Protein 2CN3 (pdb70)

B-factor: mean 15.61, std 5.92, range [2.0, 60.24]

Solvent-accessible surface area: 51000 Å² total; per-residue (Å²): 65,99,73,40,101,19,148,21,49,17,0,28,0,8,0,3,2,9,12,3,0,1,2,24,18,1,110,72,60,123,41,7,0,0,0,1,0,4,26,1,1,1,0,35,6,33,64,102,82,76,37,5,54,46,9,2,20,63,3,24,33,88,44,20,2,5,2,0,0,6,0,1,6,14,0,20,77,50,26,64,46,0,0,0,0,0,2,0,29,16,8,130,139,37,114,31,67,1,0,0,0,44,5,81,62,61,2,103,85,38,115,78,32,89,6,96,12,34,3,0,0,28,2,10,0,12,1,1,3,39,2,3,13,12,1,21,8,9,17,114,15,0,2,0,1,3,4,50,22,42,4,0,28,62,2,84,56,73,0,60,81,34,66,78,2,142,54,18,72,17,50,4,86,29,58,82,37,90,129,131,74,60,18,92,27,45,4,0,0,0,3,11,21,22,22,111,107,28,13,88,107,52,71,63,2,96,18,2,4,0,0,0,0,9,74,93,62,2,0,2,59,0,88,60,23,1,102,78,17,157,30,2,96,64,23,18,133,35,9,0,0,0,15,11,46,40,9,90,50,10,18,0,1,0,0,2,0,34,29,0,4,4,130,25,37,135,10,55,0,13,0,37,31,2,35,30,181,97,39,99,30,71,74,8,20,23,24,82,92,108,33,103,91,1,60,0,2,0,0,0,5,3,19,1,117,102,56,30,60,18,0,0,0,0,0,2,0,10,91,106,1,2,0,23,0,17,7,2,69,58,0,4,86,83,42,82,16,0,4,81,107,28,131,142,62,60,16,79,46,29,10,81,32,73,24,92,48,0,26,0,6,44,48,41,54,175,57,159,68,8,52,54,31,27,36,0,0,43,11,0,0,6,0,39,7,2,7,58,56,26,45,15,0,0,0,0,1,14,2,1,0,4,0,0,76,29,0,19,47,5,72,165,71,30,104,0,103,2,65,10,8,0,58,33,0,8,5,3,24,1,52,31,5,15,4,1,36,113,55,11,27,0,0,0,0,0,11,100,2,0,0,0,18,1,82,71,15,117,87,18,15,146,105,3,16,8,37,34,7,21,16,0,27,1,4,14,16,0,19,105,8,10,46,0,0,0,0,0,0,55,17,112,147,113,150,26,81,30,0,0,0,0,46,46,12,1,133,80,34,72,64,6,81,71,40,0,84,44,90,61,0,0,22,46,16,3,0,0,0,40,5,134,5,2,1,0,10,3,64,114,12,34,0,0,2,2,77,29,17,0,64,64,40,134,76,2,56,97,19,8,133,64,6,35,17,11,2,0,22,52,42,7,108,47,0,0,0,8,40,115,32,105,0,22,12,0,86,48,4,0,67,65,3,84,37,8,170,15,102,118,29,9,193,74,22,32,70,12,64,2,0,28,57,78,72,5,29,0,0,0,0,6,89,151,32,0,0,22,42,2,73,66,4,0,106,74,15,100,92,8,120,54,5,68,6,0,27,2,3,0,8,1,97,36,12,122,86,74,115,14,32,0,0,0,0,0,0,52,5,101,128,43,42,0,1,0,24,0,28,23,14,5,146,86,18,28,23,1,2,54,104,127,53,1,11,0,14,2,40,32,8,2,15,0,2,32,104,51,66,0,40,0,0,0,0,0,50,0,7,0,0,0,30,0,53,51,54,166,63,98,73,40,104,20,132,20,63,20,0,46,0,9,0,2,2,8,13,2,0,1,2,22,16,1,120,74,59,110,43,6,0,0,0,1,0,5,25,1,1,2,0,34,5,33,64,103,82,79,37,5,56,47,9,2,19,60,5,24,34,87,45,19,3,5,2,0,0,6,0,1,6,14,0,18,81,48,24,65,47,0,0,0,0,0,2,0,30,16,8,131,140,38,114,30,70,0,0,0,0,46,6,89,52,60,1,108,88,39,118,84,31,85,5,96,11,34,4,0,0,27,3,11,0,12,0,1,3,39,2,3,13,14,1,20,7,10,17,115,17,0,3,0,1,3,5,50,21,44,3,0,27,61,2,87,50,72,0,61,83,30,67,79,2,140,56,18,75,14,48,3,85,30,57,81,37,88,125,129,76,61,18,95,24,44,3,0,0,0,2,10,21,23,20,106,92,30,13,91,105,50,74,66,2,99,18,2,4,0,0,0,0,9,74,92,63,2,0,2,37,1,86,59,22,0,101,81,20,126,33,1,83,66,23,18,133,37,9,0,0,0,15,10,46,39,9,86,48,10,18,0,1,0,0,2,0,36,29,0,3,4,132,24,38,138,10,55,0,13,0,39,30,2,31,11,67,6,15,61,30,70,75,8,19,24,24,80,93,108,31,101,92,2,62,0,2,0,0,0,4,4,19,1,110,101,57,30,57,17,0,0,0,0,0,2,1,9,94,109,1,1,0,25,0,16,7,2,69,60,1,4,84,85,39,94,16,0,5,86,106,30,127,143,61,62,18,80,43,32,9,79,33,72,24,91,49,0,26,0,6,45,47,37,54,176,63,159,68,8,52,52,30,26,36,0,0,44,10,0,0,6,0,39,6,1,13,56,50,28,44,16,0,0,0,0,1,13,2,2,0,4,0,0,72,28,0,19,46,9,70,166,78,30,103,0,106,2,64,10,8,0,57,33,1,8,5,3,25,1,51,33,6,14,4,1,36,114,57,9,29,0,0,0,0,0,12,96,2,0,0,0,18,1,83,70,15,134,85,19,14,147,105,4,16,9,36,34,7,20,17,0,25,0,4,14,16,0,20,108,53,11,66,17,0,0,0,0,0,57,17,112,146,113,144,26,78,28,0,0,0,0,152,49,13,0,129,101,32,72,66,7,81,72,41,1,79,46,87,61,0,0,22,48,16,2,0,0,0,44,26,140,4,2,1,0,10,2,65,108,14,37,0,0,3,2,88,54,59,0,84,60,42,129,74,1,55,100,18,5,118,61,7,35,17,12,2,0,21,51,45,7,109,47,0,0,0,7,41,119,32,105,0,23,13,0,90,49,5,0,66,65,2,89,40,10,172,14,101,120,33,9,190,73,21,30,72,12,65,2,0,28,60,75,73,5,29,0,0,0,0,7,89,147,31,0,0,21,43,3,75,65,4,0,109,73,18,102,94,8,120,53,5,70,7,0,27,1,2,0,9,0,96,36,11,121,86,74,114,14,31,0,0,0,0,0,0,52,5,99,125,46,44,0,1,0,23,0,30,21,13,5,143,86,17,28,24,2,2,53,103,128,51,1,11,0,17,2,40,34,8,2,14,0,2,32,107,52,66,0,42,0,0,0,0,0,53,0,7,0,0,0,24,0,51,51,56,164

Foldseek 3Di:
DAFFEWDKDFLDQFFQFFFFLDKDDAQADFQWIKTAALQAAIWTADVVVLATHHQAQLDFFLRSQQSLWLAKEAANVQRLKIKTWTGAAQFVPHPAAIWIWIGRRYSNDIDIDGDPGGAHSNAFLSSFDDQWYAFNQQRLKIKGKGKQQQAIKMGNHNRRDIDGLVQGDDQADDWQDCPDRRGNIGPGWRYKDADNVLDHHPDQGQWMWTATHAQVFGIWIGRGNSNHIDTQPPDDGGWGWRDWDQAPQQWIKTKTWNTSDQQDKQAAIWIWIARRVPSDIDTLGADDRPDPVRGFTWAAKEAANVQRLWIWIWGRCNVPPAIWIWIGNGNRPHIDTQKADDPPLDIGGQADEDEVRNQQQQQPDADDGPHGPNGPAHSFRYKYQRNVANQWIWTTHRTRIKMFRGNCVSVVRHHTYIYTSHHNHHFWFWFEKDQAPDDARIWTWTAQQGTDGSNDSHGHGNHHLHSQFGTWHEKDAQNQQRLWMKTAGFGPDDPAAGIWIGNGNRPHTDHEPAHDDDDGIHAYKEAFNVRQKIWGQGAQWAIWMDRPRGNDIDGEPPATHPKAKYYANPGRQWIWIDHQQFIWIGRGNRNYIDTLPAVDTFRDFQHKYHFHPQGLWMWTQRAQSAIWIDRHNRNYIDGQPFTRHFLEKEFEAADPPEDGTKMKTFHDGPNDGAIWIDRHPRPDIHHHDDSSRNQHNFRRYKYYHHVDPAKIWTRHNTRHIMIMHRDD/DAFFEWDKDFLDQFFFFFFFLDKDDAQADFQWIKTAALQAAIWTADVVVLATHHQAQLDFFLVSQQSLWLAKEAANVQRLKIKTWTGAAQFVPHPAAIWIWIGSHSRNDIDIDGDPGGAHSNAFLSSQDDQWYAFNQARLKIKGKGKQLQAIKMGNGNRRDIDGLVQGDDQADDWQDCPDRRGNIGRGWGYKDADNVLDHHPDQGQWMWTATHAQVFGIKIGRGNSNHIDGQPPDHGGWGWRDWDQAPQQWIKTKTWNHSDQQDKQAAIWIWIQRRPPSDIDTLGQDDRPDSVHGFGWAAWEAANVQRLWIWIWGRCNVPPAIWIWIGNGNRPHIDTQKADDDPLDIGGQADEDEPRNQQQQQPDADDGPHGPNGPAHSFRYKYQRNVANQWIWTTHRTRIKMFRGNCVSVVSHHTYIYTSHHNHHFWFWFEKDQAPDDARIWTWTAQQGTDGSNDSVDHGNHHQHSQFGTWHEKDAQNQQRLWMKTAGFGPDDPAAGIWIGNGNRHHTDHEPAHDDDDGIHDYKEAFNVRQKIWGQGAQWAIWMDSPSHNDIGGEPPAIGPKAKYYANPGSQWIWIDHQQFIWIGRRNRNYIDTLPAVDDFRDFQHKYHFHPQGLWMWTQRAQSAIWIDRHNRNYIDGQPFTRHFLEKEFEAADPPEDGTKMKTFHDGPRDGGIWIDRHVRPDIHHHDDSSRNQYNFRRYKYYRHVDPQKIWTRHNTRGIMIMHRDD

Radius of gyration: 45.73 Å; Cα contacts (8 Å, |Δi|>4): 4769; chains: 2; bounding box: 93×145×71 Å

Secondary structure (DSSP, 8-state):
-EE--EEEEEEP--SB-S---EEEE-SSSTT-EEEE-SSS-EEEEETTTTEEEE--TT--GGGGGGG-EEEEEE-SSSTT-EEEEE-S-SSSSS-PPPEEEEESSSSSS-EEEE-SS---TTSTTTTS---EEE-SS-TT-EEEE-STT--EEEESSTTSS-EE-TT-------BS-TTSTTT-SB--EEEEEE-GGGS-TTS--S-EEEEES-SS--EEEESSTTS--EEPTT---SSEEEEEEE-TTSEEEEEEESS--SS--S--EEEEEEETTT--EEE--SS-TTSTT--SEEEEEEE-TT-TT-EEEEEE---SS---EEEESSTTSS-EESEEE-STT-EEESEEEE-TTSGGGGTT-PPPTT--SSPS-S----EEE-TT-TT-EEEE-SS-EEEES-GGGGGGTPPEEEEE--TT-B-PBEEEEE--SSS-SEEEEETTTB--EESSTTS--SS-S-TT-SEEEEEEEETTEEEEEEEEEE-SS----SEEEESSTTSS-B--S---S-SS--SEEEE-TTSS-EEEE-TTS--EEESSTTSS-EEPBT--TT-EEEE-SS-TT-EEEEETTEEEEESSTTSB-EE---SS--S--SEEEEETTEEEEEEEE-BTT-EEEESSTTSS-EE-TT-SEEEEEEEEPPPTT-SS-EEEEEEEETTEEEEEEESSTTSS-EE-SBTTB--S---S-EEEETTEEEEEEEE-BSS-EEEEEE--/-EE--EEEEEEP--SB-S---EEEE-SSSTT-EEEE-SSS-EEEEETTTTEEEE--TT--GGGGGGGSEEEEEE-SSSTT-EEEEE-S-SSTTS-PPPEEEEESSTTSS-EEEE-SS---TTSTTTTS---EEE-SS-TT-EEEE-STT--EEEESSTTSS-EE-TT-------BS-TTSGGG-SB--EEEEEE-GGGS-TTS--S-EEEEES-SS--EEEESSTTSS-EEPTT---SSEEEEEEE-TTSEEEEEEESS--SS--S--EEEEEEETTT--EEE--SS-TTSTT--SEEEEEEE-TT-TT-EEEEEE---SS---EEEESSTTSS-EESEEE-STT-EEESEEEE-TTSGGGGTT-PPPTT--SSPS-S----EEE-TT-TT-EEEE-SS-EEEES-GGGGGGT--EEEEE--TT-B-PBEEEEE--SSS-SEEEEETTTB--EESSTTS--SS-S-TT-SEEEEEEEETTEEEEEEEEEE-SS----SEEEESSTTSS-B--S---S-SS--SEEEE-TTSS-EEEE-TTS--EEESSTTSS-EEPBT--TT-EEEE-SS-TT-EEEEETTEEEEESSTTSB-EE---SS--S--SEEEEPTT-TT-EEEE-BTT-EEEESSSSSS-EE-TT-SEEEEEEEEPPPTT-SS-EEEEEEEETTEEEEEEESSTTSS-EE-S-TT---S---S-EEEETTEEEEEEEE-BSS-EEEEEE--

InterPro domains:
  IPR002105 Dockerin type I repeat [PF00404] (776-833)
  IPR002105 Dockerin type I repeat [PS00448] (813-832)
  IPR015943 WD40/YVTN repeat-like-containing domain superfamily [G3DSA:2.130.10.10] (38-755)
  IPR015943 WD40/YVTN repeat-like-containing domain superfamily [G3DSA:2.130.10.10] (49-462)
  IPR016134 Dockerin domain [PS51766] (771-841)
  IPR018247 EF-Hand 1, calcium-binding site [PS00018] (777-789)
  IPR018247 EF-Hand 1, calcium-binding site [PS00018] (813-825)
  IPR036439 Dockerin domain superfamily [G3DSA:1.10.1330.10] (770-842)
  IPR036439 Dockerin domain superfamily [SSF63446] (774-840)
  IPR052025 Xyloglucan-specific glycosyl hydrolase [PTHR43739] (21-758)

Organism: Acetivibrio thermocellus (NCBI:txid1515)

GO terms:
  GO:2000899 xyloglucan catabolic process (P, IDA)
  GO:0043263 cellulosome (C, IDA)
  GO:0033946 xyloglucan-specific endo-beta-1,4-glucanase activity (F, IDA)

Nearest PDB structures (foldseek):
  2cn3-assembly2_B  TM=1.001E+00  e=0.000E+00  Acetivibrio thermocellus
  2cn2-assembly4_D  TM=1.000E+00  e=0.000E+00  Acetivibrio thermocellus
  6mgl-assembly1_A  TM=9.708E-01  e=0.000E+00  Paenibacillus odorifer
  6p2n-assembly1_A  TM=9.740E-01  e=0.000E+00  Paenibacillus graminis
  4lgn-assembly1_A  TM=9.762E-01  e=0.000E+00  Acidothermus cellulolyticus 11B

Sequence (1456 aa):
VTSVPYKWDNVVIGGGGGFMPGIVFNETEKDLIYARAAIGGAYRWDPSTETWIPLLDHFQMDEYSYYGVESIATDPVDPNRVYIVAGMYTNDWLPNMGAILRSTDRGETWEKTILPFKMGGNMPGRSMGERLAIDPNDNRILYLGTRCGNGLWRSTDYGVTWSKVESFPNPGTYIYDPNFDYTKDIIGVVWVVFDKSSSTPGNPTKTIYVGVADKNESIYRSTDGGVTWKAVPGQPKGLLPHHGVLASNGMLYITYGDTCGPYDGNGKGQVWKFNTRTGEWIDITPIPYSSSDNRFCFAGLAVDRQNPDIIMVTSMNAWWPDEYIFRSTDGGATWKNIWEWGMYPERILHYEIDISAAPWLDWGTEKQLPEINPKLGWMIGDIEIDPFNSDRMMYVTGATIYGCDNLTDWDRGGKVKIEVKATGIEECAVLDLVSPPEGAPLVSAVGDLVGFVHDDLKVGPKKMHVPSYSSGTGIDYAELVPNFMALVAKADLYDVKKISFSYDGGRNWFQPPNEAPNSVGGGSVAVAADAKSVIWTPENASPAVTTDNGNSWKVCTNLGMGAVVASDRVNGKKFYAFYNGKFYISTDGGLTFTDTKAPQLPKSVNKIKAVPGKEGHVWLAAREGGLWRSTDGGYTFEKLSNVDTAHVVGFGKAAPGQDYMAIYITGKIDNVLGFFRSDDAGKTWVRINDDEHGYGAVDTAITGDPRVYGRVYIATNGRGIVYGEPASVTSVPYKWDNVVIGGGGGFMPGIVFNETEKDLIYARAAIGGAYRWDPSTETWIPLLDHFQMDEYSYYGVESIATDPVDPNRVYIVAGMYTNDWLPNMGAILRSTDRGETWEKTILPFKMGGNMPGRSMGERLAIDPNDNRILYLGTRCGNGLWRSTDYGVTWSKVESFPNPGTYIYDPNFDYTKDIIGVVWVVFDKSSSTPGNPTKTIYVGVADKNESIYRSTDGGVTWKAVPGQPKGLLPHHGVLASNGMLYITYGDTCGPYDGNGKGQVWKFNTRTGEWIDITPIPYSSSDNRFCFAGLAVDRQNPDIIMVTSMNAWWPDEYIFRSTDGGATWKNIWEWGMYPERILHYEIDISAAPWLDWGTEKQLPEINPKLGWMIGDIEIDPFNSDRMMYVTGATIYGCDNLTDWDRGGKVKIEVKATGIEECAVLDLVSPPEGAPLVSAVGDLVGFVHDDLKVGPKKMHVPSYSSGTGIDYAELVPNFMALVAKADLYDVKKISFSYDGGRNWFQPPNEAPNSVGGGSVAVAADAKSVIWTPENASPAVTTDNGNSWKVCTNLGMGAVVASDRVNGKKFYAFYNGKFYISTDGGLTFTDTKAPQLPKSVNKIKAVPGKEGHVWLAAREGGLWRSTDGGYTFEKLSNVDTAHVVGFGKAAPGQDYMAIYITGKIDNVLGFFRSDDAGKTWVRINDDEHGYGAVDTAITGDPRVYGRVYIATNGRGIVYGEPAS

Structure (mmCIF, N/CA/C/O backbone):
data_2CN3
#
_entry.id   2CN3
#
_cell.length_a   141.440
_cell.length_b   141.440
_cell.length_c   193.393
_cell.angle_alpha   90.00
_cell.angle_beta   90.00
_cell.angle_gamma   90.00
#
_symmetry.space_group_name_H-M   'P 43 21 2'
#
loop_
_entity.id
_entity.type
_entity.pdbx_description
1 polymer 'BETA-1,4-XYLOGLUCAN HYDROLASE'
2 branched alpha-D-xylopyranose-(1-6)-beta-D-glucopyranose-(1-4)-[alpha-D-xylopyranose-(1-6)]beta-D-glucopyranose-(1-4)-[beta-D-galactopyranose-(1-2)-alpha-D-xylopyranose-(1-6)]beta-D-glucopyranose-(1-4)-alpha-D-glucopyranose
3 branched alpha-D-xylopyranose-(1-6)-beta-D-glucopyranose-(1-4)-[beta-D-galactopyranose-(1-2)-alpha-D-xylopyranose-(1-6)]beta-D-glucopyranose-(1-4)-[beta-D-galactopyranose-(1-2)-alpha-D-xylopyranose-(1-6)]beta-D-glucopyranose-(1-4)-alpha-D-glucopyranose
4 non-polymer 'CALCIUM ION'
5 water water
#
loop_
_atom_site.group_PDB
_atom_site.id
_atom_site.type_symbol
_atom_site.label_atom_id
_atom_site.label_alt_id
_atom_site.label_comp_id
_atom_site.label_asym_id
_atom_site.label_entity_id
_atom_site.label_seq_id
_atom_site.pdbx_PDB_ins_code
_atom_site.Cartn_x
_atom_site.Cartn_y
_atom_site.Cartn_z
_atom_site.occupancy
_atom_site.B_iso_or_equiv
_atom_site.auth_seq_id
_atom_site.auth_comp_id
_atom_site.auth_asym_id
_atom_site.auth_atom_id
_atom_site.pdbx_PDB_model_num
ATOM 1 N N . VAL A 1 6 ? -2.248 50.271 0.194 1.00 19.45 33 VAL A N 1
ATOM 2 C CA . VAL A 1 6 ? -3.539 49.529 0.367 1.00 19.00 33 VAL A CA 1
ATOM 3 C C . VAL A 1 6 ? -4.644 50.052 -0.555 1.00 19.15 33 VAL A C 1
ATOM 4 O O . VAL A 1 6 ? -4.977 51.245 -0.549 1.00 19.71 33 VAL A O 1
ATOM 8 N N . THR A 1 7 ? -5.199 49.142 -1.349 1.00 18.42 34 THR A N 1
ATOM 9 C CA . THR A 1 7 ? -6.287 49.451 -2.262 1.00 18.11 34 THR A CA 1
ATOM 10 C C . THR A 1 7 ? -7.624 49.066 -1.628 1.00 17.53 34 THR A C 1
ATOM 11 O O . THR A 1 7 ? -7.659 48.306 -0.657 1.00 17.34 34 THR A O 1
ATOM 15 N N . SER A 1 8 ? -8.708 49.596 -2.188 1.00 16.82 35 SER A N 1
ATOM 16 C CA . SER A 1 8 ? -10.062 49.369 -1.688 1.00 16.80 35 SER A CA 1
ATOM 17 C C . SER A 1 8 ? -10.865 48.450 -2.601 1.00 16.35 35 SER A C 1
ATOM 18 O O . SER A 1 8 ? -10.719 48.488 -3.820 1.00 16.47 35 SER A O 1
ATOM 21 N N . VAL A 1 9 ? -11.722 47.627 -2.009 1.00 15.52 36 VAL A N 1
ATOM 22 C CA . VAL A 1 9 ? -12.684 46.856 -2.788 1.00 14.89 36 VAL A CA 1
ATOM 23 C C . VAL A 1 9 ? -14.093 47.267 -2.361 1.00 14.87 36 VAL A C 1
ATOM 24 O O . VAL A 1 9 ? -14.335 47.487 -1.164 1.00 14.85 36 VAL A O 1
ATOM 28 N N . PRO A 1 10 ? -15.024 47.379 -3.330 1.00 14.48 37 PRO A N 1
ATOM 29 C CA . PRO A 1 10 ? -16.365 47.874 -3.011 1.00 14.15 37 PRO A CA 1
ATOM 30 C C . PRO A 1 10 ? -17.202 46.880 -2.192 1.00 13.49 37 PRO A C 1
ATOM 31 O O . PRO A 1 10 ? -17.299 45.700 -2.539 1.00 12.80 37 PRO A O 1
ATOM 35 N N . TYR A 1 11 ? -17.784 47.378 -1.105 1.00 13.26 38 TYR A N 1
ATOM 36 C CA . TYR A 1 11 ? -18.622 46.586 -0.205 1.00 12.91 38 TYR A CA 1
ATOM 37 C C . TYR A 1 11 ? -19.973 47.261 -0.021 1.00 13.16 38 TYR A C 1
ATOM 38 O O . TYR A 1 11 ? -20.086 48.480 -0.159 1.00 12.88 38 TYR A O 1
ATOM 47 N N . LYS A 1 12 ? -20.988 46.459 0.294 1.00 13.24 39 LYS A N 1
ATOM 48 C CA . LYS A 1 12 ? -22.281 46.977 0.736 1.00 14.01 39 LYS A CA 1
ATOM 49 C C . LYS A 1 12 ? -22.365 46.827 2.249 1.00 13.25 39 LYS A C 1
ATOM 50 O O . LYS A 1 12 ? -22.116 45.736 2.783 1.00 12.97 39 LYS A O 1
ATOM 56 N N . TRP A 1 13 ? -22.720 47.921 2.923 1.00 12.72 40 TRP A N 1
ATOM 57 C CA . TRP A 1 13 ? -22.771 47.968 4.386 1.00 12.67 40 TRP A CA 1
ATOM 58 C C . TRP A 1 13 ? -24.194 48.195 4.866 1.00 12.63 40 TRP A C 1
ATOM 59 O O . TRP A 1 13 ? -24.944 48.955 4.252 1.00 12.41 40 TRP A O 1
ATOM 70 N N . ASP A 1 14 ? -24.561 47.527 5.956 1.00 12.52 41 ASP A N 1
ATOM 71 C CA . ASP A 1 14 ? -25.870 47.712 6.573 1.00 13.00 41 ASP A CA 1
ATOM 72 C C . ASP A 1 14 ? -25.799 47.320 8.045 1.00 12.47 41 ASP A C 1
ATOM 73 O O . ASP A 1 14 ? -24.798 46.760 8.505 1.00 11.99 41 ASP A O 1
ATOM 78 N N . ASN A 1 15 ? -26.857 47.630 8.782 1.00 12.04 42 ASN A N 1
ATOM 79 C CA . ASN A 1 15 ? -27.020 47.100 10.123 1.00 11.83 42 ASN A CA 1
ATOM 80 C C . ASN A 1 15 ? -27.612 45.708 10.082 1.00 11.77 42 ASN A C 1
ATOM 81 O O . ASN A 1 15 ? -28.476 45.418 9.256 1.00 11.64 42 ASN A O 1
ATOM 86 N N . VAL A 1 16 ? -27.119 44.842 10.962 1.00 11.60 43 VAL A N 1
ATOM 87 C CA . VAL A 1 16 ? -27.854 43.646 11.334 1.00 11.42 43 VAL A CA 1
ATOM 88 C C . VAL A 1 16 ? -28.975 44.205 12.215 1.00 11.36 43 VAL A C 1
ATOM 89 O O . VAL A 1 16 ? -28.711 44.983 13.133 1.00 11.74 43 VAL A O 1
ATOM 93 N N . VAL A 1 17 ? -30.219 43.854 11.912 1.00 11.03 44 VAL A N 1
ATOM 94 C CA . VAL A 1 17 ? -31.354 44.479 12.592 1.00 11.20 44 VAL A CA 1
ATOM 95 C C . VAL A 1 17 ? -31.533 43.956 14.020 1.00 11.15 44 VAL A C 1
ATOM 96 O O . VAL A 1 17 ? -31.692 42.752 14.235 1.00 11.61 44 VAL A O 1
ATOM 100 N N . ILE A 1 18 ? -31.466 44.871 14.986 1.00 11.23 45 ILE A N 1
ATOM 101 C CA . ILE A 1 18 ? -31.925 44.605 16.352 1.00 11.19 45 ILE A CA 1
ATOM 102 C C . ILE A 1 18 ? -33.357 45.147 16.471 1.00 11.71 45 ILE A C 1
ATOM 103 O O . ILE A 1 18 ? -34.225 44.518 17.080 1.00 11.90 45 ILE A O 1
ATOM 108 N N . GLY A 1 19 ? -33.601 46.296 15.845 1.00 12.12 46 GLY A N 1
ATOM 109 C CA . GLY A 1 19 ? -34.936 46.888 15.793 1.00 12.64 46 GLY A CA 1
ATOM 110 C C . GLY A 1 19 ? -35.200 47.806 16.971 1.00 12.86 46 GLY A C 1
ATOM 111 O O . GLY A 1 19 ? -34.841 47.489 18.102 1.00 13.40 46 GLY A O 1
ATOM 112 N N . GLY A 1 20 ? -35.798 48.963 16.702 1.00 13.11 47 GLY A N 1
ATOM 113 C CA . GLY A 1 20 ? -36.304 49.827 17.776 1.00 12.33 47 GLY A CA 1
ATOM 114 C C . GLY A 1 20 ? -35.288 50.687 18.505 1.00 12.14 47 GLY A C 1
ATOM 115 O O . GLY A 1 20 ? -35.555 51.164 19.609 1.00 11.58 47 GLY A O 1
ATOM 116 N N . GLY A 1 21 ? -34.128 50.906 17.893 1.00 11.48 48 GLY A N 1
ATOM 117 C CA . GLY A 1 21 ? -33.126 51.796 18.481 1.00 11.49 48 GLY A CA 1
ATOM 118 C C . GLY A 1 21 ? -32.195 51.056 19.421 1.00 11.20 48 GLY A C 1
ATOM 119 O O . GLY A 1 21 ? -31.045 50.780 19.068 1.00 11.49 48 GLY A O 1
ATOM 120 N N . GLY A 1 22 ? -32.692 50.749 20.618 1.00 10.40 49 GLY A N 1
ATOM 121 C CA . GLY A 1 22 ? -31.969 49.927 21.580 1.00 10.26 49 GLY A CA 1
ATOM 122 C C . GLY A 1 22 ? -31.174 50.696 22.625 1.00 10.14 49 GLY A C 1
ATOM 123 O O . GLY A 1 22 ? -30.558 50.091 23.509 1.00 10.75 49 GLY A O 1
ATOM 124 N N . GLY A 1 23 ? -31.182 52.024 22.526 1.00 9.42 50 GLY A N 1
ATOM 125 C CA . GLY A 1 23 ? -30.461 52.872 23.475 1.00 9.18 50 GLY A CA 1
ATOM 126 C C . GLY A 1 23 ? -31.182 54.184 23.712 1.00 9.28 50 GLY A C 1
ATOM 127 O O . GLY A 1 23 ? -32.336 54.350 23.306 1.00 9.67 50 GLY A O 1
ATOM 128 N N . PHE A 1 24 ? -30.494 55.125 24.352 1.00 8.89 51 PHE A N 1
ATOM 129 C CA . PHE A 1 24 ? -31.079 56.409 24.739 1.00 8.91 51 PHE A CA 1
ATOM 130 C C . PHE A 1 24 ? -30.822 57.484 23.688 1.00 9.52 51 PHE A C 1
ATOM 131 O O . PHE A 1 24 ? -29.672 57.836 23.419 1.00 10.31 51 PHE A O 1
ATOM 139 N N . MET A 1 25 ? -31.899 57.992 23.091 1.00 10.13 52 MET A N 1
ATOM 140 C CA . MET A 1 25 ? -31.830 59.180 22.242 1.00 10.77 52 MET A CA 1
ATOM 141 C C . MET A 1 25 ? -32.307 60.354 23.093 1.00 10.11 52 MET A C 1
ATOM 142 O O . MET A 1 25 ? -33.497 60.472 23.347 1.00 10.62 52 MET A O 1
ATOM 147 N N . PRO A 1 26 ? -31.382 61.197 23.588 1.00 9.83 53 PRO A N 1
ATOM 148 C CA . PRO A 1 26 ? -31.805 62.258 24.522 1.00 9.47 53 PRO A CA 1
ATOM 149 C C . PRO A 1 26 ? -32.716 63.353 23.946 1.00 9.35 53 PRO A C 1
ATOM 150 O O . PRO A 1 26 ? -33.317 64.106 24.718 1.00 9.48 53 PRO A O 1
ATOM 154 N N . GLY A 1 27 ? -32.832 63.437 22.620 1.00 9.38 54 GLY A N 1
ATOM 155 C CA . GLY A 1 27 ? -33.667 64.464 21.992 1.00 8.93 54 GLY A CA 1
ATOM 156 C C . GLY A 1 27 ? -34.217 64.178 20.601 1.00 9.38 54 GLY A C 1
ATOM 157 O O . GLY A 1 27 ? -33.576 63.520 19.778 1.00 8.76 54 GLY A O 1
ATOM 158 N N . ILE A 1 28 ? -35.418 64.697 20.359 1.00 9.18 55 ILE A N 1
ATOM 159 C CA . ILE A 1 28 ? -36.070 64.710 19.058 1.00 10.10 55 ILE A CA 1
ATOM 160 C C . ILE A 1 28 ? -36.387 66.179 18.754 1.00 10.46 55 ILE A C 1
ATOM 161 O O . ILE A 1 28 ? -36.836 66.918 19.637 1.00 10.02 55 ILE A O 1
ATOM 166 N N . VAL A 1 29 ? -36.152 66.595 17.515 1.00 11.02 56 VAL A N 1
ATOM 167 C CA . VAL A 1 29 ? -36.383 67.982 17.112 1.00 11.97 56 VAL A CA 1
ATOM 168 C C . VAL A 1 29 ? -37.199 68.025 15.819 1.00 13.12 56 VAL A C 1
ATOM 169 O O . VAL A 1 29 ? -36.773 67.489 14.789 1.00 13.05 56 VAL A O 1
ATOM 173 N N . PHE A 1 30 ? -38.379 68.644 15.890 1.00 13.74 57 PHE A N 1
ATOM 174 C CA . PHE A 1 30 ? -39.181 68.939 14.701 1.00 14.81 57 PHE A CA 1
ATOM 175 C C . PHE A 1 30 ? -38.775 70.288 14.084 1.00 15.29 57 PHE A C 1
ATOM 176 O O . PHE A 1 30 ? -38.493 71.255 14.799 1.00 15.13 57 PHE A O 1
ATOM 184 N N . ASN A 1 31 ? -38.748 70.358 12.757 1.00 16.27 58 ASN A N 1
ATOM 185 C CA . ASN A 1 31 ? -38.608 71.652 12.080 1.00 17.16 58 ASN A CA 1
ATOM 186 C C . ASN A 1 31 ? -39.902 72.459 12.232 1.00 18.11 58 ASN A C 1
ATOM 187 O O . ASN A 1 31 ? -41.002 71.908 12.139 1.00 18.13 58 ASN A O 1
ATOM 192 N N . GLU A 1 32 ? -39.754 73.759 12.475 1.00 19.52 59 GLU A N 1
ATOM 193 C CA . GLU A 1 32 ? -40.885 74.643 12.778 1.00 21.17 59 GLU A CA 1
ATOM 194 C C . GLU A 1 32 ? -41.700 75.049 11.550 1.00 21.63 59 GLU A C 1
ATOM 195 O O . GLU A 1 32 ? -42.812 75.567 11.687 1.00 21.79 59 GLU A O 1
ATOM 201 N N . THR A 1 33 ? -41.153 74.839 10.354 1.00 21.81 60 THR A N 1
ATOM 202 C CA . THR A 1 33 ? -41.824 75.329 9.149 1.00 22.47 60 THR A CA 1
ATOM 203 C C . THR A 1 33 ? -42.134 74.272 8.084 1.00 22.13 60 THR A C 1
ATOM 204 O O . THR A 1 33 ? -43.110 74.421 7.350 1.00 22.18 60 THR A O 1
ATOM 208 N N . GLU A 1 34 ? -41.331 73.213 8.000 1.00 21.74 61 GLU A N 1
ATOM 209 C CA . GLU A 1 34 ? -41.617 72.136 7.042 1.00 21.64 61 GLU A CA 1
ATOM 210 C C . GLU A 1 34 ? -42.197 70.883 7.704 1.00 21.35 61 GLU A C 1
ATOM 211 O O . GLU A 1 34 ? -41.558 70.272 8.567 1.00 21.12 61 GLU A O 1
ATOM 217 N N . LYS A 1 35 ? -43.400 70.503 7.278 1.00 20.88 62 LYS A N 1
ATOM 218 C CA . LYS A 1 35 ? -44.077 69.308 7.779 1.00 20.71 62 LYS A CA 1
ATOM 219 C C . LYS A 1 35 ? -43.299 68.024 7.461 1.00 20.22 62 LYS A C 1
ATOM 220 O O . LYS A 1 35 ? -42.744 67.875 6.366 1.00 19.89 62 LYS A O 1
ATOM 226 N N . ASP A 1 36 ? -43.267 67.115 8.438 1.00 19.30 63 ASP A N 1
ATOM 227 C CA . ASP A 1 36 ? -42.570 65.818 8.346 1.00 18.74 63 ASP A CA 1
ATOM 228 C C . ASP A 1 36 ? -41.037 65.885 8.403 1.00 17.94 63 ASP A C 1
ATOM 229 O O . ASP A 1 36 ? -40.374 64.854 8.251 1.00 18.13 63 ASP A O 1
ATOM 234 N N . LEU A 1 37 ? -40.476 67.077 8.614 1.00 16.72 64 LEU A N 1
ATOM 235 C CA . LEU A 1 37 ? -39.032 67.219 8.832 1.00 15.82 64 LEU A CA 1
ATOM 236 C C . LEU A 1 37 ? -38.682 67.054 10.319 1.00 15.29 64 LEU A C 1
ATOM 237 O O . LEU A 1 37 ? -38.954 67.937 11.145 1.00 15.00 64 LEU A O 1
ATOM 242 N N . ILE A 1 38 ? -38.100 65.902 10.653 1.00 14.46 65 ILE A N 1
ATOM 243 C CA . ILE A 1 38 ? -37.757 65.576 12.043 1.00 13.46 65 ILE A CA 1
ATOM 244 C C . ILE A 1 38 ? -36.342 65.016 12.129 1.00 13.20 65 ILE A C 1
ATOM 245 O O . ILE A 1 38 ? -35.911 64.267 11.243 1.00 12.58 65 ILE A O 1
ATOM 250 N N . TYR A 1 39 ? -35.627 65.385 13.196 1.00 12.00 66 TYR A N 1
ATOM 251 C CA . TYR A 1 39 ? -34.310 64.824 13.485 1.00 11.56 66 TYR A CA 1
ATOM 252 C C . TYR A 1 39 ? -34.283 64.246 14.894 1.00 11.10 66 TYR A C 1
ATOM 253 O O . TYR A 1 39 ? -35.056 64.661 15.758 1.00 11.11 66 TYR A O 1
ATOM 262 N N . ALA A 1 40 ? -33.386 63.294 15.116 1.00 10.58 67 ALA A N 1
ATOM 263 C CA . ALA A 1 40 ? -33.209 62.695 16.430 1.00 10.44 67 ALA A CA 1
ATOM 264 C C . ALA A 1 40 ? -31.726 62.566 16.749 1.00 10.26 67 ALA A C 1
ATOM 265 O O . ALA A 1 40 ? -30.919 62.222 15.875 1.00 10.44 67 ALA A O 1
ATOM 267 N N . ARG A 1 41 ? -31.366 62.853 18.000 1.00 9.59 68 ARG A N 1
ATOM 268 C CA . ARG A 1 41 ? -29.973 62.777 18.429 1.00 8.97 68 ARG A CA 1
ATOM 269 C C . ARG A 1 41 ? -29.735 61.676 19.439 1.00 8.63 68 ARG A C 1
ATOM 270 O O . ARG A 1 41 ? -30.555 61.447 20.322 1.00 8.30 68 ARG A O 1
ATOM 278 N N . ALA A 1 42 ? -28.600 61.004 19.292 1.00 8.48 69 ALA A N 1
ATOM 279 C CA . ALA A 1 42 ? -28.208 59.902 20.167 1.00 8.60 69 ALA A CA 1
ATOM 280 C C . ALA A 1 42 ? -27.086 60.315 21.105 1.00 8.61 69 ALA A C 1
ATOM 281 O O . ALA A 1 42 ? -26.290 61.196 20.777 1.00 8.45 69 ALA A O 1
ATOM 283 N N . ALA A 1 43 ? -27.011 59.641 22.254 1.00 8.48 70 ALA A N 1
ATOM 284 C CA . ALA A 1 43 ? -25.939 59.857 23.229 1.00 8.64 70 ALA A CA 1
ATOM 285 C C . ALA A 1 43 ? -24.577 59.369 22.718 1.00 8.63 70 ALA A C 1
ATOM 286 O O . ALA A 1 43 ? -23.553 60.033 22.938 1.00 8.49 70 ALA A O 1
ATOM 288 N N . ILE A 1 44 ? -24.562 58.210 22.057 1.00 8.10 71 ILE A N 1
ATOM 289 C CA . ILE A 1 44 ? -23.311 57.621 21.556 1.00 8.01 71 ILE A CA 1
ATOM 290 C C . ILE A 1 44 ? -23.425 57.180 20.095 1.00 8.24 71 ILE A C 1
ATOM 291 O O . ILE A 1 44 ? -22.490 56.583 19.560 1.00 8.59 71 ILE A O 1
ATOM 296 N N . GLY A 1 45 ? -24.552 57.491 19.454 1.00 8.45 72 GLY A N 1
ATOM 297 C CA . GLY A 1 45 ? -24.881 56.919 18.146 1.00 8.24 72 GLY A CA 1
ATOM 298 C C . GLY A 1 45 ? -25.187 57.862 16.991 1.00 8.77 72 GLY A C 1
ATOM 299 O O . GLY A 1 45 ? -25.885 57.477 16.054 1.00 8.61 72 GLY A O 1
ATOM 300 N N . GLY A 1 46 ? -24.681 59.092 17.058 1.00 8.82 73 GLY A N 1
ATOM 301 C CA . GLY A 1 46 ? -24.843 60.052 15.969 1.00 9.09 73 GLY A CA 1
ATOM 302 C C . GLY A 1 46 ? -26.217 60.691 15.944 1.00 9.72 73 GLY A C 1
ATOM 303 O O . GLY A 1 46 ? -26.830 60.927 16.994 1.00 9.95 73 GLY A O 1
ATOM 304 N N . ALA A 1 47 ? -26.692 60.982 14.737 1.00 9.49 74 ALA A N 1
ATOM 305 C CA . ALA A 1 47 ? -27.991 61.604 14.533 1.00 9.57 74 ALA A CA 1
ATOM 306 C C . ALA A 1 47 ? -28.707 60.978 13.343 1.00 9.58 74 ALA A C 1
ATOM 307 O O . ALA A 1 47 ? -28.076 60.340 12.496 1.00 9.81 74 ALA A O 1
ATOM 309 N N . TYR A 1 48 ? -30.026 61.168 13.290 1.00 9.73 75 TYR A N 1
ATOM 310 C CA . TYR A 1 48 ? -30.880 60.604 12.254 1.00 10.07 75 TYR A CA 1
ATOM 311 C C . TYR A 1 48 ? -31.853 61.661 11.737 1.00 10.51 75 TYR A C 1
ATOM 312 O O . TYR A 1 48 ? -32.237 62.568 12.477 1.00 10.11 75 TYR A O 1
ATOM 321 N N . ARG A 1 49 ? -32.250 61.522 10.473 1.00 11.26 76 ARG A N 1
ATOM 322 C CA . ARG A 1 49 ? -33.346 62.299 9.881 1.00 12.02 76 ARG A CA 1
ATOM 323 C C . ARG A 1 49 ? -34.501 61.350 9.566 1.00 12.39 76 ARG A C 1
ATOM 324 O O . ARG A 1 49 ? -34.287 60.245 9.056 1.00 12.34 76 ARG A O 1
ATOM 332 N N . TRP A 1 50 ? -35.720 61.773 9.893 1.00 12.88 77 TRP A N 1
ATOM 333 C CA . TRP A 1 50 ? -36.929 61.006 9.602 1.00 13.94 77 TRP A CA 1
ATOM 334 C C . TRP A 1 50 ? -37.205 60.953 8.100 1.00 14.91 77 TRP A C 1
ATOM 335 O O . TRP A 1 50 ? -37.059 61.960 7.393 1.00 14.64 77 TRP A O 1
ATOM 346 N N . ASP A 1 51 ? -37.585 59.769 7.626 1.00 16.19 78 ASP A N 1
ATOM 347 C CA . ASP A 1 51 ? -38.025 59.577 6.245 1.00 17.75 78 ASP A CA 1
ATOM 348 C C . ASP A 1 51 ? -39.517 59.272 6.266 1.00 18.23 78 ASP A C 1
ATOM 349 O O . ASP A 1 51 ? -39.911 58.152 6.564 1.00 18.44 78 ASP A O 1
ATOM 354 N N . PRO A 1 52 ? -40.358 60.278 5.964 1.00 19.35 79 PRO A N 1
ATOM 355 C CA . PRO A 1 52 ? -41.815 60.080 6.058 1.00 20.15 79 PRO A CA 1
ATOM 356 C C . PRO A 1 52 ? -42.392 59.060 5.064 1.00 20.92 79 PRO A C 1
ATOM 357 O O . PRO A 1 52 ? -43.451 58.486 5.330 1.00 21.39 79 PRO A O 1
ATOM 361 N N . SER A 1 53 ? -41.701 58.825 3.949 1.00 21.56 80 SER A N 1
ATOM 362 C CA . SER A 1 53 ? -42.184 57.869 2.944 1.00 22.14 80 SER A CA 1
ATOM 363 C C . SER A 1 53 ? -42.096 56.429 3.440 1.00 22.30 80 SER A C 1
ATOM 364 O O . SER A 1 53 ? -42.955 55.605 3.118 1.00 22.55 80 SER A O 1
ATOM 367 N N . THR A 1 54 ? -41.072 56.131 4.238 1.00 22.03 81 THR A N 1
ATOM 368 C CA . THR A 1 54 ? -40.918 54.790 4.814 1.00 21.74 81 THR A CA 1
ATOM 369 C C . THR A 1 54 ? -41.307 54.698 6.299 1.00 21.43 81 THR A C 1
ATOM 370 O O . THR A 1 54 ? -41.451 53.602 6.830 1.00 21.33 81 THR A O 1
ATOM 374 N N . GLU A 1 55 ? -41.491 55.846 6.956 1.00 21.09 82 GLU A N 1
ATOM 375 C CA . GLU A 1 55 ? -41.629 55.905 8.419 1.00 20.69 82 GLU A CA 1
ATOM 376 C C . GLU A 1 55 ? -40.420 55.224 9.095 1.00 19.41 82 GLU A C 1
ATOM 377 O O . GLU A 1 55 ? -40.573 54.382 9.987 1.00 18.94 82 GLU A O 1
ATOM 383 N N . THR A 1 56 ? -39.226 55.577 8.627 1.00 18.02 83 THR A N 1
ATOM 384 C CA . THR A 1 56 ? -37.979 55.093 9.217 1.00 17.02 83 THR A CA 1
ATOM 385 C C . THR A 1 56 ? -36.993 56.246 9.370 1.00 16.19 83 THR A C 1
ATOM 386 O O . THR A 1 56 ? -37.168 57.323 8.777 1.00 16.44 83 THR A O 1
ATOM 390 N N . TRP A 1 57 ? -35.948 56.013 10.158 1.00 14.62 84 TRP A N 1
ATOM 391 C CA . TRP A 1 57 ? -34.934 57.027 10.397 1.00 13.24 84 TRP A CA 1
ATOM 392 C C . TRP A 1 57 ? -33.679 56.706 9.596 1.00 12.79 84 TRP A C 1
ATOM 393 O O . TRP A 1 57 ? -33.300 55.539 9.474 1.00 12.02 84 TRP A O 1
ATOM 404 N N . ILE A 1 58 ? -33.035 57.751 9.081 1.00 12.12 85 ILE A N 1
ATOM 405 C CA . ILE A 1 58 ? -31.815 57.637 8.284 1.00 11.99 85 ILE A CA 1
ATOM 406 C C . ILE A 1 58 ? -30.611 58.188 9.058 1.00 11.67 85 ILE A C 1
ATOM 407 O O . ILE A 1 58 ? -30.617 59.364 9.447 1.00 11.48 85 ILE A O 1
ATOM 412 N N . PRO A 1 59 ? -29.561 57.356 9.265 1.00 11.22 86 PRO A N 1
ATOM 413 C CA . PRO A 1 59 ? -28.368 57.813 9.992 1.00 10.84 86 PRO A CA 1
ATOM 414 C C . PRO A 1 59 ? -27.554 58.834 9.193 1.00 10.93 86 PRO A C 1
ATOM 415 O O . PRO A 1 59 ? -27.363 58.659 7.980 1.00 11.03 86 PRO A O 1
ATOM 419 N N . LEU A 1 60 ? -27.058 59.868 9.875 1.00 10.32 87 LEU A N 1
ATOM 420 C CA . LEU A 1 60 ? -26.456 61.029 9.202 1.00 10.04 87 LEU A CA 1
ATOM 421 C C . LEU A 1 60 ? -24.937 61.176 9.336 1.00 9.89 87 LEU A C 1
ATOM 422 O O . LEU A 1 60 ? -24.314 61.905 8.550 1.00 9.70 87 LEU A O 1
ATOM 427 N N . LEU A 1 61 ? -24.334 60.506 10.316 1.00 9.41 88 LEU A N 1
ATOM 428 C CA . LEU A 1 61 ? -22.938 60.801 10.672 1.00 9.67 88 LEU A CA 1
ATOM 429 C C . LEU A 1 61 ? -21.976 59.620 10.513 1.00 9.68 88 LEU A C 1
ATOM 430 O O . LEU A 1 61 ? -20.896 59.612 11.107 1.00 9.57 88 LEU A O 1
ATOM 435 N N . ASP A 1 62 ? -22.354 58.643 9.690 1.00 10.06 89 ASP A N 1
ATOM 436 C CA . ASP A 1 62 ? -21.617 57.373 9.613 1.00 10.52 89 ASP A CA 1
ATOM 437 C C . ASP A 1 62 ? -20.224 57.492 8.986 1.00 10.94 89 ASP A C 1
ATOM 438 O O . ASP A 1 62 ? -19.431 56.566 9.089 1.00 10.58 89 ASP A O 1
ATOM 443 N N . HIS A 1 63 ? -19.927 58.641 8.373 1.00 11.23 90 HIS A N 1
ATOM 444 C CA . HIS A 1 63 ? -18.605 58.906 7.795 1.00 11.85 90 HIS A CA 1
ATOM 445 C C . HIS A 1 63 ? -17.494 59.030 8.842 1.00 11.98 90 HIS A C 1
ATOM 446 O O . HIS A 1 63 ? -16.314 58.864 8.515 1.00 12.24 90 HIS A O 1
ATOM 453 N N . PHE A 1 64 ? -17.857 59.335 10.088 1.00 11.99 91 PHE A N 1
ATOM 454 C CA . PHE A 1 64 ? -16.866 59.464 11.153 1.00 12.21 91 PHE A CA 1
ATOM 455 C C . PHE A 1 64 ? -16.165 58.133 11.425 1.00 12.53 91 PHE A C 1
ATOM 456 O O . PHE A 1 64 ? -16.800 57.132 11.783 1.00 12.42 91 PHE A O 1
ATOM 464 N N . GLN A 1 65 ? -14.850 58.141 11.230 1.00 12.72 92 GLN A N 1
ATOM 465 C CA . GLN A 1 65 ? -14.015 56.964 11.436 1.00 13.55 92 GLN A CA 1
ATOM 466 C C . GLN A 1 65 ? -13.622 56.893 12.910 1.00 14.02 92 GLN A C 1
ATOM 467 O O . GLN A 1 65 ? -14.006 57.768 13.697 1.00 13.33 92 GLN A O 1
ATOM 473 N N . MET A 1 66 ? -12.839 55.877 13.277 1.00 14.49 93 MET A N 1
ATOM 474 C CA . MET A 1 66 ? -12.559 55.592 14.687 1.00 16.67 93 MET A CA 1
ATOM 475 C C . MET A 1 66 ? -11.846 56.696 15.465 1.00 15.82 93 MET A C 1
ATOM 476 O O . MET A 1 66 ? -12.033 56.818 16.682 1.00 15.86 93 MET A O 1
ATOM 481 N N . ASP A 1 67 ? -11.055 57.508 14.759 1.00 15.52 94 ASP A N 1
ATOM 482 C CA . ASP A 1 67 ? -10.370 58.651 15.369 1.00 14.95 94 ASP A CA 1
ATOM 483 C C . ASP A 1 67 ? -11.317 59.816 15.686 1.00 13.92 94 ASP A C 1
ATOM 484 O O . ASP A 1 67 ? -10.939 60.742 16.401 1.00 13.34 94 ASP A O 1
ATOM 489 N N . GLU A 1 68 ? -12.527 59.774 15.133 1.00 12.99 95 GLU A N 1
ATOM 490 C CA . GLU A 1 68 ? -13.546 60.791 15.406 1.00 12.51 95 GLU A CA 1
ATOM 491 C C . GLU A 1 68 ? -14.831 60.203 15.988 1.00 11.52 95 GLU A C 1
ATOM 492 O O . GLU A 1 68 ? -15.915 60.761 15.810 1.00 11.30 95 GLU A O 1
ATOM 498 N N . TYR A 1 69 ? -14.688 59.072 16.684 1.00 10.86 96 TYR A N 1
ATOM 499 C CA . TYR A 1 69 ? -15.783 58.430 17.421 1.00 10.10 96 TYR A CA 1
ATOM 500 C C . TYR A 1 69 ? -16.564 59.417 18.292 1.00 9.89 96 TYR A C 1
ATOM 501 O O . TYR A 1 69 ? -17.791 59.333 18.387 1.00 10.26 96 TYR A O 1
ATOM 510 N N . SER A 1 70 ? -15.847 60.351 18.916 1.00 9.80 97 SER A N 1
ATOM 511 C CA . SER A 1 70 ? -16.452 61.346 19.800 1.00 9.74 97 SER A CA 1
ATOM 512 C C . SER A 1 70 ? -17.628 62.096 19.161 1.00 9.47 97 SER A C 1
ATOM 513 O O . SER A 1 70 ? -18.566 62.493 19.853 1.00 9.19 97 SER A O 1
ATOM 516 N N . TYR A 1 71 ? -17.576 62.280 17.846 1.00 9.31 98 TYR A N 1
ATOM 517 C CA . TYR A 1 71 ? -18.590 63.071 17.154 1.00 10.04 98 TYR A CA 1
ATOM 518 C C . TYR A 1 71 ? -19.899 62.320 16.909 1.00 10.09 98 TYR A C 1
ATOM 519 O O . TYR A 1 71 ? -20.843 62.890 16.378 1.00 10.86 98 TYR A O 1
ATOM 528 N N . TYR A 1 72 ? -19.953 61.047 17.309 1.00 10.27 99 TYR A N 1
ATOM 529 C CA . TYR A 1 72 ? -21.235 60.350 17.425 1.00 9.96 99 TYR A CA 1
ATOM 530 C C . TYR A 1 72 ? -21.985 60.794 18.691 1.00 9.72 99 TYR A C 1
ATOM 531 O O . TYR A 1 72 ? -23.168 60.496 18.854 1.00 9.83 99 TYR A O 1
ATOM 540 N N . GLY A 1 73 ? -21.298 61.505 19.584 1.00 9.56 100 GLY A N 1
ATOM 541 C CA . GLY A 1 73 ? -21.947 62.045 20.780 1.00 9.17 100 GLY A CA 1
ATOM 542 C C . GLY A 1 73 ? -22.620 63.354 20.407 1.00 9.06 100 GLY A C 1
ATOM 543 O O . GLY A 1 73 ? -21.953 64.369 20.261 1.00 9.53 100 GLY A O 1
ATOM 544 N N . VAL A 1 74 ? -23.939 63.329 20.242 1.00 8.66 101 VAL A N 1
ATOM 545 C CA . VAL A 1 74 ? -24.662 64.494 19.743 1.00 8.74 101 VAL A CA 1
ATOM 546 C C . VAL A 1 74 ? -25.330 65.271 20.886 1.00 9.00 101 VAL A C 1
ATOM 547 O O . VAL A 1 74 ? -26.365 64.860 21.435 1.00 8.79 101 VAL A O 1
ATOM 551 N N . GLU A 1 75 ? -24.693 66.386 21.237 1.00 9.45 102 GLU A N 1
ATOM 552 C CA . GLU A 1 75 ? -25.102 67.241 22.344 1.00 10.39 102 GLU A CA 1
ATOM 553 C C . GLU A 1 75 ? -26.394 67.988 22.009 1.00 10.48 102 GLU A C 1
ATOM 554 O O . GLU A 1 75 ? -27.278 68.150 22.856 1.00 10.65 102 GLU A O 1
ATOM 560 N N . SER A 1 76 ? -26.502 68.438 20.764 1.00 10.57 103 SER A N 1
ATOM 561 C CA . SER A 1 76 ? -27.669 69.192 20.334 1.00 10.95 103 SER A CA 1
ATOM 562 C C . SER A 1 76 ? -27.787 69.152 18.822 1.00 11.37 103 SER A C 1
ATOM 563 O O . SER A 1 76 ? -26.781 69.008 18.101 1.00 11.01 103 SER A O 1
ATOM 566 N N . ILE A 1 77 ? -29.019 69.266 18.347 1.00 11.76 104 ILE A N 1
ATOM 567 C CA . ILE A 1 77 ? -29.280 69.340 16.920 1.00 12.86 104 ILE A CA 1
ATOM 568 C C . ILE A 1 77 ? -30.238 70.504 16.656 1.00 12.72 104 ILE A C 1
ATOM 569 O O . ILE A 1 77 ? -31.208 70.701 17.395 1.00 12.73 104 ILE A O 1
ATOM 574 N N . ALA A 1 78 ? -29.935 71.302 15.635 1.00 12.79 105 ALA A N 1
ATOM 575 C CA . ALA A 1 78 ? -30.801 72.427 15.281 1.00 12.88 105 ALA A CA 1
ATOM 576 C C . ALA A 1 78 ? -31.141 72.420 13.795 1.00 13.17 105 ALA A C 1
ATOM 577 O O . ALA A 1 78 ? -30.250 72.285 12.946 1.00 13.01 105 ALA A O 1
ATOM 579 N N . THR A 1 79 ? -32.434 72.566 13.502 1.00 13.62 106 THR A N 1
ATOM 580 C CA . THR A 1 79 ? -32.965 72.549 12.137 1.00 13.99 106 THR A CA 1
ATOM 581 C C . THR A 1 79 ? -33.556 73.920 11.756 1.00 14.61 106 THR A C 1
ATOM 582 O O . THR A 1 79 ? -34.389 74.475 12.473 1.00 14.26 106 THR A O 1
ATOM 586 N N . ASP A 1 80 ? -33.094 74.450 10.625 1.00 15.26 107 ASP A N 1
ATOM 587 C CA . ASP A 1 80 ? -33.329 75.844 10.220 1.00 16.10 107 ASP A CA 1
ATOM 588 C C . ASP A 1 80 ? -34.788 76.077 9.794 1.00 16.69 107 ASP A C 1
ATOM 589 O O . ASP A 1 80 ? -35.283 75.423 8.866 1.00 16.74 107 ASP A O 1
ATOM 594 N N . PRO A 1 81 ? -35.495 76.993 10.492 1.00 17.16 108 PRO A N 1
ATOM 595 C CA . PRO A 1 81 ? -36.887 77.285 10.137 1.00 17.42 108 PRO A CA 1
ATOM 596 C C . PRO A 1 81 ? -37.017 78.191 8.904 1.00 17.92 108 PRO A C 1
ATOM 597 O O . PRO A 1 81 ? -38.054 78.188 8.244 1.00 18.38 108 PRO A O 1
ATOM 601 N N . VAL A 1 82 ? -35.979 78.963 8.605 1.00 18.66 109 VAL A N 1
ATOM 602 C CA . VAL A 1 82 ? -35.987 79.839 7.427 1.00 19.18 109 VAL A CA 1
ATOM 603 C C . VAL A 1 82 ? -35.662 79.023 6.177 1.00 19.28 109 VAL A C 1
ATOM 604 O O . VAL A 1 82 ? -36.418 79.041 5.198 1.00 19.39 109 VAL A O 1
ATOM 608 N N . ASP A 1 83 ? -34.540 78.304 6.233 1.00 19.22 110 ASP A N 1
ATOM 609 C CA . ASP A 1 83 ? -34.128 77.388 5.173 1.00 19.22 110 ASP A CA 1
ATOM 610 C C . ASP A 1 83 ? -34.016 75.951 5.713 1.00 19.00 110 ASP A C 1
ATOM 611 O O . ASP A 1 83 ? -32.968 75.562 6.211 1.00 19.07 110 ASP A O 1
ATOM 616 N N . PRO A 1 84 ? -35.094 75.159 5.602 1.00 19.03 111 PRO A N 1
ATOM 617 C CA . PRO A 1 84 ? -35.116 73.786 6.126 1.00 18.99 111 PRO A CA 1
ATOM 618 C C . PRO A 1 84 ? -34.072 72.815 5.543 1.00 19.07 111 PRO A C 1
ATOM 619 O O . PRO A 1 84 ? -33.940 71.689 6.034 1.00 18.99 111 PRO A O 1
ATOM 623 N N . ASN A 1 85 ? -33.343 73.235 4.512 1.00 18.81 112 ASN A N 1
ATOM 624 C CA . ASN A 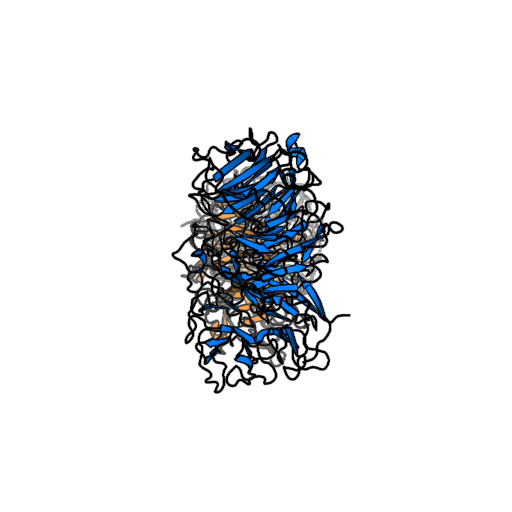1 85 ? -32.206 72.460 4.022 1.00 18.78 112 ASN A CA 1
ATOM 625 C C . ASN A 1 85 ? -31.033 72.463 4.991 1.00 18.38 112 ASN A C 1
ATOM 626 O O . ASN A 1 85 ? -30.179 71.572 4.941 1.00 18.04 112 ASN A O 1
ATOM 631 N N . ARG A 1 86 ? -30.986 73.471 5.862 1.00 17.58 113 ARG A N 1
ATOM 632 C CA . ARG A 1 86 ? -29.880 73.609 6.792 1.00 17.12 113 ARG A CA 1
ATOM 633 C C . ARG A 1 86 ? -30.145 72.856 8.089 1.00 16.67 113 ARG A C 1
ATOM 634 O O . ARG A 1 86 ? -31.271 72.852 8.611 1.00 16.47 113 ARG A O 1
ATOM 642 N N . VAL A 1 87 ? -29.101 72.190 8.576 1.00 15.63 114 VAL A N 1
ATOM 643 C CA . VAL A 1 87 ? -29.132 71.504 9.863 1.00 14.53 114 VAL A CA 1
ATOM 644 C C . VAL A 1 87 ? -27.740 71.575 10.494 1.00 14.22 114 VAL A C 1
ATOM 645 O O . VAL A 1 87 ? -26.723 71.507 9.799 1.00 13.92 114 VAL A O 1
ATOM 649 N N . TYR A 1 88 ? -27.710 71.742 11.811 1.00 13.60 115 TYR A N 1
ATOM 650 C CA . TYR A 1 88 ? -26.469 71.897 12.550 1.00 13.15 115 TYR A CA 1
ATOM 651 C C . TYR A 1 88 ? -26.462 70.941 13.732 1.00 12.81 115 TYR A C 1
ATOM 652 O O . TYR A 1 88 ? -27.508 70.657 14.314 1.00 12.31 115 TYR A O 1
ATOM 661 N N . ILE A 1 89 ? -25.274 70.467 14.085 1.00 12.37 116 ILE A N 1
ATOM 662 C CA . ILE A 1 89 ? -25.111 69.558 15.205 1.00 12.15 116 ILE A CA 1
ATOM 663 C C . ILE A 1 89 ? -23.948 70.020 16.055 1.00 12.37 116 ILE A C 1
ATOM 664 O O . ILE A 1 89 ? -22.868 70.349 15.542 1.00 12.04 116 ILE A O 1
ATOM 669 N N . VAL A 1 90 ? -24.176 70.048 17.361 1.00 12.39 117 VAL A N 1
ATOM 670 C CA . VAL A 1 90 ? -23.095 70.213 18.309 1.00 13.16 117 VAL A CA 1
ATOM 671 C C . VAL A 1 90 ? -22.647 68.810 18.714 1.00 12.65 117 VAL A C 1
ATOM 672 O O . VAL A 1 90 ? -23.436 68.017 19.259 1.00 11.70 117 VAL A O 1
ATOM 676 N N . ALA A 1 91 ? -21.396 68.495 18.375 1.00 12.06 118 ALA A N 1
ATOM 677 C CA . ALA A 1 91 ? -20.875 67.135 18.488 1.00 11.91 118 ALA A CA 1
ATOM 678 C C . ALA A 1 91 ? -19.652 67.023 19.399 1.00 11.91 118 ALA A C 1
ATOM 679 O O . ALA A 1 91 ? -18.786 67.911 19.427 1.00 11.88 118 ALA A O 1
ATOM 681 N N . GLY A 1 92 ? -19.586 65.916 20.134 1.00 11.15 119 GLY A N 1
ATOM 682 C CA . GLY A 1 92 ? -18.512 65.678 21.097 1.00 10.88 119 GLY A CA 1
ATOM 683 C C . GLY A 1 92 ? -19.103 64.906 22.258 1.00 11.16 119 GLY A C 1
ATOM 684 O O . GLY A 1 92 ? -20.105 65.327 22.846 1.00 11.31 119 GLY A O 1
ATOM 685 N N . MET A 1 93 ? -18.489 63.776 22.589 1.00 11.05 120 MET A N 1
ATOM 686 C CA . MET A 1 93 ? -19.121 62.799 23.477 1.00 10.84 120 MET A CA 1
ATOM 687 C C . MET A 1 93 ? -18.903 63.024 24.972 1.00 11.16 120 MET A C 1
ATOM 688 O O . MET A 1 93 ? -19.844 62.866 25.766 1.00 10.52 120 MET A O 1
ATOM 693 N N . TYR A 1 94 ? -17.669 63.362 25.354 1.00 11.51 121 TYR A N 1
ATOM 694 C CA . TYR A 1 94 ? -17.298 63.511 26.761 1.00 11.74 121 TYR A CA 1
ATOM 695 C C . TYR A 1 94 ? -16.531 64.814 27.007 1.00 12.54 121 TYR A C 1
ATOM 696 O O . TYR A 1 94 ? -15.775 65.271 26.143 1.00 12.12 121 TYR A O 1
ATOM 705 N N . THR A 1 95 ? -16.736 65.398 28.187 1.00 13.41 122 THR A N 1
ATOM 706 C CA . THR A 1 95 ? -16.044 66.631 28.585 1.00 14.32 122 THR A CA 1
ATOM 707 C C . THR A 1 95 ? -14.766 66.341 29.382 1.00 15.06 122 THR A C 1
ATOM 708 O O . THR A 1 95 ? -13.992 67.252 29.692 1.00 15.30 122 THR A O 1
ATOM 712 N N . ASN A 1 96 ? -14.558 65.074 29.722 1.00 15.36 123 ASN A N 1
ATOM 713 C CA . ASN A 1 96 ? -13.321 64.649 30.373 1.00 15.99 123 ASN A CA 1
ATOM 714 C C . ASN A 1 96 ? -12.303 64.135 29.341 1.00 16.20 123 ASN A C 1
ATOM 715 O O . ASN A 1 96 ? -12.388 64.464 28.148 1.00 15.84 123 ASN A O 1
ATOM 720 N N . ASP A 1 97 ? -11.353 63.321 29.791 1.00 16.80 124 ASP A N 1
ATOM 721 C CA . ASP A 1 97 ? -10.292 62.837 28.906 1.00 17.61 124 ASP A CA 1
ATOM 722 C C . ASP A 1 97 ? -10.544 61.443 28.336 1.00 17.31 124 ASP A C 1
ATOM 723 O O . ASP A 1 97 ? -9.621 60.811 27.802 1.00 17.05 124 ASP A O 1
ATOM 728 N N . TRP A 1 98 ? -11.780 60.959 28.449 1.00 16.73 125 TRP A N 1
ATOM 729 C CA . TRP A 1 98 ? -12.113 59.633 27.913 1.00 16.26 125 TRP A CA 1
ATOM 730 C C . TRP A 1 98 ? -11.855 59.561 26.410 1.00 16.19 125 TRP A C 1
ATOM 731 O O . TRP A 1 98 ? -11.458 58.518 25.892 1.00 16.32 125 TRP A O 1
ATOM 742 N N . LEU A 1 99 ? -12.079 60.683 25.728 1.00 16.19 126 LEU A N 1
ATOM 743 C CA . LEU A 1 99 ? -11.735 60.844 24.320 1.00 16.41 126 LEU A CA 1
ATOM 744 C C . LEU A 1 99 ? -10.963 62.161 24.140 1.00 16.82 126 LEU A C 1
ATOM 745 O O . LEU A 1 99 ? -11.185 63.114 24.890 1.00 16.83 126 LEU A O 1
ATOM 750 N N . PRO A 1 100 ? -10.037 62.216 23.164 1.00 17.28 127 PRO A N 1
ATOM 751 C CA . PRO A 1 100 ? -9.176 63.407 23.083 1.00 17.45 127 PRO A CA 1
ATOM 752 C C . PRO A 1 100 ? -9.750 64.603 22.308 1.00 17.34 127 PRO A C 1
ATOM 753 O O . PRO A 1 100 ? -9.266 65.726 22.481 1.00 17.45 127 PRO A O 1
ATOM 757 N N . ASN A 1 101 ? -10.757 64.366 21.467 1.00 16.96 128 ASN A N 1
ATOM 758 C CA . ASN A 1 101 ? -11.253 65.385 20.537 1.00 16.63 128 ASN A CA 1
ATOM 759 C C . ASN A 1 101 ? -11.849 66.592 21.246 1.00 16.76 128 ASN A C 1
ATOM 760 O O . ASN A 1 101 ? -12.507 66.459 22.279 1.00 16.13 128 ASN A O 1
ATOM 765 N N . MET A 1 102 ? -11.602 67.771 20.683 1.00 16.50 129 MET A N 1
ATOM 766 C CA . MET A 1 102 ? -12.351 68.951 21.070 1.00 16.65 129 MET A CA 1
ATOM 767 C C . MET A 1 102 ? -13.734 68.824 20.442 1.00 16.13 129 MET A C 1
ATOM 768 O O . MET A 1 102 ? -13.932 68.034 19.521 1.00 15.69 129 MET A O 1
ATOM 773 N N . GLY A 1 103 ? -14.690 69.588 20.954 1.00 15.78 130 GLY A N 1
ATOM 774 C CA . GLY A 1 103 ? -16.026 69.630 20.383 1.00 15.53 130 GLY A CA 1
ATOM 775 C C . GLY A 1 103 ? -16.041 70.282 19.015 1.00 15.43 130 GLY A C 1
ATOM 776 O O . GLY A 1 103 ? -15.079 70.945 18.609 1.00 15.59 130 GLY A O 1
ATOM 777 N N . ALA A 1 104 ? -17.135 70.090 18.292 1.00 14.88 131 ALA A N 1
ATOM 778 C CA . ALA A 1 104 ? -17.265 70.667 16.961 1.00 14.55 131 ALA A CA 1
ATOM 779 C C . ALA A 1 104 ? -18.711 71.010 16.669 1.00 14.61 131 ALA A C 1
ATOM 780 O O . ALA A 1 104 ? -19.631 70.361 17.172 1.00 14.49 131 ALA A O 1
ATOM 782 N N . ILE A 1 105 ? -18.909 72.048 15.867 1.00 14.18 132 ILE A N 1
ATOM 783 C CA . ILE A 1 105 ? -20.207 72.308 15.306 1.00 14.10 132 ILE A CA 1
ATOM 784 C C . ILE A 1 105 ? -20.177 71.789 13.880 1.00 14.12 132 ILE A C 1
ATOM 785 O O . ILE A 1 105 ? -19.326 72.189 13.084 1.00 14.14 132 ILE A O 1
ATOM 790 N N . LEU A 1 106 ? -21.093 70.871 13.582 1.00 14.06 133 LEU A N 1
ATOM 791 C CA . LEU A 1 106 ? -21.239 70.285 12.258 1.00 13.93 133 LEU A CA 1
ATOM 792 C C . LEU A 1 106 ? -22.308 71.059 11.510 1.00 14.41 133 LEU A C 1
ATOM 793 O O . LEU A 1 106 ? -23.346 71.386 12.087 1.00 14.18 133 LEU A O 1
ATOM 798 N N . ARG A 1 107 ? -22.054 71.358 10.236 1.00 14.71 134 ARG A N 1
ATOM 799 C CA . ARG A 1 107 ? -22.996 72.116 9.416 1.00 15.75 134 ARG A CA 1
ATOM 800 C C . ARG A 1 107 ? -23.315 71.403 8.106 1.00 16.07 134 ARG A C 1
ATOM 801 O O . ARG A 1 107 ? -22.430 70.831 7.466 1.00 16.45 134 ARG A O 1
ATOM 809 N N . SER A 1 108 ? -24.586 71.440 7.729 1.00 16.65 135 SER A N 1
ATOM 810 C CA . SER A 1 108 ? -25.060 70.824 6.495 1.00 17.35 135 SER A CA 1
ATOM 811 C C . SER A 1 108 ? -26.087 71.695 5.798 1.00 17.89 135 SER A C 1
ATOM 812 O O . SER A 1 108 ? -26.882 72.376 6.447 1.00 17.66 135 SER A O 1
ATOM 815 N N . THR A 1 109 ? -26.072 71.654 4.468 1.00 18.81 136 THR A N 1
ATOM 816 C CA . THR A 1 109 ? -27.088 72.323 3.671 1.00 19.41 136 THR A CA 1
ATOM 817 C C . THR A 1 109 ? -27.985 71.352 2.864 1.00 20.26 136 THR A C 1
ATOM 818 O O . THR A 1 109 ? -28.679 71.806 1.945 1.00 20.32 136 THR A O 1
ATOM 822 N N . ASP A 1 110 ? -28.029 70.052 3.216 1.00 20.71 137 ASP A N 1
ATOM 823 C CA . ASP A 1 110 ? -28.601 69.059 2.268 1.00 21.54 137 ASP A CA 1
ATOM 824 C C . ASP A 1 110 ? -29.237 67.657 2.569 1.00 21.93 137 ASP A C 1
ATOM 825 O O . ASP A 1 110 ? -29.396 66.900 1.600 1.00 23.80 137 ASP A O 1
ATOM 830 N N . ARG A 1 111 ? -29.656 67.229 3.753 1.00 21.41 138 ARG A N 1
ATOM 831 C CA . ARG A 1 111 ? -29.943 67.922 5.000 1.00 20.71 138 ARG A CA 1
ATOM 832 C C . ARG A 1 111 ? -29.391 66.884 5.985 1.00 19.84 138 ARG A C 1
ATOM 833 O O . ARG A 1 111 ? -30.130 66.062 6.540 1.00 19.72 138 ARG A O 1
ATOM 841 N N . GLY A 1 112 ? -28.079 66.906 6.161 1.00 19.55 139 GLY A N 1
ATOM 842 C CA . GLY A 1 112 ? -27.382 65.852 6.880 1.00 19.47 139 GLY A CA 1
ATOM 843 C C . GLY A 1 112 ? -26.843 64.782 5.945 1.00 19.55 139 GLY A C 1
ATOM 844 O O . GLY A 1 112 ? -26.279 63.784 6.391 1.00 19.01 139 GLY A O 1
ATOM 845 N N . GLU A 1 113 ? -27.025 64.979 4.642 1.00 19.84 140 GLU A N 1
ATOM 846 C CA . GLU A 1 113 ? -26.412 64.086 3.665 1.00 20.30 140 GLU A CA 1
ATOM 847 C C . GLU A 1 113 ? -24.898 64.296 3.604 1.00 19.76 140 GLU A C 1
ATOM 848 O O . GLU A 1 113 ? -24.138 63.326 3.582 1.00 19.90 140 GLU A O 1
ATOM 854 N N . THR A 1 114 ? -24.468 65.558 3.608 1.00 19.15 141 THR A N 1
ATOM 855 C CA . THR A 1 114 ? -23.044 65.903 3.669 1.00 18.85 141 THR A CA 1
ATOM 856 C C . THR A 1 114 ? -22.796 66.951 4.750 1.00 18.38 141 THR A C 1
ATOM 857 O O . THR A 1 114 ? -23.689 67.730 5.080 1.00 18.43 141 THR A O 1
ATOM 861 N N . TRP A 1 115 ? -21.575 66.978 5.273 1.00 18.16 142 TRP A N 1
ATOM 862 C CA . TRP A 1 115 ? -21.225 67.843 6.392 1.00 18.08 142 TRP A CA 1
ATOM 863 C C . TRP A 1 115 ? -19.880 68.542 6.211 1.00 18.68 142 TRP A C 1
ATOM 864 O O . TRP A 1 115 ? -18.988 68.050 5.520 1.00 18.45 142 TRP A O 1
ATOM 875 N N . GLU A 1 116 ? -19.761 69.698 6.853 1.00 19.12 143 GLU A N 1
ATOM 876 C CA . GLU A 1 116 ? -18.481 70.317 7.152 1.00 20.50 143 GLU A CA 1
ATOM 877 C C . GLU A 1 116 ? -18.502 70.594 8.651 1.00 19.89 143 GLU A C 1
ATOM 878 O O . GLU A 1 116 ? -19.569 70.578 9.272 1.00 19.77 143 GLU A O 1
ATOM 884 N N . LYS A 1 117 ? -17.339 70.840 9.239 1.00 19.73 144 LYS A N 1
ATOM 885 C CA . LYS A 1 117 ? -17.281 71.103 10.671 1.00 19.95 144 LYS A CA 1
ATOM 886 C C . LYS A 1 117 ? -16.332 72.231 11.038 1.00 19.64 144 LYS A C 1
ATOM 887 O O . LYS A 1 117 ? -15.377 72.524 10.307 1.00 19.43 144 LYS A O 1
ATOM 893 N N . THR A 1 118 ? -16.620 72.865 12.173 1.00 18.93 145 THR A N 1
ATOM 894 C CA . THR A 1 118 ? -15.683 73.770 12.818 1.00 18.71 145 THR A CA 1
ATOM 895 C C . THR A 1 118 ? -15.367 73.220 14.202 1.00 18.73 145 THR A C 1
ATOM 896 O O . THR A 1 118 ? -16.273 73.023 15.020 1.00 18.25 145 THR A O 1
ATOM 900 N N . ILE A 1 119 ? -14.085 72.972 14.454 1.00 18.83 146 ILE A N 1
ATOM 901 C CA . ILE A 1 119 ? -13.630 72.496 15.760 1.00 19.41 146 ILE A CA 1
ATOM 902 C C . ILE A 1 119 ? -13.540 73.664 16.748 1.00 19.41 146 ILE A C 1
ATOM 903 O O . ILE A 1 119 ? -13.018 74.735 16.420 1.00 19.10 146 ILE A O 1
ATOM 908 N N . LEU A 1 120 ? -14.078 73.447 17.946 1.00 19.13 147 LEU A N 1
ATOM 909 C CA . LEU A 1 120 ? -14.169 74.480 18.978 1.00 19.00 147 LEU A CA 1
ATOM 910 C C . LEU A 1 120 ? -13.037 74.346 19.999 1.00 18.74 147 LEU A C 1
ATOM 911 O O . LEU A 1 120 ? -12.399 73.298 20.065 1.00 18.83 147 LEU A O 1
ATOM 916 N N . PRO A 1 121 ? -12.765 75.414 20.786 1.00 18.54 148 PRO A N 1
ATOM 917 C CA . PRO A 1 121 ? -11.699 75.331 21.789 1.00 18.28 148 PRO A CA 1
ATOM 918 C C . PRO A 1 121 ? -12.108 74.667 23.119 1.00 18.00 148 PRO A C 1
ATOM 919 O O . PRO A 1 121 ? -11.388 74.775 24.114 1.00 18.03 148 PRO A O 1
ATOM 923 N N . PHE A 1 122 ? -13.241 73.966 23.126 1.00 17.48 149 PHE A N 1
ATOM 924 C CA . PHE A 1 122 ? -13.721 73.268 24.324 1.00 16.82 149 PHE A CA 1
ATOM 925 C C . PHE A 1 122 ? -14.476 71.995 23.921 1.00 16.64 149 PHE A C 1
ATOM 926 O O . PHE A 1 122 ? -14.772 71.787 22.741 1.00 16.24 149 PHE A O 1
ATOM 934 N N . LYS A 1 123 ? -14.790 71.156 24.904 1.00 16.11 150 LYS A N 1
ATOM 935 C CA . LYS A 1 123 ? -15.457 69.876 24.643 1.00 16.00 150 LYS A CA 1
ATOM 936 C C . LYS A 1 123 ? -16.974 69.944 24.795 1.00 15.79 150 LYS A C 1
ATOM 937 O O . LYS A 1 123 ? -17.505 70.817 25.499 1.00 15.60 150 LYS A O 1
ATOM 943 N N . MET A 1 124 ? -17.650 69.032 24.096 1.00 15.50 151 MET A N 1
ATOM 944 C CA . MET A 1 124 ? -19.081 68.783 24.233 1.00 15.27 151 MET A CA 1
ATOM 945 C C . MET A 1 124 ? -19.302 67.532 25.085 1.00 14.37 151 MET A C 1
ATOM 946 O O . MET A 1 124 ? -18.378 66.744 25.294 1.00 14.00 151 MET A O 1
ATOM 951 N N . GLY A 1 125 ? -20.529 67.349 25.568 1.00 13.36 152 GLY A N 1
ATOM 952 C CA . GLY A 1 125 ? -20.841 66.217 26.429 1.00 12.26 152 GLY A CA 1
ATOM 953 C C . GLY A 1 125 ? -22.073 65.433 26.013 1.00 11.82 152 GLY A C 1
ATOM 954 O O . GLY A 1 125 ? -23.008 65.286 26.799 1.00 11.60 152 GLY A O 1
ATOM 955 N N . GLY A 1 126 ? -22.067 64.932 24.777 1.00 10.89 153 GLY A N 1
ATOM 956 C CA . GLY A 1 126 ? -23.173 64.135 24.244 1.00 9.79 153 GLY A CA 1
ATOM 957 C C . GLY A 1 126 ? -23.580 62.939 25.097 1.00 9.09 153 GLY A C 1
ATOM 958 O O . GLY A 1 126 ? -24.750 62.572 25.120 1.00 8.81 153 GLY A O 1
ATOM 959 N N . ASN A 1 127 ? -22.613 62.328 25.784 1.00 8.57 154 ASN A N 1
ATOM 960 C CA . ASN A 1 127 ? -22.882 61.200 26.680 1.00 8.33 154 ASN A CA 1
ATOM 961 C C . ASN A 1 127 ? -22.557 61.512 28.149 1.00 8.42 154 ASN A C 1
ATOM 962 O O . ASN A 1 127 ? -22.208 60.610 28.925 1.00 8.18 154 ASN A O 1
ATOM 967 N N . MET A 1 128 ? -22.699 62.788 28.520 1.00 8.48 155 MET A N 1
ATOM 968 C CA . MET A 1 128 ? -22.531 63.255 29.906 1.00 9.05 155 MET A CA 1
ATOM 969 C C . MET A 1 128 ? -23.882 63.330 30.638 1.00 8.63 155 MET A C 1
ATOM 970 O O . MET A 1 128 ? -24.934 63.218 30.010 1.00 8.64 155 MET A O 1
ATOM 975 N N . PRO A 1 129 ? -23.856 63.506 31.975 1.00 9.05 156 PRO A N 1
ATOM 976 C CA . PRO A 1 129 ? -25.105 63.774 32.707 1.00 9.11 156 PRO A CA 1
ATOM 977 C C . PRO A 1 129 ? -25.837 64.981 32.143 1.00 8.99 156 PRO A C 1
ATOM 978 O O . PRO A 1 129 ? -25.198 65.896 31.618 1.00 9.21 156 PRO A O 1
ATOM 982 N N . GLY A 1 130 ? -27.163 64.982 32.261 1.00 9.04 157 GLY A N 1
ATOM 983 C CA . GLY A 1 130 ? -27.981 66.116 31.841 1.00 9.05 157 GLY A CA 1
ATOM 984 C C . GLY A 1 130 ? -28.175 66.244 30.340 1.00 9.02 157 GLY A C 1
ATOM 985 O O . GLY A 1 130 ? -28.648 67.273 29.868 1.00 8.95 157 GLY A O 1
ATOM 986 N N . ARG A 1 131 ? -27.822 65.196 29.593 1.00 8.92 158 ARG A N 1
ATOM 987 C CA . ARG A 1 131 ? -27.800 65.257 28.132 1.00 8.70 158 ARG A CA 1
ATOM 988 C C . ARG A 1 131 ? -29.176 65.401 27.472 1.00 8.88 158 ARG A C 1
ATOM 989 O O . ARG A 1 131 ? -29.259 65.811 26.318 1.00 8.81 158 ARG A O 1
ATOM 997 N N . SER A 1 132 ? -30.248 65.069 28.193 1.00 9.21 159 SER A N 1
ATOM 998 C CA . SER A 1 132 ? -31.596 65.327 27.662 1.00 9.32 159 SER A CA 1
ATOM 999 C C . SER A 1 132 ? -32.068 66.774 27.856 1.00 9.41 159 SER A C 1
ATOM 1000 O O . SER A 1 132 ? -33.045 67.196 27.235 1.00 8.92 159 SER A O 1
ATOM 1003 N N . MET A 1 133 ? -31.372 67.540 28.698 1.00 9.89 160 MET A N 1
ATOM 1004 C CA . MET A 1 133 ? -31.633 68.983 28.791 1.00 10.51 160 MET A CA 1
ATOM 1005 C C . MET A 1 133 ? -31.214 69.625 27.474 1.00 10.63 160 MET A C 1
ATOM 1006 O O . MET A 1 133 ? -30.189 69.257 26.904 1.00 10.89 160 MET A O 1
ATOM 1011 N N . GLY A 1 134 ? -32.017 70.559 26.974 1.00 10.94 161 GLY A N 1
ATOM 1012 C CA . GLY A 1 134 ? -31.753 71.147 25.658 1.00 11.48 161 GLY A CA 1
ATOM 1013 C C . GLY A 1 134 ? -32.983 71.800 25.056 1.00 11.69 161 GLY A C 1
ATOM 1014 O O . GLY A 1 134 ? -33.986 71.955 25.749 1.00 12.30 161 GLY A O 1
ATOM 1015 N N . GLU A 1 135 ? -32.920 72.207 23.784 1.00 11.39 162 GLU A N 1
ATOM 1016 C CA . GLU A 1 135 ? -31.716 72.108 22.953 1.00 11.28 162 GLU A CA 1
ATOM 1017 C C . GLU A 1 135 ? -30.748 73.272 23.178 1.00 11.43 162 GLU A C 1
ATOM 1018 O O . GLU A 1 135 ? -31.149 74.448 23.204 1.00 11.23 162 GLU A O 1
ATOM 1024 N N . ARG A 1 136 ? -29.472 72.922 23.318 1.00 11.24 163 ARG A N 1
ATOM 1025 C CA . ARG A 1 136 ? -28.407 73.879 23.580 1.00 11.39 163 ARG A CA 1
ATOM 1026 C C . ARG A 1 136 ? -28.059 74.728 22.354 1.00 12.00 163 ARG A C 1
ATOM 1027 O O . ARG A 1 136 ? -27.555 75.847 22.483 1.00 11.73 163 ARG A O 1
ATOM 1035 N N . LEU A 1 137 ? -28.319 74.177 21.170 1.00 12.31 164 LEU A N 1
ATOM 1036 C CA . LEU A 1 137 ? -27.991 74.853 19.918 1.00 12.82 164 LEU A CA 1
ATOM 1037 C C . LEU A 1 137 ? -29.267 75.355 19.275 1.00 12.84 164 LEU A C 1
ATOM 1038 O O . LEU A 1 137 ? -30.238 74.607 19.149 1.00 12.89 164 LEU A O 1
ATOM 1043 N N . ALA A 1 138 ? -29.270 76.625 18.865 1.00 13.20 165 ALA A N 1
ATOM 1044 C CA . ALA A 1 138 ? -30.482 77.244 18.345 1.00 13.40 165 ALA A CA 1
ATOM 1045 C C . ALA A 1 138 ? -30.204 78.242 17.223 1.00 14.00 165 ALA A C 1
ATOM 1046 O O . ALA A 1 138 ? -29.223 78.980 17.272 1.00 13.75 165 ALA A O 1
ATOM 1048 N N . ILE A 1 139 ? -31.094 78.267 16.234 1.00 14.22 166 ILE A N 1
ATOM 1049 C CA . ILE A 1 139 ? -30.973 79.158 15.074 1.00 14.82 166 ILE A CA 1
ATOM 1050 C C . ILE A 1 139 ? -31.999 80.289 15.164 1.00 15.25 166 ILE A C 1
ATOM 1051 O O . ILE A 1 139 ? -33.172 80.050 15.419 1.00 14.82 166 ILE A O 1
ATOM 1056 N N . ASP A 1 140 ? -31.533 81.521 14.971 1.00 16.29 167 ASP A N 1
ATOM 1057 C CA . ASP A 1 140 ? -32.407 82.703 14.946 1.00 17.17 167 ASP A CA 1
ATOM 1058 C C . ASP A 1 140 ? -33.436 82.576 13.811 1.00 17.61 167 ASP A C 1
ATOM 1059 O O . ASP A 1 140 ? -33.063 82.469 12.644 1.00 17.93 167 ASP A O 1
ATOM 1064 N N . PRO A 1 141 ? -34.738 82.572 14.154 1.00 18.27 168 PRO A N 1
ATOM 1065 C CA . PRO A 1 141 ? -35.802 82.331 13.182 1.00 18.82 168 PRO A CA 1
ATOM 1066 C C . PRO A 1 141 ? -36.123 83.517 12.257 1.00 19.56 168 PRO A C 1
ATOM 1067 O O . PRO A 1 141 ? -36.911 83.356 11.319 1.00 19.62 168 PRO A O 1
ATOM 1071 N N . ASN A 1 142 ? -35.532 84.681 12.529 1.00 20.24 169 ASN A N 1
ATOM 1072 C CA . ASN A 1 142 ? -35.688 85.859 11.665 1.00 20.96 169 ASN A CA 1
ATOM 1073 C C . ASN A 1 142 ? -34.465 86.101 10.793 1.00 21.19 169 ASN A C 1
ATOM 1074 O O . ASN A 1 142 ? -34.592 86.400 9.605 1.00 21.73 169 ASN A O 1
ATOM 1079 N N . ASP A 1 143 ? -33.286 85.980 11.398 1.00 21.33 170 ASP A N 1
ATOM 1080 C CA . ASP A 1 143 ? -32.015 86.082 10.697 1.00 21.29 170 ASP A CA 1
ATOM 1081 C C . ASP A 1 143 ? -31.236 84.785 10.920 1.00 21.14 170 ASP A C 1
ATOM 1082 O O . ASP A 1 143 ? -30.482 84.669 11.893 1.00 20.95 170 ASP A O 1
ATOM 1087 N N . ASN A 1 144 ? -31.405 83.823 10.011 1.00 20.78 171 ASN A N 1
ATOM 1088 C CA . ASN A 1 144 ? -30.821 82.481 10.187 1.00 20.67 171 ASN A CA 1
ATOM 1089 C C . ASN A 1 144 ? -29.300 82.395 9.997 1.00 20.24 171 ASN A C 1
ATOM 1090 O O . ASN A 1 144 ? -28.730 81.303 10.008 1.00 20.11 171 ASN A O 1
ATOM 1095 N N . ARG A 1 145 ? -28.650 83.547 9.834 1.00 19.58 172 ARG A N 1
ATOM 1096 C CA . ARG A 1 145 ? -27.192 83.635 9.900 1.00 19.23 172 ARG A CA 1
ATOM 1097 C C . ARG A 1 145 ? -26.718 83.449 11.337 1.00 18.17 172 ARG A C 1
ATOM 1098 O O . ARG A 1 145 ? -25.580 83.045 11.567 1.00 17.75 172 ARG A O 1
ATOM 1106 N N . ILE A 1 146 ? -27.608 83.745 12.288 1.00 17.41 173 ILE A N 1
ATOM 1107 C CA . ILE A 1 146 ? -27.285 83.747 13.717 1.00 16.60 173 ILE A CA 1
ATOM 1108 C C . ILE A 1 146 ? -27.650 82.422 14.407 1.00 16.17 173 ILE A C 1
ATOM 1109 O O . ILE A 1 146 ? -28.775 81.917 14.271 1.00 15.57 173 ILE A O 1
ATOM 1114 N N . LEU A 1 147 ? -26.674 81.881 15.136 1.00 15.71 174 LEU A N 1
ATOM 1115 C CA . LEU A 1 147 ? -26.852 80.697 15.973 1.00 15.39 174 LEU A CA 1
ATOM 1116 C C . LEU A 1 147 ? -26.269 80.949 17.357 1.00 15.04 174 LEU A C 1
ATOM 1117 O O . LEU A 1 147 ? -25.238 81.612 17.496 1.00 14.75 174 LEU A O 1
ATOM 1122 N N . TYR A 1 148 ? -26.940 80.417 18.376 1.00 14.83 175 TYR A N 1
ATOM 1123 C CA . TYR A 1 148 ? -26.429 80.438 19.747 1.00 14.68 175 TYR A CA 1
ATOM 1124 C C . TYR A 1 148 ? -26.205 79.015 20.245 1.00 14.26 175 TYR A C 1
ATOM 1125 O O . TYR A 1 148 ? -26.906 78.089 19.831 1.00 14.15 175 TYR A O 1
ATOM 1134 N N . LEU A 1 149 ? -25.246 78.867 21.155 1.00 13.81 176 LEU A N 1
ATOM 1135 C CA . LEU A 1 149 ? -24.882 77.572 21.711 1.00 13.53 176 LEU A CA 1
ATOM 1136 C C . LEU A 1 149 ? -24.622 77.656 23.217 1.00 13.24 176 LEU A C 1
ATOM 1137 O O . LEU A 1 149 ? -23.707 78.361 23.665 1.00 13.00 176 LEU A O 1
ATOM 1142 N N . GLY A 1 150 ? -25.429 76.930 23.987 1.00 12.81 177 GLY A N 1
ATOM 1143 C CA . GLY A 1 150 ? -25.164 76.736 25.409 1.00 12.03 177 GLY A CA 1
ATOM 1144 C C . GLY A 1 150 ? -24.113 75.661 25.580 1.00 12.17 177 GLY A C 1
ATOM 1145 O O . GLY A 1 150 ? -24.161 74.621 24.913 1.00 11.99 177 GLY A O 1
ATOM 1146 N N . THR A 1 151 ? -23.149 75.911 26.460 1.00 11.76 178 THR A N 1
ATOM 1147 C CA . THR A 1 151 ? -22.019 74.999 26.611 1.00 11.97 178 THR A CA 1
ATOM 1148 C C . THR A 1 151 ? -21.887 74.482 28.028 1.00 11.98 178 THR A C 1
ATOM 1149 O O . THR A 1 151 ? -22.458 75.049 28.964 1.00 12.12 178 THR A O 1
ATOM 1153 N N . ARG A 1 152 ? -21.116 73.405 28.167 1.00 11.97 179 ARG A N 1
ATOM 1154 C CA . ARG A 1 152 ? -20.787 72.812 29.454 1.00 12.27 179 ARG A CA 1
ATOM 1155 C C . ARG A 1 152 ? -19.487 73.399 30.004 1.00 12.86 179 ARG A C 1
ATOM 1156 O O . ARG A 1 152 ? -18.811 74.165 29.316 1.00 13.20 179 ARG A O 1
ATOM 1164 N N . CYS A 1 153 ? -19.161 73.041 31.247 1.00 13.43 180 CYS A N 1
ATOM 1165 C CA . CYS A 1 153 ? -17.842 73.274 31.859 1.00 14.39 180 CYS A CA 1
ATOM 1166 C C . CYS A 1 153 ? -17.518 74.736 32.176 1.00 14.60 180 CYS A C 1
ATOM 1167 O O . CYS A 1 153 ? -16.362 75.081 32.404 1.00 15.42 180 CYS A O 1
ATOM 1170 N N . GLY A 1 154 ? -18.536 75.586 32.192 1.00 14.64 181 GLY A N 1
ATOM 1171 C CA . GLY A 1 154 ? -18.346 77.000 32.482 1.00 14.92 181 GLY A CA 1
ATOM 1172 C C . GLY A 1 154 ? -17.904 77.834 31.292 1.00 15.04 181 GLY A C 1
ATOM 1173 O O . GLY A 1 154 ? -17.444 78.956 31.463 1.00 14.97 181 GLY A O 1
ATOM 1174 N N . ASN A 1 155 ? -18.045 77.302 30.082 1.00 15.04 182 ASN A N 1
ATOM 1175 C CA . ASN A 1 155 ? -17.711 78.084 28.888 1.00 15.21 182 ASN A CA 1
ATOM 1176 C C . ASN A 1 155 ? -18.834 79.038 28.471 1.00 15.01 182 ASN A C 1
ATOM 1177 O O . ASN A 1 155 ? -18.659 79.863 27.574 1.00 14.90 182 ASN A O 1
ATOM 1182 N N . GLY A 1 156 ? -19.992 78.908 29.121 1.00 15.06 183 GLY A N 1
ATOM 1183 C CA . GLY A 1 156 ? -21.084 79.861 28.964 1.00 14.80 183 GLY A CA 1
ATOM 1184 C C . GLY A 1 156 ? -21.852 79.754 27.666 1.00 15.26 183 GLY A C 1
ATOM 1185 O O . GLY A 1 156 ? -22.168 78.649 27.196 1.00 15.23 183 GLY A O 1
ATOM 1186 N N . LEU A 1 157 ? -22.151 80.915 27.088 1.00 14.84 184 LEU A N 1
ATOM 1187 C CA . LEU A 1 157 ? -22.963 81.002 25.888 1.00 15.16 184 LEU A CA 1
ATOM 1188 C C . LEU A 1 157 ? -22.113 81.487 24.723 1.00 15.57 184 LEU A C 1
ATOM 1189 O O . LEU A 1 157 ? -21.386 82.482 24.838 1.00 15.35 184 LEU A O 1
ATOM 1194 N N . TRP A 1 158 ? -22.200 80.768 23.608 1.00 15.52 185 TRP A N 1
ATOM 1195 C CA . TRP A 1 158 ? -21.405 81.088 22.425 1.00 15.70 185 TRP A CA 1
ATOM 1196 C C . TRP A 1 158 ? -22.320 81.421 21.267 1.00 15.70 185 TRP A C 1
ATOM 1197 O O . TRP A 1 158 ? -23.515 81.104 21.301 1.00 15.14 185 TRP A O 1
ATOM 1208 N N . ARG A 1 159 ? -21.767 82.085 20.252 1.00 15.92 186 ARG A N 1
ATOM 1209 C CA . ARG A 1 159 ? -22.582 82.629 19.175 1.00 16.43 186 ARG A CA 1
ATOM 1210 C C . ARG A 1 159 ? -21.861 82.587 17.831 1.00 16.70 186 ARG A C 1
ATOM 1211 O O . ARG A 1 159 ? -20.641 82.748 17.764 1.00 16.42 186 ARG A O 1
ATOM 1219 N N . SER A 1 160 ? -22.638 82.361 16.774 1.00 17.04 187 SER A N 1
ATOM 1220 C CA . SER A 1 160 ? -22.165 82.497 15.406 1.00 17.83 187 SER A CA 1
ATOM 1221 C C . SER A 1 160 ? -23.086 83.444 14.659 1.00 18.05 187 SER A C 1
ATOM 1222 O O . SER A 1 160 ? -24.295 83.442 14.889 1.00 18.23 187 SER A O 1
ATOM 1225 N N . THR A 1 161 ? -22.515 84.260 13.776 1.00 18.56 188 THR A N 1
ATOM 1226 C CA . THR A 1 161 ? -23.314 85.117 12.894 1.00 19.56 188 THR A CA 1
ATOM 1227 C C . THR A 1 161 ? -22.997 84.897 11.409 1.00 20.26 188 THR A C 1
ATOM 1228 O O . THR A 1 161 ? -23.400 85.697 10.556 1.00 20.45 188 THR A O 1
ATOM 1232 N N . ASP A 1 162 ? -22.310 83.792 11.106 1.00 20.84 189 ASP A N 1
ATOM 1233 C CA . ASP A 1 162 ? -21.992 83.419 9.720 1.00 21.18 189 ASP A CA 1
ATOM 1234 C C . ASP A 1 162 ? -22.420 81.981 9.382 1.00 21.34 189 ASP A C 1
ATOM 1235 O O . ASP A 1 162 ? -21.650 81.213 8.808 1.00 21.40 189 ASP A O 1
ATOM 1240 N N . TYR A 1 163 ? -23.657 81.632 9.738 1.00 21.32 190 TYR A N 1
ATOM 1241 C CA . TYR A 1 163 ? -24.210 80.289 9.510 1.00 21.44 190 TYR A CA 1
ATOM 1242 C C . TYR A 1 163 ? -23.363 79.165 10.135 1.00 20.97 190 TYR A C 1
ATOM 1243 O O . TYR A 1 163 ? -23.142 78.126 9.506 1.00 21.11 190 TYR A O 1
ATOM 1252 N N . GLY A 1 164 ? -22.874 79.386 11.350 1.00 20.27 191 GLY A N 1
ATOM 1253 C CA . GLY A 1 164 ? -22.185 78.344 12.114 1.00 19.55 191 GLY A CA 1
ATOM 1254 C C . GLY A 1 164 ? -20.749 78.059 11.716 1.00 19.35 191 GLY A C 1
ATOM 1255 O O . GLY A 1 164 ? -20.150 77.099 12.212 1.00 18.89 191 GLY A O 1
ATOM 1256 N N . VAL A 1 165 ? -20.190 78.886 10.829 1.00 18.91 192 VAL A N 1
ATOM 1257 C CA . VAL A 1 165 ? -18.805 78.708 10.363 1.00 18.83 192 VAL A CA 1
ATOM 1258 C C . VAL A 1 165 ? -17.783 79.139 11.427 1.00 18.68 192 VAL A C 1
ATOM 1259 O O . VAL A 1 165 ? -16.835 78.405 11.727 1.00 18.71 192 VAL A O 1
ATOM 1263 N N . THR A 1 166 ? -17.981 80.327 11.995 1.00 18.29 193 THR A N 1
ATOM 1264 C CA . THR A 1 166 ? -17.112 80.829 13.053 1.00 18.17 193 THR A CA 1
ATOM 1265 C C . THR A 1 166 ? -17.901 81.082 14.333 1.00 17.74 193 THR A C 1
ATOM 1266 O O . THR A 1 166 ? -19.078 81.416 14.281 1.00 17.97 193 THR A O 1
ATOM 1268 N N . TRP A 1 167 ? -17.225 80.948 15.468 1.00 17.74 194 TRP A N 1
ATOM 1269 C CA . TRP A 1 167 ? -17.868 80.963 16.782 1.00 17.87 194 TRP A CA 1
ATOM 1270 C C . TRP A 1 167 ? -17.071 81.789 17.779 1.00 18.16 194 TRP A C 1
ATOM 1271 O O . TRP A 1 167 ? -15.838 81.739 17.800 1.00 18.41 194 TRP A O 1
ATOM 1282 N N . SER A 1 168 ? -17.778 82.547 18.607 1.00 18.40 195 SER A N 1
ATOM 1283 C CA . SER A 1 168 ? -17.135 83.310 19.673 1.00 19.00 195 SER A CA 1
ATOM 1284 C C . SER A 1 168 ? -18.011 83.316 20.918 1.00 19.00 195 SER A C 1
ATOM 1285 O O . SER A 1 168 ? -19.229 83.182 20.822 1.00 19.14 195 SER A O 1
ATOM 1288 N N . LYS A 1 169 ? -17.379 83.467 22.077 1.00 19.19 196 LYS A N 1
ATOM 1289 C CA . LYS A 1 169 ? -18.084 83.559 23.348 1.00 19.61 196 LYS A CA 1
ATOM 1290 C C . LYS A 1 169 ? -18.900 84.854 23.430 1.00 19.95 196 LYS A C 1
ATOM 1291 O O . LYS A 1 169 ? -18.444 85.910 22.978 1.00 20.31 196 LYS A O 1
ATOM 1297 N N . VAL A 1 170 ? -20.114 84.763 23.976 1.00 19.78 197 VAL A N 1
ATOM 1298 C CA . VAL A 1 170 ? -20.910 85.946 24.290 1.00 19.87 197 VAL A CA 1
ATOM 1299 C C . VAL A 1 170 ? -20.436 86.399 25.668 1.00 19.99 197 VAL A C 1
ATOM 1300 O O . VAL A 1 170 ? -20.865 85.865 26.696 1.00 19.67 197 VAL A O 1
ATOM 1304 N N . GLU A 1 171 ? -19.511 87.356 25.682 1.00 20.30 198 GLU A N 1
ATOM 1305 C CA . GLU A 1 171 ? -18.862 87.778 26.927 1.00 20.89 198 GLU A CA 1
ATOM 1306 C C . GLU A 1 171 ? -19.822 88.466 27.894 1.00 20.36 198 GLU A C 1
ATOM 1307 O O . GLU A 1 171 ? -19.603 88.455 29.104 1.00 20.56 198 GLU A O 1
ATOM 1313 N N . SER A 1 172 ? -20.892 89.042 27.361 1.00 19.88 199 SER A N 1
ATOM 1314 C CA . SER A 1 172 ? -21.879 89.731 28.187 1.00 19.44 199 SER A CA 1
ATOM 1315 C C . SER A 1 172 ? -22.848 88.793 28.923 1.00 19.27 199 SER A C 1
ATOM 1316 O O . SER A 1 172 ? -23.607 89.248 29.786 1.00 19.56 199 SER A O 1
ATOM 1319 N N . PHE A 1 173 ? -22.845 87.502 28.583 1.00 18.38 200 PHE A N 1
ATOM 1320 C CA . PHE A 1 173 ? -23.712 86.554 29.291 1.00 17.68 200 PHE A CA 1
ATOM 1321 C C . PHE A 1 173 ? -23.223 86.333 30.733 1.00 17.49 200 PHE A C 1
ATOM 1322 O O . PHE A 1 173 ? -22.070 85.966 30.944 1.00 17.64 200 PHE A O 1
ATOM 1330 N N . PRO A 1 174 ? -24.103 86.574 31.726 1.00 17.49 201 PRO A N 1
ATOM 1331 C CA . PRO A 1 174 ? -23.743 86.676 33.146 1.00 17.65 201 PRO A CA 1
ATOM 1332 C C . PRO A 1 174 ? -23.365 85.381 33.858 1.00 17.64 201 PRO A C 1
ATOM 1333 O O . PRO A 1 174 ? -22.576 85.420 34.813 1.00 18.06 201 PRO A O 1
ATOM 1337 N N . ASN A 1 175 ? -23.923 84.253 33.411 1.00 16.98 202 ASN A N 1
ATOM 1338 C CA . ASN A 1 175 ? -23.921 83.017 34.210 1.00 16.40 202 ASN A CA 1
ATOM 1339 C C . ASN A 1 175 ? -23.721 81.745 33.376 1.00 15.90 202 ASN A C 1
ATOM 1340 O O . ASN A 1 175 ? -24.657 81.287 32.703 1.00 15.61 202 ASN A O 1
ATOM 1345 N N . PRO A 1 176 ? -22.506 81.166 33.423 1.00 15.36 203 PRO A N 1
ATOM 1346 C CA . PRO A 1 176 ? -22.248 79.917 32.697 1.00 15.29 203 PRO A CA 1
ATOM 1347 C C . PRO A 1 176 ? -22.773 78.658 33.401 1.00 14.78 203 PRO A C 1
ATOM 1348 O O . PRO A 1 176 ? -22.660 77.559 32.851 1.00 14.92 203 PRO A O 1
ATOM 1352 N N . GLY A 1 177 ? -23.339 78.815 34.597 1.00 14.18 204 GLY A N 1
ATOM 1353 C CA . GLY A 1 177 ? -23.915 77.692 35.339 1.00 13.28 204 GLY A CA 1
ATOM 1354 C C . GLY A 1 177 ? -23.064 77.289 36.519 1.00 13.16 204 GLY A C 1
ATOM 1355 O O . GLY A 1 177 ? -21.837 77.367 36.459 1.00 13.09 204 GLY A O 1
ATOM 1356 N N . THR A 1 178 ? -23.715 76.853 37.594 1.00 12.63 205 THR A N 1
ATOM 1357 C CA . THR A 1 178 ? -23.007 76.474 38.812 1.00 12.60 205 THR A CA 1
ATOM 1358 C C . THR A 1 178 ? -23.246 75.013 39.192 1.00 12.25 205 THR A C 1
ATOM 1359 O O . THR A 1 178 ? -22.415 74.411 39.873 1.00 12.19 205 THR A O 1
ATOM 1363 N N . TYR A 1 179 ? -24.383 74.459 38.764 1.00 11.80 206 TYR A N 1
ATOM 1364 C CA . TYR A 1 179 ? -24.768 73.093 39.118 1.00 12.27 206 TYR A CA 1
ATOM 1365 C C . TYR A 1 179 ? -23.819 72.038 38.553 1.00 12.30 206 TYR A C 1
ATOM 1366 O O . TYR A 1 179 ? -23.501 72.051 37.366 1.00 12.42 206 TYR A O 1
ATOM 1375 N N . ILE A 1 180 ? -23.393 71.134 39.430 1.00 12.52 207 ILE A N 1
ATOM 1376 C CA . ILE A 1 180 ? -22.518 70.014 39.090 1.00 13.19 207 ILE A CA 1
ATOM 1377 C C . ILE A 1 180 ? -23.183 68.746 39.618 1.00 13.88 207 ILE A C 1
ATOM 1378 O O . ILE A 1 180 ? -23.582 68.704 40.786 1.00 13.78 207 ILE A O 1
ATOM 1383 N N . TYR A 1 181 ? -23.300 67.716 38.779 1.00 14.44 208 TYR A N 1
ATOM 1384 C CA . TYR A 1 181 ? -23.951 66.482 39.215 1.00 15.69 208 TYR A CA 1
ATOM 1385 C C . TYR A 1 181 ? -23.296 65.847 40.456 1.00 16.40 208 TYR A C 1
ATOM 1386 O O . TYR A 1 181 ? -23.983 65.596 41.450 1.00 16.42 208 TYR A O 1
ATOM 1395 N N . ASP A 1 182 ? -21.982 65.610 40.398 1.00 17.05 209 ASP A N 1
ATOM 1396 C CA . ASP A 1 182 ? -21.230 65.068 41.536 1.00 18.09 209 ASP A CA 1
ATOM 1397 C C . ASP A 1 182 ? -19.725 65.321 41.388 1.00 18.66 209 ASP A C 1
ATOM 1398 O O . ASP A 1 182 ? -19.052 64.633 40.616 1.00 18.79 209 ASP A O 1
ATOM 1403 N N . PRO A 1 183 ? -19.188 66.309 42.135 1.00 19.46 210 PRO A N 1
ATOM 1404 C CA . PRO A 1 183 ? -17.761 66.663 42.100 1.00 20.01 210 PRO A CA 1
ATOM 1405 C C . PRO A 1 183 ? -16.813 65.534 42.511 1.00 20.35 210 PRO A C 1
ATOM 1406 O O . PRO A 1 183 ? -15.615 65.623 42.255 1.00 20.74 210 PRO A O 1
ATOM 1410 N N . ASN A 1 184 ? -17.345 64.479 43.123 1.00 20.84 211 ASN A N 1
ATOM 1411 C CA . ASN A 1 184 ? -16.508 63.405 43.663 1.00 21.44 211 ASN A CA 1
ATOM 1412 C C . ASN A 1 184 ? -15.981 62.386 42.642 1.00 21.39 211 ASN A C 1
ATOM 1413 O O . ASN A 1 184 ? -15.116 61.576 42.973 1.00 21.26 211 ASN A O 1
ATOM 1418 N N . PHE A 1 185 ? -16.483 62.437 41.409 1.00 20.93 212 PHE A N 1
ATOM 1419 C CA . PHE A 1 185 ? -16.036 61.512 40.364 1.00 20.50 212 PHE A CA 1
ATOM 1420 C C . PHE A 1 185 ? -15.685 62.248 39.083 1.00 19.64 212 PHE A C 1
ATOM 1421 O O . PHE A 1 185 ? -16.322 63.247 38.743 1.00 19.13 212 PHE A O 1
ATOM 1429 N N . ASP A 1 186 ? -14.676 61.741 38.375 1.00 18.53 213 ASP A N 1
ATOM 1430 C CA . ASP A 1 186 ? -14.231 62.331 37.113 1.00 18.05 213 ASP A CA 1
ATOM 1431 C C . ASP A 1 186 ? -15.376 62.514 36.108 1.00 16.97 213 ASP A C 1
ATOM 1432 O O . ASP A 1 186 ? -15.523 63.588 35.516 1.00 17.17 213 ASP A O 1
ATOM 1437 N N . TYR A 1 187 ? -16.185 61.470 35.930 1.00 15.69 214 TYR A N 1
ATOM 1438 C CA . TYR A 1 187 ? -17.288 61.491 34.964 1.00 14.38 214 TYR A CA 1
ATOM 1439 C C . TYR A 1 187 ? -18.362 62.552 35.263 1.00 14.19 214 TYR A C 1
ATOM 1440 O O . TYR A 1 187 ? -18.948 63.115 34.344 1.00 14.37 214 TYR A O 1
ATOM 1449 N N . THR A 1 188 ? -18.598 62.836 36.541 1.00 13.90 215 THR A N 1
ATOM 1450 C CA . THR A 1 188 ? -19.737 63.658 36.949 1.00 13.78 215 THR A CA 1
ATOM 1451 C C . THR A 1 188 ? -19.393 65.058 37.478 1.00 13.90 215 THR A C 1
ATOM 1452 O O . THR A 1 188 ? -20.295 65.796 37.897 1.00 13.73 215 THR A O 1
ATOM 1456 N N . LYS A 1 189 ? -18.115 65.431 37.434 1.00 13.72 216 LYS A N 1
ATOM 1457 C CA . LYS A 1 189 ? -17.634 66.642 38.121 1.00 14.22 216 LYS A CA 1
ATOM 1458 C C . LYS A 1 189 ? -17.793 67.971 37.366 1.00 13.79 216 LYS A C 1
ATOM 1459 O O . LYS A 1 189 ? -17.527 69.037 37.935 1.00 14.02 216 LYS A O 1
ATOM 1465 N N . ASP A 1 190 ? -18.208 67.927 36.104 1.00 13.12 217 ASP A N 1
ATOM 1466 C CA . ASP A 1 190 ? -18.258 69.151 35.291 1.00 13.07 217 ASP A CA 1
ATOM 1467 C C . ASP A 1 190 ? -19.545 69.970 35.465 1.00 12.63 217 ASP A C 1
ATOM 1468 O O . ASP A 1 190 ? -20.632 69.428 35.708 1.00 12.11 217 ASP A O 1
ATOM 1473 N N . ILE A 1 191 ? -19.404 71.287 35.339 1.00 12.20 218 ILE A N 1
ATOM 1474 C CA . ILE A 1 191 ? -20.544 72.194 35.249 1.00 11.99 218 ILE A CA 1
ATOM 1475 C C . ILE A 1 191 ? -21.477 71.777 34.093 1.00 11.68 218 ILE A C 1
ATOM 1476 O O . ILE A 1 191 ? -21.027 71.634 32.949 1.00 11.12 218 ILE A O 1
ATOM 1481 N N . ILE A 1 192 ? -22.763 71.570 34.404 1.00 11.09 219 ILE A N 1
ATOM 1482 C CA . ILE A 1 192 ? -23.770 71.191 33.398 1.00 11.12 219 ILE A CA 1
ATOM 1483 C C . ILE A 1 192 ? -23.954 72.325 32.383 1.00 11.20 219 ILE A C 1
ATOM 1484 O O . ILE A 1 192 ? -24.037 72.087 31.175 1.00 11.27 219 ILE A O 1
ATOM 1489 N N . GLY A 1 193 ? -24.010 73.560 32.880 1.00 11.19 220 GLY A N 1
ATOM 1490 C CA . GLY A 1 193 ? -23.868 74.734 32.024 1.00 10.78 220 GLY A CA 1
ATOM 1491 C C . GLY A 1 193 ? -25.139 75.377 31.520 1.00 10.72 220 GLY A C 1
ATOM 1492 O O . GLY A 1 193 ? -26.176 75.373 32.195 1.00 10.93 220 GLY A O 1
ATOM 1493 N N . VAL A 1 194 ? -25.037 75.941 30.321 1.00 10.39 221 VAL A N 1
ATOM 1494 C CA . VAL A 1 194 ? -26.130 76.668 29.690 1.00 10.26 221 VAL A CA 1
ATOM 1495 C C . VAL A 1 194 ? -26.871 75.660 28.816 1.00 10.64 221 VAL A C 1
ATOM 1496 O O . VAL A 1 194 ? -26.282 75.080 27.903 1.00 10.24 221 VAL A O 1
ATOM 1500 N N . VAL A 1 195 ? -28.158 75.456 29.099 1.00 10.36 222 VAL A N 1
ATOM 1501 C CA . VAL A 1 195 ? -28.859 74.256 28.622 1.00 10.44 222 VAL A CA 1
ATOM 1502 C C . VAL A 1 195 ? -29.829 74.453 27.455 1.00 11.00 222 VAL A C 1
ATOM 1503 O O . VAL A 1 195 ? -30.061 73.518 26.691 1.00 10.49 222 VAL A O 1
ATOM 1507 N N . TRP A 1 196 ? -30.403 75.649 27.319 1.00 11.53 223 TRP A N 1
ATOM 1508 C CA . TRP A 1 196 ? -31.245 75.940 26.157 1.00 12.34 223 TRP A CA 1
ATOM 1509 C C . TRP A 1 196 ? -31.344 77.419 25.805 1.00 13.08 223 TRP A C 1
ATOM 1510 O O . TRP A 1 196 ? -31.100 78.290 26.645 1.00 12.84 223 TRP A O 1
ATOM 1521 N N . VAL A 1 197 ? -31.683 77.671 24.543 1.00 14.02 224 VAL A N 1
ATOM 1522 C CA . VAL A 1 197 ? -31.876 79.012 24.000 1.00 14.93 224 VAL A CA 1
ATOM 1523 C C . VAL A 1 197 ? -33.202 79.020 23.244 1.00 15.50 224 VAL A C 1
ATOM 1524 O O . VAL A 1 197 ? -33.443 78.148 22.401 1.00 15.74 224 VAL A O 1
ATOM 1528 N N . VAL A 1 198 ? -34.059 79.991 23.569 1.00 15.84 225 VAL A N 1
ATOM 1529 C CA . VAL A 1 198 ? -35.378 80.156 22.954 1.00 16.56 225 VAL A CA 1
ATOM 1530 C C . VAL A 1 198 ? -35.505 81.590 22.420 1.00 17.18 225 VAL A C 1
ATOM 1531 O O . VAL A 1 198 ? -35.346 82.555 23.175 1.00 16.82 225 VAL A O 1
ATOM 1535 N N . PHE A 1 199 ? -35.760 81.713 21.118 1.00 17.77 226 PHE A N 1
ATOM 1536 C CA . PHE A 1 199 ? -35.949 83.008 20.469 1.00 18.92 226 PHE A CA 1
ATOM 1537 C C . PHE A 1 199 ? -37.415 83.387 20.484 1.00 19.79 226 PHE A C 1
ATOM 1538 O O . PHE A 1 199 ? -38.281 82.529 20.303 1.00 20.00 226 PHE A O 1
ATOM 1546 N N . ASP A 1 200 ? -37.692 84.670 20.703 1.00 20.93 227 ASP A N 1
ATOM 1547 C CA . ASP A 1 200 ? -39.039 85.202 20.534 1.00 22.10 227 ASP A CA 1
ATOM 1548 C C . ASP A 1 200 ? -39.136 85.811 19.138 1.00 22.79 227 ASP A C 1
ATOM 1549 O O . ASP A 1 200 ? -38.742 86.957 18.919 1.00 23.00 227 ASP A O 1
ATOM 1554 N N . LYS A 1 201 ? -39.667 85.024 18.206 1.00 23.63 228 LYS A N 1
ATOM 1555 C CA . LYS A 1 201 ? -39.782 85.395 16.793 1.00 24.63 228 LYS A CA 1
ATOM 1556 C C . LYS A 1 201 ? -40.516 86.722 16.572 1.00 25.16 228 LYS A C 1
ATOM 1557 O O . LYS A 1 201 ? -40.149 87.502 15.691 1.00 25.25 228 LYS A O 1
ATOM 1563 N N . SER A 1 202 ? -41.544 86.968 17.382 1.00 25.70 229 SER A N 1
ATOM 1564 C CA . SER A 1 202 ? -42.377 88.167 17.254 1.00 26.31 229 SER A CA 1
ATOM 1565 C C . SER A 1 202 ? -41.653 89.460 17.638 1.00 26.29 229 SER A C 1
ATOM 1566 O O . SER A 1 202 ? -42.150 90.549 17.361 1.00 26.76 229 SER A O 1
ATOM 1569 N N . SER A 1 203 ? -40.484 89.339 18.265 1.00 26.28 230 SER A N 1
ATOM 1570 C CA . SER A 1 203 ? -39.709 90.504 18.712 1.00 26.16 230 SER A CA 1
ATOM 1571 C C . SER A 1 203 ? -38.941 91.203 17.590 1.00 26.35 230 SER A C 1
ATOM 1572 O O . SER A 1 203 ? -38.350 92.265 17.808 1.00 26.48 230 SER A O 1
ATOM 1575 N N . SER A 1 204 ? -38.929 90.593 16.405 1.00 26.42 231 SER A N 1
ATOM 1576 C CA . SER A 1 204 ? -38.302 91.182 15.219 1.00 26.45 231 SER A CA 1
ATOM 1577 C C . SER A 1 204 ? -39.055 90.795 13.956 1.00 26.70 231 SER A C 1
ATOM 1578 O O . SER A 1 204 ? -39.949 89.945 13.986 1.00 26.86 231 SER A O 1
ATOM 1581 N N . THR A 1 205 ? -38.689 91.429 12.845 1.00 26.96 232 THR A N 1
ATOM 1582 C CA . THR A 1 205 ? -39.268 91.111 11.543 1.00 27.24 232 THR A CA 1
ATOM 1583 C C . THR A 1 205 ? -38.247 90.315 10.731 1.00 27.25 232 THR A C 1
ATOM 1584 O O . THR A 1 205 ? -37.042 90.446 10.966 1.00 27.26 232 THR A O 1
ATOM 1588 N N . PRO A 1 206 ? -38.720 89.483 9.780 1.00 27.46 233 PRO A N 1
ATOM 1589 C CA . PRO A 1 206 ? -37.820 88.674 8.953 1.00 27.54 233 PRO A CA 1
ATOM 1590 C C . PRO A 1 206 ? -36.669 89.479 8.347 1.00 27.56 233 PRO A C 1
ATOM 1591 O O . PRO A 1 206 ? -36.871 90.607 7.872 1.00 27.80 233 PRO A O 1
ATOM 1595 N N . GLY A 1 207 ? -35.471 88.902 8.389 1.00 27.09 234 GLY A N 1
ATOM 1596 C CA . GLY A 1 207 ? -34.268 89.548 7.875 1.00 26.66 234 GLY A CA 1
ATOM 1597 C C . GLY A 1 207 ? -33.435 90.193 8.960 1.00 26.32 234 GLY A C 1
ATOM 1598 O O . GLY A 1 207 ? -32.234 90.402 8.782 1.00 26.65 234 GLY A O 1
ATOM 1599 N N . ASN A 1 208 ? -34.076 90.501 10.087 1.00 25.77 235 ASN A N 1
ATOM 1600 C CA . ASN A 1 208 ? -33.433 91.195 11.206 1.00 25.30 235 ASN A CA 1
ATOM 1601 C C . ASN A 1 208 ? -33.148 90.265 12.383 1.00 24.58 235 ASN A C 1
ATOM 1602 O O . ASN A 1 208 ? -33.982 89.425 12.705 1.00 24.76 235 ASN A O 1
ATOM 1607 N N . PRO A 1 209 ? -31.979 90.427 13.035 1.00 24.10 236 PRO A N 1
ATOM 1608 C CA . PRO A 1 209 ? -31.654 89.652 14.241 1.00 23.60 236 PRO A CA 1
ATOM 1609 C C . PRO A 1 209 ? -32.772 89.728 15.278 1.00 23.25 236 PRO A C 1
ATOM 1610 O O . PRO A 1 209 ? -33.264 90.820 15.586 1.00 23.31 236 PRO A O 1
ATOM 1614 N N . THR A 1 210 ? -33.187 88.570 15.786 1.00 22.38 237 THR A N 1
ATOM 1615 C CA . THR A 1 210 ? -34.249 88.504 16.785 1.00 21.46 237 THR A CA 1
ATOM 1616 C C . THR A 1 210 ? -33.805 89.202 18.070 1.00 21.43 237 THR A C 1
ATOM 1617 O O . THR A 1 210 ? -32.739 88.901 18.618 1.00 21.15 237 THR A O 1
ATOM 1621 N N . LYS A 1 211 ? -34.629 90.144 18.532 1.00 21.23 238 LYS A N 1
ATOM 1622 C CA . LYS A 1 211 ? -34.243 91.023 19.632 1.00 21.33 238 LYS A CA 1
ATOM 1623 C C . LYS A 1 211 ? -34.388 90.402 21.017 1.00 20.34 238 LYS A C 1
ATOM 1624 O O . LYS A 1 211 ? -33.518 90.586 21.866 1.00 20.48 238 LYS A O 1
ATOM 1630 N N . THR A 1 212 ? -35.472 89.663 21.233 1.00 19.71 239 THR A N 1
ATOM 1631 C CA . THR A 1 212 ? -35.721 89.014 22.524 1.00 19.25 239 THR A CA 1
ATOM 1632 C C . THR A 1 212 ? -35.331 87.533 22.489 1.00 18.60 239 THR A C 1
ATOM 1633 O O . THR A 1 212 ? -35.809 86.773 21.640 1.00 18.42 239 THR A O 1
ATOM 1637 N N . ILE A 1 213 ? -34.445 87.155 23.409 1.00 18.11 240 ILE A N 1
ATOM 1638 C CA . ILE A 1 213 ? -33.888 85.800 23.490 1.00 17.41 240 ILE A CA 1
ATOM 1639 C C . ILE A 1 213 ? -33.911 85.334 24.949 1.00 17.17 240 ILE A C 1
ATOM 1640 O O . ILE A 1 213 ? -33.477 86.062 25.846 1.00 17.03 240 ILE A O 1
ATOM 1645 N N . TYR A 1 214 ? -34.408 84.120 25.175 1.00 16.67 241 TYR A N 1
ATOM 1646 C CA . TYR A 1 214 ? -34.407 83.501 26.504 1.00 15.95 241 TYR A CA 1
ATOM 1647 C C . TYR A 1 214 ? -33.389 82.378 26.578 1.00 15.28 241 TYR A C 1
ATOM 1648 O O . TYR A 1 214 ? -33.239 81.601 25.627 1.00 14.83 241 TYR A O 1
ATOM 1657 N N . VAL A 1 215 ? -32.701 82.302 27.712 1.00 14.22 242 VAL A N 1
ATOM 1658 C CA . VAL A 1 215 ? -31.669 81.301 27.937 1.00 13.85 242 VAL A CA 1
ATOM 1659 C C . VAL A 1 215 ? -31.866 80.623 29.296 1.00 13.49 242 VAL A C 1
ATOM 1660 O O . VAL A 1 215 ? -31.983 81.293 30.325 1.00 13.09 242 VAL A O 1
ATOM 1664 N N . GLY A 1 216 ? -31.907 79.292 29.274 1.00 12.73 243 GLY A N 1
ATOM 1665 C CA . GLY A 1 216 ? -31.937 78.480 30.485 1.00 12.21 243 GLY A CA 1
ATOM 1666 C C . GLY A 1 216 ? -30.549 78.014 30.882 1.00 11.73 243 GLY A C 1
ATOM 1667 O O . GLY A 1 216 ? -29.742 77.606 30.031 1.00 11.35 243 GLY A O 1
ATOM 1668 N N . VAL A 1 217 ? -30.275 78.087 32.183 1.00 11.29 244 VAL A N 1
ATOM 1669 C CA . VAL A 1 217 ? -28.968 77.768 32.750 1.00 10.99 244 VAL A CA 1
ATOM 1670 C C . VAL A 1 217 ? -29.142 76.807 33.929 1.00 10.81 244 VAL A C 1
ATOM 1671 O O . VAL A 1 217 ? -30.032 76.998 34.766 1.00 10.54 244 VAL A O 1
ATOM 1675 N N . ALA A 1 218 ? -28.2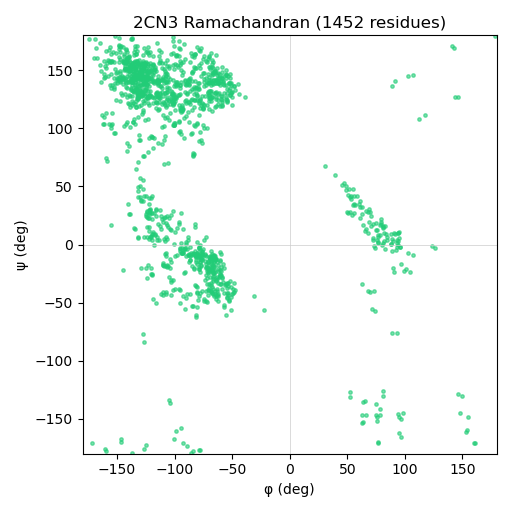79 75.795 34.011 1.00 10.66 245 ALA A N 1
ATOM 1676 C CA . ALA A 1 218 ? -28.307 74.860 35.139 1.00 11.00 245 ALA A CA 1
ATOM 1677 C C . ALA A 1 218 ? -27.694 75.521 36.375 1.00 11.04 245 ALA A C 1
ATOM 1678 O O . ALA A 1 218 ? -26.496 75.420 36.637 1.00 11.25 245 ALA A O 1
ATOM 1680 N N . ASP A 1 219 ? -28.543 76.231 37.114 1.00 11.42 246 ASP A N 1
ATOM 1681 C CA . ASP A 1 219 ? -28.135 76.974 38.301 1.00 11.36 246 ASP A CA 1
ATOM 1682 C C . ASP A 1 219 ? -29.374 77.092 39.173 1.00 11.33 246 ASP A C 1
ATOM 1683 O O . ASP A 1 219 ? -30.348 77.749 38.791 1.00 11.31 246 ASP A O 1
ATOM 1688 N N . LYS A 1 220 ? -29.347 76.434 40.330 1.00 10.78 247 LYS A N 1
ATOM 1689 C CA . LYS A 1 220 ? -30.504 76.418 41.221 1.00 10.99 247 LYS A CA 1
ATOM 1690 C C . LYS A 1 220 ? -30.872 77.787 41.819 1.00 11.46 247 LYS A C 1
ATOM 1691 O O . LYS A 1 220 ? -32.025 78.023 42.177 1.00 11.38 247 LYS A O 1
ATOM 1697 N N . ASN A 1 221 ? -29.899 78.687 41.899 1.00 11.81 248 ASN A N 1
ATOM 1698 C CA . ASN A 1 221 ? -30.141 80.032 42.430 1.00 12.46 248 ASN A CA 1
ATOM 1699 C C . ASN A 1 221 ? -30.759 80.990 41.403 1.00 12.64 248 ASN A C 1
ATOM 1700 O O . ASN A 1 221 ? -31.601 81.830 41.754 1.00 13.01 248 ASN A O 1
ATOM 1705 N N . GLU A 1 222 ? -30.352 80.852 40.140 1.00 12.44 249 GLU A N 1
ATOM 1706 C CA . GLU A 1 222 ? -30.772 81.765 39.079 1.00 12.52 249 GLU A CA 1
ATOM 1707 C C . GLU A 1 222 ? -30.541 81.117 37.717 1.00 12.46 249 GLU A C 1
ATOM 1708 O O . GLU A 1 222 ? -29.397 80.969 37.286 1.00 11.98 249 GLU A O 1
ATOM 1714 N N . SER A 1 223 ? -31.628 80.759 37.037 1.00 12.53 250 SER A N 1
ATOM 1715 C CA . SER A 1 223 ? -31.543 79.890 35.867 1.00 12.95 250 SER A CA 1
ATOM 1716 C C . SER A 1 223 ? -32.074 80.462 34.551 1.00 13.31 250 SER A C 1
ATOM 1717 O O . SER A 1 223 ? -31.718 79.967 33.476 1.00 13.30 250 SER A O 1
ATOM 1720 N N . ILE A 1 224 ? -32.921 81.487 34.620 1.00 13.37 251 ILE A N 1
ATOM 1721 C CA . ILE A 1 224 ? -33.606 81.978 33.425 1.00 13.34 251 ILE A CA 1
ATOM 1722 C C . ILE A 1 224 ? -33.167 83.403 33.096 1.00 14.17 251 ILE A C 1
ATOM 1723 O O . ILE A 1 224 ? -33.308 84.313 33.928 1.00 14.02 251 ILE A O 1
ATOM 1728 N N . TYR A 1 225 ? -32.625 83.577 31.887 1.00 14.03 252 TYR A N 1
ATOM 1729 C CA . TYR A 1 225 ? -32.099 84.863 31.425 1.00 14.64 252 TYR A CA 1
ATOM 1730 C C . TYR A 1 225 ? -32.775 85.356 30.153 1.00 15.02 252 TYR A C 1
ATOM 1731 O O . TYR A 1 225 ? -33.285 84.565 29.355 1.00 14.82 252 TYR A O 1
ATOM 1740 N N . ARG A 1 226 ? -32.770 86.671 29.972 1.00 15.88 253 ARG A N 1
ATOM 1741 C CA . ARG A 1 226 ? -33.430 87.297 28.838 1.00 17.15 253 ARG A CA 1
ATOM 1742 C C . ARG A 1 226 ? -32.611 88.464 28.299 1.00 17.82 253 ARG A C 1
ATOM 1743 O O . ARG A 1 226 ? -32.091 89.272 29.071 1.00 18.22 253 ARG A O 1
ATOM 1751 N N . SER A 1 227 ? -32.480 88.519 26.977 1.00 18.57 254 SER A N 1
ATOM 1752 C CA . SER A 1 227 ? -31.972 89.701 26.289 1.00 19.23 254 SER A CA 1
ATOM 1753 C C . SER A 1 227 ? -33.133 90.308 25.529 1.00 19.47 254 SER A C 1
ATOM 1754 O O . SER A 1 227 ? -33.979 89.583 25.011 1.00 19.13 254 SER A O 1
ATOM 1757 N N . THR A 1 228 ? -33.191 91.637 25.489 1.00 20.10 255 THR A N 1
ATOM 1758 C CA . THR A 1 228 ? -34.208 92.323 24.694 1.00 20.77 255 THR A CA 1
ATOM 1759 C C . THR A 1 228 ? -33.564 93.179 23.596 1.00 21.21 255 THR A C 1
ATOM 1760 O O . THR A 1 228 ? -34.262 93.824 22.801 1.00 21.30 255 THR A O 1
ATOM 1764 N N . ASP A 1 229 ? -32.234 93.164 23.546 1.00 21.27 256 ASP A N 1
ATOM 1765 C CA . ASP A 1 229 ? -31.496 93.926 22.542 1.00 21.68 256 ASP A CA 1
ATOM 1766 C C . ASP A 1 229 ? -30.628 93.044 21.631 1.00 21.57 256 ASP A C 1
ATOM 1767 O O . ASP A 1 229 ? -29.484 93.390 21.326 1.00 21.45 256 ASP A O 1
ATOM 1772 N N . GLY A 1 230 ? -31.176 91.902 21.211 1.00 21.44 257 GLY A N 1
ATOM 1773 C CA . GLY A 1 230 ? -30.477 90.985 20.303 1.00 20.88 257 GLY A CA 1
ATOM 1774 C C . GLY A 1 230 ? -29.174 90.407 20.830 1.00 20.61 257 GLY A C 1
ATOM 1775 O O . GLY A 1 230 ? -28.244 90.155 20.061 1.00 20.44 257 GLY A O 1
ATOM 1776 N N . GLY A 1 231 ? -29.097 90.210 22.143 1.00 20.32 258 GLY A N 1
ATOM 1777 C CA . GLY A 1 231 ? -27.962 89.515 22.749 1.00 19.96 258 GLY A CA 1
ATOM 1778 C C . GLY A 1 231 ? -26.785 90.364 23.183 1.00 19.94 258 GLY A C 1
ATOM 1779 O O . GLY A 1 231 ? -25.731 89.829 23.536 1.00 19.50 258 GLY A O 1
ATOM 1780 N N . VAL A 1 232 ? -26.959 91.686 23.165 1.00 19.76 259 VAL A N 1
ATOM 1781 C CA . VAL A 1 232 ? -25.922 92.602 23.639 1.00 19.79 259 VAL A CA 1
ATOM 1782 C C . VAL A 1 232 ? -25.847 92.584 25.166 1.00 19.52 259 VAL A C 1
ATOM 1783 O O . VAL A 1 232 ? -24.757 92.487 25.743 1.00 19.79 259 VAL A O 1
ATOM 1787 N N . THR A 1 233 ? -27.003 92.680 25.817 1.00 19.48 260 THR A N 1
ATOM 1788 C CA . THR A 1 233 ? -27.063 92.625 27.276 1.00 19.36 260 THR A CA 1
ATOM 1789 C C . THR A 1 233 ? -28.061 91.578 27.755 1.00 19.23 260 THR A C 1
ATOM 1790 O O . THR A 1 233 ? -29.024 91.261 27.059 1.00 19.15 260 THR A O 1
ATOM 1794 N N . TRP A 1 234 ? -27.827 91.076 28.966 1.00 19.40 261 TRP A N 1
ATOM 1795 C CA . TRP A 1 234 ? -28.609 89.987 29.541 1.00 19.46 261 TRP A CA 1
ATOM 1796 C C . TRP A 1 234 ? -28.969 90.313 30.974 1.00 19.63 261 TRP A C 1
ATOM 1797 O O . TRP A 1 234 ? -28.147 90.859 31.715 1.00 19.87 261 TRP A O 1
ATOM 1808 N N . LYS A 1 235 ? -30.196 89.973 31.356 1.00 19.58 262 LYS A N 1
ATOM 1809 C CA . LYS A 1 235 ? -30.635 90.065 32.745 1.00 20.13 262 LYS A CA 1
ATOM 1810 C C . LYS A 1 235 ? -31.466 88.842 33.144 1.00 19.22 262 LYS A C 1
ATOM 1811 O O . LYS A 1 235 ? -32.213 88.291 32.329 1.00 18.89 262 LYS A O 1
ATOM 1817 N N . ALA A 1 236 ? -31.319 88.419 34.396 1.00 18.62 263 ALA A N 1
ATOM 1818 C CA . ALA A 1 236 ? -32.203 87.407 34.982 1.00 18.14 263 ALA A CA 1
ATOM 1819 C C . ALA A 1 236 ? -33.648 87.886 34.926 1.00 17.73 263 ALA A C 1
ATOM 1820 O O . ALA A 1 236 ? -33.915 89.074 35.127 1.00 17.86 263 ALA A O 1
ATOM 1822 N N . VAL A 1 237 ? -34.574 86.975 34.637 1.00 16.70 264 VAL A N 1
ATOM 1823 C CA . VAL A 1 237 ? -35.990 87.322 34.601 1.00 16.35 264 VAL A CA 1
ATOM 1824 C C . VAL A 1 237 ? -36.531 87.393 36.036 1.00 16.25 264 VAL A C 1
ATOM 1825 O O . VAL A 1 237 ? -36.448 86.407 36.774 1.00 16.46 264 VAL A O 1
ATOM 1829 N N . PRO A 1 238 ? -37.081 88.558 36.436 1.00 15.96 265 PRO A N 1
ATOM 1830 C CA . PRO A 1 238 ? -37.596 88.734 37.801 1.00 15.45 265 PRO A CA 1
ATOM 1831 C C . PRO A 1 238 ? -38.739 87.787 38.141 1.00 15.05 265 PRO A C 1
ATOM 1832 O O . PRO A 1 238 ? -39.604 87.526 37.299 1.00 15.42 265 PRO A O 1
ATOM 1836 N N . GLY A 1 239 ? -38.723 87.270 39.366 1.00 14.46 266 GLY A N 1
ATOM 1837 C CA . GLY A 1 239 ? -39.829 86.473 39.892 1.00 14.00 266 GLY A CA 1
ATOM 1838 C C . GLY A 1 239 ? -39.706 84.989 39.614 1.00 13.70 266 GLY A C 1
ATOM 1839 O O . GLY A 1 239 ? -40.596 84.216 39.962 1.00 13.65 266 GLY A O 1
ATOM 1840 N N . GLN A 1 240 ? -38.600 84.588 38.985 1.00 13.56 267 GLN A N 1
ATOM 1841 C CA . GLN A 1 240 ? -38.391 83.190 38.602 1.00 13.42 267 GLN A CA 1
ATOM 1842 C C . GLN A 1 240 ? -38.210 82.287 39.816 1.00 13.25 267 GLN A C 1
ATOM 1843 O O . GLN A 1 240 ? -37.644 82.715 40.829 1.00 13.40 267 GLN A O 1
ATOM 1849 N N . PRO A 1 241 ? -38.697 81.033 39.724 1.00 13.44 268 PRO A N 1
ATOM 1850 C CA . PRO A 1 241 ? -38.541 80.100 40.843 1.00 13.71 268 PRO A CA 1
ATOM 1851 C C . PRO A 1 241 ? -37.093 79.652 41.085 1.00 14.30 268 PRO A C 1
ATOM 1852 O O . PRO A 1 241 ? -36.292 79.605 40.148 1.00 14.48 268 PRO A O 1
ATOM 1856 N N . LYS A 1 242 ? -36.785 79.339 42.344 1.00 14.98 269 LYS A N 1
ATOM 1857 C CA . LYS A 1 242 ? -35.546 78.666 42.765 1.00 15.95 269 LYS A CA 1
ATOM 1858 C C . LYS A 1 242 ? -36.007 77.402 43.507 1.00 15.68 269 LYS A C 1
ATOM 1859 O O . LYS A 1 242 ? -37.169 77.327 43.844 1.00 16.65 269 LYS A O 1
ATOM 1865 N N . GLY A 1 243 ? -35.190 76.385 43.783 1.00 16.38 270 GLY A N 1
ATOM 1866 C CA . GLY A 1 243 ? -33.862 76.119 43.302 1.00 14.66 270 GLY A CA 1
ATOM 1867 C C . GLY A 1 243 ? -33.925 74.732 42.659 1.00 14.15 270 GLY A C 1
ATOM 1868 O O . GLY A 1 243 ? -33.566 73.693 43.254 1.00 13.50 270 GLY A O 1
ATOM 1869 N N . LEU A 1 244 ? -34.430 74.730 41.436 1.00 12.93 271 LEU A N 1
ATOM 1870 C CA . LEU A 1 244 ? -34.421 73.556 40.582 1.00 12.42 271 LEU A CA 1
ATOM 1871 C C . LEU A 1 244 ? -33.734 73.943 39.265 1.00 12.23 271 LEU A C 1
ATOM 1872 O O . LEU A 1 244 ? -33.185 75.052 39.138 1.00 11.71 271 LEU A O 1
ATOM 1877 N N . LEU A 1 245 ? -33.773 73.032 38.295 1.00 11.61 272 LEU A N 1
ATOM 1878 C CA . LEU A 1 245 ? -33.045 73.175 37.034 1.00 11.65 272 LEU A CA 1
ATOM 1879 C C . LEU A 1 245 ? -34.027 73.071 35.864 1.00 11.61 272 LEU A C 1
ATOM 1880 O O . LEU A 1 245 ? -34.793 72.116 35.797 1.00 11.40 272 LEU A O 1
ATOM 1885 N N . PRO A 1 246 ? -34.020 74.047 34.984 1.00 11.62 273 PRO A N 1
ATOM 1886 C CA . PRO A 1 246 ? -34.884 74.091 33.823 1.00 12.09 273 PRO A CA 1
ATOM 1887 C C . PRO A 1 246 ? -34.458 73.120 32.680 1.00 12.55 273 PRO A C 1
ATOM 1888 O O . PRO A 1 246 ? -33.558 73.400 32.000 1.00 12.33 273 PRO A O 1
ATOM 1892 N N . HIS A 1 247 ? -35.135 72.002 32.540 1.00 13.08 274 HIS A N 1
ATOM 1893 C CA . HIS A 1 247 ? -34.826 71.022 31.499 1.00 14.20 274 HIS A CA 1
ATOM 1894 C C . HIS A 1 247 ? -35.006 71.475 30.047 1.00 14.45 274 HIS A C 1
ATOM 1895 O O . HIS A 1 247 ? -34.191 71.279 29.225 1.00 15.21 274 HIS A O 1
ATOM 1902 N N . HIS A 1 248 ? -36.125 72.135 29.839 1.00 15.72 275 HIS A N 1
ATOM 1903 C CA . HIS A 1 248 ? -36.702 72.523 28.574 1.00 14.77 275 HIS A CA 1
ATOM 1904 C C . HIS A 1 248 ? -37.451 73.845 28.772 1.00 14.39 275 HIS A C 1
ATOM 1905 O O . HIS A 1 248 ? -38.045 74.070 29.762 1.00 14.28 275 HIS A O 1
ATOM 1912 N N . GLY A 1 249 ? -37.404 74.685 27.774 1.00 13.80 276 GLY A N 1
ATOM 1913 C CA . GLY A 1 249 ? -38.293 75.805 27.637 1.00 13.62 276 GLY A CA 1
ATOM 1914 C C . GLY A 1 249 ? -38.932 75.942 26.265 1.00 13.66 276 GLY A C 1
ATOM 1915 O O . GLY A 1 249 ? -38.294 75.755 25.319 1.00 13.19 276 GLY A O 1
ATOM 1916 N N . VAL A 1 250 ? -40.208 76.283 26.221 1.00 13.39 277 VAL A N 1
ATOM 1917 C CA . VAL A 1 250 ? -40.954 76.400 24.993 1.00 14.17 277 VAL A CA 1
ATOM 1918 C C . VAL A 1 250 ? -41.814 77.644 25.034 1.00 14.50 277 VAL A C 1
ATOM 1919 O O . VAL A 1 250 ? -42.593 77.781 25.921 1.00 14.25 277 VAL A O 1
ATOM 1923 N N . LEU A 1 251 ? -41.627 78.514 24.056 1.00 15.09 278 LEU A N 1
ATOM 1924 C CA . LEU A 1 251 ? -42.450 79.714 23.925 1.00 15.84 278 LEU A CA 1
ATOM 1925 C C . LEU A 1 251 ? -43.614 79.445 22.976 1.00 16.41 278 LEU A C 1
ATOM 1926 O O . LEU A 1 251 ? -43.417 79.185 21.783 1.00 16.37 278 LEU A O 1
ATOM 1931 N N . ALA A 1 252 ? -44.821 79.469 23.532 1.00 16.77 279 ALA A N 1
ATOM 1932 C CA . ALA A 1 252 ? -46.039 79.211 22.777 1.00 17.24 279 ALA A CA 1
ATOM 1933 C C . ALA A 1 252 ? -46.481 80.480 22.043 1.00 17.68 279 ALA A C 1
ATOM 1934 O O . ALA A 1 252 ? -46.020 81.581 22.357 1.00 17.44 279 ALA A O 1
ATOM 1936 N N . SER A 1 253 ? -47.371 80.316 21.068 1.00 18.35 280 SER A N 1
ATOM 1937 C CA . SER A 1 253 ? -47.827 81.427 20.223 1.00 19.41 280 SER A CA 1
ATOM 1938 C C . SER A 1 253 ? -48.619 82.497 20.983 1.00 19.77 280 SER A C 1
ATOM 1939 O O . SER A 1 253 ? -48.769 83.615 20.494 1.00 20.55 280 SER A O 1
ATOM 1942 N N . ASN A 1 254 ? -49.121 82.154 22.168 1.00 19.75 281 ASN A N 1
ATOM 1943 C CA . ASN A 1 254 ? -49.853 83.111 23.000 1.00 19.46 281 ASN A CA 1
ATOM 1944 C C . ASN A 1 254 ? -48.960 83.933 23.941 1.00 19.21 281 ASN A C 1
ATOM 1945 O O . ASN A 1 254 ? -49.457 84.723 24.752 1.00 19.19 281 ASN A O 1
ATOM 1950 N N . GLY A 1 255 ? -47.647 83.735 23.829 1.00 18.60 282 GLY A N 1
ATOM 1951 C CA . GLY A 1 255 ? -46.675 84.462 24.641 1.00 17.75 282 GLY A CA 1
ATOM 1952 C C . GLY A 1 255 ? -46.260 83.770 25.932 1.00 17.13 282 GLY A C 1
ATOM 1953 O O . GLY A 1 255 ? -45.425 84.291 26.664 1.00 16.98 282 GLY A O 1
ATOM 1954 N N . MET A 1 256 ? -46.842 82.607 26.222 1.00 16.39 283 MET A N 1
ATOM 1955 C CA . MET A 1 256 ? -46.477 81.856 27.426 1.00 16.12 283 MET A CA 1
ATOM 1956 C C . MET A 1 256 ? -45.197 81.068 27.195 1.00 15.28 283 MET A C 1
ATOM 1957 O O . MET A 1 256 ? -45.111 80.275 26.255 1.00 15.19 283 MET A O 1
ATOM 1962 N N . LEU A 1 257 ? -44.211 81.296 28.053 1.00 14.30 284 LEU A N 1
ATOM 1963 C CA . LEU A 1 257 ? -42.995 80.493 28.061 1.00 13.42 284 LEU A CA 1
ATOM 1964 C C . LEU A 1 257 ? -43.145 79.394 29.115 1.00 13.19 284 LEU A C 1
ATOM 1965 O O . LEU A 1 257 ? -43.106 79.667 30.325 1.00 12.79 284 LEU A O 1
ATOM 1970 N N . TYR A 1 258 ? -43.358 78.165 28.644 1.00 12.40 285 TYR A N 1
ATOM 1971 C CA . TYR A 1 258 ? -43.480 77.012 29.533 1.00 12.29 285 TYR A CA 1
ATOM 1972 C C . TYR A 1 258 ? -42.097 76.452 29.802 1.00 11.83 285 TYR A C 1
ATOM 1973 O O . TYR A 1 258 ? -41.278 76.363 28.881 1.00 11.48 285 TYR A O 1
ATOM 1982 N N . ILE A 1 259 ? -41.850 76.088 31.060 1.00 11.24 286 ILE A N 1
ATOM 1983 C CA . ILE A 1 259 ? -40.561 75.579 31.522 1.00 10.94 286 ILE A CA 1
ATOM 1984 C C . ILE A 1 259 ? -40.762 74.422 32.507 1.00 10.76 286 ILE A C 1
ATOM 1985 O O . ILE A 1 259 ? -41.529 74.544 33.469 1.00 10.89 286 ILE A O 1
ATOM 1990 N N . THR A 1 260 ? -40.080 73.300 32.257 1.00 10.24 287 THR A N 1
ATOM 1991 C CA . THR A 1 260 ? -40.076 72.163 33.185 1.00 10.03 287 THR A CA 1
ATOM 1992 C C . THR A 1 260 ? -38.822 72.204 34.056 1.00 9.93 287 THR A C 1
ATOM 1993 O O . THR A 1 260 ? -37.740 72.508 33.562 1.00 10.25 287 THR A O 1
ATOM 1997 N N . TYR A 1 261 ? -38.972 71.876 35.342 1.00 9.93 288 TYR A N 1
ATOM 1998 C CA . TYR A 1 261 ? -37.853 71.885 36.285 1.00 9.59 288 TYR A CA 1
ATOM 1999 C C . TYR A 1 261 ? -37.705 70.558 37.022 1.00 9.78 288 TYR A C 1
ATOM 2000 O O . TYR A 1 261 ? -38.693 69.874 37.297 1.00 9.89 288 TYR A O 1
ATOM 2009 N N . GLY A 1 262 ? -36.468 70.223 37.376 1.00 9.71 289 GLY A N 1
ATOM 2010 C CA . GLY A 1 262 ? -36.184 69.074 38.235 1.00 10.05 289 GLY A CA 1
ATOM 2011 C C . GLY A 1 262 ? -35.051 69.425 39.185 1.00 10.22 289 GLY A C 1
ATOM 2012 O O . GLY A 1 262 ? -34.299 70.383 38.941 1.00 10.05 289 GLY A O 1
ATOM 2013 N N . ASP A 1 263 ? -34.928 68.668 40.273 1.00 10.31 290 ASP A N 1
ATOM 2014 C CA . ASP A 1 263 ? -33.842 68.900 41.232 1.00 10.77 290 ASP A CA 1
ATOM 2015 C C . ASP A 1 263 ? -32.484 68.313 40.798 1.00 10.74 290 ASP A C 1
ATOM 2016 O O . ASP A 1 263 ? -31.462 68.591 41.427 1.00 10.65 290 ASP A O 1
ATOM 2021 N N . THR A 1 264 ? -32.485 67.495 39.738 1.00 10.82 291 THR A N 1
ATOM 2022 C CA . THR A 1 264 ? -31.253 66.959 39.145 1.00 10.87 291 THR A CA 1
ATOM 2023 C C . THR A 1 264 ? -31.311 67.089 37.621 1.00 10.76 291 THR A C 1
ATOM 2024 O O . THR A 1 264 ? -32.369 67.382 37.056 1.00 10.54 291 THR A O 1
ATOM 2028 N N . CYS A 1 265 ? -30.178 66.867 36.958 1.00 10.63 292 CYS A N 1
ATOM 2029 C CA . CYS A 1 265 ? -30.101 67.021 35.501 1.00 10.57 292 CYS A CA 1
ATOM 2030 C C . CYS A 1 265 ? -30.510 65.741 34.753 1.00 10.30 292 CYS A C 1
ATOM 2031 O O . CYS A 1 265 ? -30.738 65.764 33.540 1.00 10.23 292 CYS A O 1
ATOM 2034 N N . GLY A 1 266 ? -30.602 64.630 35.481 1.00 9.84 293 GLY A N 1
ATOM 2035 C CA . GLY A 1 266 ? -30.922 63.339 34.875 1.00 9.62 293 GLY A CA 1
ATOM 2036 C C . GLY A 1 266 ? -29.734 62.728 34.139 1.00 9.14 293 GLY A C 1
ATOM 2037 O O . GLY A 1 266 ? -28.617 63.244 34.219 1.00 9.07 293 GLY A O 1
ATOM 2038 N N . PRO A 1 267 ? -29.975 61.651 33.373 1.00 9.18 294 PRO A N 1
ATOM 2039 C CA . PRO A 1 267 ? -31.285 61.054 33.088 1.00 8.84 294 PRO A CA 1
ATOM 2040 C C . PRO A 1 267 ? -31.780 59.927 34.016 1.00 9.12 294 PRO A C 1
ATOM 2041 O O . PRO A 1 267 ? -32.904 59.452 33.831 1.00 9.23 294 PRO A O 1
ATOM 2045 N N . TYR A 1 268 ? -30.973 59.497 34.982 1.00 8.78 295 TYR A N 1
ATOM 2046 C CA . TYR A 1 268 ? -31.262 58.250 35.711 1.00 9.41 295 TYR A CA 1
ATOM 2047 C C . TYR A 1 268 ? -31.925 58.434 37.071 1.00 9.69 295 TYR A C 1
ATOM 2048 O O . TYR A 1 268 ? -32.365 57.456 37.689 1.00 9.36 295 TYR A O 1
ATOM 2057 N N . ASP A 1 269 ? -31.987 59.679 37.533 1.00 10.20 296 ASP A N 1
ATOM 2058 C CA . ASP A 1 269 ? -32.378 59.971 38.907 1.00 11.08 296 ASP A CA 1
ATOM 2059 C C . ASP A 1 269 ? -33.814 59.595 39.248 1.00 11.57 296 ASP A C 1
ATOM 2060 O O . ASP A 1 269 ? -34.701 59.623 38.392 1.00 11.37 296 ASP A O 1
ATOM 2065 N N . GLY A 1 270 ? -34.013 59.233 40.515 1.00 11.95 297 GLY A N 1
ATOM 2066 C CA . GLY A 1 270 ? -35.331 59.010 41.091 1.00 12.84 297 GLY A CA 1
ATOM 2067 C C . GLY A 1 270 ? -35.425 59.729 42.428 1.00 13.55 297 GLY A C 1
ATOM 2068 O O . GLY A 1 270 ? -34.420 60.233 42.931 1.00 13.30 297 GLY A O 1
ATOM 2069 N N . ASN A 1 271 ? -36.630 59.780 42.995 1.00 14.83 298 ASN A N 1
ATOM 2070 C CA . ASN A 1 271 ? -36.907 60.480 44.269 1.00 16.58 298 ASN A CA 1
ATOM 2071 C C . ASN A 1 271 ? -36.064 61.743 44.639 1.00 16.04 298 ASN A C 1
ATOM 2072 O O . ASN A 1 271 ? -35.326 61.681 45.600 1.00 17.17 298 ASN A O 1
ATOM 2077 N N . GLY A 1 272 ? -36.137 62.899 43.978 1.00 16.73 299 GLY A N 1
ATOM 2078 C CA . GLY A 1 272 ? -37.063 63.314 42.968 1.00 15.19 299 GLY A CA 1
ATOM 2079 C C . GLY A 1 272 ? -37.858 64.519 43.463 1.00 14.04 299 GLY A C 1
ATOM 2080 O O . GLY A 1 272 ? -38.646 64.369 44.388 1.00 13.73 299 GLY A O 1
ATOM 2081 N N . LYS A 1 273 ? -37.647 65.701 42.867 1.00 13.23 300 LYS A N 1
ATOM 2082 C CA . LYS A 1 273 ? -38.618 66.828 42.934 1.00 12.39 300 LYS A CA 1
ATOM 2083 C C . LYS A 1 273 ? -38.695 67.559 41.596 1.00 12.06 300 LYS A C 1
ATOM 2084 O O . LYS A 1 273 ? -37.697 67.691 40.890 1.00 11.72 300 LYS A O 1
ATOM 2090 N N . GLY A 1 274 ? -39.884 68.037 41.245 1.00 11.61 301 GLY A N 1
ATOM 2091 C CA . GLY A 1 274 ? -40.064 68.743 39.982 1.00 10.45 301 GLY A CA 1
ATOM 2092 C C . GLY A 1 274 ? -41.124 69.817 40.051 1.00 10.41 301 GLY A C 1
ATOM 2093 O O . GLY A 1 274 ? -42.020 69.768 40.913 1.00 10.17 301 GLY A O 1
ATOM 2094 N N . GLN A 1 275 ? -41.011 70.786 39.145 1.00 9.77 302 GLN A N 1
ATOM 2095 C CA . GLN A 1 275 ? -42.017 71.833 38.969 1.00 10.01 302 GLN A CA 1
ATOM 2096 C C . GLN A 1 275 ? -42.244 72.110 37.486 1.00 10.09 302 GLN A C 1
ATOM 2097 O O . GLN A 1 275 ? -41.383 71.815 36.647 1.00 10.05 302 GLN A O 1
ATOM 2103 N N . VAL A 1 276 ? -43.410 72.665 37.166 1.00 10.35 303 VAL A N 1
ATOM 2104 C CA . VAL A 1 276 ? -43.689 73.163 35.822 1.00 10.76 303 VAL A CA 1
ATOM 2105 C C . VAL A 1 276 ? -44.283 74.569 35.958 1.00 11.29 303 VAL A C 1
ATOM 2106 O O . VAL A 1 276 ? -45.215 74.797 36.745 1.00 11.65 303 VAL A O 1
ATOM 2110 N N . TRP A 1 277 ? -43.732 75.499 35.192 1.00 11.45 304 TRP A N 1
ATOM 2111 C CA . TRP A 1 277 ? -44.147 76.887 35.253 1.00 11.94 304 TRP A CA 1
ATOM 2112 C C . TRP A 1 277 ? -44.534 77.396 33.881 1.00 12.37 304 TRP A C 1
ATOM 2113 O O . TRP A 1 277 ? -44.082 76.870 32.865 1.00 12.50 304 TRP A O 1
ATOM 2124 N N . LYS A 1 278 ? -45.381 78.417 33.861 1.00 12.75 305 LYS A N 1
ATOM 2125 C CA . LYS A 1 278 ? -45.518 79.249 32.680 1.00 13.65 305 LYS A CA 1
ATOM 2126 C C . LYS A 1 278 ? -45.224 80.708 33.042 1.00 13.60 305 LYS A C 1
ATOM 2127 O O . LYS A 1 278 ? -45.752 81.247 34.032 1.00 12.89 305 LYS A O 1
ATOM 2133 N N . PHE A 1 279 ? -44.332 81.307 32.259 1.00 13.84 306 PHE A N 1
ATOM 2134 C CA . PHE A 1 279 ? -44.003 82.720 32.365 1.00 14.67 306 PHE A CA 1
ATOM 2135 C C . PHE A 1 279 ? -44.716 83.496 31.255 1.00 15.24 306 PHE A C 1
ATOM 2136 O O . PHE A 1 279 ? -44.540 83.218 30.064 1.00 14.98 306 PHE A O 1
ATOM 2144 N N . ASN A 1 280 ? -45.548 84.453 31.652 1.00 15.99 307 ASN A N 1
ATOM 2145 C CA . ASN A 1 280 ? -46.205 85.307 30.674 1.00 16.84 307 ASN A CA 1
ATOM 2146 C C . ASN A 1 280 ? -45.241 86.400 30.234 1.00 17.23 307 ASN A C 1
ATOM 2147 O O . ASN A 1 280 ? -44.977 87.355 30.980 1.00 17.17 307 ASN A O 1
ATOM 2152 N N . THR A 1 281 ? -44.702 86.241 29.026 1.00 17.84 308 THR A N 1
ATOM 2153 C CA . THR A 1 281 ? -43.668 87.142 28.508 1.00 18.67 308 THR A CA 1
ATOM 2154 C C . THR A 1 281 ? -44.198 88.557 28.249 1.00 19.61 308 THR A C 1
ATOM 2155 O O . THR A 1 281 ? -43.422 89.506 28.138 1.00 20.31 308 THR A O 1
ATOM 2159 N N . ARG A 1 282 ? -45.515 88.681 28.165 1.00 20.40 309 ARG A N 1
ATOM 2160 C CA . ARG A 1 282 ? -46.158 89.975 27.951 1.00 22.01 309 ARG A CA 1
ATOM 2161 C C . ARG A 1 282 ? -46.270 90.794 29.253 1.00 21.59 309 ARG A C 1
ATOM 2162 O O . ARG A 1 282 ? -45.994 92.009 29.262 1.00 22.25 309 ARG A O 1
ATOM 2170 N N . THR A 1 283 ? -46.632 90.113 30.343 1.00 21.17 310 THR A N 1
ATOM 2171 C CA . THR A 1 283 ? -46.975 90.756 31.618 1.00 20.49 310 THR A CA 1
ATOM 2172 C C . THR A 1 283 ? -45.927 90.605 32.724 1.00 20.23 310 THR A C 1
ATOM 2173 O O . THR A 1 283 ? -45.962 91.331 33.725 1.00 20.06 310 THR A O 1
ATOM 2177 N N . GLY A 1 284 ? -45.015 89.646 32.564 1.00 19.52 311 GLY A N 1
ATOM 2178 C CA . GLY A 1 284 ? -43.999 89.380 33.586 1.00 18.45 311 GLY A CA 1
ATOM 2179 C C . GLY A 1 284 ? -44.445 88.462 34.719 1.00 17.78 311 GLY A C 1
ATOM 2180 O O . GLY A 1 284 ? -43.685 88.224 35.658 1.00 17.62 311 GLY A O 1
ATOM 2181 N N . GLU A 1 285 ? -45.666 87.941 34.627 1.00 17.34 312 GLU A N 1
ATOM 2182 C CA . GLU A 1 285 ? -46.226 87.067 35.664 1.00 17.28 312 GLU A CA 1
ATOM 2183 C C . GLU A 1 285 ? -45.744 85.614 35.519 1.00 16.50 312 GLU A C 1
ATOM 2184 O O . GLU A 1 285 ? -45.729 85.064 34.411 1.00 15.84 312 GLU A O 1
ATOM 2190 N N . TRP A 1 286 ? -45.357 85.019 36.649 1.00 15.36 313 TRP A N 1
ATOM 2191 C CA . TRP A 1 286 ? -45.036 83.591 36.744 1.00 14.95 313 TRP A CA 1
ATOM 2192 C C . TRP A 1 286 ? -46.198 82.843 37.390 1.00 14.91 313 TRP A C 1
ATOM 2193 O O . TRP A 1 286 ? -46.704 83.258 38.437 1.00 14.34 313 TRP A O 1
ATOM 2204 N N . ILE A 1 287 ? -46.619 81.745 36.759 1.00 14.62 314 ILE A N 1
ATOM 2205 C CA . ILE A 1 287 ? -47.684 80.895 37.289 1.00 14.68 314 ILE A CA 1
ATOM 2206 C C . ILE A 1 287 ? -47.223 79.442 37.400 1.00 14.17 314 ILE A C 1
ATOM 2207 O O . ILE A 1 287 ? -46.748 78.852 36.421 1.00 13.45 314 ILE A O 1
ATOM 2212 N N . ASP A 1 288 ? -47.345 78.893 38.609 1.00 13.67 315 ASP A N 1
ATOM 2213 C CA . ASP A 1 288 ? -47.000 77.502 38.907 1.00 13.74 315 ASP A CA 1
ATOM 2214 C C . ASP A 1 288 ? -48.091 76.584 38.355 1.00 13.54 315 ASP A C 1
ATOM 2215 O O . ASP A 1 288 ? -49.246 76.668 38.771 1.00 13.48 315 ASP A O 1
ATOM 2220 N N . ILE A 1 289 ? -47.727 75.717 37.415 1.00 13.20 316 ILE A N 1
ATOM 2221 C CA . ILE A 1 289 ? -48.697 74.792 36.823 1.00 13.04 316 ILE A CA 1
ATOM 2222 C C . ILE A 1 289 ? -48.291 73.327 37.025 1.00 12.89 316 ILE A C 1
ATOM 2223 O O . ILE A 1 289 ? -48.633 72.463 36.215 1.00 13.13 316 ILE A O 1
ATOM 2228 N N . THR A 1 290 ? -47.580 73.056 38.118 1.00 12.76 317 THR A N 1
ATOM 2229 C CA . THR A 1 290 ? -47.054 71.713 38.404 1.00 12.62 317 THR A CA 1
ATOM 2230 C C . THR A 1 290 ? -48.195 70.698 38.578 1.00 12.87 317 THR A C 1
ATOM 2231 O O . THR A 1 290 ? -49.058 70.887 39.442 1.00 12.70 317 THR A O 1
ATOM 2235 N N . PRO A 1 291 ? -48.213 69.631 37.744 1.00 13.22 318 PRO A N 1
ATOM 2236 C CA . PRO A 1 291 ? -49.280 68.615 37.774 1.00 13.69 318 PRO A CA 1
ATOM 2237 C C . PRO A 1 291 ? -49.529 67.985 39.144 1.00 14.24 318 PRO A C 1
ATOM 2238 O O . PRO A 1 291 ? -50.685 67.781 39.519 1.00 14.25 318 PRO A O 1
ATOM 2242 N N . ILE A 1 292 ? -48.456 67.649 39.860 1.00 14.43 319 ILE A N 1
ATOM 2243 C CA . ILE A 1 292 ? -48.542 67.167 41.242 1.00 15.31 319 ILE A CA 1
ATOM 2244 C C . ILE A 1 292 ? -47.884 68.248 42.113 1.00 15.96 319 ILE A C 1
ATOM 2245 O O . ILE A 1 292 ? -46.719 68.577 41.890 1.00 15.81 319 ILE A O 1
ATOM 2250 N N . PRO A 1 293 ? -48.625 68.804 43.097 1.00 16.77 320 PRO A N 1
ATOM 2251 C CA . PRO A 1 293 ? -48.083 69.917 43.892 1.00 17.16 320 PRO A CA 1
ATOM 2252 C C . PRO A 1 293 ? -46.684 69.621 44.436 1.00 17.35 320 PRO A C 1
ATOM 2253 O O . PRO A 1 293 ? -46.445 68.549 44.990 1.00 17.01 320 PRO A O 1
ATOM 2257 N N . TYR A 1 294 ? -45.770 70.569 44.254 1.00 17.84 321 TYR A N 1
ATOM 2258 C CA . TYR A 1 294 ? -44.389 70.432 44.714 1.00 18.39 321 TYR A CA 1
ATOM 2259 C C . TYR A 1 294 ? -44.300 70.107 46.206 1.00 19.11 321 TYR A C 1
ATOM 2260 O O . TYR A 1 294 ? -43.400 69.389 46.638 1.00 19.13 321 TYR A O 1
ATOM 2269 N N . SER A 1 295 ? -45.241 70.634 46.959 1.00 20.25 322 SER A N 1
ATOM 2270 C CA . SER A 1 295 ? -45.352 70.337 48.370 1.00 21.42 322 SER A CA 1
ATOM 2271 C C . SER A 1 295 ? -45.784 68.947 48.766 1.00 21.87 322 SER A C 1
ATOM 2272 O O . SER A 1 295 ? -45.539 68.537 49.844 1.00 22.12 322 SER A O 1
ATOM 2275 N N . SER A 1 296 ? -46.430 68.248 47.872 1.00 22.11 323 SER A N 1
ATOM 2276 C CA . SER A 1 296 ? -46.840 66.898 48.090 1.00 22.55 323 SER A CA 1
ATOM 2277 C C . SER A 1 296 ? -45.686 65.890 48.012 1.00 23.08 323 SER A C 1
ATOM 2278 O O . SER A 1 296 ? -44.834 65.964 47.167 1.00 22.69 323 SER A O 1
ATOM 2281 N N . SER A 1 297 ? -45.704 64.929 48.898 1.00 24.04 324 SER A N 1
ATOM 2282 C CA . SER A 1 297 ? -44.778 63.847 48.809 1.00 23.92 324 SER A CA 1
ATOM 2283 C C . SER A 1 297 ? -45.004 62.940 47.624 1.00 23.41 324 SER A C 1
ATOM 2284 O O . SER A 1 297 ? -44.178 62.180 47.291 1.00 24.26 324 SER A O 1
ATOM 2287 N N . ASP A 1 298 ? -46.145 63.059 46.986 1.00 22.93 325 ASP A N 1
ATOM 2288 C CA . ASP A 1 298 ? -46.359 62.433 45.699 1.00 21.06 325 ASP A CA 1
ATOM 2289 C C . ASP A 1 298 ? -45.564 63.063 44.539 1.00 19.32 325 ASP A C 1
ATOM 2290 O O . ASP A 1 298 ? -45.419 62.481 43.533 1.00 18.39 325 ASP A O 1
ATOM 2295 N N . ASN A 1 299 ? -45.139 64.293 44.722 1.00 17.31 326 ASN A N 1
ATOM 2296 C CA . ASN A 1 299 ? -44.163 64.904 43.868 1.00 15.84 326 ASN A CA 1
ATOM 2297 C C . ASN A 1 299 ? -42.782 64.324 44.188 1.00 15.40 326 ASN A C 1
ATOM 2298 O O . ASN A 1 299 ? -42.200 64.680 45.164 1.00 14.62 326 ASN A O 1
ATOM 2303 N N . ARG A 1 300 ? -42.325 63.385 43.365 1.00 15.05 327 ARG A N 1
ATOM 2304 C CA . ARG A 1 300 ? -41.202 62.526 43.718 1.00 15.26 327 ARG A CA 1
ATOM 2305 C C . ARG A 1 300 ? -40.236 62.286 42.539 1.00 14.69 327 ARG A C 1
ATOM 2306 O O . ARG A 1 300 ? -39.554 61.335 42.482 1.00 14.13 327 ARG A O 1
ATOM 2314 N N . PHE A 1 301 ? -40.228 63.226 41.641 1.00 14.38 328 PHE A N 1
ATOM 2315 C CA . PHE A 1 301 ? -39.442 63.179 40.429 1.00 14.70 328 PHE A CA 1
ATOM 2316 C C . PHE A 1 301 ? -39.338 64.553 39.756 1.00 14.35 328 PHE A C 1
ATOM 2317 O O . PHE A 1 301 ? -40.168 65.367 39.911 1.00 14.42 328 PHE A O 1
ATOM 2325 N N . CYS A 1 302 ? -38.273 64.738 38.998 1.00 15.31 329 CYS A N 1
ATOM 2326 C CA . CYS A 1 302 ? -38.176 65.770 38.002 1.00 14.40 329 CYS A CA 1
ATOM 2327 C C . CYS A 1 302 ? -39.366 65.755 37.041 1.00 13.67 329 CYS A C 1
ATOM 2328 O O . CYS A 1 302 ? -39.848 64.750 36.755 1.00 13.02 329 CYS A O 1
ATOM 2331 N N . PHE A 1 303 ? -39.812 66.918 36.634 1.00 12.74 330 PHE A N 1
ATOM 2332 C CA . PHE A 1 303 ? -40.450 67.091 35.359 1.00 12.51 330 PHE A CA 1
ATOM 2333 C C . PHE A 1 303 ? -39.412 67.458 34.274 1.00 12.14 330 PHE A C 1
ATOM 2334 O O . PHE A 1 303 ? -38.601 68.299 34.467 1.00 12.36 330 PHE A O 1
ATOM 2342 N N . ALA A 1 304 ? -39.475 66.752 33.156 1.00 11.60 331 ALA A N 1
ATOM 2343 C CA . ALA A 1 304 ? -38.390 66.828 32.189 1.00 11.33 331 ALA A CA 1
ATOM 2344 C C . ALA A 1 304 ? -38.926 67.168 30.808 1.00 11.11 331 ALA A C 1
ATOM 2345 O O . ALA A 1 304 ? -38.838 68.317 30.380 1.00 11.38 331 ALA A O 1
ATOM 2347 N N . GLY A 1 305 ? -39.504 66.185 30.125 1.00 10.72 332 GLY A N 1
ATOM 2348 C CA . GLY A 1 305 ? -40.074 66.411 28.795 1.00 10.46 332 GLY A CA 1
ATOM 2349 C C . GLY A 1 305 ? -41.134 67.493 28.822 1.00 10.44 332 GLY A C 1
ATOM 2350 O O . GLY A 1 305 ? -41.906 67.586 29.775 1.00 10.41 332 GLY A O 1
ATOM 2351 N N . LEU A 1 306 ? -41.134 68.330 27.787 1.00 10.70 333 LEU A N 1
ATOM 2352 C CA . LEU A 1 306 ? -42.116 69.398 27.615 1.00 11.34 333 LEU A CA 1
ATOM 2353 C C . LEU A 1 306 ? -42.507 69.490 26.149 1.00 11.80 333 LEU A C 1
ATOM 2354 O O . LEU A 1 306 ? -41.652 69.697 25.284 1.00 11.65 333 LEU A O 1
ATOM 2359 N N . ALA A 1 307 ? -43.800 69.331 25.878 1.00 12.40 334 ALA A N 1
ATOM 2360 C CA . ALA A 1 307 ? -44.337 69.555 24.542 1.00 13.31 334 ALA A CA 1
ATOM 2361 C C . ALA A 1 307 ? -45.480 70.567 24.610 1.00 14.06 334 ALA A C 1
ATOM 2362 O O . ALA A 1 307 ? -46.256 70.575 25.564 1.00 13.66 334 ALA A O 1
ATOM 2364 N N . VAL A 1 308 ? -45.546 71.438 23.610 1.00 15.40 335 VAL A N 1
ATOM 2365 C CA . VAL A 1 308 ? -46.658 72.374 23.451 1.00 16.84 335 VAL A CA 1
ATOM 2366 C C . VAL A 1 308 ? -47.191 72.212 22.030 1.00 17.66 335 VAL A C 1
ATOM 2367 O O . VAL A 1 308 ? -46.418 72.217 21.083 1.00 17.57 335 VAL A O 1
ATOM 2371 N N . ASP A 1 309 ? -48.506 72.049 21.896 1.00 19.17 336 ASP A N 1
ATOM 2372 C CA . ASP A 1 309 ? -49.174 71.959 20.593 1.00 20.76 336 ASP A CA 1
ATOM 2373 C C . ASP A 1 309 ? -49.096 73.313 19.867 1.00 21.87 336 ASP A C 1
ATOM 2374 O O . ASP A 1 309 ? -49.656 74.303 20.344 1.00 21.72 336 ASP A O 1
ATOM 2379 N N . ARG A 1 310 ? -48.394 73.365 18.732 1.00 23.03 337 ARG A N 1
ATOM 2380 C CA . ARG A 1 310 ? -48.245 74.633 17.990 1.00 24.88 337 ARG A CA 1
ATOM 2381 C C . ARG A 1 310 ? -49.580 75.222 17.537 1.00 24.71 337 ARG A C 1
ATOM 2382 O O . ARG A 1 310 ? -49.694 76.433 17.337 1.00 25.18 337 ARG A O 1
ATOM 2390 N N . GLN A 1 311 ? -50.575 74.360 17.366 1.00 24.82 338 GLN A N 1
ATOM 2391 C CA . GLN A 1 311 ? -51.870 74.773 16.837 1.00 24.85 338 GLN A CA 1
ATOM 2392 C C . GLN A 1 311 ? -52.870 75.145 17.939 1.00 24.51 338 GLN A C 1
ATOM 2393 O O . GLN A 1 311 ? -53.965 75.628 17.647 1.00 24.71 338 GLN A O 1
ATOM 2399 N N . ASN A 1 312 ? -52.483 74.911 19.195 1.00 23.58 339 ASN A N 1
ATOM 2400 C CA . ASN A 1 312 ? -53.264 75.324 20.361 1.00 22.83 339 ASN A CA 1
ATOM 2401 C C . ASN A 1 312 ? -52.333 75.469 21.562 1.00 22.19 339 ASN A C 1
ATOM 2402 O O . ASN A 1 312 ? -51.951 74.467 22.171 1.00 22.23 339 ASN A O 1
ATOM 2407 N N . PRO A 1 313 ? -51.984 76.719 21.919 1.00 21.60 340 PRO A N 1
ATOM 2408 C CA . PRO A 1 313 ? -50.964 76.971 22.945 1.00 20.92 340 PRO A CA 1
ATOM 2409 C C . PRO A 1 313 ? -51.388 76.583 24.366 1.00 19.97 340 PRO A C 1
ATOM 2410 O O . PRO A 1 313 ? -50.546 76.585 25.269 1.00 19.50 340 PRO A O 1
ATOM 2414 N N . ASP A 1 314 ? -52.668 76.255 24.557 1.00 19.18 341 ASP A N 1
ATOM 2415 C CA . ASP A 1 314 ? -53.162 75.749 25.845 1.00 18.89 341 ASP A CA 1
ATOM 2416 C C . ASP A 1 314 ? -52.982 74.236 25.975 1.00 18.17 341 ASP A C 1
ATOM 2417 O O . ASP A 1 314 ? -53.183 73.671 27.056 1.00 17.96 341 ASP A O 1
ATOM 2422 N N . ILE A 1 315 ? -52.605 73.581 24.878 1.00 17.44 342 ILE A N 1
ATOM 2423 C CA . ILE A 1 315 ? -52.371 72.139 24.911 1.00 16.65 342 ILE A CA 1
ATOM 2424 C C . ILE A 1 315 ? -50.895 71.853 25.171 1.00 16.16 342 ILE A C 1
ATOM 2425 O O . ILE A 1 315 ? -50.026 72.211 24.365 1.00 15.81 342 ILE A O 1
ATOM 2430 N N . ILE A 1 316 ? -50.631 71.215 26.310 1.00 15.83 343 ILE A N 1
ATOM 2431 C CA . ILE A 1 316 ? -49.266 70.958 26.771 1.00 15.70 343 ILE A CA 1
ATOM 2432 C C . ILE A 1 316 ? -49.141 69.578 27.413 1.00 15.03 343 ILE A C 1
ATOM 2433 O O . ILE A 1 316 ? -50.109 69.040 27.968 1.00 15.05 343 ILE A O 1
ATOM 2438 N N . MET A 1 317 ? -47.941 69.009 27.319 1.00 14.16 344 MET A N 1
ATOM 2439 C CA . MET A 1 317 ? -47.655 67.718 27.934 1.00 13.88 344 MET A CA 1
ATOM 2440 C C . MET A 1 317 ? -46.298 67.763 28.613 1.00 12.77 344 MET A C 1
ATOM 2441 O O . MET A 1 317 ? -45.380 68.418 28.127 1.00 12.59 344 MET A O 1
ATOM 2446 N N . VAL A 1 318 ? -46.196 67.083 29.751 1.00 12.18 345 VAL A N 1
ATOM 2447 C CA . VAL A 1 318 ? -44.933 66.965 30.482 1.00 11.33 345 VAL A CA 1
ATOM 2448 C C . VAL A 1 318 ? -44.747 65.531 30.948 1.00 10.76 345 VAL A C 1
ATOM 2449 O O . VAL A 1 318 ? -45.725 64.792 31.103 1.00 10.27 345 VAL A O 1
ATOM 2453 N N . THR A 1 319 ? -43.494 65.143 31.171 1.00 10.21 346 THR A N 1
ATOM 2454 C CA . THR A 1 319 ? -43.179 63.786 31.608 1.00 10.15 346 THR A CA 1
ATOM 2455 C C . THR A 1 319 ? -42.340 63.790 32.889 1.00 10.12 346 THR A C 1
ATOM 2456 O O . THR A 1 319 ? -41.632 64.758 33.178 1.00 10.36 346 THR A O 1
ATOM 2460 N N . SER A 1 320 ? -42.426 62.695 33.639 1.00 9.98 347 SER A N 1
ATOM 2461 C CA . SER A 1 320 ? -41.586 62.468 34.811 1.00 9.96 347 SER A CA 1
ATOM 2462 C C . SER A 1 320 ? -40.196 61.935 34.420 1.00 10.04 347 SER A C 1
ATOM 2463 O O . SER A 1 320 ? -40.047 61.286 33.390 1.00 9.66 347 SER A O 1
ATOM 2466 N N . MET A 1 321 ? -39.191 62.219 35.248 1.00 9.81 348 MET A N 1
ATOM 2467 C CA . MET A 1 321 ? -37.858 61.628 35.112 1.00 11.27 348 MET A CA 1
ATOM 2468 C C . MET A 1 321 ? -37.159 61.549 36.480 1.00 10.51 348 MET A C 1
ATOM 2469 O O . MET A 1 321 ? -36.576 62.544 36.920 1.00 11.12 348 MET A O 1
ATOM 2474 N N . ASN A 1 322 ? -37.226 60.418 37.151 1.00 10.16 349 ASN A N 1
ATOM 2475 C CA . ASN A 1 322 ? -38.026 59.234 36.854 1.00 10.02 349 ASN A CA 1
ATOM 2476 C C . ASN A 1 322 ? -38.891 58.775 38.070 1.00 10.08 349 ASN A C 1
ATOM 2477 O O . ASN A 1 322 ? -38.397 58.742 39.133 1.00 9.78 349 ASN A O 1
ATOM 2482 N N . ALA A 1 323 ? -40.134 58.378 37.866 1.00 9.77 350 ALA A N 1
ATOM 2483 C CA . ALA A 1 323 ? -40.865 57.675 38.910 1.00 10.23 350 ALA A CA 1
ATOM 2484 C C . ALA A 1 323 ? -40.264 56.275 39.156 1.00 10.51 350 ALA A C 1
ATOM 2485 O O . ALA A 1 323 ? -40.261 55.803 40.238 1.00 10.49 350 ALA A O 1
ATOM 2487 N N . TRP A 1 324 ? -39.779 55.665 38.080 1.00 10.68 351 TRP A N 1
ATOM 2488 C CA . TRP A 1 324 ? -39.290 54.298 38.027 1.00 10.80 351 TRP A CA 1
ATOM 2489 C C . TRP A 1 324 ? -40.364 53.205 38.331 1.00 11.38 351 TRP A C 1
ATOM 2490 O O . TRP A 1 324 ? -40.355 52.189 37.751 1.00 11.30 351 TRP A O 1
ATOM 2501 N N . TRP A 1 325 ? -41.290 53.514 39.217 1.00 11.64 352 TRP A N 1
ATOM 2502 C CA . TRP A 1 325 ? -42.362 52.596 39.612 1.00 12.48 352 TRP A CA 1
ATOM 2503 C C . TRP A 1 325 ? -43.646 53.363 39.879 1.00 12.41 352 TRP A C 1
ATOM 2504 O O . TRP A 1 325 ? -43.580 54.383 40.482 1.00 12.39 352 TRP A O 1
ATOM 2515 N N . PRO A 1 326 ? -44.793 52.858 39.432 1.00 12.61 353 PRO A N 1
ATOM 2516 C CA . PRO A 1 326 ? -44.996 51.600 38.682 1.00 12.47 353 PRO A CA 1
ATOM 2517 C C . PRO A 1 326 ? -44.600 51.729 37.207 1.00 12.35 353 PRO A C 1
ATOM 2518 O O . PRO A 1 326 ? -44.400 50.720 36.517 1.00 12.57 353 PRO A O 1
ATOM 2522 N N . ASP A 1 327 ? -44.499 52.976 36.751 1.00 11.78 354 ASP A N 1
ATOM 2523 C CA . ASP A 1 327 ? -44.158 53.348 35.383 1.00 11.63 354 ASP A CA 1
ATOM 2524 C C . ASP A 1 327 ? -44.048 54.861 35.446 1.00 11.45 354 ASP A C 1
ATOM 2525 O O . ASP A 1 327 ? -44.304 55.459 36.502 1.00 11.17 354 ASP A O 1
ATOM 2530 N N . GLU A 1 328 ? -43.672 55.483 34.332 1.00 11.05 355 GLU A N 1
ATOM 2531 C CA . GLU A 1 328 ? -43.563 56.936 34.288 1.00 10.84 355 GLU A CA 1
ATOM 2532 C C . GLU A 1 328 ? -44.930 57.605 34.169 1.00 11.32 355 GLU A C 1
ATOM 2533 O O . GLU A 1 328 ? -45.949 56.940 33.934 1.00 11.12 355 GLU A O 1
ATOM 2539 N N . TYR A 1 329 ? -44.931 58.923 34.357 1.00 11.58 356 TYR A N 1
ATOM 2540 C CA . TYR A 1 329 ? -46.114 59.755 34.191 1.00 11.93 356 TYR A CA 1
ATOM 2541 C C . TYR A 1 329 ? -45.997 60.564 32.911 1.00 11.77 356 TYR A C 1
ATOM 2542 O O . TYR A 1 329 ? -44.939 61.130 32.618 1.00 11.73 356 TYR A O 1
ATOM 2551 N N . ILE A 1 330 ? -47.072 60.583 32.133 1.00 11.57 357 ILE A N 1
ATOM 2552 C CA . ILE A 1 330 ? -47.196 61.493 30.999 1.00 11.69 357 ILE A CA 1
ATOM 2553 C C . ILE A 1 330 ? -48.476 62.296 31.225 1.00 12.06 357 ILE A C 1
ATOM 2554 O O . ILE A 1 330 ? -49.587 61.753 31.140 1.00 11.87 357 ILE A O 1
ATOM 2559 N N . PHE A 1 331 ? -48.302 63.573 31.566 1.00 12.16 358 PHE A N 1
ATOM 2560 C CA . PHE A 1 331 ? -49.421 64.465 31.880 1.00 12.38 358 PHE A CA 1
ATOM 2561 C C . PHE A 1 331 ? -49.774 65.320 30.676 1.00 12.55 358 PHE A C 1
ATOM 2562 O O . PHE A 1 331 ? -48.889 65.849 30.008 1.00 12.71 358 PHE A O 1
ATOM 2570 N N . ARG A 1 332 ? -51.074 65.450 30.419 1.00 12.95 359 ARG A N 1
ATOM 2571 C CA . ARG A 1 332 ? -51.597 66.299 29.356 1.00 13.56 359 ARG A CA 1
ATOM 2572 C C . ARG A 1 332 ? -52.561 67.324 29.944 1.00 13.99 359 ARG A C 1
ATOM 2573 O O . ARG A 1 332 ? -53.397 66.988 30.795 1.00 14.19 359 ARG A O 1
ATOM 2581 N N . SER A 1 333 ? -52.430 68.565 29.487 1.00 14.62 360 SER A N 1
ATOM 2582 C CA . SER A 1 333 ? -53.371 69.631 29.817 1.00 15.08 360 SER A CA 1
ATOM 2583 C C . SER A 1 333 ? -53.942 70.228 28.539 1.00 15.50 360 SER A C 1
ATOM 2584 O O . SER A 1 333 ? -53.242 70.345 27.541 1.00 15.58 360 SER A O 1
ATOM 2587 N N . THR A 1 334 ? -55.216 70.603 28.562 1.00 16.05 361 THR A N 1
ATOM 2588 C CA . THR A 1 334 ? -55.799 71.299 27.410 1.00 16.67 361 THR A CA 1
ATOM 2589 C C . THR A 1 334 ? -56.251 72.716 27.779 1.00 17.02 361 THR A C 1
ATOM 2590 O O . THR A 1 334 ? -56.887 73.398 26.979 1.00 17.17 361 THR A O 1
ATOM 2594 N N . ASP A 1 335 ? -55.888 73.158 28.983 1.00 17.38 362 ASP A N 1
ATOM 2595 C CA . ASP A 1 335 ? -56.244 74.498 29.465 1.00 17.68 362 ASP A CA 1
ATOM 2596 C C . ASP A 1 335 ? -55.026 75.247 30.028 1.00 17.49 362 ASP A C 1
ATOM 2597 O O . ASP A 1 335 ? -55.107 75.913 31.068 1.00 17.13 362 ASP A O 1
ATOM 2602 N N . GLY A 1 336 ? -53.897 75.111 29.336 1.00 17.11 363 GLY A N 1
ATOM 2603 C CA . GLY A 1 336 ? -52.669 75.828 29.688 1.00 17.25 363 GLY A CA 1
ATOM 2604 C C . GLY A 1 336 ? -52.085 75.498 31.052 1.00 17.28 363 GLY A C 1
ATOM 2605 O O . GLY A 1 336 ? -51.393 76.328 31.651 1.00 17.70 363 GLY A O 1
ATOM 2606 N N . GLY A 1 337 ? -52.367 74.297 31.548 1.00 16.97 364 GLY A N 1
ATOM 2607 C CA . GLY A 1 337 ? -51.787 73.829 32.804 1.00 16.87 364 GLY A CA 1
ATOM 2608 C C . GLY A 1 337 ? -52.614 74.080 34.052 1.00 16.94 364 GLY A C 1
ATOM 2609 O O . GLY A 1 337 ? -52.159 73.781 35.157 1.00 17.09 364 GLY A O 1
ATOM 2610 N N . ALA A 1 338 ? -53.822 74.621 33.891 1.00 16.80 365 ALA A N 1
ATOM 2611 C CA . ALA A 1 338 ? -54.743 74.792 35.023 1.00 17.03 365 ALA A CA 1
ATOM 2612 C C . ALA A 1 338 ? -55.120 73.435 35.614 1.00 17.18 365 ALA A C 1
ATOM 2613 O O . ALA A 1 338 ? -55.132 73.259 36.837 1.00 16.99 365 ALA A O 1
ATOM 2615 N N . THR A 1 339 ? -55.428 72.485 34.730 1.00 16.80 366 THR A N 1
ATOM 2616 C CA . THR A 1 339 ? -55.738 71.115 35.111 1.00 17.09 366 THR A CA 1
ATOM 2617 C C . THR A 1 339 ? -54.980 70.137 34.216 1.00 16.31 366 THR A C 1
ATOM 2618 O O . THR A 1 339 ? -54.634 70.468 33.076 1.00 16.17 366 THR A O 1
ATOM 2622 N N . TRP A 1 340 ? -54.727 68.944 34.743 1.00 15.69 367 TRP A N 1
ATOM 2623 C CA . TRP A 1 340 ? -53.955 67.923 34.038 1.00 15.30 367 TRP A CA 1
ATOM 2624 C C . TRP A 1 340 ? -54.617 66.566 34.153 1.00 15.66 367 TRP A C 1
ATOM 2625 O O . TRP A 1 340 ? -55.359 66.299 35.104 1.00 15.29 367 TRP A O 1
ATOM 2636 N N . LYS A 1 341 ? -54.296 65.702 33.194 1.00 15.87 368 LYS A N 1
ATOM 2637 C CA . LYS A 1 341 ? -54.696 64.308 33.215 1.00 16.76 368 LYS A CA 1
ATOM 2638 C C . LYS A 1 341 ? -53.461 63.457 32.930 1.00 15.54 368 LYS A C 1
ATOM 2639 O O . LYS A 1 341 ? -52.728 63.741 31.984 1.00 15.64 368 LYS A O 1
ATOM 2645 N N . ASN A 1 342 ? -53.221 62.434 33.753 1.00 14.97 369 ASN A N 1
ATOM 2646 C CA . ASN A 1 342 ? -52.151 61.458 33.486 1.00 14.02 369 ASN A CA 1
ATOM 2647 C C . ASN A 1 342 ? -52.630 60.360 32.527 1.00 13.97 369 ASN A C 1
ATOM 2648 O O . ASN A 1 342 ? -53.818 60.011 32.519 1.00 13.49 369 ASN A O 1
ATOM 2653 N N . ILE A 1 343 ? -51.709 59.813 31.732 1.00 13.14 370 ILE A N 1
ATOM 2654 C CA . ILE A 1 343 ? -52.043 58.763 30.758 1.00 13.18 370 ILE A CA 1
ATOM 2655 C C . ILE A 1 343 ? -52.460 57.421 31.405 1.00 13.45 370 ILE A C 1
ATOM 2656 O O . ILE A 1 343 ? -52.903 56.502 30.713 1.00 13.68 370 ILE A O 1
ATOM 2661 N N . TRP A 1 344 ? -52.310 57.319 32.725 1.00 13.77 371 TRP A N 1
ATOM 2662 C CA . TRP A 1 344 ? -52.885 56.221 33.503 1.00 14.62 371 TRP A CA 1
ATOM 2663 C C . TRP A 1 344 ? -53.356 56.720 34.872 1.00 15.72 371 TRP A C 1
ATOM 2664 O O . TRP A 1 344 ? -52.965 57.801 35.319 1.00 15.41 371 TRP A O 1
ATOM 2675 N N . GLU A 1 345 ? -54.204 55.927 35.521 1.00 17.24 372 GLU A N 1
ATOM 2676 C CA . GLU A 1 345 ? -54.718 56.246 36.852 1.00 19.32 372 GLU A CA 1
ATOM 2677 C C . GLU A 1 345 ? -54.733 54.991 37.698 1.00 19.57 372 GLU A C 1
ATOM 2678 O O . GLU A 1 345 ? -54.826 53.881 37.176 1.00 19.60 372 GLU A O 1
ATOM 2684 N N . TRP A 1 346 ? -54.641 55.173 39.008 1.00 20.54 373 TRP A N 1
ATOM 2685 C CA . TRP A 1 346 ? -54.833 54.079 39.934 1.00 21.40 373 TRP A CA 1
ATOM 2686 C C . TRP A 1 346 ? -56.298 53.673 39.928 1.00 22.59 373 TRP A C 1
ATOM 2687 O O . TRP A 1 346 ? -57.193 54.522 39.980 1.00 22.66 373 TRP A O 1
ATOM 2698 N N . GLY A 1 347 ? -56.534 52.374 39.823 1.00 23.75 374 GLY A N 1
ATOM 2699 C CA . GLY A 1 347 ? -57.842 51.826 40.119 1.00 25.79 374 GLY A CA 1
ATOM 2700 C C . GLY A 1 347 ? -57.768 51.152 41.473 1.00 26.98 374 GLY A C 1
ATOM 2701 O O . GLY A 1 347 ? -57.177 51.678 42.418 1.00 27.08 374 GLY A O 1
ATOM 2702 N N . MET A 1 348 ? -58.362 49.970 41.545 1.00 28.28 375 MET A N 1
ATOM 2703 C CA . MET A 1 348 ? -58.323 49.113 42.722 1.00 29.58 375 MET A CA 1
ATOM 2704 C C . MET A 1 348 ? -56.972 48.384 42.818 1.00 29.40 375 MET A C 1
ATOM 2705 O O . MET A 1 348 ? -56.779 47.351 42.183 1.00 29.51 375 MET A O 1
ATOM 2710 N N . TYR A 1 349 ? -56.040 48.921 43.608 1.00 29.44 376 TYR A N 1
ATOM 2711 C CA . TYR A 1 349 ? -54.692 48.339 43.734 1.00 29.31 376 TYR A CA 1
ATOM 2712 C C . TYR A 1 349 ? -54.752 46.808 43.875 1.00 29.72 376 TYR A C 1
ATOM 2713 O O . TYR A 1 349 ? -55.504 46.317 44.721 1.00 29.82 376 TYR A O 1
ATOM 2722 N N . PRO A 1 350 ? -53.974 46.034 43.067 1.00 30.13 377 PRO A N 1
ATOM 2723 C CA . PRO A 1 350 ? -52.953 46.200 42.015 1.00 30.42 377 PRO A CA 1
ATOM 2724 C C . PRO A 1 350 ? -52.906 47.525 41.236 1.00 30.45 377 PRO A C 1
ATOM 2725 O O . PRO A 1 350 ? -51.819 48.074 41.150 1.00 31.52 377 PRO A O 1
ATOM 2729 N N . GLU A 1 351 ? -53.947 48.024 40.570 1.00 29.82 378 GLU A N 1
ATOM 2730 C CA . GLU A 1 351 ? -54.582 47.554 39.351 1.00 28.65 378 GLU A CA 1
ATOM 2731 C C . GLU A 1 351 ? -54.628 48.971 38.763 1.00 26.93 378 GLU A C 1
ATOM 2732 O O . GLU A 1 351 ? -54.916 49.925 39.492 1.00 26.47 378 GLU A O 1
ATOM 2738 N N . ARG A 1 352 ? -54.303 49.143 37.490 1.00 25.08 379 ARG A N 1
ATOM 2739 C CA . ARG A 1 352 ? -54.246 50.493 36.932 1.00 23.40 379 ARG A CA 1
ATOM 2740 C C . ARG A 1 352 ? -55.077 50.645 35.664 1.00 23.18 379 ARG A C 1
ATOM 2741 O O . ARG A 1 352 ? -55.197 49.708 34.876 1.00 22.97 379 ARG A O 1
ATOM 2749 N N . ILE A 1 353 ? -55.655 51.804 35.522 1.00 22.47 380 ILE A N 1
ATOM 2750 C CA . ILE A 1 353 ? -56.475 52.162 34.401 1.00 22.26 380 ILE A CA 1
ATOM 2751 C C . ILE A 1 353 ? -55.612 52.906 33.396 1.00 21.95 380 ILE A C 1
ATOM 2752 O O . ILE A 1 353 ? -55.025 53.887 33.713 1.00 21.66 380 ILE A O 1
ATOM 2757 N N . LEU A 1 354 ? -55.516 52.357 32.208 1.00 21.91 381 LEU A N 1
ATOM 2758 C CA . LEU A 1 354 ? -54.672 52.900 31.185 1.00 21.73 381 LEU A CA 1
ATOM 2759 C C . LEU A 1 354 ? -55.456 53.573 30.128 1.00 21.74 381 LEU A C 1
ATOM 2760 O O . LEU A 1 354 ? -56.384 53.047 29.638 1.00 23.22 381 LEU A O 1
ATOM 2765 N N . HIS A 1 355 ? -54.988 54.726 29.732 1.00 22.00 382 HIS A N 1
ATOM 2766 C CA . HIS A 1 355 ? -55.546 55.500 28.686 1.00 20.22 382 HIS A CA 1
ATOM 2767 C C . HIS A 1 355 ? -54.777 55.387 27.370 1.00 18.86 382 HIS A C 1
ATOM 2768 O O . HIS A 1 355 ? -54.774 56.260 26.590 1.00 18.02 382 HIS A O 1
ATOM 2775 N N . TYR A 1 356 ? -54.149 54.244 27.191 1.00 17.46 383 TYR A N 1
ATOM 2776 C CA . TYR A 1 356 ? -53.201 53.961 26.118 1.00 16.17 383 TYR A CA 1
ATOM 2777 C C . TYR A 1 356 ? -53.073 52.464 25.865 1.00 15.95 383 TYR A C 1
ATOM 2778 O O . TYR A 1 356 ? -53.352 51.686 26.701 1.00 15.38 383 TYR A O 1
ATOM 2787 N N . GLU A 1 357 ? -52.616 52.116 24.690 1.00 15.80 384 GLU A N 1
ATOM 2788 C CA . GLU A 1 357 ? -52.082 50.798 24.373 1.00 16.63 384 GLU A CA 1
ATOM 2789 C C . GLU A 1 357 ? -50.662 50.992 23.837 1.00 15.51 384 GLU A C 1
ATOM 2790 O O . GLU A 1 357 ? -50.343 52.052 23.286 1.00 15.38 384 GLU A O 1
ATOM 2796 N N . ILE A 1 358 ? -49.818 49.975 23.989 1.00 14.90 385 ILE A N 1
ATOM 2797 C CA . ILE A 1 358 ? -48.505 49.975 23.336 1.00 14.43 385 ILE A CA 1
ATOM 2798 C C . ILE A 1 358 ? -48.382 48.785 22.394 1.00 14.37 385 ILE A C 1
ATOM 2799 O O . ILE A 1 358 ? -48.587 47.641 22.801 1.00 14.88 385 ILE A O 1
ATOM 2804 N N . ASP A 1 359 ? -48.030 49.072 21.149 1.00 14.54 386 ASP A N 1
ATOM 2805 C CA . ASP A 1 359 ? -47.749 48.055 20.145 1.00 14.66 386 ASP A CA 1
ATOM 2806 C C . ASP A 1 359 ? -46.229 47.982 19.970 1.00 14.12 386 ASP A C 1
ATOM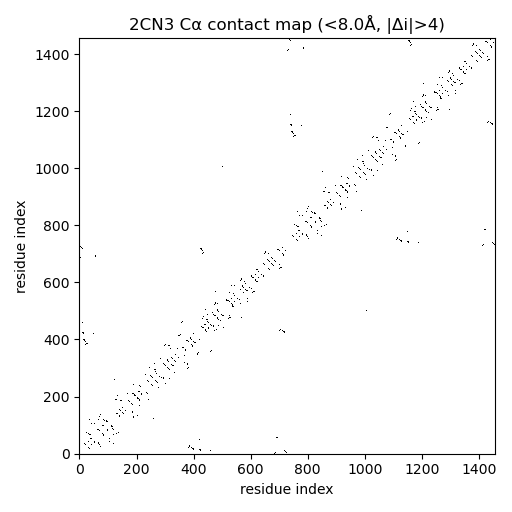 2807 O O . ASP A 1 359 ? -45.614 48.926 19.479 1.00 13.91 386 ASP A O 1
ATOM 2812 N N . ILE A 1 360 ? -45.631 46.859 20.366 1.00 13.61 387 ILE A N 1
ATOM 2813 C CA . ILE A 1 360 ? -44.180 46.681 20.250 1.00 13.62 387 ILE A CA 1
ATOM 2814 C C . ILE A 1 360 ? -43.788 45.712 19.130 1.00 14.18 387 ILE A C 1
ATOM 2815 O O . ILE A 1 360 ? -42.701 45.126 19.154 1.00 14.34 387 ILE A O 1
ATOM 2820 N N . SER A 1 361 ? -44.664 45.567 18.136 1.00 14.43 388 SER A N 1
ATOM 2821 C CA . SER A 1 361 ? -44.415 44.643 17.023 1.00 14.86 388 SER A CA 1
ATOM 2822 C C . SER A 1 361 ? -43.127 44.954 16.240 1.00 14.60 388 SER A C 1
ATOM 2823 O O . SER A 1 361 ? -42.500 44.041 15.703 1.00 14.67 388 SER A O 1
ATOM 2826 N N . ALA A 1 362 ? -42.729 46.227 16.204 1.00 14.39 389 ALA A N 1
ATOM 2827 C CA . ALA A 1 362 ? -41.492 46.664 15.528 1.00 14.27 389 ALA A CA 1
ATOM 2828 C C . ALA A 1 362 ? -40.197 46.393 16.320 1.00 14.11 389 ALA A C 1
ATOM 2829 O O . ALA A 1 362 ? -39.091 46.516 15.769 1.00 14.50 389 ALA A O 1
ATOM 2831 N N . ALA A 1 363 ? -40.337 46.049 17.604 1.00 13.19 390 ALA A N 1
ATOM 2832 C CA . ALA A 1 363 ? -39.198 45.725 18.483 1.00 12.28 390 ALA A CA 1
ATOM 2833 C C . ALA A 1 363 ? -39.674 44.895 19.676 1.00 11.65 390 ALA A C 1
ATOM 2834 O O . ALA A 1 363 ? -39.711 45.388 20.811 1.00 11.13 390 ALA A O 1
ATOM 2836 N N . PRO A 1 364 ? -40.032 43.621 19.427 1.00 11.38 391 PRO A N 1
ATOM 2837 C CA . PRO A 1 364 ? -40.713 42.773 20.416 1.00 10.86 391 PRO A CA 1
ATOM 2838 C C . PRO A 1 364 ? -39.917 42.454 21.681 1.00 10.58 391 PRO A C 1
ATOM 2839 O O . PRO A 1 364 ? -40.502 41.967 22.654 1.00 10.10 391 PRO A O 1
ATOM 2843 N N . TRP A 1 365 ? -38.610 42.743 21.679 1.00 9.96 392 TRP A N 1
ATOM 2844 C CA . TRP A 1 365 ? -37.773 42.566 22.878 1.00 9.33 392 TRP A CA 1
ATOM 2845 C C . TRP A 1 365 ? -38.119 43.574 23.995 1.00 9.46 392 TRP A C 1
ATOM 2846 O O . TRP A 1 365 ? -37.680 43.421 25.134 1.00 9.14 392 TRP A O 1
ATOM 2857 N N . LEU A 1 366 ? -38.911 44.595 23.664 1.00 9.21 393 LEU A N 1
ATOM 2858 C CA . LEU A 1 366 ? -39.273 45.653 24.621 1.00 9.47 393 LEU A CA 1
ATOM 2859 C C . LEU A 1 366 ? -40.114 45.212 25.822 1.00 9.95 393 LEU A C 1
ATOM 2860 O O . LEU A 1 366 ? -40.252 45.971 26.784 1.00 10.01 393 LEU A O 1
ATOM 2865 N N . ASP A 1 367 ? -40.680 44.003 25.778 1.00 10.53 394 ASP A N 1
ATOM 2866 C CA . ASP A 1 367 ? -41.375 43.466 26.958 1.00 11.18 394 ASP A CA 1
ATOM 2867 C C . ASP A 1 367 ? -40.442 42.666 27.870 1.00 11.41 394 ASP A C 1
ATOM 2868 O O . ASP A 1 367 ? -40.864 42.151 28.913 1.00 11.07 394 ASP A O 1
ATOM 2873 N N . TRP A 1 368 ? -39.170 42.576 27.473 1.00 11.65 395 TRP A N 1
ATOM 2874 C CA . TRP A 1 368 ? -38.161 41.808 28.213 1.00 12.15 395 TRP A CA 1
ATOM 2875 C C . TRP A 1 368 ? -38.577 40.345 28.410 1.00 12.59 395 TRP A C 1
ATOM 2876 O O . TRP A 1 368 ? -38.163 39.692 29.366 1.00 12.46 395 TRP A O 1
ATOM 2887 N N . GLY A 1 369 ? -39.403 39.843 27.495 1.00 13.64 396 GLY A N 1
ATOM 2888 C CA . GLY A 1 369 ? -39.928 38.472 27.571 1.00 14.75 396 GLY A CA 1
ATOM 2889 C C . GLY A 1 369 ? -40.538 38.098 28.913 1.00 15.69 396 GLY A C 1
ATOM 2890 O O . GLY A 1 369 ? -40.574 36.913 29.276 1.00 15.73 396 GLY A O 1
ATOM 2891 N N . THR A 1 370 ? -41.037 39.103 29.635 1.00 16.02 397 THR A N 1
ATOM 2892 C CA . THR A 1 370 ? -41.422 38.953 31.038 1.00 17.02 397 THR A CA 1
ATOM 2893 C C . THR A 1 370 ? -42.811 39.532 31.309 1.00 17.74 397 THR A C 1
ATOM 2894 O O . THR A 1 370 ? -43.087 40.687 30.975 1.00 17.62 397 THR A O 1
ATOM 2898 N N . GLU A 1 371 ? -43.689 38.719 31.898 1.00 18.49 398 GLU A N 1
ATOM 2899 C CA . GLU A 1 371 ? -44.966 39.222 32.404 1.00 19.99 398 GLU A CA 1
ATOM 2900 C C . GLU A 1 371 ? -44.743 39.692 33.832 1.00 19.04 398 GLU A C 1
ATOM 2901 O O . GLU A 1 371 ? -44.288 38.921 34.684 1.00 19.14 398 GLU A O 1
ATOM 2907 N N . LYS A 1 372 ? -45.042 40.961 34.084 1.00 18.50 399 LYS A N 1
ATOM 2908 C CA . LYS A 1 372 ? -44.821 41.555 35.396 1.00 18.24 399 LYS A CA 1
ATOM 2909 C C . LYS A 1 372 ? -45.997 41.339 36.357 1.00 18.23 399 LYS A C 1
ATOM 2910 O O . LYS A 1 372 ? -47.135 41.119 35.937 1.00 17.66 399 LYS A O 1
ATOM 2916 N N . GLN A 1 373 ? -45.696 41.419 37.648 1.00 18.33 400 GLN A N 1
ATOM 2917 C CA . GLN A 1 373 ? -46.703 41.440 38.697 1.00 18.87 400 GLN A CA 1
ATOM 2918 C C . GLN A 1 373 ? -47.288 42.852 38.776 1.00 17.94 400 GLN A C 1
ATOM 2919 O O . GLN A 1 373 ? -46.546 43.818 38.966 1.00 17.70 400 GLN A O 1
ATOM 2925 N N . LEU A 1 374 ? -48.607 42.983 38.631 1.00 17.17 401 LEU A N 1
ATOM 2926 C CA . LEU A 1 374 ? -49.257 44.291 38.781 1.00 16.60 401 LEU A CA 1
ATOM 2927 C C . LEU A 1 374 ? -48.850 44.943 40.113 1.00 15.90 401 LEU A C 1
ATOM 2928 O O . LEU A 1 374 ? -48.653 44.240 41.103 1.00 15.74 401 LEU A O 1
ATOM 2933 N N . PRO A 1 375 ? -48.748 46.286 40.159 1.00 15.27 402 PRO A N 1
ATOM 2934 C CA . PRO A 1 375 ? -49.133 47.306 39.177 1.00 14.73 402 PRO A CA 1
ATOM 2935 C C . PRO A 1 375 ? -48.171 47.491 37.996 1.00 14.68 402 PRO A C 1
ATOM 2936 O O . PRO A 1 375 ? -48.470 48.274 37.090 1.00 14.19 402 PRO A O 1
ATOM 2940 N N . GLU A 1 376 ? -47.038 46.788 38.011 1.00 14.32 403 GLU A N 1
ATOM 2941 C CA . GLU A 1 376 ? -46.105 46.829 36.882 1.00 14.43 403 GLU A CA 1
ATOM 2942 C C . GLU A 1 376 ? -46.665 46.060 35.687 1.00 13.99 403 GLU A C 1
ATOM 2943 O O . GLU A 1 376 ? -47.337 45.035 35.856 1.00 14.00 403 GLU A O 1
ATOM 2949 N N . ILE A 1 377 ? -46.402 46.575 34.487 1.00 13.34 404 ILE A N 1
ATOM 2950 C CA . ILE A 1 377 ? -46.799 45.925 33.236 1.00 12.99 404 ILE A CA 1
ATOM 2951 C C . ILE A 1 377 ? -45.692 46.144 32.205 1.00 12.89 404 ILE A C 1
ATOM 2952 O O . ILE A 1 377 ? -45.260 47.284 32.001 1.00 12.76 404 ILE A O 1
ATOM 2957 N N . ASN A 1 378 ? -45.244 45.058 31.569 1.00 12.25 405 ASN A N 1
ATOM 2958 C CA . ASN A 1 378 ? -44.376 45.138 30.389 1.00 12.25 405 ASN A CA 1
ATOM 2959 C C . ASN A 1 378 ? -45.192 44.964 29.107 1.00 12.54 405 ASN A C 1
ATOM 2960 O O . ASN A 1 378 ? -46.100 44.132 29.074 1.00 12.97 405 ASN A O 1
ATOM 2965 N N . PRO A 1 379 ? -44.884 45.749 28.050 1.00 12.68 406 PRO A N 1
ATOM 2966 C CA . PRO A 1 379 ? -43.866 46.804 28.015 1.00 12.42 406 PRO A CA 1
ATOM 2967 C C . PRO A 1 379 ? -44.342 48.057 28.747 1.00 12.44 406 PRO A C 1
ATOM 2968 O O . PRO A 1 379 ? -45.542 48.353 28.753 1.00 12.50 406 PRO A O 1
ATOM 2972 N N . LYS A 1 380 ? -43.402 48.766 29.363 1.00 12.22 407 LYS A N 1
ATOM 2973 C CA . LYS A 1 380 ? -43.671 50.034 30.057 1.00 12.32 407 LYS A CA 1
ATOM 2974 C C . LYS A 1 380 ? -43.835 51.189 29.082 1.00 11.77 407 LYS A C 1
ATOM 2975 O O . LYS A 1 380 ? -43.304 51.157 27.966 1.00 11.56 407 LYS A O 1
ATOM 2981 N N . LEU A 1 381 ? -44.538 52.237 29.516 1.00 11.15 408 LEU A N 1
ATOM 2982 C CA . LEU A 1 381 ? -44.504 53.517 28.799 1.00 10.56 408 LEU A CA 1
ATOM 2983 C C . LEU A 1 381 ? -43.075 53.955 28.528 1.00 10.18 408 LEU A C 1
ATOM 2984 O O . LEU A 1 381 ? -42.756 54.448 27.449 1.00 10.07 408 LEU A O 1
ATOM 2989 N N . GLY A 1 382 ? -42.218 53.788 29.525 1.00 9.84 409 GLY A N 1
ATOM 2990 C CA . GLY A 1 382 ? -40.809 54.062 29.342 1.00 9.66 409 GLY A CA 1
ATOM 2991 C C . GLY A 1 382 ? -40.120 54.417 30.636 1.00 9.32 409 GLY A C 1
ATOM 2992 O O . GLY A 1 382 ? -40.588 54.075 31.721 1.00 9.10 409 GLY A O 1
ATOM 2993 N N . TRP A 1 383 ? -38.980 55.079 30.480 1.00 9.12 410 TRP A N 1
ATOM 2994 C CA . TRP A 1 383 ? -38.117 55.542 31.560 1.00 8.67 410 TRP A CA 1
ATOM 2995 C C . TRP A 1 383 ? -37.119 56.428 30.844 1.00 8.60 410 TRP A C 1
ATOM 2996 O O . TRP A 1 383 ? -36.979 56.330 29.620 1.00 8.37 410 TRP A O 1
ATOM 3007 N N . MET A 1 384 ? -36.447 57.304 31.584 1.00 8.31 411 MET A N 1
ATOM 3008 C CA . MET A 1 384 ? -35.556 58.299 30.975 1.00 8.81 411 MET A CA 1
ATOM 3009 C C . MET A 1 384 ? -36.258 59.112 29.876 1.00 8.65 411 MET A C 1
ATOM 3010 O O . MET A 1 384 ? -35.665 59.421 28.842 1.00 8.35 411 MET A O 1
ATOM 3015 N N . ILE A 1 385 ? -37.517 59.478 30.125 1.00 8.53 412 ILE A N 1
ATOM 3016 C CA . ILE A 1 385 ? -38.303 60.233 29.149 1.00 8.79 412 ILE A CA 1
ATOM 3017 C C . ILE A 1 385 ? -37.976 61.721 29.287 1.00 9.08 412 ILE A C 1
ATOM 3018 O O . ILE A 1 385 ? -38.751 62.500 29.861 1.00 9.57 412 ILE A O 1
ATOM 3023 N N . GLY A 1 386 ? -36.813 62.105 28.768 1.00 9.55 413 GLY A N 1
ATOM 3024 C CA . GLY A 1 386 ? -36.312 63.476 28.924 1.00 9.78 413 GLY A CA 1
ATOM 3025 C C . GLY A 1 386 ? -36.803 64.443 27.863 1.00 10.20 413 GLY A C 1
ATOM 3026 O O . GLY A 1 386 ? -36.490 65.630 27.908 1.00 10.41 413 GLY A O 1
ATOM 3027 N N . ASP A 1 387 ? -37.573 63.937 26.904 1.00 10.11 414 ASP A N 1
ATOM 3028 C CA . ASP A 1 387 ? -38.020 64.740 25.774 1.00 10.41 414 ASP A CA 1
ATOM 3029 C C . ASP A 1 387 ? -39.308 64.140 25.229 1.00 10.81 414 ASP A C 1
ATOM 3030 O O . ASP A 1 387 ? -39.427 62.921 25.074 1.00 10.64 414 ASP A O 1
ATOM 3035 N N . ILE A 1 388 ? -40.272 65.012 24.963 1.00 10.98 415 ILE A N 1
ATOM 3036 C CA . ILE A 1 388 ? -41.536 64.633 24.347 1.00 11.34 415 ILE A CA 1
ATOM 3037 C C . ILE A 1 388 ? -41.885 65.738 23.352 1.00 11.91 415 ILE A C 1
ATOM 3038 O O . ILE A 1 388 ? -41.610 66.922 23.600 1.00 11.46 415 ILE A O 1
ATOM 3043 N N . GLU A 1 389 ? -42.448 65.349 22.210 1.00 12.28 416 GLU A N 1
ATOM 3044 C CA . GLU A 1 389 ? -42.783 66.306 21.161 1.00 12.95 416 GLU A CA 1
ATOM 3045 C C . GLU A 1 389 ? -44.191 66.081 20.635 1.00 13.39 416 GLU A C 1
ATOM 3046 O O . GLU A 1 389 ? -44.613 64.936 20.444 1.00 13.43 416 GLU A O 1
ATOM 3052 N N . ILE A 1 390 ? -44.914 67.176 20.417 1.00 13.19 417 ILE A N 1
ATOM 3053 C CA . ILE A 1 390 ? -46.129 67.150 19.603 1.00 13.44 417 ILE A CA 1
ATOM 3054 C C . ILE A 1 390 ? -45.765 67.748 18.237 1.00 13.60 417 ILE A C 1
ATOM 3055 O O . ILE A 1 390 ? -45.168 68.826 18.159 1.00 13.54 417 ILE A O 1
ATOM 3060 N N . ASP A 1 391 ? -46.089 67.019 17.172 1.00 13.95 418 ASP A N 1
ATOM 3061 C CA . ASP A 1 391 ? -45.873 67.481 15.799 1.00 14.20 418 ASP A CA 1
ATOM 3062 C C . ASP A 1 391 ? -46.542 68.848 15.616 1.00 14.71 418 ASP A C 1
ATOM 3063 O O . ASP A 1 391 ? -47.747 68.976 15.844 1.00 14.63 418 ASP A O 1
ATOM 3068 N N . PRO A 1 392 ? -45.762 69.877 15.220 1.00 15.19 419 PRO A N 1
ATOM 3069 C CA . PRO A 1 392 ? -46.327 71.227 15.042 1.00 15.89 419 PRO A CA 1
ATOM 3070 C C . PRO A 1 392 ? -47.293 71.343 13.855 1.00 16.58 419 PRO A C 1
ATOM 3071 O O . PRO A 1 392 ? -47.929 72.383 13.684 1.00 16.33 419 PRO A O 1
ATOM 3075 N N . PHE A 1 393 ? -47.408 70.272 13.072 1.00 17.12 420 PHE A N 1
ATOM 3076 C CA . PHE A 1 393 ? -48.298 70.230 11.913 1.00 18.15 420 PHE A CA 1
ATOM 3077 C C . PHE A 1 393 ? -49.354 69.144 12.031 1.00 18.26 420 PHE A C 1
ATOM 3078 O O . PHE A 1 393 ? -50.155 68.935 11.117 1.00 18.88 420 PHE A O 1
ATOM 3086 N N . ASN A 1 394 ? -49.359 68.464 13.172 1.00 18.09 421 ASN A N 1
ATOM 3087 C CA . ASN A 1 394 ? -50.328 67.423 13.448 1.00 18.00 421 ASN A CA 1
ATOM 3088 C C . ASN A 1 394 ? -50.471 67.227 14.951 1.00 17.79 421 ASN A C 1
ATOM 3089 O O . ASN A 1 394 ? -49.614 66.614 15.596 1.00 17.90 421 ASN A O 1
ATOM 3094 N N . SER A 1 395 ? -51.568 67.754 15.493 1.00 17.48 422 SER A N 1
ATOM 3095 C CA . SER A 1 395 ? -51.901 67.648 16.914 1.00 17.48 422 SER A CA 1
ATOM 3096 C C . SER A 1 395 ? -52.115 66.212 17.381 1.00 17.21 422 SER A C 1
ATOM 3097 O O . SER A 1 395 ? -52.032 65.929 18.582 1.00 16.94 422 SER A O 1
ATOM 3100 N N . ASP A 1 396 ? -52.407 65.317 16.440 1.00 16.98 423 ASP A N 1
ATOM 3101 C CA . ASP A 1 396 ? -52.629 63.907 16.759 1.00 17.31 423 ASP A CA 1
ATOM 3102 C C . ASP A 1 396 ? -51.340 63.091 16.845 1.00 17.30 423 ASP A C 1
ATOM 3103 O O . ASP A 1 396 ? -51.366 61.928 17.245 1.00 17.23 423 ASP A O 1
ATOM 3108 N N . ARG A 1 397 ? -50.220 63.694 16.463 1.00 17.46 424 ARG A N 1
ATOM 3109 C CA . ARG A 1 397 ? -48.946 62.981 16.479 1.00 17.87 424 ARG A CA 1
ATOM 3110 C C . ARG A 1 397 ? -48.020 63.428 17.617 1.00 17.67 424 ARG A C 1
ATOM 3111 O O . ARG A 1 397 ? -47.652 64.597 17.702 1.00 17.03 424 ARG A O 1
ATOM 3119 N N . MET A 1 398 ? -47.663 62.474 18.479 1.00 17.75 425 MET A N 1
ATOM 3120 C CA . MET A 1 398 ? -46.669 62.670 19.543 1.00 18.42 425 MET A CA 1
ATOM 3121 C C . MET A 1 398 ? -45.517 61.686 19.343 1.00 16.96 425 MET A C 1
ATOM 3122 O O . MET A 1 398 ? -45.717 60.597 18.810 1.00 16.78 425 MET A O 1
ATOM 3127 N N . MET A 1 399 ? -44.316 62.093 19.746 1.00 15.81 426 MET A N 1
ATOM 3128 C CA . MET A 1 399 ? -43.179 61.183 19.894 1.00 14.94 426 MET A CA 1
ATOM 3129 C C . MET A 1 399 ? -42.494 61.488 21.221 1.00 13.56 426 MET A C 1
ATOM 3130 O O . MET A 1 399 ? -42.408 62.650 21.618 1.00 12.83 426 MET A O 1
ATOM 3135 N N . TYR A 1 400 ? -42.005 60.450 21.895 1.00 11.96 427 TYR A N 1
ATOM 3136 C CA . TYR A 1 400 ? -41.171 60.633 23.087 1.00 10.80 427 TYR A CA 1
ATOM 3137 C C . TYR A 1 400 ? -40.046 59.601 23.144 1.00 10.32 427 TYR A C 1
ATOM 3138 O O . TYR A 1 400 ? -40.142 58.526 22.535 1.00 10.05 427 TYR A O 1
ATOM 3147 N N . VAL A 1 401 ? -38.986 59.948 23.866 1.00 9.93 428 VAL A N 1
ATOM 3148 C CA . VAL A 1 401 ? -37.792 59.106 23.972 1.00 9.55 428 VAL A CA 1
ATOM 3149 C C . VAL A 1 401 ? -37.823 58.286 25.244 1.00 9.36 428 VAL A C 1
ATOM 3150 O O . VAL A 1 401 ? -38.469 58.670 26.220 1.00 9.43 428 VAL A O 1
ATOM 3154 N N . THR A 1 402 ? -37.131 57.152 25.232 1.00 9.12 429 THR A N 1
ATOM 3155 C CA . THR A 1 402 ? -36.903 56.376 26.451 1.00 9.20 429 THR A CA 1
ATOM 3156 C C . THR A 1 402 ? -35.460 55.893 26.450 1.00 9.28 429 THR A C 1
ATOM 3157 O O . THR A 1 402 ? -34.730 56.123 25.481 1.00 9.31 429 THR A O 1
ATOM 3161 N N . GLY A 1 403 ? -35.050 55.220 27.522 1.00 9.44 430 GLY A N 1
ATOM 3162 C CA . GLY A 1 403 ? -33.709 54.636 27.584 1.00 9.63 430 GLY A CA 1
ATOM 3163 C C . GLY A 1 403 ? -33.477 53.504 26.585 1.00 9.66 430 GLY A C 1
ATOM 3164 O O . GLY A 1 403 ? -32.335 53.064 26.409 1.00 9.83 430 GLY A O 1
ATOM 3165 N N . ALA A 1 404 ? -34.542 53.026 25.933 1.00 9.43 431 ALA A N 1
ATOM 3166 C CA . ALA A 1 404 ? -34.419 51.908 24.975 1.00 9.67 431 ALA A CA 1
ATOM 3167 C C . ALA A 1 404 ? -34.959 52.162 23.563 1.00 9.81 431 ALA A C 1
ATOM 3168 O O . ALA A 1 404 ? -34.591 51.449 22.622 1.00 9.90 431 ALA A O 1
ATOM 3170 N N . THR A 1 405 ? -35.837 53.147 23.401 1.00 9.76 432 THR A N 1
ATOM 3171 C CA . THR A 1 405 ? -36.491 53.341 22.106 1.00 10.05 432 THR A CA 1
ATOM 3172 C C . THR A 1 405 ? -37.084 54.747 21.945 1.00 10.19 432 THR A C 1
ATOM 3173 O O . THR A 1 405 ? -36.895 55.622 22.800 1.00 10.18 432 THR A O 1
ATOM 3177 N N . ILE A 1 406 ? -37.761 54.961 20.822 1.00 10.08 433 ILE A N 1
ATOM 3178 C CA . ILE A 1 406 ? -38.636 56.109 20.625 1.00 10.03 433 ILE A CA 1
ATOM 3179 C C . ILE A 1 406 ? -40.043 55.561 20.408 1.00 9.63 433 ILE A C 1
ATOM 3180 O O . ILE A 1 406 ? -40.262 54.704 19.549 1.00 8.88 433 ILE A O 1
ATOM 3185 N N . TYR A 1 407 ? -40.983 56.054 21.204 1.00 9.27 434 TYR A N 1
ATOM 3186 C CA . TYR A 1 407 ? -42.384 55.704 21.075 1.00 9.50 434 TYR A CA 1
ATOM 3187 C C . TYR A 1 407 ? -43.158 56.870 20.481 1.00 9.98 434 TYR A C 1
ATOM 3188 O O . TYR A 1 407 ? -42.722 58.019 20.560 1.00 9.72 434 TYR A O 1
ATOM 3197 N N . GLY A 1 408 ? -44.322 56.581 19.905 1.00 10.57 435 GLY A N 1
ATOM 3198 C CA . GLY A 1 408 ? -45.143 57.637 19.322 1.00 11.78 435 GLY A CA 1
ATOM 3199 C C . GLY A 1 408 ? -46.540 57.176 18.978 1.00 12.75 435 GLY A C 1
ATOM 3200 O O . GLY A 1 408 ? -46.831 55.981 18.993 1.00 12.87 435 GLY A O 1
ATOM 3201 N N . CYS A 1 409 ? -47.403 58.130 18.651 1.00 13.70 436 CYS A N 1
ATOM 3202 C CA . CYS A 1 409 ? -48.788 57.821 18.296 1.00 14.87 436 CYS A CA 1
ATOM 3203 C C . CYS A 1 409 ? -49.258 58.718 17.160 1.00 15.06 436 CYS A C 1
ATOM 3204 O O . CYS A 1 409 ? -48.620 59.727 16.853 1.00 15.37 436 CYS A O 1
ATOM 3207 N N . ASP A 1 410 ? -50.376 58.346 16.544 1.00 15.82 437 ASP A N 1
ATOM 3208 C CA . ASP A 1 410 ? -50.967 59.138 15.464 1.00 16.09 437 ASP A CA 1
ATOM 3209 C C . ASP A 1 410 ? -52.426 59.512 15.757 1.00 16.13 437 ASP A C 1
ATOM 3210 O O . ASP A 1 410 ? -53.105 60.090 14.900 1.00 16.01 437 ASP A O 1
ATOM 3215 N N . ASN A 1 411 ? -52.888 59.200 16.970 1.00 15.87 438 ASN A N 1
ATOM 3216 C CA . ASN A 1 411 ? -54.262 59.512 17.403 1.00 15.96 438 ASN A CA 1
ATOM 3217 C C . ASN A 1 411 ? -54.336 60.233 18.753 1.00 15.68 438 ASN A C 1
ATOM 3218 O O . ASN A 1 411 ? -55.235 59.963 19.558 1.00 15.68 438 ASN A O 1
ATOM 3223 N N . LEU A 1 412 ? -53.393 61.137 19.005 1.00 15.73 439 LEU A N 1
ATOM 3224 C CA . LEU A 1 412 ? -53.249 61.742 20.337 1.00 15.94 439 LEU A CA 1
ATOM 3225 C C . LEU A 1 412 ? -54.540 62.366 20.896 1.00 16.50 439 LEU A C 1
ATOM 3226 O O . LEU A 1 412 ? -54.909 62.097 22.040 1.00 16.06 439 LEU A O 1
ATOM 3231 N N . THR A 1 413 ? -55.227 63.177 20.091 1.00 17.38 440 THR A N 1
ATOM 3232 C CA . THR A 1 413 ? -56.437 63.872 20.563 1.00 18.18 440 THR A CA 1
ATOM 3233 C C . THR A 1 413 ? -57.619 62.950 20.897 1.00 18.51 440 THR A C 1
ATOM 3234 O O . THR A 1 413 ? -58.610 63.411 21.466 1.00 18.78 440 THR A O 1
ATOM 3238 N N . ASP A 1 414 ? -57.517 61.660 20.557 1.00 18.71 441 ASP A N 1
ATOM 3239 C CA . ASP A 1 414 ? -58.507 60.657 20.992 1.00 19.16 441 ASP A CA 1
ATOM 3240 C C . ASP A 1 414 ? -58.618 60.606 22.516 1.00 19.27 441 ASP A C 1
ATOM 3241 O O . ASP A 1 414 ? -59.688 60.317 23.064 1.00 19.40 441 ASP A O 1
ATOM 3246 N N . TRP A 1 415 ? -57.499 60.876 23.187 1.00 19.05 442 TRP A N 1
ATOM 3247 C CA . TRP A 1 415 ? -57.421 60.972 24.643 1.00 19.08 442 TRP A CA 1
ATOM 3248 C C . TRP A 1 415 ? -58.391 62.031 25.187 1.00 19.35 442 TRP A C 1
ATOM 3249 O O . TRP A 1 415 ? -59.045 61.813 26.206 1.00 19.51 442 TRP A O 1
ATOM 3260 N N . ASP A 1 416 ? -58.469 63.168 24.497 1.00 19.78 443 ASP A N 1
ATOM 3261 C CA . ASP A 1 416 ? -59.325 64.287 24.893 1.00 20.60 443 ASP A CA 1
ATOM 3262 C C . ASP A 1 416 ? -60.818 63.970 24.735 1.00 21.56 443 ASP A C 1
ATOM 3263 O O . ASP A 1 416 ? -61.663 64.634 25.339 1.00 21.68 443 ASP A O 1
ATOM 3268 N N . ARG A 1 417 ? -61.133 62.963 23.921 1.00 22.54 444 ARG A N 1
ATOM 3269 C CA . ARG A 1 417 ? -62.518 62.525 23.730 1.00 23.73 444 ARG A CA 1
ATOM 3270 C C . ARG A 1 417 ? -62.780 61.141 24.336 1.00 23.70 444 ARG A C 1
ATOM 3271 O O . ARG A 1 417 ? -63.727 60.447 23.955 1.00 24.32 444 ARG A O 1
ATOM 3279 N N . GLY A 1 418 ? -61.940 60.752 25.292 1.00 23.56 445 GLY A N 1
ATOM 3280 C CA . GLY A 1 418 ? -62.163 59.539 26.083 1.00 23.40 445 GLY A CA 1
ATOM 3281 C C . GLY A 1 418 ? -61.744 58.225 25.444 1.00 23.22 445 GLY A C 1
ATOM 3282 O O . GLY A 1 418 ? -62.163 57.160 25.887 1.00 23.34 445 GLY A O 1
ATOM 3283 N N . GLY A 1 419 ? -60.927 58.297 24.397 1.00 23.00 446 GLY A N 1
ATOM 3284 C CA . GLY A 1 419 ? -60.370 57.100 23.758 1.00 22.46 446 GLY A CA 1
ATOM 3285 C C . GLY A 1 419 ? -58.946 56.870 24.229 1.00 22.19 446 GLY A C 1
ATOM 3286 O O . GLY A 1 419 ? -58.366 57.721 24.910 1.00 22.24 446 GLY A O 1
ATOM 3287 N N . LYS A 1 420 ? -58.386 55.717 23.878 1.00 21.50 447 LYS A N 1
ATOM 3288 C CA . LYS A 1 420 ? -57.024 55.373 24.267 1.00 20.91 447 LYS A CA 1
ATOM 3289 C C . LYS A 1 420 ? -56.028 55.827 23.211 1.00 20.29 447 LYS A C 1
ATOM 3290 O O . LYS A 1 420 ? -56.279 55.687 22.011 1.00 20.28 447 LYS A O 1
ATOM 3296 N N . VAL A 1 421 ? -54.902 56.372 23.667 1.00 19.24 448 VAL A N 1
ATOM 3297 C CA . VAL A 1 421 ? -53.783 56.715 22.785 1.00 18.00 448 VAL A CA 1
ATOM 3298 C C . VAL A 1 421 ? -53.143 55.416 22.287 1.00 17.30 448 VAL A C 1
ATOM 3299 O O . VAL A 1 421 ? -52.822 54.536 23.081 1.00 16.89 448 VAL A O 1
ATOM 3303 N N . LYS A 1 422 ? -52.973 55.289 20.975 1.00 16.61 449 LYS A N 1
ATOM 3304 C CA . LYS A 1 422 ? -52.356 54.089 20.418 1.00 15.95 449 LYS A CA 1
ATOM 3305 C C . LYS A 1 422 ? -50.864 54.313 20.203 1.00 14.96 449 LYS A C 1
ATOM 3306 O O . LYS A 1 422 ? -50.441 54.889 19.200 1.00 14.45 449 LYS A O 1
ATOM 3312 N N . ILE A 1 423 ? -50.072 53.854 21.163 1.00 14.22 450 ILE A N 1
ATOM 3313 C CA . ILE A 1 423 ? -48.625 54.059 21.123 1.00 13.31 450 ILE A CA 1
ATOM 3314 C C . ILE A 1 423 ? -47.969 52.901 20.382 1.00 13.58 450 ILE A C 1
ATOM 3315 O O . ILE A 1 423 ? -48.372 51.755 20.543 1.00 13.66 450 ILE A O 1
ATOM 3320 N N . GLU A 1 424 ? -46.976 53.219 19.554 1.00 13.73 451 GLU A N 1
ATOM 3321 C CA . GLU A 1 424 ? -46.176 52.208 18.863 1.00 14.26 451 GLU A CA 1
ATOM 3322 C C . GLU A 1 424 ? -44.712 52.643 18.818 1.00 13.24 451 GLU A C 1
ATOM 3323 O O . GLU A 1 424 ? -44.408 53.823 18.972 1.00 12.84 451 GLU A O 1
ATOM 3329 N N . VAL A 1 425 ? -43.821 51.678 18.602 1.00 12.92 452 VAL A N 1
ATOM 3330 C CA . VAL A 1 425 ? -42.405 51.954 18.339 1.00 12.50 452 VAL A CA 1
ATOM 3331 C C . VAL A 1 425 ? -42.266 52.823 17.093 1.00 12.75 452 VAL A C 1
ATOM 3332 O O . VAL A 1 425 ? -42.779 52.480 16.019 1.00 12.25 452 VAL A O 1
ATOM 3336 N N . LYS A 1 426 ? -41.583 53.953 17.245 1.00 12.65 453 LYS A N 1
ATOM 3337 C CA . LYS A 1 426 ? -41.309 54.846 16.127 1.00 13.59 453 LYS A CA 1
ATOM 3338 C C . LYS A 1 426 ? -39.810 55.000 15.875 1.00 13.51 453 LYS A C 1
ATOM 3339 O O . LYS A 1 426 ? -39.370 56.024 15.360 1.00 14.61 453 LYS A O 1
ATOM 3345 N N . ALA A 1 427 ? -39.028 53.985 16.233 1.00 13.39 454 ALA A N 1
ATOM 3346 C CA . ALA A 1 427 ? -37.571 54.067 16.117 1.00 12.96 454 ALA A CA 1
ATOM 3347 C C . ALA A 1 427 ? -36.988 53.175 15.021 1.00 12.80 454 ALA A C 1
ATOM 3348 O O . ALA A 1 427 ? -35.797 52.876 15.034 1.00 12.85 454 ALA A O 1
ATOM 3350 N N . THR A 1 428 ? -37.818 52.753 14.070 1.00 12.27 455 THR A N 1
ATOM 3351 C CA . THR A 1 428 ? -37.339 51.869 13.001 1.00 11.95 455 THR A CA 1
ATOM 3352 C C . THR A 1 428 ? -36.258 52.552 12.162 1.00 11.33 455 THR A C 1
ATOM 3353 O O . THR A 1 428 ? -36.419 53.696 11.724 1.00 10.84 455 THR A O 1
ATOM 3357 N N . GLY A 1 429 ? -35.141 51.850 11.983 1.00 10.84 456 GLY A N 1
ATOM 3358 C CA . GLY A 1 429 ? -33.992 52.401 11.277 1.00 10.84 456 GLY A CA 1
ATOM 3359 C C . GLY A 1 429 ? -32.908 52.888 12.217 1.00 10.71 456 GLY A C 1
ATOM 3360 O O . GLY A 1 429 ? -31.747 53.011 11.822 1.00 10.69 456 GLY A O 1
ATOM 3361 N N . ILE A 1 430 ? -33.280 53.167 13.466 1.00 10.32 457 ILE A N 1
ATOM 3362 C CA . ILE A 1 430 ? -32.290 53.512 14.485 1.00 10.16 457 ILE A CA 1
ATOM 3363 C C . ILE A 1 430 ? -31.666 52.232 15.043 1.00 10.34 457 ILE A C 1
ATOM 3364 O O . ILE A 1 430 ? -32.369 51.280 15.388 1.00 10.39 457 ILE A O 1
ATOM 3369 N N . GLU A 1 431 ? -30.340 52.217 15.091 1.00 10.61 458 GLU A N 1
ATOM 3370 C CA . GLU A 1 431 ? -29.582 51.160 15.737 1.00 10.86 458 GLU A CA 1
ATOM 3371 C C . GLU A 1 431 ? -28.479 51.840 16.540 1.00 10.84 458 GLU A C 1
ATOM 3372 O O . GLU A 1 431 ? -27.508 52.322 15.958 1.00 10.41 458 GLU A O 1
ATOM 3378 N N . GLU A 1 432 ? -28.637 51.881 17.865 1.00 11.38 459 GLU A N 1
ATOM 3379 C CA . GLU A 1 432 ? -27.723 52.610 18.765 1.00 12.31 459 GLU A CA 1
ATOM 3380 C C . GLU A 1 432 ? -27.032 51.710 19.809 1.00 11.78 459 GLU A C 1
ATOM 3381 O O . GLU A 1 432 ? -26.376 52.206 20.733 1.00 11.79 459 GLU A O 1
ATOM 3387 N N . CYS A 1 433 ? -27.173 50.395 19.677 1.00 11.13 460 CYS A N 1
ATOM 3388 C CA . CYS A 1 433 ? -26.575 49.492 20.661 1.00 10.81 460 CYS A CA 1
ATOM 3389 C C . CYS A 1 433 ? -25.051 49.579 20.686 1.00 10.20 460 CYS A C 1
ATOM 3390 O O . CYS A 1 433 ? -24.410 49.858 19.661 1.00 9.73 460 CYS A O 1
ATOM 3393 N N . ALA A 1 434 ? -24.494 49.399 21.881 1.00 9.53 461 ALA A N 1
ATOM 3394 C CA . ALA A 1 434 ? -23.068 49.155 22.045 1.00 9.62 461 ALA A CA 1
ATOM 3395 C C . ALA A 1 434 ? -22.883 47.642 22.123 1.00 9.51 461 ALA A C 1
ATOM 3396 O O . ALA A 1 434 ? -23.397 46.969 23.029 1.00 9.57 461 ALA A O 1
ATOM 3398 N N . VAL A 1 435 ? -22.179 47.108 21.137 1.00 8.93 462 VAL A N 1
ATOM 3399 C CA . VAL A 1 435 ? -22.047 45.671 20.982 1.00 8.44 462 VAL A CA 1
ATOM 3400 C C . VAL A 1 435 ? -20.692 45.238 21.544 1.00 8.54 462 VAL A C 1
ATOM 3401 O O . VAL A 1 435 ? -19.650 45.816 21.207 1.00 8.38 462 VAL A O 1
ATOM 3405 N N . LEU A 1 436 ? -20.713 44.230 22.411 1.00 8.26 463 LEU A N 1
ATOM 3406 C CA . LEU A 1 436 ? -19.531 43.859 23.188 1.00 8.52 463 LEU A CA 1
ATOM 3407 C C . LEU A 1 436 ? -18.823 42.610 22.674 1.00 8.42 463 LEU A C 1
ATOM 3408 O O . LEU A 1 436 ? -17.606 42.478 22.815 1.00 7.89 463 LEU A O 1
ATOM 3413 N N . ASP A 1 437 ? -19.591 41.700 22.081 1.00 8.18 464 ASP A N 1
ATOM 3414 C CA . ASP A 1 437 ? -19.044 40.478 21.506 1.00 9.01 464 ASP A CA 1
ATOM 3415 C C . ASP A 1 437 ? -20.010 39.903 20.466 1.00 9.20 464 ASP A C 1
ATOM 3416 O O . ASP A 1 437 ? -21.213 40.190 20.492 1.00 8.19 464 ASP A O 1
ATOM 3421 N N . LEU A 1 438 ? -19.451 39.112 19.551 1.00 9.52 465 LEU A N 1
ATOM 3422 C CA . LEU A 1 438 ? -20.158 38.541 18.405 1.00 10.01 465 LEU A CA 1
ATOM 3423 C C . LEU A 1 438 ? -19.522 37.208 18.048 1.00 10.24 465 LEU A C 1
ATOM 3424 O O . LEU A 1 438 ? -18.299 37.079 18.074 1.00 10.24 465 LEU A O 1
ATOM 3429 N N . VAL A 1 439 ? -20.355 36.221 17.720 1.00 10.27 466 VAL A N 1
ATOM 3430 C CA . VAL A 1 439 ? -19.895 34.974 17.113 1.00 9.86 466 VAL A CA 1
ATOM 3431 C C . VAL A 1 439 ? -20.781 34.576 15.933 1.00 9.67 466 VAL A C 1
ATOM 3432 O O . VAL A 1 439 ? -22.002 34.782 15.950 1.00 9.70 466 VAL A O 1
ATOM 3436 N N . SER A 1 440 ? -20.150 34.014 14.911 1.00 9.19 467 SER A N 1
ATOM 3437 C CA . SER A 1 440 ? -20.852 33.467 13.759 1.00 9.62 467 SER A CA 1
ATOM 3438 C C . SER A 1 440 ? -20.515 31.975 13.681 1.00 9.59 467 SER A C 1
ATOM 3439 O O . SER A 1 440 ? -19.502 31.590 13.104 1.00 9.06 467 SER A O 1
ATOM 3442 N N . PRO A 1 441 ? -21.355 31.129 14.302 1.00 10.30 468 PRO A N 1
ATOM 3443 C CA . PRO A 1 441 ? -21.006 29.713 14.419 1.00 10.79 468 PRO A CA 1
ATOM 3444 C C . PRO A 1 441 ? -21.112 28.993 13.067 1.00 11.41 468 PRO A C 1
ATOM 3445 O O . PRO A 1 441 ? -21.818 29.477 12.193 1.00 11.24 468 PRO A O 1
ATOM 3449 N N . PRO A 1 442 ? -20.404 27.857 12.895 1.00 12.00 469 PRO A N 1
ATOM 3450 C CA . PRO A 1 442 ? -20.432 27.076 11.642 1.00 12.82 469 PRO A CA 1
ATOM 3451 C C . PRO A 1 442 ? -21.747 26.328 11.381 1.00 13.71 469 PRO A C 1
ATOM 3452 O O . PRO A 1 442 ? -21.982 25.856 10.265 1.00 13.50 469 PRO A O 1
ATOM 3456 N N . GLU A 1 443 ? -22.579 26.203 12.409 1.00 14.29 470 GLU A N 1
ATOM 3457 C CA . GLU A 1 443 ? -23.921 25.645 12.274 1.00 15.74 470 GLU A CA 1
ATOM 3458 C C . GLU A 1 443 ? -24.844 26.508 13.120 1.00 14.72 470 GLU A C 1
ATOM 3459 O O . GLU A 1 443 ? -24.397 27.125 14.088 1.00 15.06 470 GLU A O 1
ATOM 3465 N N . GLY A 1 444 ? -26.124 26.553 12.766 1.00 14.25 471 GLY A N 1
ATOM 3466 C CA . GLY A 1 444 ? -27.094 27.349 13.525 1.00 13.48 471 GLY A CA 1
ATOM 3467 C C . GLY A 1 444 ? -27.307 28.708 12.892 1.00 12.89 471 GLY A C 1
ATOM 3468 O O . GLY A 1 444 ? -27.182 28.845 11.677 1.00 12.18 471 GLY A O 1
ATOM 3469 N N . ALA A 1 445 ? -27.629 29.711 13.714 1.00 12.18 472 ALA A N 1
ATOM 3470 C CA . ALA A 1 445 ? -27.897 31.064 13.219 1.00 11.57 472 ALA A CA 1
ATOM 3471 C C . ALA A 1 445 ? -26.625 31.712 12.646 1.00 11.03 472 ALA A C 1
ATOM 3472 O O . ALA A 1 445 ? -25.518 31.358 13.049 1.00 11.23 472 ALA A O 1
ATOM 3474 N N . PRO A 1 446 ? -26.774 32.654 11.697 1.00 10.72 473 PRO A N 1
ATOM 3475 C CA . PRO A 1 446 ? -25.569 33.306 11.159 1.00 10.42 473 PRO A CA 1
ATOM 3476 C C . PRO A 1 446 ? -24.817 34.160 12.187 1.00 10.06 473 PRO A C 1
ATOM 3477 O O . PRO A 1 446 ? -23.620 34.410 12.020 1.00 9.87 473 PRO A O 1
ATOM 3481 N N . LEU A 1 447 ? -25.508 34.586 13.241 1.00 9.26 474 LEU A N 1
ATOM 3482 C CA . LEU A 1 447 ? -24.899 35.486 14.223 1.00 8.78 474 LEU A CA 1
ATOM 3483 C C . LEU A 1 447 ? -25.559 35.403 15.582 1.00 8.65 474 LEU A C 1
ATOM 3484 O O . LEU A 1 447 ? -26.788 35.338 15.689 1.00 8.75 474 LEU A O 1
ATOM 3489 N N . VAL A 1 448 ? -24.728 35.391 16.618 1.00 8.36 475 VAL A N 1
ATOM 3490 C CA . VAL A 1 448 ? -25.211 35.495 17.993 1.00 8.67 475 VAL A CA 1
ATOM 3491 C C . VAL A 1 448 ? -24.429 36.627 18.673 1.00 8.63 475 VAL A C 1
ATOM 3492 O O . VAL A 1 448 ? -23.196 36.657 18.624 1.00 8.27 475 VAL A O 1
ATOM 3496 N N . SER A 1 449 ? -25.157 37.561 19.280 1.00 8.80 476 SER A N 1
ATOM 3497 C CA . SER A 1 449 ? -24.550 38.780 19.822 1.00 9.00 476 SER A CA 1
ATOM 3498 C C . SER A 1 449 ? -24.595 38.877 21.354 1.00 9.17 476 SER A C 1
ATOM 3499 O O . SER A 1 449 ? -25.428 38.240 22.016 1.00 9.30 476 SER A O 1
ATOM 3502 N N . ALA A 1 450 ? -23.677 39.678 21.890 1.00 8.74 477 ALA A N 1
ATOM 3503 C CA . ALA A 1 450 ? -23.637 40.053 23.290 1.00 8.79 477 ALA A CA 1
ATOM 3504 C C . ALA A 1 450 ? -23.573 41.589 23.294 1.00 9.06 477 ALA A C 1
ATOM 3505 O O . ALA A 1 450 ? -22.598 42.171 22.797 1.00 9.08 477 ALA A O 1
ATOM 3507 N N . VAL A 1 451 ? -24.624 42.237 23.802 1.00 9.05 478 VAL A N 1
ATOM 3508 C CA . VAL A 1 451 ? -24.730 43.700 23.717 1.00 9.30 478 VAL A CA 1
ATOM 3509 C C . VAL A 1 451 ? -24.964 44.356 25.083 1.00 9.57 478 VAL A C 1
ATOM 3510 O O . VAL A 1 451 ? -25.463 43.716 26.020 1.00 9.04 478 VAL A O 1
ATOM 3514 N N . GLY A 1 452 ? -24.596 45.631 25.194 1.00 9.45 479 GLY A N 1
ATOM 3515 C CA . GLY A 1 452 ? -24.877 46.391 26.411 1.00 9.31 479 GLY A CA 1
ATOM 3516 C C . GLY A 1 452 ? -26.370 46.662 26.516 1.00 9.39 479 GLY A C 1
ATOM 3517 O O . GLY A 1 452 ? -27.039 46.857 25.499 1.00 9.20 479 GLY A O 1
ATOM 3518 N N . ASP A 1 453 ? -26.889 46.651 27.746 1.00 9.54 480 ASP A N 1
ATOM 3519 C CA . ASP A 1 453 ? -28.285 47.057 28.063 1.00 9.89 480 ASP A CA 1
ATOM 3520 C C . ASP A 1 453 ? -29.407 46.090 27.648 1.00 9.72 480 ASP A C 1
ATOM 3521 O O . ASP A 1 453 ? -30.371 45.889 28.408 1.00 9.50 480 ASP A O 1
ATOM 3526 N N . LEU A 1 454 ? -29.274 45.499 26.459 1.00 9.07 481 LEU A N 1
ATOM 3527 C CA . LEU A 1 454 ? -30.265 44.557 25.915 1.00 8.95 481 LEU A CA 1
ATOM 3528 C C . LEU A 1 454 ? -29.784 43.101 25.942 1.00 8.55 481 LEU A C 1
ATOM 3529 O O . LEU A 1 454 ? -30.470 42.214 25.425 1.00 7.95 481 LEU A O 1
ATOM 3534 N N . VAL A 1 455 ? -28.603 42.877 26.524 1.00 8.14 482 VAL A N 1
ATOM 3535 C CA . VAL A 1 455 ? -28.016 41.546 26.752 1.00 8.18 482 VAL A CA 1
ATOM 3536 C C . VAL A 1 455 ? -27.459 40.870 25.483 1.00 8.27 482 VAL A C 1
ATOM 3537 O O . VAL A 1 455 ? -26.286 40.496 25.441 1.00 8.39 482 VAL A O 1
ATOM 3541 N N . GLY A 1 456 ? -28.300 40.699 24.468 1.00 8.31 483 GLY A N 1
ATOM 3542 C CA . GLY A 1 456 ? -27.874 40.067 23.223 1.00 8.45 483 GLY A CA 1
ATOM 3543 C C . GLY A 1 456 ? -28.945 39.185 22.617 1.00 8.44 483 GLY A C 1
ATOM 3544 O O . GLY A 1 456 ? -29.967 38.892 23.258 1.00 8.21 483 GLY A O 1
ATOM 3545 N N . PHE A 1 457 ? -28.710 38.754 21.381 1.00 8.06 484 PHE A N 1
ATOM 3546 C CA . PHE A 1 457 ? -29.738 38.075 20.603 1.00 8.62 484 PHE A CA 1
ATOM 3547 C C . PHE A 1 457 ? -29.165 36.969 19.729 1.00 8.83 484 PHE A C 1
ATOM 3548 O O . PHE A 1 457 ? -27.974 36.973 19.387 1.00 7.99 484 PHE A O 1
ATOM 3556 N N . VAL A 1 458 ? -30.033 36.028 19.374 1.00 9.11 485 VAL A N 1
ATOM 3557 C CA . VAL A 1 458 ? -29.791 35.148 18.238 1.00 10.03 485 VAL A CA 1
ATOM 3558 C C . VAL A 1 458 ? -30.377 35.867 17.025 1.00 10.06 485 VAL A C 1
ATOM 3559 O O . VAL A 1 458 ? -31.515 36.333 17.070 1.00 10.20 485 VAL A O 1
ATOM 3563 N N . HIS A 1 459 ? -29.584 35.972 15.963 1.00 10.08 486 HIS A N 1
ATOM 3564 C CA . HIS A 1 459 ? -29.992 36.643 14.734 1.00 10.50 486 HIS A CA 1
ATOM 3565 C C . HIS A 1 459 ? -30.211 35.613 13.627 1.00 11.26 486 HIS A C 1
ATOM 3566 O O . HIS A 1 459 ? -29.285 35.286 12.888 1.00 10.64 486 HIS A O 1
ATOM 3573 N N . ASP A 1 460 ? -31.441 35.115 13.525 1.00 12.27 487 ASP A N 1
ATOM 3574 C CA . ASP A 1 460 ? -31.804 34.127 12.501 1.00 13.52 487 ASP A CA 1
ATOM 3575 C C . ASP A 1 460 ? -31.768 34.695 11.091 1.00 13.65 487 ASP A C 1
ATOM 3576 O O . ASP A 1 460 ? -31.400 34.004 10.142 1.00 13.90 487 ASP A O 1
ATOM 3581 N N . ASP A 1 461 ? -32.175 35.951 10.969 1.00 13.90 488 ASP A N 1
ATOM 3582 C CA . ASP A 1 461 ? -32.269 36.631 9.698 1.00 14.58 488 ASP A CA 1
ATOM 3583 C C . ASP A 1 461 ? -31.705 38.017 9.946 1.00 14.47 488 ASP A C 1
ATOM 3584 O O . ASP A 1 461 ? -32.221 38.748 10.790 1.00 14.46 488 ASP A O 1
ATOM 3589 N N . LEU A 1 462 ? -30.644 38.374 9.225 1.00 14.38 489 LEU A N 1
ATOM 3590 C CA . LEU A 1 462 ? -29.953 39.651 9.460 1.00 14.58 489 LEU A CA 1
ATOM 3591 C C . LEU A 1 462 ? -30.848 40.870 9.252 1.00 14.84 489 LEU A C 1
ATOM 3592 O O . LEU A 1 462 ? -30.574 41.949 9.784 1.00 14.78 489 LEU A O 1
ATOM 3597 N N . LYS A 1 463 ? -31.917 40.684 8.486 1.00 15.12 490 LYS A N 1
ATOM 3598 C CA . LYS A 1 463 ? -32.810 41.773 8.129 1.00 16.03 490 LYS A CA 1
ATOM 3599 C C . LYS A 1 463 ? -34.093 41.823 8.964 1.00 15.54 490 LYS A C 1
ATOM 3600 O O . LYS A 1 463 ? -34.918 42.710 8.777 1.00 15.53 490 LYS A O 1
ATOM 3606 N N . VAL A 1 464 ? -34.238 40.888 9.898 1.00 15.06 491 VAL A N 1
ATOM 3607 C CA . VAL A 1 464 ? -35.408 40.837 10.775 1.00 14.91 491 VAL A CA 1
ATOM 3608 C C . VAL A 1 464 ? -34.950 40.922 12.229 1.00 14.74 491 VAL A C 1
ATOM 3609 O O . VAL A 1 464 ? -34.088 40.152 12.661 1.00 14.42 491 VAL A O 1
ATOM 3613 N N . GLY A 1 465 ? -35.529 41.857 12.978 1.00 14.69 492 GLY A N 1
ATOM 3614 C CA . GLY A 1 465 ? -35.192 42.026 14.389 1.00 14.62 492 GLY A CA 1
ATOM 3615 C C . GLY A 1 465 ? -35.598 40.830 15.225 1.00 14.36 492 GLY A C 1
ATOM 3616 O O . GLY A 1 465 ? -36.661 40.239 14.994 1.00 14.20 492 GLY A O 1
ATOM 3617 N N . PRO A 1 466 ? -34.751 40.454 16.204 1.00 14.34 493 PRO A N 1
ATOM 3618 C CA . PRO A 1 466 ? -35.078 39.339 17.094 1.00 14.26 493 PRO A CA 1
ATOM 3619 C C . PRO A 1 466 ? -36.264 39.657 18.005 1.00 14.42 493 PRO A C 1
ATOM 3620 O O . PRO A 1 466 ? -36.581 40.834 18.224 1.00 14.42 493 PRO A O 1
ATOM 3624 N N . LYS A 1 467 ? -36.905 38.612 18.522 1.00 14.73 494 LYS A N 1
ATOM 3625 C CA . LYS A 1 467 ? -38.122 38.760 19.333 1.00 15.63 494 LYS A CA 1
ATOM 3626 C C . LYS A 1 467 ? -37.843 38.879 20.830 1.00 15.15 494 LYS A C 1
ATOM 3627 O O . LYS A 1 467 ? -38.659 39.418 21.574 1.00 14.85 494 LYS A O 1
ATOM 3633 N N . LYS A 1 468 ? -36.707 38.349 21.270 1.00 14.79 495 LYS A N 1
ATOM 3634 C CA . LYS A 1 468 ? -36.384 38.296 22.696 1.00 15.59 495 LYS A CA 1
ATOM 3635 C C . LYS A 1 468 ? -34.873 38.317 22.901 1.00 14.70 495 LYS A C 1
ATOM 3636 O O . LYS A 1 468 ? -34.127 37.837 22.040 1.00 14.51 495 LYS A O 1
ATOM 3642 N N . MET A 1 469 ? -34.435 38.861 24.037 1.00 14.19 496 MET A N 1
ATOM 3643 C CA . MET A 1 469 ? -33.021 38.816 24.441 1.00 14.63 496 MET A CA 1
ATOM 3644 C C . MET A 1 469 ? -32.670 37.503 25.131 1.00 13.13 496 MET A C 1
ATOM 3645 O O . MET A 1 469 ? -33.559 36.794 25.618 1.00 12.48 496 MET A O 1
ATOM 3650 N N . HIS A 1 470 ? -31.371 37.198 25.186 1.00 12.03 497 HIS A N 1
ATOM 3651 C CA . HIS A 1 470 ? -30.882 35.941 25.750 1.00 10.79 497 HIS A CA 1
ATOM 3652 C C . HIS A 1 470 ? -31.438 35.642 27.138 1.00 10.79 497 HIS A C 1
ATOM 3653 O O . HIS A 1 470 ? -32.032 34.585 27.361 1.00 10.43 497 HIS A O 1
ATOM 3660 N N . VAL A 1 471 ? -31.223 36.571 28.065 1.00 10.12 498 VAL A N 1
ATOM 3661 C CA . VAL A 1 471 ? -31.524 36.365 29.482 1.00 10.36 498 VAL A CA 1
ATOM 3662 C C . VAL A 1 471 ? -32.030 37.708 30.013 1.00 10.62 498 VAL A C 1
ATOM 3663 O O . VAL A 1 471 ? -31.234 38.618 30.243 1.00 10.38 498 VAL A O 1
ATOM 3667 N N . PRO A 1 472 ? -33.362 37.839 30.179 1.00 11.14 499 PRO A N 1
ATOM 3668 C CA . PRO A 1 472 ? -34.012 39.097 30.591 1.00 11.26 499 PRO A CA 1
ATOM 3669 C C . PRO A 1 472 ? -33.575 39.652 31.949 1.00 11.24 499 PRO A C 1
ATOM 3670 O O . PRO A 1 472 ? -33.734 40.858 32.195 1.00 10.89 499 PRO A O 1
ATOM 3674 N N . SER A 1 473 ? -33.051 38.792 32.826 1.00 10.81 500 SER A N 1
ATOM 3675 C CA . SER A 1 473 ? -32.583 39.245 34.140 1.00 11.02 500 SER A CA 1
ATOM 3676 C C . SER A 1 473 ? -31.160 39.825 34.119 1.00 10.41 500 SER A C 1
ATOM 3677 O O . SER A 1 473 ? -30.703 40.387 35.116 1.00 10.15 500 SER A O 1
ATOM 3680 N N . TYR A 1 474 ? -30.470 39.691 32.986 1.00 9.90 501 TYR A N 1
ATOM 3681 C CA . TYR A 1 474 ? -29.160 40.300 32.808 1.00 9.80 501 TYR A CA 1
ATOM 3682 C C . TYR A 1 474 ? -29.332 41.756 32.338 1.00 10.28 501 TYR A C 1
ATOM 3683 O O . TYR A 1 474 ? -30.409 42.142 31.860 1.00 10.21 501 TYR A O 1
ATOM 3692 N N . SER A 1 475 ? -28.275 42.552 32.474 1.00 10.81 502 SER A N 1
ATOM 3693 C CA . SER A 1 475 ? -28.281 43.920 31.961 1.00 11.87 502 SER A CA 1
ATOM 3694 C C . SER A 1 475 ? -27.396 44.091 30.714 1.00 11.92 502 SER A C 1
ATOM 3695 O O . SER A 1 475 ? -27.809 44.728 29.754 1.00 12.67 502 SER A O 1
ATOM 3698 N N . SER A 1 476 ? -26.203 43.503 30.714 1.00 11.61 503 SER A N 1
ATOM 3699 C CA . SER A 1 476 ? -25.327 43.547 29.534 1.00 11.52 503 SER A CA 1
ATOM 3700 C C . SER A 1 476 ? -24.677 42.195 29.294 1.00 11.00 503 SER A C 1
ATOM 3701 O O . SER A 1 476 ? -24.192 41.578 30.233 1.00 11.29 503 SER A O 1
ATOM 3704 N N . GLY A 1 477 ? -24.675 41.744 28.041 1.00 10.37 504 GLY A N 1
ATOM 3705 C CA . GLY A 1 477 ? -23.872 40.590 27.632 1.00 9.85 504 GLY A CA 1
ATOM 3706 C C . GLY A 1 477 ? -22.502 41.110 27.248 1.00 9.74 504 GLY A C 1
ATOM 3707 O O . GLY A 1 477 ? -22.388 41.969 26.368 1.00 9.52 504 GLY A O 1
ATOM 3708 N N . THR A 1 478 ? -21.461 40.596 27.900 1.00 9.07 505 THR A N 1
ATOM 3709 C CA . THR A 1 478 ? -20.114 41.144 27.731 1.00 9.01 505 THR A CA 1
ATOM 3710 C C . THR A 1 478 ? -19.158 40.220 26.977 1.00 9.08 505 THR A C 1
ATOM 3711 O O . THR A 1 478 ? -18.096 40.650 26.523 1.00 8.40 505 THR A O 1
ATOM 3715 N N . GLY A 1 479 ? -19.528 38.951 26.861 1.00 8.61 506 GLY A N 1
ATOM 3716 C CA . GLY A 1 479 ? -18.686 37.978 26.181 1.00 8.70 506 GLY A CA 1
ATOM 3717 C C . GLY A 1 479 ? -19.520 36.774 25.803 1.00 8.80 506 GLY A C 1
ATOM 3718 O O . GLY A 1 479 ? -20.461 36.413 26.517 1.00 8.83 506 GLY A O 1
ATOM 3719 N N . ILE A 1 480 ? -19.185 36.159 24.674 1.00 9.12 507 ILE A N 1
ATOM 3720 C CA . ILE A 1 480 ? -19.878 34.961 24.205 1.00 9.17 507 ILE A CA 1
ATOM 3721 C C . ILE A 1 480 ? -18.895 34.108 23.408 1.00 9.29 507 ILE A C 1
ATOM 3722 O O . ILE A 1 480 ? -18.044 34.647 22.696 1.00 9.34 507 ILE A O 1
ATOM 3727 N N . ASP A 1 481 ? -18.982 32.786 23.559 1.00 8.97 508 ASP A N 1
ATOM 3728 C CA . ASP A 1 481 ? -18.201 31.863 22.732 1.00 9.57 508 ASP A CA 1
ATOM 3729 C C . ASP A 1 481 ? -19.005 30.582 22.523 1.00 10.01 508 ASP A C 1
ATOM 3730 O O . ASP A 1 481 ? -19.958 30.308 23.265 1.00 9.90 508 ASP A O 1
ATOM 3735 N N . TYR A 1 482 ? -18.653 29.836 21.478 1.00 10.49 509 TYR A N 1
ATOM 3736 C CA . TYR A 1 482 ? -19.268 28.538 21.188 1.00 10.47 509 TYR A CA 1
ATOM 3737 C C . TYR A 1 482 ? -18.160 27.481 21.093 1.00 10.58 509 TYR A C 1
ATOM 3738 O O . TYR A 1 482 ? -16.994 27.819 20.845 1.00 10.16 509 TYR A O 1
ATOM 3747 N N . ALA A 1 483 ? -18.520 26.213 21.301 1.00 10.55 510 ALA A N 1
ATOM 3748 C CA . ALA A 1 483 ? -17.583 25.105 21.117 1.00 10.89 510 ALA A CA 1
ATOM 3749 C C . ALA A 1 483 ? -17.459 24.835 19.628 1.00 11.26 510 ALA A C 1
ATOM 3750 O O . ALA A 1 483 ? -18.442 24.484 18.974 1.00 11.26 510 ALA A O 1
ATOM 3752 N N . GLU A 1 484 ? -16.259 25.012 19.083 1.00 11.79 511 GLU A N 1
ATOM 3753 C CA . GLU A 1 484 ? -16.071 24.958 17.632 1.00 12.45 511 GLU A CA 1
ATOM 3754 C C . GLU A 1 484 ? -16.594 23.654 17.016 1.00 13.05 511 GLU A C 1
ATOM 3755 O O . GLU A 1 484 ? -17.237 23.672 15.958 1.00 13.03 511 GLU A O 1
ATOM 3761 N N . LEU A 1 485 ? -16.327 22.540 17.697 1.00 13.67 512 LEU A N 1
ATOM 3762 C CA . LEU A 1 485 ? -16.699 21.209 17.216 1.00 14.51 512 LEU A CA 1
ATOM 3763 C C . LEU A 1 485 ? -18.057 20.756 17.759 1.00 14.73 512 LEU A C 1
ATOM 3764 O O . LEU A 1 485 ? -18.583 19.717 17.346 1.00 14.83 512 LEU A O 1
ATOM 3769 N N . VAL A 1 486 ? -18.619 21.540 18.683 1.00 14.38 513 VAL A N 1
ATOM 3770 C CA . VAL A 1 486 ? -19.967 21.305 19.213 1.00 14.32 513 VAL A CA 1
ATOM 3771 C C . VAL A 1 486 ? -20.694 22.658 19.207 1.00 13.93 513 VAL A C 1
ATOM 3772 O O . VAL A 1 486 ? -21.039 23.188 20.270 1.00 13.62 513 VAL A O 1
ATOM 3776 N N . PRO A 1 487 ? -20.927 23.221 18.003 1.00 13.67 514 PRO A N 1
ATOM 3777 C CA . PRO A 1 487 ? -21.292 24.648 17.878 1.00 13.59 514 PRO A CA 1
ATOM 3778 C C . PRO A 1 487 ? -22.668 25.035 18.442 1.00 13.63 514 PRO A C 1
ATOM 3779 O O . PRO A 1 487 ? -22.964 26.228 18.579 1.00 13.79 514 PRO A O 1
ATOM 3783 N N . ASN A 1 488 ? -23.487 24.041 18.784 1.00 13.39 515 ASN A N 1
ATOM 3784 C CA . ASN A 1 488 ? -24.747 24.279 19.495 1.00 13.55 515 ASN A CA 1
ATOM 3785 C C . ASN A 1 488 ? -24.515 24.679 20.963 1.00 13.03 515 ASN A C 1
ATOM 3786 O O . ASN A 1 488 ? -25.406 25.223 21.614 1.00 12.99 515 ASN A O 1
ATOM 3791 N N . PHE A 1 489 ? -23.327 24.372 21.481 1.00 12.56 516 PHE A N 1
ATOM 3792 C CA . PHE A 1 489 ? -22.986 24.692 22.865 1.00 12.28 516 PHE A CA 1
ATOM 3793 C C . PHE A 1 489 ? -22.321 26.059 22.945 1.00 11.93 516 PHE A C 1
ATOM 3794 O O . PHE A 1 489 ? -21.290 26.289 22.307 1.00 11.33 516 PHE A O 1
ATOM 3802 N N . MET A 1 490 ? -22.907 26.945 23.747 1.00 11.69 517 MET A N 1
ATOM 3803 C CA . MET A 1 490 ? -22.399 28.308 23.922 1.00 12.08 517 MET A CA 1
ATOM 3804 C C . MET A 1 490 ? -22.367 28.707 25.381 1.00 11.01 517 MET A C 1
ATOM 3805 O O . MET A 1 490 ? -23.114 28.163 26.203 1.00 10.79 517 MET A O 1
ATOM 3810 N N . ALA A 1 491 ? -21.503 29.669 25.691 1.00 10.25 518 ALA A N 1
ATOM 3811 C CA . ALA A 1 491 ? -21.460 30.276 27.016 1.00 9.90 518 ALA A CA 1
ATOM 3812 C C . ALA A 1 491 ? -21.568 31.784 26.852 1.00 9.66 518 ALA A C 1
ATOM 3813 O O . ALA A 1 491 ? -20.985 32.356 25.936 1.00 9.84 518 ALA A O 1
ATOM 3815 N N . LEU A 1 492 ? -22.335 32.408 27.734 1.00 9.36 519 LEU A N 1
ATOM 3816 C CA . LEU A 1 492 ? -22.518 33.851 27.739 1.00 9.29 519 LEU A CA 1
ATOM 3817 C C . LEU A 1 492 ? -22.167 34.378 29.119 1.00 9.12 519 LEU A C 1
ATOM 3818 O O . LEU A 1 492 ? -22.650 33.848 30.125 1.00 9.54 519 LEU A O 1
ATOM 3823 N N . VAL A 1 493 ? -21.327 35.409 29.170 1.00 8.91 520 VAL A N 1
ATOM 3824 C CA . VAL A 1 493 ? -21.067 36.114 30.434 1.00 8.87 520 VAL A CA 1
ATOM 3825 C C . VAL A 1 493 ? -21.645 37.522 30.406 1.00 9.14 520 VAL A C 1
ATOM 3826 O O . VAL A 1 493 ? -21.782 38.140 29.338 1.00 8.56 520 VAL A O 1
ATOM 3830 N N . ALA A 1 494 ? -21.999 38.018 31.585 1.00 8.90 521 ALA A N 1
ATOM 3831 C CA . ALA A 1 494 ? -22.857 39.181 31.654 1.00 9.75 521 ALA A CA 1
ATOM 3832 C C . ALA A 1 494 ? -22.712 39.970 32.938 1.00 9.99 521 ALA A C 1
ATOM 3833 O O . ALA A 1 494 ? -22.145 39.498 33.923 1.00 9.91 521 ALA A O 1
ATOM 3835 N N . LYS A 1 495 ? -23.223 41.194 32.887 1.00 10.62 522 LYS A N 1
ATOM 3836 C CA . LYS A 1 495 ? -23.480 41.991 34.065 1.00 11.47 522 LYS A CA 1
ATOM 3837 C C . LYS A 1 495 ? -24.975 41.876 34.346 1.00 11.81 522 LYS A C 1
ATOM 3838 O O . LYS A 1 495 ? -25.770 41.650 33.422 1.00 11.30 522 LYS A O 1
ATOM 3844 N N . ALA A 1 496 ? -25.343 42.002 35.618 1.00 12.44 523 ALA A N 1
ATOM 3845 C CA . ALA A 1 496 ? -26.739 41.986 36.042 1.00 13.43 523 ALA A CA 1
ATOM 3846 C C . ALA A 1 496 ? -26.932 43.014 37.154 1.00 14.61 523 ALA A C 1
ATOM 3847 O O . ALA A 1 496 ? -26.829 42.695 38.345 1.00 14.49 523 ALA A O 1
ATOM 3849 N N . ASP A 1 497 ? -27.204 44.253 36.750 1.00 15.76 524 ASP A N 1
ATOM 3850 C CA . ASP A 1 497 ? -27.349 45.377 37.680 1.00 17.32 524 ASP A CA 1
ATOM 3851 C C . ASP A 1 497 ? -28.569 45.249 38.589 1.00 17.40 524 ASP A C 1
ATOM 3852 O O . ASP A 1 497 ? -28.577 45.787 39.698 1.00 17.36 524 ASP A O 1
ATOM 3857 N N . LEU A 1 498 ? -29.603 44.555 38.117 1.00 17.32 525 LEU A N 1
ATOM 3858 C CA . LEU A 1 498 ? -30.909 44.591 38.785 1.00 17.64 525 LEU A CA 1
ATOM 3859 C C . LEU A 1 498 ? -31.283 43.334 39.549 1.00 18.08 525 LEU A C 1
ATOM 3860 O O . LEU A 1 498 ? -32.174 43.376 40.404 1.00 18.02 525 LEU A O 1
ATOM 3865 N N . TYR A 1 499 ? -30.633 42.217 39.231 1.00 17.99 526 TYR A N 1
ATOM 3866 C CA . TYR A 1 499 ? -31.030 40.932 39.808 1.00 18.46 526 TYR A CA 1
ATOM 3867 C C . TYR A 1 499 ? -29.856 40.120 40.309 1.00 18.84 526 TYR A C 1
ATOM 3868 O O . TYR A 1 499 ? -28.764 40.166 39.741 1.00 18.67 526 TYR A O 1
ATOM 3877 N N . ASP A 1 500 ? -30.106 39.382 41.389 1.00 19.65 527 ASP A N 1
ATOM 3878 C CA . ASP A 1 500 ? -29.149 38.447 41.953 1.00 20.19 527 ASP A CA 1
ATOM 3879 C C . ASP A 1 500 ? -29.265 37.135 41.195 1.00 19.79 527 ASP A C 1
ATOM 3880 O O . ASP A 1 500 ? -29.894 36.182 41.666 1.00 20.68 527 ASP A O 1
ATOM 3885 N N . VAL A 1 501 ? -28.672 37.103 40.008 1.00 18.66 528 VAL A N 1
ATOM 3886 C CA . VAL A 1 501 ? -28.691 35.931 39.144 1.00 17.26 528 VAL A CA 1
ATOM 3887 C C . VAL A 1 501 ? -27.230 35.556 38.848 1.00 16.39 528 VAL A C 1
ATOM 3888 O O . VAL A 1 501 ? -26.356 36.417 38.880 1.00 16.41 528 VAL A O 1
ATOM 3892 N N . LYS A 1 502 ? -26.949 34.277 38.621 1.00 14.87 529 LYS A N 1
ATOM 3893 C CA . LYS A 1 502 ? -25.590 33.874 38.271 1.00 14.00 529 LYS A CA 1
ATOM 3894 C C . LYS A 1 502 ? -25.262 34.409 36.873 1.00 12.98 529 LYS A C 1
ATOM 3895 O O . LYS A 1 502 ? -26.070 34.289 35.949 1.00 11.98 529 LYS A O 1
ATOM 3901 N N . LYS A 1 503 ? -24.092 35.029 36.750 1.00 12.15 530 LYS A N 1
ATOM 3902 C CA . LYS A 1 503 ? -23.792 35.896 35.608 1.00 11.67 530 LYS A CA 1
ATOM 3903 C C . LYS A 1 503 ? -23.018 35.217 34.471 1.00 11.11 530 LYS A C 1
ATOM 3904 O O . LYS A 1 503 ? -22.395 35.881 33.636 1.00 11.06 530 LYS A O 1
ATOM 3910 N N . ILE A 1 504 ? -23.064 33.888 34.450 1.00 10.47 531 ILE A N 1
ATOM 3911 C CA . ILE A 1 504 ? -22.698 33.131 33.262 1.00 10.14 531 ILE A CA 1
ATOM 3912 C C . ILE A 1 504 ? -23.904 32.249 32.937 1.00 10.18 531 ILE A C 1
ATOM 3913 O O . ILE A 1 504 ? -24.606 31.784 33.846 1.00 10.06 531 ILE A O 1
ATOM 3918 N N . SER A 1 505 ? -24.172 32.078 31.649 1.00 10.24 532 SER A N 1
ATOM 3919 C CA . SER A 1 505 ? -25.225 31.181 31.197 1.00 10.50 532 SER A CA 1
ATOM 3920 C C . SER A 1 505 ? -24.688 30.241 30.136 1.00 10.88 532 SER A C 1
ATOM 3921 O O . SER A 1 505 ? -23.745 30.584 29.408 1.00 10.24 532 SER A O 1
ATOM 3924 N N . PHE A 1 506 ? -25.302 29.062 30.045 1.00 10.76 533 PHE A N 1
ATOM 3925 C CA . PHE A 1 506 ? -24.968 28.096 29.004 1.00 11.48 533 PHE A CA 1
ATOM 3926 C C . PHE A 1 506 ? -26.171 27.819 28.124 1.00 11.69 533 PHE A C 1
ATOM 3927 O O . PHE A 1 506 ? -27.312 27.846 28.601 1.00 11.60 533 PHE A O 1
ATOM 3935 N N . SER A 1 507 ? -25.906 27.581 26.839 1.00 11.85 534 SER A N 1
ATOM 3936 C CA . SER A 1 507 ? -26.930 27.144 25.885 1.00 12.22 534 SER A CA 1
ATOM 3937 C C . SER A 1 507 ? -26.511 25.845 25.212 1.00 13.35 534 SER A C 1
ATOM 3938 O O . SER A 1 507 ? -25.330 25.658 24.914 1.00 12.83 534 SER A O 1
ATOM 3941 N N . TYR A 1 508 ? -27.486 24.967 24.972 1.00 14.31 535 TYR A N 1
ATOM 3942 C CA . TYR A 1 508 ? -27.268 23.714 24.245 1.00 16.13 535 TYR A CA 1
ATOM 3943 C C . TYR A 1 508 ? -27.877 23.750 22.846 1.00 15.79 535 TYR A C 1
ATOM 3944 O O . TYR A 1 508 ? -27.681 22.814 22.062 1.00 16.14 535 TYR A O 1
ATOM 3953 N N . ASP A 1 509 ? -28.620 24.814 22.543 1.00 15.55 536 ASP A N 1
ATOM 3954 C CA . ASP A 1 509 ? -29.310 24.947 21.257 1.00 15.38 536 ASP A CA 1
ATOM 3955 C C . ASP A 1 509 ? -28.899 26.188 20.439 1.00 15.32 536 ASP A C 1
ATOM 3956 O O . ASP A 1 509 ? -29.737 26.841 19.809 1.00 14.94 536 ASP A O 1
ATOM 3961 N N . GLY A 1 510 ? -27.603 26.501 20.445 1.00 15.01 537 GLY A N 1
ATOM 3962 C CA . GLY A 1 510 ? -27.071 27.581 19.610 1.00 14.94 537 GLY A CA 1
ATOM 3963 C C . GLY A 1 510 ? -27.496 28.969 20.056 1.00 15.09 537 GLY A C 1
ATOM 3964 O O . GLY A 1 510 ? -27.589 29.893 19.242 1.00 14.82 537 GLY A O 1
ATOM 3965 N N . GLY A 1 511 ? -27.752 29.111 21.351 1.00 15.09 538 GLY A N 1
ATOM 3966 C CA . GLY A 1 511 ? -28.048 30.410 21.942 1.00 16.09 538 GLY A CA 1
ATOM 3967 C C . GLY A 1 511 ? -29.519 30.783 21.994 1.00 16.65 538 GLY A C 1
ATOM 3968 O O . GLY A 1 511 ? -29.853 31.921 22.325 1.00 17.29 538 GLY A O 1
ATOM 3969 N N . ARG A 1 512 ? -30.401 29.840 21.681 1.00 17.17 539 ARG A N 1
ATOM 3970 C CA . ARG A 1 512 ? -31.839 30.116 21.674 1.00 17.97 539 ARG A CA 1
ATOM 3971 C C . ARG A 1 512 ? -32.394 30.108 23.096 1.00 17.88 539 ARG A C 1
ATOM 3972 O O . ARG A 1 512 ? -33.175 30.985 23.473 1.00 18.85 539 ARG A O 1
ATOM 3980 N N . ASN A 1 513 ? -31.979 29.121 23.883 1.00 17.58 540 ASN A N 1
ATOM 3981 C CA . ASN A 1 513 ? -32.386 29.026 25.283 1.00 17.24 540 ASN A CA 1
ATOM 3982 C C . ASN A 1 513 ? -31.165 28.902 26.175 1.00 16.13 540 ASN A C 1
ATOM 3983 O O . ASN A 1 513 ? -30.187 28.269 25.792 1.00 16.11 540 ASN A O 1
ATOM 3988 N N . TRP A 1 514 ? -31.241 29.506 27.359 1.00 14.80 541 TRP A N 1
ATOM 3989 C CA . TRP A 1 514 ? -30.103 29.628 28.262 1.00 14.05 541 TRP A CA 1
ATOM 3990 C C . TRP A 1 514 ? -30.463 29.155 29.658 1.00 14.35 541 TRP A C 1
ATOM 3991 O O . TRP A 1 514 ? -31.603 29.319 30.099 1.00 14.70 541 TRP A O 1
ATOM 4002 N N . PHE A 1 515 ? -29.487 28.581 30.355 1.00 14.72 542 PHE A N 1
ATOM 4003 C CA . PHE A 1 515 ? -29.643 28.257 31.770 1.00 15.17 542 PHE A CA 1
ATOM 4004 C C . PHE A 1 515 ? -28.419 28.736 32.556 1.00 14.82 542 PHE A C 1
ATOM 4005 O O . PHE A 1 515 ? -27.346 28.930 31.985 1.00 14.22 542 PHE A O 1
ATOM 4013 N N . GLN A 1 516 ? -28.590 28.931 33.859 1.00 14.32 543 GLN A N 1
ATOM 4014 C CA . GLN A 1 516 ? -27.501 29.385 34.717 1.00 14.42 543 GLN A CA 1
ATOM 4015 C C . GLN A 1 516 ? -27.043 28.243 35.626 1.00 14.81 543 GLN A C 1
ATOM 4016 O O . GLN A 1 516 ? -27.874 27.452 36.085 1.00 14.99 543 GLN A O 1
ATOM 4022 N N . PRO A 1 517 ? -25.726 28.162 35.898 1.00 15.03 544 PRO A N 1
ATOM 4023 C CA . PRO A 1 517 ? -25.190 27.153 36.802 1.00 15.12 544 PRO A CA 1
ATOM 4024 C C . PRO A 1 517 ? -25.384 27.573 38.262 1.00 15.43 544 PRO A C 1
ATOM 4025 O O . PRO A 1 517 ? -25.766 28.717 38.523 1.00 15.49 544 PRO A O 1
ATOM 4029 N N . PRO A 1 518 ? -25.135 26.654 39.215 1.00 15.65 545 PRO A N 1
ATOM 4030 C CA . PRO A 1 518 ? -25.274 27.057 40.618 1.00 16.00 545 PRO A CA 1
ATOM 4031 C C . PRO A 1 518 ? -24.172 27.996 41.116 1.00 15.89 545 PRO A C 1
ATOM 4032 O O . PRO A 1 518 ? -24.390 28.721 42.088 1.00 16.18 545 PRO A O 1
ATOM 4036 N N . ASN A 1 519 ? -23.012 27.990 40.457 1.00 15.68 546 ASN A N 1
ATOM 4037 C CA . ASN A 1 519 ? -21.858 28.765 40.926 1.00 15.47 546 ASN A CA 1
ATOM 4038 C C . ASN A 1 519 ? -21.167 29.612 39.845 1.00 15.23 546 ASN A C 1
ATOM 4039 O O . ASN A 1 519 ? -21.263 29.327 38.652 1.00 14.85 546 ASN A O 1
ATOM 4044 N N . GLU A 1 520 ? -20.484 30.667 40.285 1.00 15.18 547 GLU A N 1
ATOM 4045 C CA . GLU A 1 520 ? -19.740 31.543 39.384 1.00 14.96 547 GLU A CA 1
ATOM 4046 C C . GLU A 1 520 ? -18.240 31.424 39.647 1.00 15.13 547 GLU A C 1
ATOM 4047 O O . GLU A 1 520 ? -17.824 31.047 40.747 1.00 14.47 547 GLU A O 1
ATOM 4053 N N . ALA A 1 521 ? -17.428 31.752 38.639 1.00 15.05 548 ALA A N 1
ATOM 4054 C CA . ALA A 1 521 ? -16.025 32.076 38.870 1.00 15.18 548 ALA A CA 1
ATOM 4055 C C . ALA A 1 521 ? -16.000 33.218 39.894 1.00 15.33 548 ALA A C 1
ATOM 4056 O O . ALA A 1 521 ? -16.928 34.044 39.907 1.00 15.69 548 ALA A O 1
ATOM 4058 N N . PRO A 1 522 ? -14.968 33.269 40.766 1.00 15.07 549 PRO A N 1
ATOM 4059 C CA . PRO A 1 522 ? -14.857 34.434 41.659 1.00 14.81 549 PRO A CA 1
ATOM 4060 C C . PRO A 1 522 ? -14.921 35.758 40.884 1.00 14.35 549 PRO A C 1
ATOM 4061 O O . PRO A 1 522 ? -14.197 35.941 39.897 1.00 14.18 549 PRO A O 1
ATOM 4065 N N . ASN A 1 523 ? -15.793 36.658 41.327 1.00 14.00 550 ASN A N 1
ATOM 4066 C CA . ASN A 1 523 ? -16.067 37.903 40.612 1.00 13.88 550 ASN A CA 1
ATOM 4067 C C . ASN A 1 523 ? -16.726 38.938 41.514 1.00 14.03 550 ASN A C 1
ATOM 4068 O O . ASN A 1 523 ? -17.355 38.586 42.523 1.00 13.83 550 ASN A O 1
ATOM 4073 N N . SER A 1 524 ? -16.601 40.208 41.137 1.00 13.73 551 SER A N 1
ATOM 4074 C CA . SER A 1 524 ? -17.265 41.285 41.856 1.00 14.02 551 SER A CA 1
ATOM 4075 C C . SER A 1 524 ? -18.548 41.739 41.151 1.00 13.72 551 SER A C 1
ATOM 4076 O O . SER A 1 524 ? -19.550 42.030 41.810 1.00 13.56 551 SER A O 1
ATOM 4079 N N . VAL A 1 525 ? -18.518 41.787 39.815 1.00 13.37 552 VAL A N 1
ATOM 4080 C CA . VAL A 1 525 ? -19.646 42.311 39.017 1.00 12.96 552 VAL A CA 1
ATOM 4081 C C . VAL A 1 525 ? -20.009 41.433 37.803 1.00 12.24 552 VAL A C 1
ATOM 4082 O O . VAL A 1 525 ? -20.747 41.863 36.913 1.00 12.25 552 VAL A O 1
ATOM 4086 N N . GLY A 1 526 ? -19.501 40.208 37.775 1.00 11.53 553 GLY A N 1
ATOM 4087 C CA . GLY A 1 526 ? -19.633 39.362 36.594 1.00 10.90 553 GLY A CA 1
ATOM 4088 C C . GLY A 1 526 ? -18.895 40.009 35.435 1.00 10.46 553 GLY A C 1
ATOM 4089 O O . GLY A 1 526 ? -17.779 40.500 35.603 1.00 10.65 553 GLY A O 1
ATOM 4090 N N . GLY A 1 527 ? -19.525 40.018 34.262 1.00 10.47 554 GLY A N 1
ATOM 4091 C CA . GLY A 1 527 ? -18.931 40.620 33.072 1.00 9.61 554 GLY A CA 1
ATOM 4092 C C . GLY A 1 527 ? -17.663 39.924 32.614 1.00 9.47 554 GLY A C 1
ATOM 4093 O O . GLY A 1 527 ? -17.469 38.726 32.849 1.00 9.09 554 GLY A O 1
ATOM 4094 N N . GLY A 1 528 ? -16.795 40.679 31.950 1.00 9.30 555 GLY A N 1
ATOM 4095 C CA . GLY A 1 528 ? -15.549 40.123 31.432 1.00 9.46 555 GLY A CA 1
ATOM 4096 C C . GLY A 1 528 ? -15.754 39.289 30.185 1.00 9.96 555 GLY A C 1
ATOM 4097 O O . GLY A 1 528 ? -16.692 39.522 29.424 1.00 9.53 555 GLY A O 1
ATOM 4098 N N . SER A 1 529 ? -14.871 38.313 29.976 1.00 9.96 556 SER A N 1
ATOM 4099 C CA . SER A 1 529 ? -14.887 37.523 28.753 1.00 10.55 556 SER A CA 1
ATOM 4100 C C . SER A 1 529 ? -15.026 36.024 29.042 1.00 10.10 556 SER A C 1
ATOM 4101 O O . SER A 1 529 ? -14.925 35.586 30.198 1.00 9.60 556 SER A O 1
ATOM 4104 N N . VAL A 1 530 ? -15.265 35.254 27.982 1.00 9.76 557 VAL A N 1
ATOM 4105 C CA . VAL A 1 530 ? -15.472 33.807 28.095 1.00 9.51 557 VAL A CA 1
ATOM 4106 C C . VAL A 1 530 ? -14.839 33.061 26.913 1.00 9.70 557 VAL A C 1
ATOM 4107 O O . VAL A 1 530 ? -14.846 33.542 25.778 1.00 9.48 557 VAL A O 1
ATOM 4111 N N . ALA A 1 531 ? -14.263 31.900 27.202 1.00 9.87 558 ALA A N 1
ATOM 4112 C CA . ALA A 1 531 ? -13.641 31.057 26.187 1.00 9.83 558 ALA A CA 1
ATOM 4113 C C . ALA A 1 531 ? -14.124 29.618 26.373 1.00 10.12 558 ALA A C 1
ATOM 4114 O O . ALA A 1 531 ? -14.038 29.074 27.479 1.00 9.63 558 ALA A O 1
ATOM 4116 N N . VAL A 1 532 ? -14.639 29.021 25.297 1.00 10.13 559 VAL A N 1
ATOM 4117 C CA . VAL A 1 532 ? -15.195 27.659 25.339 1.00 10.29 559 VAL A CA 1
ATOM 4118 C C . VAL A 1 532 ? -14.273 26.673 24.607 1.00 10.55 559 VAL A C 1
ATOM 4119 O O . VAL A 1 532 ? -13.857 26.932 23.471 1.00 10.42 559 VAL A O 1
ATOM 4123 N N . ALA A 1 533 ? -13.962 25.548 25.259 1.00 10.85 560 ALA A N 1
ATOM 4124 C CA . ALA A 1 533 ? -13.143 24.493 24.651 1.00 11.22 560 ALA A CA 1
ATOM 4125 C C . ALA A 1 533 ? -13.743 24.013 23.330 1.00 11.73 560 ALA A C 1
ATOM 4126 O O . ALA A 1 533 ? -14.966 23.957 23.182 1.00 11.82 560 ALA A O 1
ATOM 4128 N N . ALA A 1 534 ? -12.874 23.655 22.386 1.00 11.96 561 ALA A N 1
ATOM 4129 C CA . ALA A 1 534 ? -13.283 23.162 21.068 1.00 12.37 561 ALA A CA 1
ATOM 4130 C C . ALA A 1 534 ? -14.312 22.030 21.159 1.00 12.82 561 ALA A C 1
ATOM 4131 O O . ALA A 1 534 ? -15.251 21.956 20.355 1.00 12.57 561 ALA A O 1
ATOM 4133 N N . ASP A 1 535 ? -14.142 21.178 22.168 1.00 13.34 562 ASP A N 1
ATOM 4134 C CA . ASP A 1 535 ? -14.986 20.004 22.359 1.00 14.27 562 ASP A CA 1
ATOM 4135 C C . ASP A 1 535 ? -16.009 20.188 23.486 1.00 14.36 562 ASP A C 1
ATOM 4136 O O . ASP A 1 535 ? -16.606 19.214 23.941 1.00 14.24 562 ASP A O 1
ATOM 4141 N N . ALA A 1 536 ? -16.188 21.432 23.941 1.00 14.01 563 ALA A N 1
ATOM 4142 C CA . ALA A 1 536 ? -17.154 21.776 25.002 1.00 14.57 563 ALA A CA 1
ATOM 4143 C C . ALA A 1 536 ? -16.915 21.161 26.398 1.00 14.85 563 ALA A C 1
ATOM 4144 O O . ALA A 1 536 ? -17.819 21.176 27.240 1.00 15.28 563 ALA A O 1
ATOM 4146 N N . LYS A 1 537 ? -15.710 20.649 26.655 1.00 15.05 564 LYS A N 1
ATOM 4147 C CA . LYS A 1 537 ? -15.417 19.962 27.927 1.00 15.45 564 LYS A CA 1
ATOM 4148 C C . LYS A 1 537 ? -14.973 20.890 29.052 1.00 15.18 564 LYS A C 1
ATOM 4149 O O . LYS A 1 537 ? -14.926 20.478 30.219 1.00 15.58 564 LYS A O 1
ATOM 4155 N N . SER A 1 538 ? -14.635 22.131 28.704 1.00 14.31 565 SER A N 1
ATOM 4156 C CA . SER A 1 538 ? -14.294 23.153 29.699 1.00 13.50 565 SER A CA 1
ATOM 4157 C C . SER A 1 538 ? -14.586 24.571 29.202 1.00 12.77 565 SER A C 1
ATOM 4158 O O . SER A 1 538 ? -14.674 24.820 27.997 1.00 12.13 565 SER A O 1
ATOM 4161 N N . VAL A 1 539 ? -14.765 25.481 30.153 1.00 12.13 566 VAL A N 1
ATOM 4162 C CA . VAL A 1 539 ? -15.058 26.886 29.866 1.00 12.04 566 VAL A CA 1
ATOM 4163 C C . VAL A 1 539 ? -14.199 27.746 30.790 1.00 11.57 566 VAL A C 1
ATOM 4164 O O . VAL A 1 539 ? -14.111 27.472 31.985 1.00 11.58 566 VAL A O 1
ATOM 4168 N N . ILE A 1 540 ? -13.538 28.758 30.233 1.00 11.30 567 ILE A N 1
ATOM 4169 C CA . ILE A 1 540 ? -12.788 29.703 31.057 1.00 10.94 567 ILE A CA 1
ATOM 4170 C C . ILE A 1 540 ? -13.522 31.030 31.076 1.00 10.82 567 ILE A C 1
ATOM 4171 O O . ILE A 1 540 ? -13.743 31.642 30.031 1.00 10.67 567 ILE A O 1
ATOM 4176 N N . TRP A 1 541 ? -13.903 31.456 32.276 1.00 10.44 568 TRP A N 1
ATOM 4177 C CA . TRP A 1 541 ? -14.514 32.769 32.479 1.00 10.34 568 TRP A CA 1
ATOM 4178 C C . TRP A 1 541 ? -13.460 33.682 33.081 1.00 10.44 568 TRP A C 1
ATOM 4179 O O . TRP A 1 541 ? -12.844 33.355 34.112 1.00 10.19 568 TRP A O 1
ATOM 4190 N N . THR A 1 542 ? -13.234 34.813 32.418 1.00 10.39 569 THR A N 1
ATOM 4191 C CA . THR A 1 542 ? -12.376 35.866 32.948 1.00 10.90 569 THR A CA 1
ATOM 4192 C C . THR A 1 542 ? -13.250 37.078 33.304 1.00 10.59 569 THR A C 1
ATOM 4193 O O . THR A 1 542 ? -13.428 37.970 32.481 1.00 10.02 569 THR A O 1
ATOM 4197 N N . PRO A 1 543 ? -13.812 37.103 34.532 1.00 11.11 570 PRO A N 1
ATOM 4198 C CA . PRO A 1 543 ? -14.752 38.174 34.862 1.00 11.25 570 PRO A CA 1
ATOM 4199 C C . PRO A 1 543 ? -14.038 39.514 34.989 1.00 11.56 570 PRO A C 1
ATOM 4200 O O . PRO A 1 543 ? -12.806 39.557 35.127 1.00 11.12 570 PRO A O 1
ATOM 4204 N N . GLU A 1 544 ? -14.812 40.591 34.905 1.00 12.16 571 GLU A N 1
ATOM 4205 C CA . GLU A 1 544 ? -14.285 41.945 34.999 1.00 13.29 571 GLU A CA 1
ATOM 4206 C C . GLU A 1 544 ? -13.489 42.136 36.296 1.00 13.48 571 GLU A C 1
ATOM 4207 O O . GLU A 1 544 ? -13.990 41.849 37.384 1.00 13.13 571 GLU A O 1
ATOM 4213 N N . ASN A 1 545 ? -12.249 42.611 36.159 1.00 13.88 572 ASN A N 1
ATOM 4214 C CA . ASN A 1 545 ? -11.344 42.837 37.293 1.00 14.33 572 ASN A CA 1
ATOM 4215 C C . ASN A 1 545 ? -11.139 41.590 38.145 1.00 14.23 572 ASN A C 1
ATOM 4216 O O . ASN A 1 545 ? -10.998 41.673 39.372 1.00 14.75 572 ASN A O 1
ATOM 4221 N N . ALA A 1 546 ? -11.134 40.436 37.484 1.00 13.49 573 ALA A N 1
ATOM 4222 C CA . ALA A 1 546 ? -10.992 39.147 38.147 1.00 13.26 573 ALA A CA 1
ATOM 4223 C C . ALA A 1 546 ? -10.086 38.234 37.342 1.00 13.45 573 ALA A C 1
ATOM 4224 O O . ALA A 1 546 ? -9.896 38.423 36.138 1.00 12.92 573 ALA A O 1
ATOM 4226 N N . SER A 1 547 ? -9.531 37.241 38.025 1.00 13.68 574 SER A N 1
ATOM 4227 C CA . SER A 1 547 ? -8.599 36.294 37.437 1.00 14.44 574 SER A CA 1
ATOM 4228 C C . SER A 1 547 ? -9.369 35.260 36.602 1.00 14.13 574 SER A C 1
ATOM 4229 O O . SER A 1 547 ? -10.494 34.907 36.965 1.00 14.51 574 SER A O 1
ATOM 4232 N N . PRO A 1 548 ? -8.788 34.785 35.471 1.00 13.93 575 PRO A N 1
ATOM 4233 C CA . PRO A 1 548 ? -9.428 33.675 34.746 1.00 13.81 575 PRO A CA 1
ATOM 4234 C C . PRO A 1 548 ? -9.670 32.458 35.639 1.00 13.76 575 PRO A C 1
ATOM 4235 O O . PRO A 1 548 ? -8.803 32.100 36.453 1.00 13.37 575 PRO A O 1
ATOM 4239 N N . ALA A 1 549 ? -10.849 31.855 35.494 1.00 13.40 576 ALA A N 1
ATOM 4240 C CA . ALA A 1 549 ? -11.199 30.606 36.174 1.00 13.59 576 ALA A CA 1
ATOM 4241 C C . ALA A 1 549 ? -11.863 29.628 35.210 1.00 13.54 576 ALA A C 1
ATOM 4242 O O . ALA A 1 549 ? -12.589 30.033 34.295 1.00 13.08 576 ALA A O 1
ATOM 4244 N N . VAL A 1 550 ? -11.616 28.343 35.435 1.00 13.48 577 VAL A N 1
ATOM 4245 C CA . VAL A 1 550 ? -12.079 27.291 34.545 1.00 13.97 577 VAL A CA 1
ATOM 4246 C C . VAL A 1 550 ? -13.114 26.398 35.233 1.00 14.45 577 VAL A C 1
ATOM 4247 O O . VAL A 1 550 ? -13.049 26.160 36.447 1.00 14.54 577 VAL A O 1
ATOM 4251 N N . THR A 1 551 ? -14.083 25.936 34.452 1.00 14.67 578 THR A N 1
ATOM 4252 C CA . THR A 1 551 ? -15.007 24.905 34.902 1.00 15.55 578 THR A CA 1
ATOM 4253 C C . THR A 1 551 ? -14.991 23.740 33.919 1.00 16.43 578 THR A C 1
ATOM 4254 O O . THR A 1 551 ? -14.949 23.944 32.701 1.00 16.76 578 THR A O 1
ATOM 4258 N N . THR A 1 552 ? -15.016 22.524 34.458 1.00 17.46 579 THR A N 1
ATOM 4259 C CA . THR A 1 552 ? -15.104 21.307 33.652 1.00 18.50 579 THR A CA 1
ATOM 4260 C C . THR A 1 552 ? -16.445 20.593 33.885 1.00 19.32 579 THR A C 1
ATOM 4261 O O . THR A 1 552 ? -16.691 19.514 33.330 1.00 19.62 579 THR A O 1
ATOM 4265 N N . ASP A 1 553 ? -17.316 21.206 34.687 1.00 19.76 580 ASP A N 1
ATOM 4266 C CA . ASP A 1 553 ? -18.627 20.619 35.003 1.00 20.56 580 ASP A CA 1
ATOM 4267 C C . ASP A 1 553 ? -19.795 21.603 34.848 1.00 20.60 580 ASP A C 1
ATOM 4268 O O . ASP A 1 553 ? -20.720 21.620 35.668 1.00 20.87 580 ASP A O 1
ATOM 4273 N N . ASN A 1 554 ? -19.749 22.411 33.787 1.00 20.52 581 ASN A N 1
ATOM 4274 C CA . ASN A 1 554 ? -20.772 23.427 33.501 1.00 20.36 581 ASN A CA 1
ATOM 4275 C C . ASN A 1 554 ? -21.109 24.359 34.675 1.00 19.96 581 ASN A C 1
ATOM 4276 O O . ASN A 1 554 ? -22.280 24.648 34.935 1.00 19.41 581 ASN A O 1
ATOM 4281 N N . GLY A 1 555 ? -20.078 24.812 35.383 1.00 19.85 582 GLY A N 1
ATOM 4282 C CA . GLY A 1 555 ? -20.250 25.814 36.429 1.00 20.07 582 GLY A CA 1
ATOM 4283 C C . GLY A 1 555 ? -20.709 25.298 37.780 1.00 20.12 582 GLY A C 1
ATOM 4284 O O . GLY A 1 555 ? -21.056 26.094 38.659 1.00 20.12 582 GLY A O 1
ATOM 4285 N N . ASN A 1 556 ? -20.723 23.977 37.955 1.00 20.46 583 ASN A N 1
ATOM 4286 C CA . ASN A 1 556 ? -20.931 23.406 39.292 1.00 20.80 583 ASN A CA 1
ATOM 4287 C C . ASN A 1 556 ? -19.761 23.769 40.210 1.00 20.26 583 ASN A C 1
ATOM 4288 O O . ASN A 1 556 ? -19.959 24.086 41.384 1.00 20.05 583 ASN A O 1
ATOM 4293 N N . SER A 1 557 ? -18.548 23.735 39.659 1.00 19.44 584 SER A N 1
ATOM 4294 C CA . SER A 1 557 ? -17.345 24.128 40.392 1.00 19.20 584 SER A CA 1
ATOM 4295 C C . SER A 1 557 ? -16.389 24.903 39.492 1.00 18.82 584 SER A C 1
ATOM 4296 O O . SER A 1 557 ? -16.363 24.694 38.277 1.00 18.65 584 SER A O 1
ATOM 4299 N N . TRP A 1 558 ? -15.603 25.786 40.103 1.00 18.31 585 TRP A N 1
ATOM 4300 C CA . TRP A 1 558 ? -14.646 26.624 39.395 1.00 17.98 585 TRP A CA 1
ATOM 4301 C C . TRP A 1 558 ? -13.278 26.551 40.057 1.00 18.38 585 TRP A C 1
ATOM 4302 O O . TRP A 1 558 ? -13.180 26.474 41.288 1.00 18.19 585 TRP A O 1
ATOM 4313 N N . LYS A 1 559 ? -12.232 26.583 39.237 1.00 18.32 586 LYS A N 1
ATOM 4314 C CA . LYS A 1 559 ? -10.865 26.661 39.728 1.00 19.01 586 LYS A CA 1
ATOM 4315 C C . LYS A 1 559 ? -10.105 27.777 39.015 1.00 18.25 586 LYS A C 1
ATOM 4316 O O . LYS A 1 559 ? -10.157 27.898 37.789 1.00 17.93 586 LYS A O 1
ATOM 4322 N N . VAL A 1 560 ? -9.403 28.591 39.792 1.00 17.70 587 VAL A N 1
ATOM 4323 C CA . VAL A 1 560 ? -8.567 29.653 39.240 1.00 17.69 587 VAL A CA 1
ATOM 4324 C C . VAL A 1 560 ? -7.466 29.050 38.357 1.00 17.23 587 VAL A C 1
ATOM 4325 O O . VAL A 1 560 ? -6.784 28.099 38.761 1.00 17.25 587 VAL A O 1
ATOM 4329 N N . CYS A 1 561 ? -7.328 29.581 37.143 1.00 16.45 588 CYS A N 1
ATOM 4330 C CA . CYS A 1 561 ? -6.285 29.145 36.213 1.00 16.01 588 CYS A CA 1
ATOM 4331 C C . CYS A 1 561 ? -4.927 29.566 36.750 1.00 15.93 588 CYS A C 1
ATOM 4332 O O . CYS A 1 561 ? -4.739 30.729 37.125 1.00 15.73 588 CYS A O 1
ATOM 4335 N N . THR A 1 562 ? -3.981 28.629 36.790 1.00 15.76 589 THR A N 1
ATOM 4336 C CA . THR A 1 562 ? -2.668 28.925 37.368 1.00 16.16 589 THR A CA 1
ATOM 4337 C C . THR A 1 562 ? -1.863 29.862 36.466 1.00 15.90 589 THR A C 1
ATOM 4338 O O . THR A 1 562 ? -1.994 29.821 35.239 1.00 16.00 589 THR A O 1
ATOM 4342 N N . ASN A 1 563 ? -1.059 30.717 37.098 1.00 15.66 590 ASN A N 1
ATOM 4343 C CA . ASN A 1 563 ? -0.113 31.616 36.425 1.00 15.87 590 ASN A CA 1
ATOM 4344 C C . ASN A 1 563 ? -0.721 32.818 35.686 1.00 15.47 590 ASN A C 1
ATOM 4345 O O . ASN A 1 563 ? 0.006 33.647 35.130 1.00 15.39 590 ASN A O 1
ATOM 4350 N N . LEU A 1 564 ? -2.046 32.919 35.693 1.00 14.75 591 LEU A N 1
ATOM 4351 C CA . LEU A 1 564 ? -2.705 34.070 35.089 1.00 14.48 591 LEU A CA 1
ATOM 4352 C C . LEU A 1 564 ? -3.138 35.085 36.161 1.00 14.48 591 LEU A C 1
ATOM 4353 O O . LEU A 1 564 ? -2.691 35.008 37.315 1.00 14.62 591 LEU A O 1
ATOM 4358 N N . GLY A 1 565 ? -3.969 36.049 35.783 1.00 13.96 592 GLY A N 1
ATOM 4359 C CA . GLY A 1 565 ? -4.382 37.098 36.715 1.00 13.84 592 GLY A CA 1
ATOM 4360 C C . GLY A 1 565 ? -5.302 38.106 36.066 1.00 13.87 592 GLY A C 1
ATOM 4361 O O . GLY A 1 565 ? -5.612 37.984 34.882 1.00 13.44 592 GLY A O 1
ATOM 4362 N N . MET A 1 566 ? -5.744 39.094 36.846 1.00 13.88 593 MET A N 1
ATOM 4363 C CA . MET A 1 566 ? -6.574 40.189 36.334 1.00 14.58 593 MET A CA 1
ATOM 4364 C C . MET A 1 566 ? -6.004 40.784 35.053 1.00 14.15 593 MET A C 1
ATOM 4365 O O . MET A 1 566 ? -4.803 41.059 34.969 1.00 13.96 593 MET A O 1
ATOM 4370 N N . GLY A 1 567 ? -6.873 40.969 34.061 1.00 13.96 594 GLY A N 1
ATOM 4371 C CA . GLY A 1 567 ? -6.479 41.577 32.786 1.00 13.61 594 GLY A CA 1
ATOM 4372 C C . GLY A 1 567 ? -5.975 40.603 31.736 1.00 13.35 594 GLY A C 1
ATOM 4373 O O . GLY A 1 567 ? -5.719 41.002 30.594 1.00 13.89 594 GLY A O 1
ATOM 4374 N N . ALA A 1 568 ? -5.825 39.332 32.109 1.00 12.57 595 ALA A N 1
ATOM 4375 C CA . ALA A 1 568 ? -5.396 38.300 31.158 1.00 12.04 595 ALA A CA 1
ATOM 4376 C C . ALA A 1 568 ? -6.405 38.214 30.012 1.00 11.53 595 ALA A C 1
ATOM 4377 O O . ALA A 1 568 ? -7.608 38.343 30.237 1.00 11.09 595 ALA A O 1
ATOM 4379 N N . VAL A 1 569 ? -5.902 38.034 28.793 1.00 11.15 596 VAL A N 1
ATOM 4380 C CA . VAL A 1 569 ? -6.740 37.940 27.595 1.00 11.16 596 VAL A CA 1
ATOM 4381 C C . VAL A 1 569 ? -6.667 36.492 27.125 1.00 11.03 596 VAL A C 1
ATOM 4382 O O . VAL A 1 569 ? -5.612 36.027 26.683 1.00 10.82 596 VAL A O 1
ATOM 4386 N N . VAL A 1 570 ? -7.789 35.785 27.245 1.00 10.63 597 VAL A N 1
ATOM 4387 C CA . VAL A 1 570 ? -7.825 34.330 27.100 1.00 10.80 597 VAL A CA 1
ATOM 4388 C C . VAL A 1 570 ? -8.618 33.923 25.855 1.00 10.78 597 VAL A C 1
ATOM 4389 O O . VAL A 1 570 ? -9.646 34.536 25.547 1.00 10.76 597 VAL A O 1
ATOM 4393 N N . ALA A 1 571 ? -8.131 32.904 25.144 1.00 10.12 598 ALA A N 1
ATOM 4394 C CA . ALA A 1 571 ? -8.864 32.307 24.026 1.00 10.62 598 ALA A CA 1
ATOM 4395 C C . ALA A 1 571 ? -8.642 30.796 23.987 1.00 10.57 598 ALA A C 1
ATOM 4396 O O . ALA A 1 571 ? -7.613 30.291 24.449 1.00 10.86 598 ALA A O 1
ATOM 4398 N N . SER A 1 572 ? -9.617 30.076 23.454 1.00 10.71 599 SER A N 1
ATOM 4399 C CA . SER A 1 572 ? -9.484 28.633 23.287 1.00 11.15 599 SER A CA 1
ATOM 4400 C C . SER A 1 572 ? -8.980 28.285 21.889 1.00 11.27 599 SER A C 1
ATOM 4401 O O . SER A 1 572 ? -9.259 29.002 20.933 1.00 11.05 599 SER A O 1
ATOM 4404 N N . ASP A 1 573 ? -8.248 27.176 21.777 1.00 11.55 600 ASP A N 1
ATOM 4405 C CA . ASP A 1 573 ? -7.949 26.585 20.470 1.00 12.04 600 ASP A CA 1
ATOM 4406 C C . ASP A 1 573 ? -9.259 26.088 19.851 1.00 12.29 600 ASP A C 1
ATOM 4407 O O . ASP A 1 573 ? -10.179 25.678 20.566 1.00 12.44 600 ASP A O 1
ATOM 4412 N N . ARG A 1 574 ? -9.340 26.125 18.524 1.00 12.22 601 ARG A N 1
ATOM 4413 C CA . ARG A 1 574 ? -10.564 25.780 17.822 1.00 12.51 601 ARG A CA 1
ATOM 4414 C C . ARG A 1 574 ? -10.601 24.327 17.365 1.00 12.87 601 ARG A C 1
ATOM 4415 O O . ARG A 1 574 ? -11.605 23.877 16.802 1.00 12.37 601 ARG A O 1
ATOM 4423 N N . VAL A 1 575 ? -9.508 23.604 17.608 1.00 13.30 602 VAL A N 1
ATOM 4424 C CA . VAL A 1 575 ? -9.357 22.219 17.142 1.00 13.81 602 VAL A CA 1
ATOM 4425 C C . VAL A 1 575 ? -9.189 21.261 18.323 1.00 14.33 602 VAL A C 1
ATOM 4426 O O . VAL A 1 575 ? -9.843 20.215 18.387 1.00 14.52 602 VAL A O 1
ATOM 4430 N N . ASN A 1 576 ? -8.313 21.630 19.252 1.00 14.86 603 ASN A N 1
ATOM 4431 C CA . ASN A 1 576 ? -7.958 20.790 20.393 1.00 15.08 603 ASN A CA 1
ATOM 4432 C C . ASN A 1 576 ? -8.550 21.350 21.689 1.00 14.96 603 ASN A C 1
ATOM 4433 O O . ASN A 1 576 ? -8.092 22.371 22.200 1.00 14.66 603 ASN A O 1
ATOM 4438 N N . GLY A 1 577 ? -9.551 20.654 22.220 1.00 14.92 604 GLY A N 1
ATOM 4439 C CA . GLY A 1 577 ? -10.252 21.067 23.441 1.00 15.05 604 GLY A CA 1
ATOM 4440 C C . GLY A 1 577 ? -9.387 21.202 24.680 1.00 15.10 604 GLY A C 1
ATOM 4441 O O . GLY A 1 577 ? -9.779 21.861 25.647 1.00 15.15 604 GLY A O 1
ATOM 4442 N N . LYS A 1 578 ? -8.210 20.582 24.660 1.00 15.41 605 LYS A N 1
ATOM 4443 C CA . LYS A 1 578 ? -7.259 20.695 25.769 1.00 15.62 605 LYS A CA 1
ATOM 4444 C C . LYS A 1 578 ? -6.465 21.998 25.752 1.00 15.40 605 LYS A C 1
ATOM 4445 O O . LYS A 1 578 ? -5.903 22.394 26.773 1.00 15.80 605 LYS A O 1
ATOM 4451 N N . LYS A 1 579 ? -6.422 22.663 24.600 1.00 14.90 606 LYS A N 1
ATOM 4452 C CA . LYS A 1 579 ? -5.563 23.831 24.430 1.00 14.92 606 LYS A CA 1
ATOM 4453 C C . LYS A 1 579 ? -6.299 25.158 24.583 1.00 14.41 606 LYS A C 1
ATOM 4454 O O . LYS A 1 579 ? -7.328 25.385 23.945 1.00 14.55 606 LYS A O 1
ATOM 4460 N N . PHE A 1 580 ? -5.764 26.001 25.461 1.00 14.14 607 PHE A N 1
ATOM 4461 C CA . PHE A 1 580 ? -6.202 27.385 25.632 1.00 13.85 607 PHE A CA 1
ATOM 4462 C C . PHE A 1 5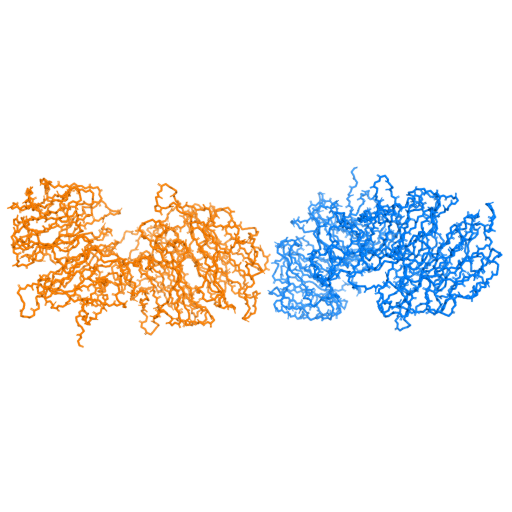80 ? -4.965 28.269 25.613 1.00 13.68 607 PHE A C 1
ATOM 4463 O O . PHE A 1 580 ? -3.857 27.802 25.902 1.00 13.74 607 PHE A O 1
ATOM 4471 N N . TYR A 1 581 ? -5.173 29.548 25.312 1.00 13.36 608 TYR A N 1
ATOM 4472 C CA . TYR A 1 581 ? -4.099 30.527 25.207 1.00 13.22 608 TYR A CA 1
ATOM 4473 C C . TYR A 1 581 ? -4.425 31.757 26.040 1.00 13.16 608 TYR A C 1
ATOM 4474 O O . TYR A 1 581 ? -5.599 32.086 26.245 1.00 12.43 608 TYR A O 1
ATOM 4483 N N . ALA A 1 582 ? -3.383 32.422 26.531 1.00 12.76 609 ALA A N 1
ATOM 4484 C CA . ALA A 1 582 ? -3.545 33.682 27.254 1.00 12.86 609 ALA A CA 1
ATOM 4485 C C . ALA A 1 582 ? -2.370 34.632 27.042 1.00 13.03 609 ALA A C 1
ATOM 4486 O O . ALA A 1 582 ? -1.200 34.209 27.010 1.00 13.04 609 ALA A O 1
ATOM 4488 N N . PHE A 1 583 ? -2.696 35.911 26.892 1.00 12.93 610 PHE A N 1
ATOM 4489 C CA . PHE A 1 583 ? -1.705 36.980 26.936 1.00 13.46 610 PHE A CA 1
ATOM 4490 C C . PHE A 1 583 ? -1.909 37.702 28.256 1.00 13.85 610 PHE A C 1
ATOM 4491 O O . PHE A 1 583 ? -3.007 38.180 28.557 1.00 13.99 610 PHE A O 1
ATOM 4499 N N . TYR A 1 584 ? -0.849 37.767 29.050 1.00 14.41 611 TYR A N 1
ATOM 4500 C CA . TYR A 1 584 ? -0.945 38.290 30.405 1.00 14.96 611 TYR A CA 1
ATOM 4501 C C . TYR A 1 584 ? 0.379 38.917 30.825 1.00 15.49 611 TYR A C 1
ATOM 4502 O O . TYR A 1 584 ? 1.424 38.258 30.761 1.00 15.03 611 TYR A O 1
ATOM 4511 N N . ASN A 1 585 ? 0.320 40.186 31.235 1.00 15.90 612 ASN A N 1
ATOM 4512 C CA . ASN A 1 585 ? 1.500 40.955 31.670 1.00 17.02 612 ASN A CA 1
ATOM 4513 C C . ASN A 1 585 ? 2.685 40.869 30.708 1.00 17.06 612 ASN A C 1
ATOM 4514 O O . ASN A 1 585 ? 3.808 40.555 31.114 1.00 17.10 612 ASN A O 1
ATOM 4519 N N . GLY A 1 586 ? 2.413 41.119 29.429 1.00 17.08 613 GLY A N 1
ATOM 4520 C CA . GLY A 1 586 ? 3.445 41.138 28.395 1.00 17.15 613 GLY A CA 1
ATOM 4521 C C . GLY A 1 586 ? 4.016 39.789 27.997 1.00 17.21 613 GLY A C 1
ATOM 4522 O O . GLY A 1 586 ? 4.960 39.726 27.206 1.00 17.43 613 GLY A O 1
ATOM 4523 N N . LYS A 1 587 ? 3.443 38.711 28.532 1.00 16.94 614 LYS A N 1
ATOM 4524 C CA . LYS A 1 587 ? 3.878 37.355 28.208 1.00 16.97 614 LYS A CA 1
ATOM 4525 C C . LYS A 1 587 ? 2.746 36.516 27.619 1.00 16.75 614 LYS A C 1
ATOM 4526 O O . LYS A 1 587 ? 1.560 36.810 27.843 1.00 16.60 614 LYS A O 1
ATOM 4532 N N . PHE A 1 588 ? 3.113 35.482 26.858 1.00 16.08 615 PHE A N 1
ATOM 4533 C CA . PHE A 1 588 ? 2.133 34.562 26.285 1.00 15.90 615 PHE A CA 1
ATOM 4534 C C . PHE A 1 588 ? 2.153 33.212 27.001 1.00 15.60 615 PHE A C 1
ATOM 4535 O O . PHE A 1 588 ? 3.216 32.705 27.359 1.00 15.77 615 PHE A O 1
ATOM 4543 N N . TYR A 1 589 ? 0.964 32.648 27.203 1.00 15.14 616 TYR A N 1
ATOM 4544 C CA . TYR A 1 589 ? 0.769 31.428 27.985 1.00 15.14 616 TYR A CA 1
ATOM 4545 C C . TYR A 1 589 ? -0.051 30.402 27.203 1.00 15.22 616 TYR A C 1
ATOM 4546 O O . TYR A 1 589 ? -0.946 30.766 26.435 1.00 15.60 616 TYR A O 1
ATOM 4555 N N . ILE A 1 590 ? 0.263 29.125 27.407 1.00 15.17 617 ILE A N 1
ATOM 4556 C CA . ILE A 1 590 ? -0.490 28.017 26.822 1.00 14.76 617 ILE A CA 1
ATOM 4557 C C . ILE A 1 590 ? -0.956 27.070 27.921 1.00 15.20 617 ILE A C 1
ATOM 4558 O O . ILE A 1 590 ? -0.247 26.846 28.908 1.00 15.25 617 ILE A O 1
ATOM 4563 N N . SER A 1 591 ? -2.163 26.544 27.753 1.00 15.44 618 SER A N 1
ATOM 4564 C CA . SER A 1 591 ? -2.646 25.445 28.567 1.00 16.03 618 SER A CA 1
ATOM 4565 C C . SER A 1 591 ? -2.819 24.230 27.672 1.00 16.62 618 SER A C 1
ATOM 4566 O O . SER A 1 591 ? -3.315 24.350 26.551 1.00 16.64 618 SER A O 1
ATOM 4569 N N . THR A 1 592 ? -2.398 23.066 28.162 1.00 17.21 619 THR A N 1
ATOM 4570 C CA . THR A 1 592 ? -2.621 21.811 27.445 1.00 17.78 619 THR A CA 1
ATOM 4571 C C . THR A 1 592 ? -3.481 20.839 28.255 1.00 18.12 619 THR A C 1
ATOM 4572 O O . THR A 1 592 ? -3.621 19.671 27.888 1.00 17.85 619 THR A O 1
ATOM 4576 N N . ASP A 1 593 ? -4.076 21.336 29.341 1.00 18.41 620 ASP A N 1
ATOM 4577 C CA . ASP A 1 593 ? -4.933 20.513 30.197 1.00 18.93 620 ASP A CA 1
ATOM 4578 C C . ASP A 1 593 ? -6.364 21.060 30.338 1.00 18.99 620 ASP A C 1
ATOM 4579 O O . ASP A 1 593 ? -7.022 20.849 31.361 1.00 19.16 620 ASP A O 1
ATOM 4584 N N . GLY A 1 594 ? -6.840 21.754 29.304 1.00 18.55 621 GLY A N 1
ATOM 4585 C CA . GLY A 1 594 ? -8.216 22.254 29.283 1.00 18.21 621 GLY A CA 1
ATOM 4586 C C . GLY A 1 594 ? -8.477 23.520 30.086 1.00 17.88 621 GLY A C 1
ATOM 4587 O O . GLY A 1 594 ? -9.629 23.830 30.401 1.00 17.78 621 GLY A O 1
ATOM 4588 N N . GLY A 1 595 ? -7.417 24.253 30.418 1.00 17.51 622 GLY A N 1
ATOM 4589 C CA . GLY A 1 595 ? -7.548 25.518 31.144 1.00 17.20 622 GLY A CA 1
ATOM 4590 C C . GLY A 1 595 ? -7.135 25.510 32.606 1.00 17.31 622 GLY A C 1
ATOM 4591 O O . GLY A 1 595 ? -7.042 26.569 33.227 1.00 16.99 622 GLY A O 1
ATOM 4592 N N . LEU A 1 596 ? -6.872 24.325 33.161 1.00 17.58 623 LEU A N 1
ATOM 4593 C CA . LEU A 1 596 ? -6.491 24.214 34.577 1.00 17.69 623 LEU A CA 1
ATOM 4594 C C . LEU A 1 596 ? -5.161 24.898 34.883 1.00 17.38 623 LEU A C 1
ATOM 4595 O O . LEU A 1 596 ? -5.065 25.652 35.853 1.00 17.54 623 LEU A O 1
ATOM 4600 N N . THR A 1 597 ? -4.145 24.648 34.055 1.00 17.16 624 THR A N 1
ATOM 4601 C CA . THR A 1 597 ? -2.820 25.236 34.264 1.00 17.12 624 THR A CA 1
ATOM 4602 C C . THR A 1 597 ? -2.280 25.908 33.003 1.00 16.86 624 THR A C 1
ATOM 4603 O O . THR A 1 597 ? -2.479 25.409 31.894 1.00 17.31 624 THR A O 1
ATOM 4607 N N . PHE A 1 598 ? -1.596 27.033 33.182 1.00 16.29 625 PHE A N 1
ATOM 4608 C CA . PHE A 1 598 ? -0.974 27.749 32.069 1.00 16.38 625 PHE A CA 1
ATOM 4609 C C . PHE A 1 598 ? 0.526 27.844 32.267 1.00 16.57 625 PHE A C 1
ATOM 4610 O O . PHE A 1 598 ? 0.998 27.947 33.402 1.00 16.90 625 PHE A O 1
ATOM 4618 N N . THR A 1 599 ? 1.265 27.819 31.159 1.00 16.85 626 THR A N 1
ATOM 4619 C CA . THR A 1 599 ? 2.725 27.925 31.191 1.00 17.26 626 THR A CA 1
ATOM 4620 C C . THR A 1 599 ? 3.201 29.025 30.249 1.00 17.29 626 THR A C 1
ATOM 4621 O O . THR A 1 599 ? 2.740 29.111 29.116 1.00 17.00 626 THR A O 1
ATOM 4625 N N . ASP A 1 600 ? 4.118 29.863 30.733 1.00 17.50 627 ASP A N 1
ATOM 4626 C CA . ASP A 1 600 ? 4.785 30.878 29.912 1.00 17.79 627 ASP A CA 1
ATOM 4627 C C . ASP A 1 600 ? 5.507 30.182 28.756 1.00 17.86 627 ASP A C 1
ATOM 4628 O O . ASP A 1 600 ? 6.374 29.337 28.986 1.00 17.55 627 ASP A O 1
ATOM 4633 N N . THR A 1 601 ? 5.146 30.522 27.519 1.00 17.97 628 THR A N 1
ATOM 4634 C CA . THR A 1 601 ? 5.789 29.906 26.344 1.00 18.34 628 THR A CA 1
ATOM 4635 C C . THR A 1 601 ? 7.179 30.469 26.081 1.00 18.73 628 THR A C 1
ATOM 4636 O O . THR A 1 601 ? 7.934 29.918 25.272 1.00 18.58 628 THR A O 1
ATOM 4640 N N . LYS A 1 602 ? 7.489 31.581 26.750 1.00 19.35 629 LYS A N 1
ATOM 4641 C CA . LYS A 1 602 ? 8.773 32.282 26.626 1.00 20.46 629 LYS A CA 1
ATOM 4642 C C . LYS A 1 602 ? 9.045 32.778 25.206 1.00 20.45 629 LYS A C 1
ATOM 4643 O O . LYS A 1 602 ? 10.186 32.762 24.739 1.00 20.62 629 LYS A O 1
ATOM 4649 N N . ALA A 1 603 ? 7.986 33.230 24.530 1.00 20.54 630 ALA A N 1
ATOM 4650 C CA . ALA A 1 603 ? 8.096 33.784 23.181 1.00 20.40 630 ALA A CA 1
ATOM 4651 C C . ALA A 1 603 ? 9.036 34.995 23.158 1.00 20.49 630 ALA A C 1
ATOM 4652 O O . ALA A 1 603 ? 8.840 35.955 23.910 1.00 20.78 630 ALA A O 1
ATOM 4654 N N . PRO A 1 604 ? 10.071 34.940 22.303 1.00 20.63 631 PRO A N 1
ATOM 4655 C CA . PRO A 1 604 ? 11.150 35.942 22.279 1.00 20.45 631 PRO A CA 1
ATOM 4656 C C . PRO A 1 604 ? 10.730 37.312 21.754 1.00 20.41 631 PRO A C 1
ATOM 4657 O O . PRO A 1 604 ? 11.369 38.312 22.081 1.00 20.34 631 PRO A O 1
ATOM 4661 N N . GLN A 1 605 ? 9.669 37.355 20.949 1.00 19.91 632 GLN A N 1
ATOM 4662 C CA . GLN A 1 605 ? 9.168 38.611 20.392 1.00 19.98 632 GLN A CA 1
ATOM 4663 C C . GLN A 1 605 ? 7.656 38.705 20.535 1.00 18.78 632 GLN A C 1
ATOM 4664 O O . GLN A 1 605 ? 6.928 37.883 19.983 1.00 18.62 632 GLN A O 1
ATOM 4670 N N . LEU A 1 606 ? 7.206 39.711 21.282 1.00 18.10 633 LEU A N 1
ATOM 4671 C CA . LEU A 1 606 ? 5.786 39.928 21.570 1.00 17.18 633 LEU A CA 1
ATOM 4672 C C . LEU A 1 606 ? 5.478 41.420 21.614 1.00 16.79 633 LEU A C 1
ATOM 4673 O O . LEU A 1 606 ? 6.372 42.229 21.873 1.00 16.32 633 LEU A O 1
ATOM 4678 N N . PRO A 1 607 ? 4.207 41.797 21.370 1.00 16.56 634 PRO A N 1
ATOM 4679 C CA . PRO A 1 607 ? 3.840 43.194 21.600 1.00 16.50 634 PRO A CA 1
ATOM 4680 C C . PRO A 1 607 ? 3.839 43.467 23.104 1.00 16.70 634 PRO A C 1
ATOM 4681 O O . PRO A 1 607 ? 3.825 42.523 23.896 1.00 16.03 634 PRO A O 1
ATOM 4685 N N . LYS A 1 608 ? 3.880 44.742 23.488 1.00 16.93 635 LYS A N 1
ATOM 4686 C CA . LYS A 1 608 ? 3.860 45.115 24.899 1.00 17.47 635 LYS A CA 1
ATOM 4687 C C . LYS A 1 608 ? 2.520 44.760 25.558 1.00 16.97 635 LYS A C 1
ATOM 4688 O O . LYS A 1 608 ? 2.487 44.310 26.707 1.00 16.74 635 LYS A O 1
ATOM 4694 N N . SER A 1 609 ? 1.432 44.951 24.810 1.00 16.30 636 SER A N 1
ATOM 4695 C CA . SER A 1 609 ? 0.075 44.626 25.258 1.00 15.97 636 SER A CA 1
ATOM 4696 C C . SER A 1 609 ? -0.798 44.187 24.084 1.00 15.38 636 SER A C 1
ATOM 4697 O O . SER A 1 609 ? -0.435 44.390 22.914 1.00 14.91 636 SER A O 1
ATOM 4700 N N . VAL A 1 610 ? -1.950 43.594 24.399 1.00 14.50 637 VAL A N 1
ATOM 4701 C CA . VAL A 1 610 ? -2.916 43.180 23.374 1.00 13.96 637 VAL A CA 1
ATOM 4702 C C . VAL A 1 610 ? -4.328 43.588 23.769 1.00 13.51 637 VAL A C 1
ATOM 4703 O O . VAL A 1 610 ? -4.650 43.672 24.960 1.00 13.66 637 VAL A O 1
ATOM 4707 N N . ASN A 1 611 ? -5.162 43.842 22.768 1.00 12.63 638 ASN A N 1
ATOM 4708 C CA . ASN A 1 611 ? -6.586 44.054 22.996 1.00 12.12 638 ASN A CA 1
ATOM 4709 C C . ASN A 1 611 ? -7.327 42.718 22.920 1.00 12.09 638 ASN A C 1
ATOM 4710 O O . ASN A 1 611 ? -8.150 42.396 23.782 1.00 12.00 638 ASN A O 1
ATOM 4715 N N . LYS A 1 612 ? -7.016 41.937 21.888 1.00 11.73 639 LYS A N 1
ATOM 4716 C CA . LYS A 1 612 ? -7.689 40.672 21.643 1.00 11.46 639 LYS A CA 1
ATOM 4717 C C . LYS A 1 612 ? -6.685 39.634 21.198 1.00 11.33 639 LYS A C 1
ATOM 4718 O O . LYS A 1 612 ? -5.655 39.964 20.591 1.00 10.70 639 LYS A O 1
ATOM 4724 N N . ILE A 1 613 ? -6.995 38.378 21.506 1.00 10.91 640 ILE A N 1
ATOM 4725 C CA . ILE A 1 613 ? -6.313 37.244 20.886 1.00 11.24 640 ILE A CA 1
ATOM 4726 C C . ILE A 1 613 ? -7.376 36.268 20.358 1.00 11.10 640 ILE A C 1
ATOM 4727 O O . ILE A 1 613 ? -8.491 36.178 20.904 1.00 10.73 640 ILE A O 1
ATOM 4732 N N . LYS A 1 614 ? -7.057 35.567 19.276 1.00 11.14 641 LYS A N 1
ATOM 4733 C CA . LYS A 1 614 ? -8.028 34.639 18.685 1.00 11.07 641 LYS A CA 1
ATOM 4734 C C . LYS A 1 614 ? -7.338 33.509 17.948 1.00 11.31 641 LYS A C 1
ATOM 4735 O O . LYS A 1 614 ? -6.381 33.736 17.203 1.00 11.38 641 LYS A O 1
ATOM 4741 N N . ALA A 1 615 ? -7.836 32.293 18.166 1.00 11.29 642 ALA A N 1
ATOM 4742 C CA . ALA A 1 615 ? -7.353 31.111 17.461 1.00 11.80 642 ALA A CA 1
ATOM 4743 C C . ALA A 1 615 ? -8.211 30.873 16.227 1.00 12.03 642 ALA A C 1
ATOM 4744 O O . ALA A 1 615 ? -9.357 31.328 16.163 1.00 12.04 642 ALA A O 1
ATOM 4746 N N . VAL A 1 616 ? -7.646 30.168 15.249 1.00 12.28 643 VAL A N 1
ATOM 4747 C CA . VAL A 1 616 ? -8.294 29.961 13.955 1.00 12.28 643 VAL A CA 1
ATOM 4748 C C . VAL A 1 616 ? -9.019 28.615 13.887 1.00 12.40 643 VAL A C 1
ATOM 4749 O O . VAL A 1 616 ? -8.421 27.580 14.193 1.00 12.56 643 VAL A O 1
ATOM 4753 N N . PRO A 1 617 ? -10.311 28.624 13.490 1.00 12.40 644 PRO A N 1
ATOM 4754 C CA . PRO A 1 617 ? -10.995 27.355 13.212 1.00 12.55 644 PRO A CA 1
ATOM 4755 C C . PRO A 1 617 ? -10.229 26.505 12.187 1.00 12.96 644 PRO A C 1
ATOM 4756 O O . PRO A 1 617 ? -9.766 27.030 11.170 1.00 12.61 644 PRO A O 1
ATOM 4760 N N . GLY A 1 618 ? -10.084 25.212 12.482 1.00 13.21 645 GLY A N 1
ATOM 4761 C CA . GLY A 1 618 ? -9.433 24.262 11.573 1.00 13.49 645 GLY A CA 1
ATOM 4762 C C . GLY A 1 618 ? -7.911 24.270 11.572 1.00 13.84 645 GLY A C 1
ATOM 4763 O O . GLY A 1 618 ? -7.287 23.488 10.847 1.00 13.89 645 GLY A O 1
ATOM 4764 N N . LYS A 1 619 ? -7.307 25.142 12.377 1.00 13.69 646 LYS A N 1
ATOM 4765 C CA . LYS A 1 619 ? -5.852 25.248 12.452 1.00 14.22 646 LYS A CA 1
ATOM 4766 C C . LYS A 1 619 ? -5.354 25.241 13.897 1.00 14.08 646 LYS A C 1
ATOM 4767 O O . LYS A 1 619 ? -5.231 26.298 14.526 1.00 13.74 646 LYS A O 1
ATOM 4773 N N . GLU A 1 620 ? -5.071 24.044 14.416 1.00 14.02 647 GLU A N 1
ATOM 4774 C CA . GLU A 1 620 ? -4.554 23.895 15.781 1.00 14.09 647 GLU A CA 1
ATOM 4775 C C . GLU A 1 620 ? -3.264 24.685 15.971 1.00 13.66 647 GLU A C 1
ATOM 4776 O O . GLU A 1 620 ? -2.352 24.597 15.151 1.00 13.65 647 GLU A O 1
ATOM 4782 N N . GLY A 1 621 ? -3.203 25.477 17.038 1.00 13.04 648 GLY A N 1
ATOM 4783 C CA . GLY A 1 621 ? -1.995 26.239 17.366 1.00 12.87 648 GLY A CA 1
ATOM 4784 C C . GLY A 1 621 ? -1.806 27.540 16.605 1.00 12.57 648 GLY A C 1
ATOM 4785 O O . GLY A 1 621 ? -0.801 28.224 16.794 1.00 12.76 648 GLY A O 1
ATOM 4786 N N . HIS A 1 622 ? -2.755 27.878 15.733 1.00 12.46 649 HIS A N 1
ATOM 4787 C CA . HIS A 1 622 ? -2.721 29.153 15.020 1.00 12.58 649 HIS A CA 1
ATOM 4788 C C . HIS A 1 622 ? -3.433 30.207 15.860 1.00 12.67 649 HIS A C 1
ATOM 4789 O O . HIS A 1 622 ? -4.640 30.118 16.082 1.00 12.61 649 HIS A O 1
ATOM 4796 N N . VAL A 1 623 ? -2.677 31.192 16.332 1.00 12.78 650 VAL A N 1
ATOM 4797 C CA . VAL A 1 623 ? -3.196 32.217 17.239 1.00 13.18 650 VAL A CA 1
ATOM 4798 C C . VAL A 1 623 ? -2.757 33.580 16.737 1.00 13.03 650 VAL A C 1
ATOM 4799 O O . VAL A 1 623 ? -1.584 33.775 16.395 1.00 13.52 650 VAL A O 1
ATOM 4803 N N . TRP A 1 624 ? -3.700 34.524 16.700 1.00 12.73 651 TRP A N 1
ATOM 4804 C CA . TRP A 1 624 ? -3.434 35.878 16.229 1.00 11.95 651 TRP A CA 1
ATOM 4805 C C . TRP A 1 624 ? -3.606 36.892 17.364 1.00 11.82 651 TRP A C 1
ATOM 4806 O O . TRP A 1 624 ? -4.497 36.752 18.206 1.00 11.70 651 TRP A O 1
ATOM 4817 N N . LEU A 1 625 ? -2.742 37.901 17.394 1.00 11.32 652 LEU A N 1
ATOM 4818 C CA . LEU A 1 625 ? -2.809 38.934 18.423 1.00 11.42 652 LEU A CA 1
ATOM 4819 C C . LEU A 1 625 ? -3.202 40.253 17.787 1.00 11.49 652 LEU A C 1
ATOM 4820 O O . LEU A 1 625 ? -2.558 40.692 16.835 1.00 11.34 652 LEU A O 1
ATOM 4825 N N . ALA A 1 626 ? -4.258 40.880 18.303 1.00 11.48 653 ALA A N 1
ATOM 4826 C CA . ALA A 1 626 ? -4.624 42.223 17.864 1.00 11.71 653 ALA A CA 1
ATOM 4827 C C . ALA A 1 626 ? -4.134 43.202 18.933 1.00 11.84 653 ALA A C 1
ATOM 4828 O O . ALA A 1 626 ? -4.731 43.319 20.014 1.00 11.55 653 ALA A O 1
ATOM 4830 N N . ALA A 1 627 ? -3.018 43.867 18.634 1.00 11.80 654 ALA A N 1
ATOM 4831 C CA . ALA A 1 627 ? -2.297 44.667 19.627 1.00 12.34 654 ALA A CA 1
ATOM 4832 C C . ALA A 1 627 ? -2.515 46.174 19.475 1.00 12.53 654 ALA A C 1
ATOM 4833 O O . ALA A 1 627 ? -1.676 46.972 19.901 1.00 13.14 654 ALA A O 1
ATOM 4835 N N . ARG A 1 628 ? -3.639 46.572 18.881 1.00 12.74 655 ARG A N 1
ATOM 4836 C CA . ARG A 1 628 ? 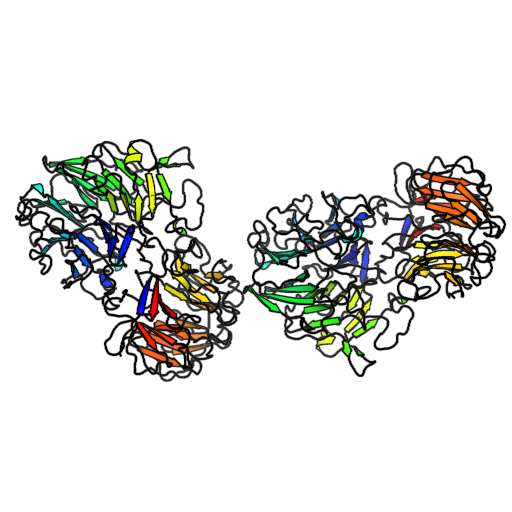-3.905 47.988 18.618 1.00 13.03 655 ARG A CA 1
ATOM 4837 C C . ARG A 1 628 ? -2.700 48.594 17.860 1.00 13.81 655 ARG A C 1
ATOM 4838 O O . ARG A 1 628 ? -2.248 47.990 16.882 1.00 13.30 655 ARG A O 1
ATOM 4846 N N . GLU A 1 629 ? -2.171 49.746 18.294 1.00 14.27 656 GLU A N 1
ATOM 4847 C CA . GLU A 1 629 ? -1.030 50.377 17.597 1.00 16.37 656 GLU A CA 1
ATOM 4848 C C . GLU A 1 629 ? 0.253 49.522 17.630 1.00 15.50 656 GLU A C 1
ATOM 4849 O O . GLU A 1 629 ? 1.209 49.797 16.897 1.00 15.68 656 GLU A O 1
ATOM 4855 N N . GLY A 1 630 ? 0.258 48.489 18.475 1.00 14.92 657 GLY A N 1
ATOM 4856 C CA . GLY A 1 630 ? 1.325 47.487 18.503 1.00 14.41 657 GLY A CA 1
ATOM 4857 C C . GLY A 1 630 ? 1.272 46.498 17.347 1.00 14.02 657 GLY A C 1
ATOM 4858 O O . GLY A 1 630 ? 2.145 45.640 17.226 1.00 14.09 657 GLY A O 1
ATOM 4859 N N . GLY A 1 631 ? 0.236 46.605 16.512 1.00 13.68 658 GLY A N 1
ATOM 4860 C CA . GLY A 1 631 ? 0.130 45.825 15.280 1.00 13.12 658 GLY A CA 1
ATOM 4861 C C . GLY A 1 631 ? -0.664 44.529 15.345 1.00 13.30 658 GLY A C 1
ATOM 4862 O O . GLY A 1 631 ? -1.467 44.303 16.261 1.00 13.25 658 GLY A O 1
ATOM 4863 N N . LEU A 1 632 ? -0.435 43.684 14.346 1.00 12.76 659 LEU A N 1
ATOM 4864 C CA . LEU A 1 632 ? -1.057 42.376 14.253 1.00 12.40 659 LEU A CA 1
ATOM 4865 C C . LEU A 1 632 ? 0.027 41.310 14.208 1.00 12.73 659 LEU A C 1
ATOM 4866 O O . LEU A 1 632 ? 0.983 41.416 13.428 1.00 12.37 659 LEU A O 1
ATOM 4871 N N . TRP A 1 633 ? -0.144 40.283 15.037 1.00 12.97 660 TRP A N 1
ATOM 4872 C CA . TRP A 1 633 ? 0.844 39.216 15.198 1.00 13.48 660 TRP A CA 1
ATOM 4873 C C . TRP A 1 633 ? 0.221 37.844 14.954 1.00 13.63 660 TRP A C 1
ATOM 4874 O O . TRP A 1 633 ? -0.976 37.644 15.192 1.00 13.29 660 TRP A O 1
ATOM 4885 N N . ARG A 1 634 ? 1.035 36.896 14.497 1.00 13.72 661 ARG A N 1
ATOM 4886 C CA . ARG A 1 634 ? 0.571 35.521 14.324 1.00 14.23 661 ARG A CA 1
ATOM 4887 C C . ARG A 1 634 ? 1.573 34.495 14.849 1.00 14.31 661 ARG A C 1
ATOM 4888 O O . ARG A 1 634 ? 2.794 34.690 14.770 1.00 14.06 661 ARG A O 1
ATOM 4896 N N . SER A 1 635 ? 1.038 33.415 15.405 1.00 14.24 662 SER A N 1
ATOM 4897 C CA . SER A 1 635 ? 1.815 32.225 15.713 1.00 14.50 662 SER A CA 1
ATOM 4898 C C . SER A 1 635 ? 1.154 31.058 15.005 1.00 14.77 662 SER A C 1
ATOM 4899 O O . SER A 1 635 ? -0.067 31.055 14.818 1.00 14.40 662 SER A O 1
ATOM 4902 N N . THR A 1 636 ? 1.956 30.078 14.597 1.00 15.22 663 THR A N 1
ATOM 4903 C CA . THR A 1 636 ? 1.418 28.819 14.080 1.00 16.17 663 THR A CA 1
ATOM 4904 C C . THR A 1 636 ? 1.900 27.625 14.912 1.00 16.73 663 THR A C 1
ATOM 4905 O O . THR A 1 636 ? 1.667 26.474 14.536 1.00 17.16 663 THR A O 1
ATOM 4909 N N . ASP A 1 637 ? 2.576 27.903 16.027 1.00 17.35 664 ASP A N 1
ATOM 4910 C CA . ASP A 1 637 ? 3.097 26.845 16.904 1.00 18.08 664 ASP A CA 1
ATOM 4911 C C . ASP A 1 637 ? 2.567 26.916 18.341 1.00 18.19 664 ASP A C 1
ATOM 4912 O O . ASP A 1 637 ? 3.246 26.513 19.294 1.00 18.65 664 ASP A O 1
ATOM 4917 N N . GLY A 1 638 ? 1.343 27.418 18.489 1.00 17.91 665 GLY A N 1
ATOM 4918 C CA . GLY A 1 638 ? 0.699 27.498 19.795 1.00 17.53 665 GLY A CA 1
ATOM 4919 C C . GLY A 1 638 ? 1.243 28.610 20.671 1.00 17.33 665 GLY A C 1
ATOM 4920 O O . GLY A 1 638 ? 1.063 28.586 21.885 1.00 17.21 665 GLY A O 1
ATOM 4921 N N . GLY A 1 639 ? 1.918 29.580 20.060 1.00 17.16 666 GLY A N 1
ATOM 4922 C CA . GLY A 1 639 ? 2.356 30.773 20.777 1.00 17.38 666 GLY A CA 1
ATOM 4923 C C . GLY A 1 639 ? 3.767 30.749 21.337 1.00 17.75 666 GLY A C 1
ATOM 4924 O O . GLY A 1 639 ? 4.145 31.634 22.110 1.00 17.53 666 GLY A O 1
ATOM 4925 N N . TYR A 1 640 ? 4.545 29.737 20.958 1.00 18.14 667 TYR A N 1
ATOM 4926 C CA . TYR A 1 640 ? 5.960 29.686 21.329 1.00 18.56 667 TYR A CA 1
ATOM 4927 C C . TYR A 1 640 ? 6.780 30.698 20.527 1.00 18.72 667 TYR A C 1
ATOM 4928 O O . TYR A 1 640 ? 7.791 31.223 21.019 1.00 18.68 667 TYR A O 1
ATOM 4937 N N . THR A 1 641 ? 6.341 30.977 19.300 1.00 18.38 668 THR A N 1
ATOM 4938 C CA . THR A 1 641 ? 6.934 32.048 18.494 1.00 18.62 668 THR A CA 1
ATOM 4939 C C . THR A 1 641 ? 5.845 32.834 17.765 1.00 18.20 668 THR A C 1
ATOM 4940 O O . THR A 1 641 ? 4.885 32.249 17.260 1.00 17.93 668 THR A O 1
ATOM 4944 N N . PHE A 1 642 ? 6.012 34.154 17.716 1.00 18.05 669 PHE A N 1
ATOM 4945 C CA . PHE A 1 642 ? 5.118 35.046 16.983 1.00 18.04 669 PHE A CA 1
ATOM 4946 C C . PHE A 1 642 ? 5.879 35.869 15.958 1.00 18.29 669 PHE A C 1
ATOM 4947 O O . PHE A 1 642 ? 7.041 36.227 16.172 1.00 18.38 669 PHE A O 1
ATOM 4955 N N . GLU A 1 643 ? 5.203 36.171 14.855 1.00 18.48 670 GLU A N 1
ATOM 4956 C CA . GLU A 1 643 ? 5.690 37.096 13.841 1.00 18.73 670 GLU A CA 1
ATOM 4957 C C . GLU A 1 643 ? 4.756 38.310 13.805 1.00 18.09 670 GLU A C 1
ATOM 4958 O O . GLU A 1 643 ? 3.534 38.153 13.739 1.00 17.45 670 GLU A O 1
ATOM 4964 N N . LYS A 1 644 ? 5.330 39.510 13.855 1.00 17.24 671 LYS A N 1
ATOM 4965 C CA . LYS A 1 644 ? 4.561 40.732 13.645 1.00 16.94 671 LYS A CA 1
ATOM 4966 C C . LYS A 1 644 ? 4.437 40.975 12.145 1.00 16.77 671 LYS A C 1
ATOM 4967 O O . LYS A 1 644 ? 5.443 41.022 11.431 1.00 16.42 671 LYS A O 1
ATOM 4973 N N . LEU A 1 645 ? 3.205 41.103 11.659 1.00 16.09 672 LEU A N 1
ATOM 4974 C CA . LEU A 1 645 ? 2.993 41.375 10.238 1.00 16.16 672 LEU A CA 1
ATOM 4975 C C . LEU A 1 645 ? 3.465 42.789 9.915 1.00 16.40 672 LEU A C 1
ATOM 4976 O O . LEU A 1 645 ? 3.051 43.748 10.564 1.00 16.40 672 LEU A O 1
ATOM 4981 N N . SER A 1 646 ? 4.340 42.904 8.918 1.00 16.55 673 SER A N 1
ATOM 4982 C CA . SER A 1 646 ? 4.968 44.184 8.589 1.00 16.72 673 SER A CA 1
ATOM 4983 C C . SER A 1 646 ? 4.069 45.084 7.750 1.00 16.28 673 SER A C 1
ATOM 4984 O O . SER A 1 646 ? 4.401 46.240 7.518 1.00 16.89 673 SER A O 1
ATOM 4987 N N . ASN A 1 647 ? 2.929 44.558 7.307 1.00 15.61 674 ASN A N 1
ATOM 4988 C CA . ASN A 1 647 ? 2.024 45.313 6.450 1.00 15.09 674 ASN A CA 1
ATOM 4989 C C . ASN A 1 647 ? 0.735 45.788 7.149 1.00 14.85 674 ASN A C 1
ATOM 4990 O O . ASN A 1 647 ? -0.238 46.147 6.496 1.00 14.64 674 ASN A O 1
ATOM 4995 N N . VAL A 1 648 ? 0.743 45.781 8.477 1.00 14.52 675 VAL A N 1
ATOM 4996 C CA . VAL A 1 648 ? -0.389 46.269 9.268 1.00 14.25 675 VAL A CA 1
ATOM 4997 C C . VAL A 1 648 ? 0.147 47.204 10.338 1.00 14.14 675 VAL A C 1
ATOM 4998 O O . VAL A 1 648 ? 1.033 46.833 11.104 1.00 14.32 675 VAL A O 1
ATOM 5002 N N . ASP A 1 649 ? -0.388 48.419 10.380 1.00 14.65 676 ASP A N 1
ATOM 5003 C CA . ASP A 1 649 ? 0.013 49.404 11.387 1.00 14.81 676 ASP A CA 1
ATOM 5004 C C . ASP A 1 649 ? -0.715 49.145 12.707 1.00 14.35 676 ASP A C 1
ATOM 5005 O O . ASP A 1 649 ? -0.085 48.867 13.736 1.00 14.42 676 ASP A O 1
ATOM 5010 N N . THR A 1 650 ? -2.044 49.247 12.662 1.00 13.74 677 THR A N 1
ATOM 5011 C CA . THR A 1 650 ? -2.891 49.098 13.839 1.00 12.83 677 THR A CA 1
ATOM 5012 C C . THR A 1 650 ? -3.936 48.011 13.578 1.00 12.13 677 THR A C 1
ATOM 5013 O O . THR A 1 650 ? -4.549 47.975 12.511 1.00 11.79 677 THR A O 1
ATOM 5017 N N . ALA A 1 651 ? -4.110 47.118 14.548 1.00 11.35 678 ALA A N 1
ATOM 5018 C CA . ALA A 1 651 ? -5.190 46.130 14.513 1.00 10.91 678 ALA A CA 1
ATOM 5019 C C . ALA A 1 651 ? -5.839 46.037 15.891 1.00 10.48 678 ALA A C 1
ATOM 5020 O O . ALA A 1 651 ? -5.247 45.484 16.825 1.00 10.47 678 ALA A O 1
ATOM 5022 N N . HIS A 1 652 ? -7.039 46.602 16.023 1.00 10.12 679 HIS A N 1
ATOM 5023 C CA . HIS A 1 652 ? -7.762 46.591 17.303 1.00 9.72 679 HIS A CA 1
ATOM 5024 C C . HIS A 1 652 ? -8.388 45.232 17.590 1.00 9.34 679 HIS A C 1
ATOM 5025 O O . HIS A 1 652 ? -8.398 44.771 18.729 1.00 9.29 679 HIS A O 1
ATOM 5032 N N . VAL A 1 653 ? -8.926 44.613 16.543 1.00 9.39 680 VAL A N 1
ATOM 5033 C CA . VAL A 1 653 ? -9.602 43.318 16.638 1.00 8.96 680 VAL A CA 1
ATOM 5034 C C . VAL A 1 653 ? -9.261 42.480 15.400 1.00 8.96 680 VAL A C 1
ATOM 5035 O O . VAL A 1 653 ? -8.850 43.026 14.371 1.00 8.80 680 VAL A O 1
ATOM 5039 N N . VAL A 1 654 ? -9.416 41.161 15.512 1.00 8.65 681 VAL A N 1
ATOM 5040 C CA . VAL A 1 654 ? -9.129 40.245 14.404 1.00 8.28 681 VAL A CA 1
ATOM 5041 C C . VAL A 1 654 ? -10.193 39.146 14.365 1.00 8.39 681 VAL A C 1
ATOM 5042 O O . VAL A 1 654 ? -10.634 38.660 15.410 1.00 7.93 681 VAL A O 1
ATOM 5046 N N . GLY A 1 655 ? -10.622 38.784 13.160 1.00 8.65 682 GLY A N 1
ATOM 5047 C CA . GLY A 1 655 ? -11.646 37.757 12.989 1.00 9.25 682 GLY A CA 1
ATOM 5048 C C . GLY A 1 655 ? -11.458 36.968 11.711 1.00 9.78 682 GLY A C 1
ATOM 5049 O O . GLY A 1 655 ? -10.634 37.331 10.861 1.00 9.69 682 GLY A O 1
ATOM 5050 N N . PHE A 1 656 ? -12.226 35.891 11.568 1.00 9.67 683 PHE A N 1
ATOM 5051 C CA . PHE A 1 656 ? -12.023 34.960 10.456 1.00 9.90 683 PHE A CA 1
ATOM 5052 C C . PHE A 1 656 ? -13.341 34.560 9.804 1.00 9.83 683 PHE A C 1
ATOM 5053 O O . PHE A 1 656 ? -14.352 34.396 10.488 1.00 9.32 683 PHE A O 1
ATOM 5061 N N . GLY A 1 657 ? -13.312 34.411 8.479 1.00 9.79 684 GLY A N 1
ATOM 5062 C CA . GLY A 1 657 ? -14.472 33.981 7.709 1.00 9.99 684 GLY A CA 1
ATOM 5063 C C . GLY A 1 657 ? -14.081 32.966 6.652 1.00 10.48 684 GLY A C 1
ATOM 5064 O O . GLY A 1 657 ? -12.897 32.646 6.493 1.00 10.22 684 GLY A O 1
ATOM 5065 N N . LYS A 1 658 ? -15.074 32.472 5.919 1.00 10.64 685 LYS A N 1
ATOM 5066 C CA . LYS A 1 658 ? -14.851 31.467 4.880 1.00 11.35 685 LYS A CA 1
ATOM 5067 C C . LYS A 1 658 ? -13.694 31.866 3.952 1.00 10.99 685 LYS A C 1
ATOM 5068 O O . LYS A 1 658 ? -13.571 33.036 3.551 1.00 10.72 685 LYS A O 1
ATOM 5074 N N . ALA A 1 659 ? -12.839 30.891 3.646 1.00 10.61 686 ALA A N 1
ATOM 5075 C CA . ALA A 1 659 ? -11.718 31.077 2.726 1.00 10.41 686 ALA A CA 1
ATOM 5076 C C . ALA A 1 659 ? -12.176 31.526 1.334 1.00 10.06 686 ALA A C 1
ATOM 5077 O O . ALA A 1 659 ? -13.229 31.102 0.835 1.00 10.00 686 ALA A O 1
ATOM 5079 N N . ALA A 1 660 ? -11.376 32.399 0.727 1.00 10.02 687 ALA A N 1
ATOM 5080 C CA . ALA A 1 660 ? -11.564 32.805 -0.660 1.00 10.31 687 ALA A CA 1
ATOM 5081 C C . ALA A 1 660 ? -11.290 31.606 -1.579 1.00 10.55 687 ALA A C 1
ATOM 5082 O O . ALA A 1 660 ? -10.515 30.718 -1.215 1.00 10.53 687 ALA A O 1
ATOM 5084 N N . PRO A 1 661 ? -11.931 31.565 -2.763 1.00 11.13 688 PRO A N 1
ATOM 5085 C CA . PRO A 1 661 ? -11.569 30.497 -3.704 1.00 11.63 688 PRO A CA 1
ATOM 5086 C C . PRO A 1 661 ? -10.091 30.606 -4.075 1.00 12.37 688 PRO A C 1
ATOM 5087 O O . PRO A 1 661 ? -9.560 31.720 -4.166 1.00 12.11 688 PRO A O 1
ATOM 5091 N N . GLY A 1 662 ? -9.434 29.459 -4.239 1.00 13.18 689 GLY A N 1
ATOM 5092 C CA . GLY A 1 662 ? -8.008 29.415 -4.551 1.00 14.27 689 GLY A CA 1
ATOM 5093 C C . GLY A 1 662 ? -7.076 29.691 -3.384 1.00 15.14 689 GLY A C 1
ATOM 5094 O O . GLY A 1 662 ? -5.852 29.712 -3.548 1.00 15.86 689 GLY A O 1
ATOM 5095 N N . GLN A 1 663 ? -7.635 29.896 -2.198 1.00 15.39 690 GLN A N 1
ATOM 5096 C CA . GLN A 1 663 ? -6.812 30.179 -1.034 1.00 15.88 690 GLN A CA 1
ATOM 5097 C C . GLN A 1 663 ? -6.942 29.125 0.050 1.00 16.46 690 GLN A C 1
ATOM 5098 O O . GLN A 1 663 ? -7.989 28.494 0.198 1.00 16.72 690 GLN A O 1
ATOM 5104 N N . ASP A 1 664 ? -5.857 28.950 0.796 1.00 17.04 691 ASP A N 1
ATOM 5105 C CA . ASP A 1 664 ? -5.706 27.862 1.763 1.00 18.04 691 ASP A CA 1
ATOM 5106 C C . ASP A 1 664 ? -5.830 28.310 3.230 1.00 17.33 691 ASP A C 1
ATOM 5107 O O . ASP A 1 664 ? -5.437 27.577 4.144 1.00 18.48 691 ASP A O 1
ATOM 5112 N N . TYR A 1 665 ? -6.358 29.508 3.454 1.00 15.68 692 TYR A N 1
ATOM 5113 C CA . TYR A 1 665 ? -6.562 30.019 4.807 1.00 14.17 692 TYR A CA 1
ATOM 5114 C C . TYR A 1 665 ? -7.897 30.713 4.859 1.00 13.40 692 TYR A C 1
ATOM 5115 O O . TYR A 1 665 ? -8.336 31.282 3.866 1.00 12.90 692 TYR A O 1
ATOM 5124 N N . MET A 1 666 ? -8.539 30.677 6.020 1.00 12.73 693 MET A N 1
ATOM 5125 C CA . MET A 1 666 ? -9.728 31.485 6.237 1.00 12.06 693 MET A CA 1
ATOM 5126 C C . MET A 1 666 ? -9.386 32.943 5.940 1.00 11.26 693 MET A C 1
ATOM 5127 O O . MET A 1 666 ? -8.264 33.386 6.190 1.00 11.03 693 MET A O 1
ATOM 5132 N N . ALA A 1 667 ? -10.338 33.666 5.363 1.00 10.43 694 ALA A N 1
ATOM 5133 C CA . ALA A 1 667 ? -10.191 35.103 5.163 1.00 9.99 694 ALA A CA 1
ATOM 5134 C C . ALA A 1 667 ? -10.093 35.768 6.538 1.00 9.89 694 ALA A C 1
ATOM 5135 O O . ALA A 1 667 ? -10.784 35.368 7.480 1.00 9.81 694 ALA A O 1
ATOM 5137 N N . ILE A 1 668 ? -9.223 36.767 6.644 1.00 9.47 695 ILE A N 1
ATOM 5138 C CA . ILE A 1 668 ? -8.941 37.436 7.912 1.00 9.56 695 ILE A CA 1
ATOM 5139 C C . ILE A 1 668 ? -9.476 38.863 7.833 1.00 9.77 695 ILE A C 1
ATOM 5140 O O . ILE A 1 668 ? -9.291 39.540 6.817 1.00 10.07 695 ILE A O 1
ATOM 5145 N N . TYR A 1 669 ? -10.137 39.302 8.907 1.00 9.62 696 TYR A N 1
ATOM 5146 C CA . TYR A 1 669 ? -10.777 40.618 8.965 1.00 9.39 696 TYR A CA 1
ATOM 5147 C C . TYR A 1 669 ? -10.282 41.378 10.179 1.00 9.34 696 TYR A C 1
ATOM 5148 O O . TYR A 1 669 ? -10.228 40.830 11.272 1.00 9.90 696 TYR A O 1
ATOM 5157 N N . ILE A 1 670 ? -9.905 42.636 9.980 1.00 9.15 697 ILE A N 1
ATOM 5158 C CA . ILE A 1 670 ? -9.454 43.488 11.089 1.00 9.14 697 ILE A CA 1
ATOM 5159 C C . ILE A 1 670 ? -10.074 44.880 10.999 1.00 9.27 697 ILE A C 1
ATOM 5160 O O . ILE A 1 670 ? -10.593 45.275 9.943 1.00 8.77 697 ILE A O 1
ATOM 5165 N N . THR A 1 671 ? -10.029 45.609 12.113 1.00 9.45 698 THR A N 1
ATOM 5166 C CA . THR A 1 671 ? -10.208 47.062 12.080 1.00 9.98 698 THR A CA 1
ATOM 5167 C C . THR A 1 671 ? -8.927 47.692 12.593 1.00 10.34 698 THR A C 1
ATOM 5168 O O . THR A 1 671 ? -8.217 47.090 13.409 1.00 10.21 698 THR A O 1
ATOM 5172 N N . GLY A 1 672 ? -8.635 48.899 12.119 1.00 10.63 699 GLY A N 1
ATOM 5173 C CA . GLY A 1 672 ? -7.404 49.573 12.506 1.00 11.75 699 GLY A CA 1
ATOM 5174 C C . GLY A 1 672 ? -6.882 50.481 11.417 1.00 12.04 699 GLY A C 1
ATOM 5175 O O . GLY A 1 672 ? -7.620 51.284 10.864 1.00 11.68 699 GLY A O 1
ATOM 5176 N N . LYS A 1 673 ? -5.601 50.336 11.107 1.00 12.69 700 LYS A N 1
ATOM 5177 C CA . LYS A 1 673 ? -4.911 51.271 10.232 1.00 13.82 700 LYS A CA 1
ATOM 5178 C C . LYS A 1 673 ? -3.867 50.551 9.394 1.00 14.05 700 LYS A C 1
ATOM 5179 O O . LYS A 1 673 ? -3.044 49.797 9.917 1.00 13.95 700 LYS A O 1
ATOM 5185 N N . ILE A 1 674 ? -3.920 50.774 8.087 1.00 14.83 701 ILE A N 1
ATOM 5186 C CA . ILE A 1 674 ? -2.895 50.269 7.174 1.00 15.39 701 ILE A CA 1
ATOM 5187 C 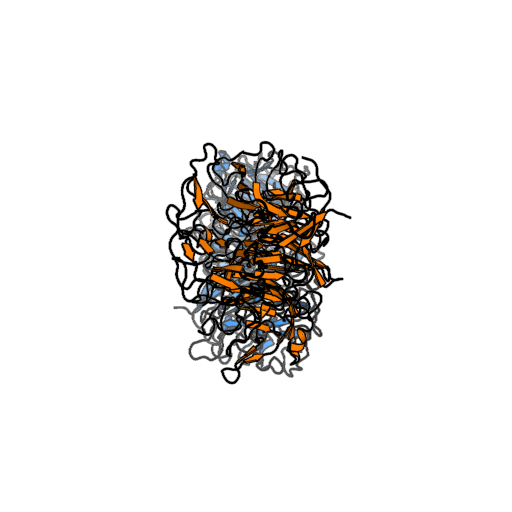C . ILE A 1 674 ? -2.498 51.442 6.289 1.00 16.35 701 ILE A C 1
ATOM 5188 O O . ILE A 1 674 ? -3.370 52.106 5.731 1.00 16.28 701 ILE A O 1
ATOM 5193 N N . ASP A 1 675 ? -1.190 51.697 6.177 1.00 17.68 702 ASP A N 1
ATOM 5194 C CA . ASP A 1 675 ? -0.650 52.766 5.323 1.00 18.99 702 ASP A CA 1
ATOM 5195 C C . ASP A 1 675 ? -1.395 54.089 5.501 1.00 19.66 702 ASP A C 1
ATOM 5196 O O . ASP A 1 675 ? -1.873 54.679 4.523 1.00 20.00 702 ASP A O 1
ATOM 5201 N N . ASN A 1 676 ? -1.507 54.544 6.745 1.00 20.29 703 ASN A N 1
ATOM 5202 C CA . ASN A 1 676 ? -2.257 55.770 7.066 1.00 21.08 703 ASN A CA 1
ATOM 5203 C C . ASN A 1 676 ? -3.699 55.851 6.535 1.00 20.33 703 ASN A C 1
ATOM 5204 O O . ASN A 1 676 ? -4.224 56.939 6.284 1.00 20.55 703 ASN A O 1
ATOM 5209 N N . VAL A 1 677 ? -4.327 54.690 6.375 1.00 18.87 704 VAL A N 1
ATOM 5210 C CA . VAL A 1 677 ? -5.751 54.611 6.067 1.00 18.07 704 VAL A CA 1
ATOM 5211 C C . VAL A 1 677 ? -6.423 53.920 7.246 1.00 17.18 704 VAL A C 1
ATOM 5212 O O . VAL A 1 677 ? -6.034 52.814 7.615 1.00 15.99 704 VAL A O 1
ATOM 5216 N N . LEU A 1 678 ? -7.403 54.595 7.848 1.00 16.68 705 LEU A N 1
ATOM 5217 C CA . LEU A 1 678 ? -8.208 54.013 8.923 1.00 15.99 705 LEU A CA 1
ATOM 5218 C C . LEU A 1 678 ? -9.398 53.271 8.342 1.00 15.33 705 LEU A C 1
ATOM 5219 O O . LEU A 1 678 ? -10.007 53.724 7.369 1.00 15.26 705 LEU A O 1
ATOM 5224 N N . GLY A 1 679 ? -9.741 52.135 8.941 1.00 14.50 706 GLY A N 1
ATOM 5225 C CA . GLY A 1 679 ? -10.966 51.446 8.557 1.00 13.60 706 GLY A CA 1
ATOM 5226 C C . GLY A 1 679 ? -10.973 49.963 8.832 1.00 12.85 706 GLY A C 1
ATOM 5227 O O . GLY A 1 679 ? -10.367 49.496 9.797 1.00 12.77 706 GLY A O 1
ATOM 5228 N N . PHE A 1 680 ? -11.689 49.228 7.983 1.00 12.10 707 PHE A N 1
ATOM 5229 C CA . PHE A 1 680 ? -11.779 47.776 8.093 1.00 11.14 707 PHE A CA 1
ATOM 5230 C C . PHE A 1 680 ? -11.059 47.171 6.899 1.00 10.88 707 PHE A C 1
ATOM 5231 O O . PHE A 1 680 ? -11.135 47.703 5.790 1.00 10.68 707 PHE A O 1
ATOM 5239 N N . PHE A 1 681 ? -10.360 46.064 7.139 1.00 10.25 708 PHE A N 1
ATOM 5240 C CA . PHE A 1 681 ? -9.496 45.454 6.131 1.00 10.14 708 PHE A CA 1
ATOM 5241 C C . PHE A 1 681 ? -9.671 43.944 6.094 1.00 9.98 708 PHE A C 1
ATOM 5242 O O . PHE A 1 681 ? -9.961 43.315 7.119 1.00 9.74 708 PHE A O 1
ATOM 5250 N N . ARG A 1 682 ? -9.472 43.378 4.908 1.00 9.65 709 ARG A N 1
ATOM 5251 C CA . ARG A 1 682 ? -9.559 41.942 4.691 1.00 9.81 709 ARG A CA 1
ATOM 5252 C C . ARG A 1 682 ? -8.289 41.425 4.004 1.00 9.79 709 ARG A C 1
ATOM 5253 O O . ARG A 1 682 ? -7.731 42.088 3.120 1.00 9.84 709 ARG A O 1
ATOM 5261 N N . SER A 1 683 ? -7.835 40.250 4.434 1.00 9.91 710 SER A N 1
ATOM 5262 C CA . SER A 1 683 ? -6.795 39.510 3.725 1.00 10.06 710 SER A CA 1
ATOM 5263 C C . SER A 1 683 ? -7.299 38.133 3.379 1.00 10.25 710 SER A C 1
ATOM 5264 O O . SER A 1 683 ? -7.768 37.394 4.256 1.00 9.76 710 SER A O 1
ATOM 5267 N N . ASP A 1 684 ? -7.173 37.785 2.103 1.00 10.44 711 ASP A N 1
ATOM 5268 C CA . ASP A 1 684 ? -7.571 36.475 1.604 1.00 11.02 711 ASP A CA 1
ATOM 5269 C C . ASP A 1 684 ? -6.416 35.473 1.568 1.00 11.55 711 ASP A C 1
ATOM 5270 O O . ASP A 1 684 ? -6.638 34.288 1.313 1.00 11.27 711 ASP A O 1
ATOM 5275 N N . ASP A 1 685 ? -5.198 35.948 1.834 1.00 12.06 712 ASP A N 1
ATOM 5276 C CA . ASP A 1 685 ? -3.983 35.128 1.677 1.00 12.81 712 ASP A CA 1
ATOM 5277 C C . ASP A 1 685 ? -3.122 35.058 2.946 1.00 12.89 712 ASP A C 1
ATOM 5278 O O . ASP A 1 685 ? -1.894 35.133 2.878 1.00 12.68 712 ASP A O 1
ATOM 5283 N N . ALA A 1 686 ? -3.784 34.904 4.094 1.00 13.33 713 ALA A N 1
ATOM 5284 C CA . ALA A 1 686 ? -3.134 34.714 5.392 1.00 13.68 713 ALA A CA 1
ATOM 5285 C C . ALA A 1 686 ? -2.279 35.906 5.823 1.00 13.87 713 ALA A C 1
ATOM 5286 O O . ALA A 1 686 ? -1.260 35.742 6.494 1.00 14.09 713 ALA A O 1
ATOM 5288 N N . GLY A 1 687 ? -2.704 37.107 5.435 1.00 13.91 714 GLY A N 1
ATOM 5289 C CA . GLY A 1 687 ? -2.031 38.338 5.850 1.00 14.13 714 GLY A CA 1
ATOM 5290 C C . GLY A 1 687 ? -0.966 38.850 4.893 1.00 14.52 714 GLY A C 1
ATOM 5291 O O . GLY A 1 687 ? -0.334 39.871 5.163 1.00 14.22 714 GLY A O 1
ATOM 5292 N N . LYS A 1 688 ? -0.770 38.148 3.775 1.00 14.61 715 LYS A N 1
ATOM 5293 C CA . LYS A 1 688 ? 0.219 38.557 2.775 1.00 15.57 715 LYS A CA 1
ATOM 5294 C C . LYS A 1 688 ? -0.171 39.867 2.073 1.00 14.60 715 LYS A C 1
ATOM 5295 O O . LYS A 1 688 ? 0.681 40.723 1.854 1.00 15.00 715 LYS A O 1
ATOM 5301 N N . THR A 1 689 ? -1.451 40.012 1.726 1.00 13.97 716 THR A N 1
ATOM 5302 C CA . THR A 1 689 ? -1.985 41.253 1.155 1.00 13.32 716 THR A CA 1
ATOM 5303 C C . THR A 1 689 ? -3.304 41.634 1.827 1.00 13.05 716 THR A C 1
ATOM 5304 O O . THR A 1 689 ? -4.042 40.763 2.295 1.00 13.00 716 THR A O 1
ATOM 5308 N N . TRP A 1 690 ? -3.591 42.934 1.856 1.00 12.10 717 TRP A N 1
ATOM 5309 C CA . TRP A 1 690 ? -4.796 43.471 2.493 1.00 11.59 717 TRP A CA 1
ATOM 5310 C C . TRP A 1 690 ? -5.532 44.411 1.551 1.00 11.31 717 TRP A C 1
ATOM 5311 O O . TRP A 1 690 ? -4.905 45.121 0.753 1.00 11.00 717 TRP A O 1
ATOM 5322 N N . VAL A 1 691 ? -6.859 44.415 1.656 1.00 10.60 718 VAL A N 1
ATOM 5323 C CA . VAL A 1 691 ? -7.691 45.422 0.982 1.00 10.20 718 VAL A CA 1
ATOM 5324 C C . VAL A 1 691 ? -8.590 46.125 2.000 1.00 10.30 718 VAL A C 1
ATOM 5325 O O . VAL A 1 691 ? -9.057 45.509 2.962 1.00 10.06 718 VAL A O 1
ATOM 5329 N N . ARG A 1 692 ? -8.825 47.410 1.782 1.00 10.19 719 ARG A N 1
ATOM 5330 C CA . ARG A 1 692 ? -9.787 48.143 2.581 1.00 10.46 719 ARG A CA 1
ATOM 5331 C C . ARG A 1 692 ? -11.201 47.779 2.125 1.00 10.53 719 ARG A C 1
ATOM 5332 O O . ARG A 1 692 ? -11.523 47.852 0.936 1.00 10.49 719 ARG A O 1
ATOM 5340 N N . ILE A 1 693 ? -12.042 47.383 3.075 1.00 10.44 720 ILE A N 1
ATOM 5341 C CA . ILE A 1 693 ? -13.409 46.966 2.750 1.00 11.17 720 ILE A CA 1
ATOM 5342 C C . ILE A 1 693 ? -14.466 48.009 3.136 1.00 11.55 720 ILE A C 1
ATOM 5343 O O . ILE A 1 693 ? -15.577 47.972 2.636 1.00 11.67 720 ILE A O 1
ATOM 5348 N N . ASN A 1 694 ? -14.120 48.942 4.015 1.00 12.76 721 ASN A N 1
ATOM 5349 C CA . ASN A 1 694 ? -14.989 50.100 4.218 1.00 13.59 721 ASN A CA 1
ATOM 5350 C C . ASN A 1 694 ? -14.550 51.242 3.308 1.00 14.30 721 ASN A C 1
ATOM 5351 O O . ASN A 1 694 ? -13.727 51.043 2.407 1.00 14.32 721 ASN A O 1
ATOM 5356 N N . ASP A 1 695 ? -15.119 52.422 3.521 1.00 15.02 722 ASP A N 1
ATOM 5357 C CA . ASP A 1 695 ? -14.787 53.599 2.728 1.00 16.16 722 ASP A CA 1
ATOM 5358 C C . ASP A 1 695 ? -15.014 54.838 3.594 1.00 16.64 722 ASP A C 1
ATOM 5359 O O . ASP A 1 695 ? -15.417 54.715 4.756 1.00 16.19 722 ASP A O 1
ATOM 5364 N N . ASP A 1 696 ? -14.757 56.018 3.034 1.00 17.46 723 ASP A N 1
ATOM 5365 C CA . ASP A 1 696 ? -14.860 57.278 3.782 1.00 18.70 723 ASP A CA 1
ATOM 5366 C C . ASP A 1 696 ? -16.264 57.564 4.334 1.00 18.74 723 ASP A C 1
ATOM 5367 O O . ASP A 1 696 ? -16.403 58.230 5.359 1.00 19.24 723 ASP A O 1
ATOM 5372 N N . GLU A 1 697 ? -17.289 57.037 3.669 1.00 18.92 724 GLU A N 1
ATOM 5373 C CA . GLU A 1 697 ? -18.677 57.240 4.086 1.00 19.36 724 GLU A CA 1
ATOM 5374 C C . GLU A 1 697 ? -19.181 56.195 5.085 1.00 17.88 724 GLU A C 1
ATOM 5375 O O . GLU A 1 697 ? -20.265 56.346 5.641 1.00 17.39 724 GLU A O 1
ATOM 5381 N N . HIS A 1 698 ? -18.396 55.144 5.315 1.00 16.41 725 HIS A N 1
ATOM 5382 C CA . HIS A 1 698 ? -18.811 54.066 6.219 1.00 15.48 725 HIS A CA 1
ATOM 5383 C C . HIS A 1 698 ? -17.760 53.790 7.282 1.00 14.53 725 HIS A C 1
ATOM 5384 O O . HIS A 1 698 ? -17.016 52.810 7.197 1.00 14.52 725 HIS A O 1
ATOM 5391 N N . GLY A 1 699 ? -17.701 54.676 8.277 1.00 13.31 726 GLY A N 1
ATOM 5392 C CA . GLY A 1 699 ? -16.762 54.543 9.386 1.00 12.13 726 GLY A CA 1
ATOM 5393 C C . GLY A 1 699 ? -17.346 53.859 10.611 1.00 11.73 726 GLY A C 1
ATOM 5394 O O . GLY A 1 699 ? -16.735 52.945 11.157 1.00 11.32 726 GLY A O 1
ATOM 5395 N N . TYR A 1 700 ? -18.515 54.333 11.052 1.00 11.18 727 TYR A N 1
ATOM 5396 C CA . TYR A 1 700 ? -19.267 53.766 12.190 1.00 11.06 727 TYR A CA 1
ATOM 5397 C C . TYR A 1 700 ? -18.602 53.863 13.569 1.00 10.47 727 TYR A C 1
ATOM 5398 O O . TYR A 1 700 ? -19.060 53.223 14.525 1.00 10.65 727 TYR A O 1
ATOM 5407 N N . GLY A 1 701 ? -17.534 54.654 13.679 1.00 9.77 728 GLY A N 1
ATOM 5408 C CA . GLY A 1 701 ? -16.976 55.023 14.980 1.00 9.13 728 GLY A CA 1
ATOM 5409 C C . GLY A 1 701 ? -16.073 54.002 15.643 1.00 9.11 728 GLY A C 1
ATOM 5410 O O . GLY A 1 701 ? -15.087 53.554 15.049 1.00 8.88 728 GLY A O 1
ATOM 5411 N N . ALA A 1 702 ? -16.400 53.646 16.884 1.00 8.93 729 ALA A N 1
ATOM 5412 C CA . ALA A 1 702 ? -15.526 52.795 17.687 1.00 8.92 729 ALA A CA 1
ATOM 5413 C C . ALA A 1 702 ? -15.774 51.320 17.388 1.00 9.14 729 ALA A C 1
ATOM 5414 O O . ALA A 1 702 ? -16.856 50.799 17.633 1.00 9.25 729 ALA A O 1
ATOM 5416 N N . VAL A 1 703 ? -14.757 50.659 16.844 1.00 9.35 730 VAL A N 1
ATOM 5417 C CA . VAL A 1 703 ? -14.884 49.291 16.349 1.00 9.70 730 VAL A CA 1
ATOM 5418 C C . VAL A 1 703 ? -13.768 48.402 16.898 1.00 9.77 730 VAL A C 1
ATOM 5419 O O . VAL A 1 703 ? -13.098 47.676 16.142 1.00 10.06 730 VAL A O 1
ATOM 5423 N N . ASP A 1 704 ? -13.590 48.448 18.218 1.00 9.67 731 ASP A N 1
ATOM 5424 C CA . ASP A 1 704 ? -12.484 47.764 18.879 1.00 9.96 731 ASP A CA 1
ATOM 5425 C C . ASP A 1 704 ? -12.935 46.737 19.936 1.00 9.75 731 ASP A C 1
ATOM 5426 O O . ASP A 1 704 ? -12.179 46.405 20.865 1.00 9.63 731 ASP A O 1
ATOM 5431 N N . THR A 1 705 ? -14.141 46.198 19.759 1.00 9.13 732 THR A N 1
ATOM 5432 C CA . THR A 1 705 ? -14.693 45.201 20.698 1.00 9.01 732 THR A CA 1
ATOM 5433 C C . THR A 1 705 ? -14.837 43.788 20.116 1.00 8.75 732 THR A C 1
ATOM 5434 O O . THR A 1 705 ? -14.549 42.810 20.803 1.00 8.56 732 THR A O 1
ATOM 5438 N N . ALA A 1 706 ? -15.309 43.680 18.871 1.00 8.88 733 ALA A N 1
ATOM 5439 C CA . ALA A 1 706 ? -15.456 42.372 18.223 1.00 9.03 733 ALA A CA 1
ATOM 5440 C C . ALA A 1 706 ? -15.568 42.469 16.707 1.00 8.95 733 ALA A C 1
ATOM 5441 O O . ALA A 1 706 ? -16.175 43.397 16.172 1.00 9.13 733 ALA A O 1
ATOM 5443 N N . ILE A 1 707 ? -14.967 41.498 16.028 1.00 8.89 734 ILE A N 1
ATOM 5444 C CA . ILE A 1 707 ? -15.145 41.325 14.589 1.00 8.90 734 ILE A CA 1
ATOM 5445 C C . ILE A 1 707 ? -15.131 39.829 14.287 1.00 9.13 734 ILE A C 1
ATOM 5446 O O . ILE A 1 707 ? -14.404 39.063 14.931 1.00 9.58 734 ILE A O 1
ATOM 5451 N N . THR A 1 708 ? -15.964 39.405 13.338 1.00 9.00 735 THR A N 1
ATOM 5452 C CA . THR A 1 708 ? -15.896 38.042 12.843 1.00 9.07 735 THR A CA 1
ATOM 5453 C C . THR A 1 708 ? -16.331 37.954 11.393 1.00 9.10 735 THR A C 1
ATOM 5454 O O . THR A 1 708 ? -17.227 38.673 10.952 1.00 8.10 735 THR A O 1
ATOM 5458 N N . GLY A 1 709 ? -15.666 37.079 10.648 1.00 9.30 736 GLY A N 1
ATOM 5459 C CA . GLY A 1 709 ? -16.182 36.677 9.356 1.00 9.69 736 GLY A CA 1
ATOM 5460 C C . GLY A 1 709 ? -17.281 35.657 9.585 1.00 9.96 736 GLY A C 1
ATOM 5461 O O . GLY A 1 709 ? -17.632 35.334 10.730 1.00 9.72 736 GLY A O 1
ATOM 5462 N N . ASP A 1 710 ? -17.810 35.143 8.487 1.00 10.33 737 ASP A N 1
ATOM 5463 C CA . ASP A 1 710 ? -18.854 34.133 8.499 1.00 10.94 737 ASP A CA 1
ATOM 5464 C C . ASP A 1 710 ? -18.239 32.866 7.908 1.00 11.20 737 ASP A C 1
ATOM 5465 O O . ASP A 1 710 ? -17.863 32.850 6.733 1.00 11.32 737 ASP A O 1
ATOM 5470 N N . PRO A 1 711 ? -18.129 31.795 8.711 1.00 11.58 738 PRO A N 1
ATOM 5471 C CA . PRO A 1 711 ? -17.467 30.583 8.208 1.00 11.76 738 PRO A CA 1
ATOM 5472 C C . PRO A 1 711 ? -18.184 29.937 7.016 1.00 12.24 738 PRO A C 1
ATOM 5473 O O . PRO A 1 711 ? -17.587 29.113 6.321 1.00 12.04 738 PRO A O 1
ATOM 5477 N N . ARG A 1 712 ? -19.440 30.330 6.784 1.00 12.25 739 ARG A N 1
ATOM 5478 C CA . ARG A 1 712 ? -20.268 29.766 5.713 1.00 12.55 739 ARG A CA 1
ATOM 5479 C C . ARG A 1 712 ? -20.501 30.690 4.513 1.00 12.23 739 ARG A C 1
ATOM 5480 O O . ARG A 1 712 ? -21.035 30.257 3.484 1.00 12.33 739 ARG A O 1
ATOM 5488 N N . VAL A 1 713 ? -20.124 31.960 4.639 1.00 11.77 740 VAL A N 1
ATOM 5489 C CA . VAL A 1 713 ? -20.367 32.931 3.573 1.00 11.42 740 VAL A CA 1
ATOM 5490 C C . VAL A 1 713 ? -19.099 33.725 3.286 1.00 11.19 740 VAL A C 1
ATOM 5491 O O . VAL A 1 713 ? -18.671 34.540 4.115 1.00 11.12 740 VAL A O 1
ATOM 5495 N N . TYR A 1 714 ? -18.494 33.484 2.120 1.00 10.44 741 TYR A N 1
ATOM 5496 C CA . TYR A 1 714 ? -17.281 34.204 1.769 1.00 10.30 741 TYR A CA 1
ATOM 5497 C C . TYR A 1 714 ? -17.546 35.714 1.698 1.00 10.04 741 TYR A C 1
ATOM 5498 O O . TYR A 1 714 ? -18.575 36.149 1.165 1.00 9.63 741 TYR A O 1
ATOM 5507 N N . GLY A 1 715 ? -16.616 36.498 2.239 1.00 9.51 742 GLY A N 1
ATOM 5508 C CA . GLY A 1 715 ? -16.627 37.953 2.061 1.00 9.98 742 GLY A CA 1
ATOM 5509 C C . GLY A 1 715 ? -17.402 38.731 3.110 1.00 10.25 742 GLY A C 1
ATOM 5510 O O . GLY A 1 715 ? -17.195 39.944 3.274 1.00 10.62 742 GLY A O 1
ATOM 5511 N N . ARG A 1 716 ? -18.302 38.045 3.815 1.00 9.91 743 ARG A N 1
ATOM 5512 C CA . ARG A 1 716 ? -19.151 38.693 4.808 1.00 9.90 743 ARG A CA 1
ATOM 5513 C C . ARG A 1 716 ? -18.387 38.920 6.110 1.00 9.63 743 ARG A C 1
ATOM 5514 O O . ARG A 1 716 ? -17.623 38.062 6.556 1.00 9.73 743 ARG A O 1
ATOM 5522 N N . VAL A 1 717 ? -18.593 40.084 6.708 1.00 9.33 744 VAL A N 1
ATOM 5523 C CA . VAL A 1 717 ? -17.951 40.408 7.972 1.00 9.50 744 VAL A CA 1
ATOM 5524 C C . VAL A 1 717 ? -18.969 41.074 8.894 1.00 9.54 744 VAL A C 1
ATOM 5525 O O . VAL A 1 717 ? -19.803 41.855 8.435 1.00 9.70 744 VAL A O 1
ATOM 5529 N N . TYR A 1 718 ? -18.902 40.736 10.179 1.00 8.89 745 TYR A N 1
ATOM 5530 C CA . TYR A 1 718 ? -19.751 41.340 11.192 1.00 8.74 745 TYR A CA 1
ATOM 5531 C C . TYR A 1 718 ? -18.869 42.126 12.150 1.00 8.63 745 TYR A C 1
ATOM 5532 O O . TYR A 1 718 ? -17.865 41.607 12.651 1.00 8.48 745 TYR A O 1
ATOM 5541 N N . ILE A 1 719 ? -19.255 43.367 12.419 1.00 8.54 746 ILE A N 1
ATOM 5542 C CA . ILE A 1 719 ? -18.435 44.255 13.243 1.00 8.85 746 ILE A CA 1
ATOM 5543 C C . ILE A 1 719 ? -19.258 44.893 14.350 1.00 8.38 746 ILE A C 1
ATOM 5544 O O . ILE A 1 719 ? -20.322 45.467 14.095 1.00 8.73 746 ILE A O 1
ATOM 5549 N N . ALA A 1 720 ? -18.756 44.787 15.576 1.00 7.97 747 ALA A N 1
ATOM 5550 C CA . ALA A 1 720 ? -19.392 45.424 16.728 1.00 8.16 747 ALA A CA 1
ATOM 5551 C C . ALA A 1 720 ? -19.017 46.898 16.770 1.00 7.88 747 ALA A C 1
ATOM 5552 O O . ALA A 1 720 ? -17.836 47.254 16.689 1.00 8.14 747 ALA A O 1
ATOM 5554 N N . THR A 1 721 ? -20.021 47.758 16.871 1.00 7.72 748 THR A N 1
ATOM 5555 C CA . THR A 1 721 ? -19.760 49.184 17.015 1.00 7.48 748 THR A CA 1
ATOM 5556 C C . THR A 1 721 ? -20.219 49.622 18.400 1.00 7.86 748 THR A C 1
ATOM 5557 O O . THR A 1 721 ? -20.926 48.882 19.095 1.00 8.00 748 THR A O 1
ATOM 5561 N N . ASN A 1 722 ? -19.817 50.823 18.792 1.00 7.78 749 ASN A N 1
ATOM 5562 C CA . ASN A 1 722 ? -20.164 51.377 20.094 1.00 8.43 749 ASN A CA 1
ATOM 5563 C C . ASN A 1 722 ? -21.164 52.522 19.921 1.00 8.52 749 ASN A C 1
ATOM 5564 O O . ASN A 1 722 ? -20.837 53.696 20.133 1.00 8.94 749 ASN A O 1
ATOM 5569 N N . GLY A 1 723 ? -22.385 52.178 19.529 1.00 8.60 750 GLY A N 1
ATOM 5570 C CA . GLY A 1 723 ? -23.428 53.191 19.335 1.00 8.29 750 GLY A CA 1
ATOM 5571 C C . GLY A 1 723 ? -24.100 53.155 17.980 1.00 8.29 750 GLY A C 1
ATOM 5572 O O . GLY A 1 723 ? -25.031 53.921 17.725 1.00 7.98 750 GLY A O 1
ATOM 5573 N N . ARG A 1 724 ? -23.629 52.269 17.104 1.00 7.73 751 ARG A N 1
ATOM 5574 C CA . ARG A 1 724 ? -24.286 52.067 15.821 1.00 8.00 751 ARG A CA 1
ATOM 5575 C C . ARG A 1 724 ? -24.677 50.599 15.614 1.00 7.83 751 ARG A C 1
ATOM 5576 O O . ARG A 1 724 ? -24.838 50.137 14.489 1.00 8.03 751 ARG A O 1
ATOM 5584 N N . GLY A 1 725 ? -24.837 49.878 16.721 1.00 7.92 752 GLY A N 1
ATOM 5585 C CA . GLY A 1 725 ? -25.295 48.494 16.686 1.00 7.88 752 GLY A CA 1
ATOM 5586 C C . GLY A 1 725 ? -24.309 47.559 16.021 1.00 8.03 752 GLY A C 1
ATOM 5587 O O . GLY A 1 725 ? -23.088 47.732 16.132 1.00 8.04 752 GLY A O 1
ATOM 5588 N N . ILE A 1 726 ? -24.848 46.554 15.345 1.00 7.90 753 ILE A N 1
ATOM 5589 C CA . ILE A 1 726 ? -24.034 45.577 14.636 1.00 8.59 753 ILE A CA 1
ATOM 5590 C C . ILE A 1 726 ? -24.081 45.924 13.166 1.00 8.73 753 ILE A C 1
ATOM 5591 O O . ILE A 1 726 ? -25.157 45.997 12.580 1.00 9.20 753 ILE A O 1
ATOM 5596 N N . VAL A 1 727 ? -22.919 46.131 12.566 1.00 9.24 754 VAL A N 1
ATOM 5597 C CA . VAL A 1 727 ? -22.887 46.344 11.129 1.00 9.75 754 VAL A CA 1
ATOM 5598 C C . VAL A 1 727 ? -22.298 45.118 10.445 1.00 10.17 754 VAL A C 1
ATOM 5599 O O . VAL A 1 727 ? -21.461 44.401 11.018 1.00 10.14 754 VAL A O 1
ATOM 5603 N N . TYR A 1 728 ? -22.760 44.868 9.230 1.00 10.28 755 TYR A N 1
ATOM 5604 C CA . TYR A 1 728 ? -22.200 43.806 8.430 1.00 11.03 755 TYR A CA 1
ATOM 5605 C C . TYR A 1 728 ? -21.993 44.277 7.001 1.00 10.61 755 TYR A C 1
ATOM 5606 O O . TYR A 1 728 ? -22.752 45.111 6.487 1.00 10.17 755 TYR A O 1
ATOM 5615 N N . GLY A 1 729 ? -20.943 43.754 6.383 1.00 10.73 756 GLY A N 1
ATOM 5616 C CA . GLY A 1 729 ? -20.585 44.125 5.025 1.00 10.89 756 GLY A CA 1
ATOM 5617 C C . GLY A 1 729 ? -20.409 42.890 4.180 1.00 11.33 756 GLY A C 1
ATOM 5618 O O . GLY A 1 729 ? -20.021 41.837 4.688 1.00 11.06 756 GLY A O 1
ATOM 5619 N N . GLU A 1 730 ? -20.705 43.027 2.891 1.00 11.72 757 GLU A N 1
ATOM 5620 C CA . GLU A 1 730 ? -20.476 41.976 1.906 1.00 12.51 757 GLU A CA 1
ATOM 5621 C C . GLU A 1 730 ? -19.934 42.639 0.648 1.00 12.63 757 GLU A C 1
ATOM 5622 O O . GLU A 1 730 ? -20.254 43.800 0.389 1.00 12.19 757 GLU A O 1
ATOM 5628 N N . PRO A 1 731 ? -19.107 41.913 -0.138 1.00 13.25 758 PRO A N 1
ATOM 5629 C CA . PRO A 1 731 ? -18.669 42.471 -1.423 1.00 14.06 758 PRO A CA 1
ATOM 5630 C C . PRO A 1 731 ? -19.851 42.934 -2.281 1.00 15.27 758 PRO A C 1
ATOM 5631 O O . PRO A 1 731 ? -20.892 42.267 -2.322 1.00 14.82 758 PRO A O 1
ATOM 5635 N N . ALA A 1 732 ? -19.691 44.083 -2.931 1.00 17.03 759 ALA A N 1
ATOM 5636 C CA . ALA A 1 732 ? -20.703 44.599 -3.851 1.00 19.25 759 ALA A CA 1
ATOM 5637 C C . ALA A 1 732 ? -20.911 43.624 -5.009 1.00 20.81 759 ALA A C 1
ATOM 5638 O O . ALA A 1 732 ? -19.971 42.929 -5.423 1.00 21.26 759 ALA A O 1
ATOM 5640 N N . SER A 1 733 ? -22.146 43.547 -5.502 1.00 22.78 760 SER A N 1
ATOM 5641 C CA . SER A 1 733 ? -22.478 42.690 -6.647 1.00 24.52 760 SER A CA 1
ATOM 5642 C C . SER A 1 733 ? -22.536 43.470 -7.960 1.00 25.18 760 SER A C 1
ATOM 5643 O O . SER A 1 733 ? -23.156 44.537 -8.038 1.00 26.09 760 SER A O 1
ATOM 5646 N N . VAL B 1 6 ? -68.157 -20.445 57.245 1.00 16.24 33 VAL B N 1
ATOM 5647 C CA . VAL B 1 6 ? -66.880 -21.214 57.147 1.00 16.16 33 VAL B CA 1
ATOM 5648 C C . VAL B 1 6 ? -65.798 -20.669 58.094 1.00 16.36 33 VAL B C 1
ATOM 5649 O O . VAL B 1 6 ? -65.506 -19.463 58.111 1.00 16.83 33 VAL B O 1
ATOM 5653 N N . THR B 1 7 ? -65.234 -21.571 58.891 1.00 15.76 34 THR B N 1
ATOM 5654 C CA . THR B 1 7 ? -64.149 -21.258 59.815 1.00 15.58 34 THR B CA 1
ATOM 5655 C C . THR B 1 7 ? -62.814 -21.667 59.192 1.00 15.05 34 THR B C 1
ATOM 5656 O O . THR B 1 7 ? -62.790 -22.454 58.244 1.00 15.05 34 THR B O 1
ATOM 5660 N N . SER B 1 8 ? -61.718 -21.143 59.734 1.00 14.39 35 SER B N 1
ATOM 5661 C CA . SER B 1 8 ? -60.372 -21.407 59.224 1.00 14.23 35 SER B CA 1
ATOM 5662 C C . SER B 1 8 ? -59.575 -22.324 60.139 1.00 13.65 35 SER B C 1
ATOM 5663 O O . SER B 1 8 ? -59.725 -22.279 61.353 1.00 13.84 35 SER B O 1
ATOM 5666 N N . VAL B 1 9 ? -58.711 -23.136 59.543 1.00 12.75 36 VAL B N 1
ATOM 5667 C CA . VAL B 1 9 ? -57.733 -23.900 60.297 1.00 12.15 36 VAL B CA 1
ATOM 5668 C C . VAL B 1 9 ? -56.319 -23.467 59.885 1.00 12.01 36 VAL B C 1
ATOM 5669 O O . VAL B 1 9 ? -56.055 -23.251 58.695 1.00 11.42 36 VAL B O 1
ATOM 5673 N N . PRO B 1 10 ? -55.406 -23.338 60.864 1.00 11.92 37 PRO B N 1
ATOM 5674 C CA . PRO B 1 10 ? -54.076 -22.806 60.549 1.00 11.65 37 PRO B CA 1
ATOM 5675 C C . PRO B 1 10 ? -53.235 -23.778 59.710 1.00 11.49 37 PRO B C 1
ATOM 5676 O O . PRO B 1 10 ? -53.063 -24.946 60.076 1.00 10.67 37 PRO B O 1
ATOM 5680 N N . TYR B 1 11 ? -52.744 -23.286 58.576 1.00 11.28 38 TYR B N 1
ATOM 5681 C CA . TYR B 1 11 ? -51.873 -24.065 57.707 1.00 11.26 38 TYR B CA 1
ATOM 5682 C C . TYR B 1 11 ? -50.510 -23.400 57.561 1.00 11.40 38 TYR B C 1
ATOM 5683 O O . TYR B 1 11 ? -50.379 -22.186 57.712 1.00 11.16 38 TYR B O 1
ATOM 5692 N N . LYS B 1 12 ? -49.503 -24.211 57.266 1.00 11.71 39 LYS B N 1
ATOM 5693 C CA . LYS B 1 12 ? -48.214 -23.708 56.814 1.00 12.27 39 LYS B CA 1
ATOM 5694 C C . LYS B 1 12 ? -48.143 -23.871 55.302 1.00 11.73 39 LYS B C 1
ATOM 5695 O O . LYS B 1 12 ? -48.393 -24.961 54.784 1.00 11.76 39 LYS B O 1
ATOM 5701 N N . TRP B 1 13 ? -47.789 -22.784 54.617 1.00 11.28 40 TRP B N 1
ATOM 5702 C CA . TRP B 1 13 ? -47.716 -22.735 53.154 1.00 10.82 40 TRP B CA 1
ATOM 5703 C C . TRP B 1 13 ? -46.283 -22.535 52.668 1.00 11.09 40 TRP B C 1
ATOM 5704 O O . TRP B 1 13 ? -45.512 -21.784 53.276 1.00 10.54 40 TRP B O 1
ATOM 5715 N N . ASP B 1 14 ? -45.930 -23.210 51.579 1.00 11.14 41 ASP B N 1
ATOM 5716 C CA . ASP B 1 14 ? -44.625 -23.016 50.948 1.00 12.21 41 ASP B CA 1
ATOM 5717 C C . ASP B 1 14 ? -44.704 -23.430 49.480 1.00 12.00 41 ASP B C 1
ATOM 5718 O O . ASP B 1 14 ? -45.677 -24.054 49.054 1.00 11.48 41 ASP B O 1
ATOM 5723 N N . ASN B 1 15 ? -43.684 -23.067 48.711 1.00 12.04 42 ASN B N 1
ATOM 5724 C CA . ASN B 1 15 ? -43.506 -23.606 47.370 1.00 12.18 42 ASN B CA 1
ATOM 5725 C C . ASN B 1 15 ? -42.890 -24.994 47.403 1.00 12.19 42 ASN B C 1
ATOM 5726 O O . ASN B 1 15 ? -41.987 -25.252 48.193 1.00 12.59 42 ASN B O 1
ATOM 5731 N N . VAL B 1 16 ? -43.393 -25.883 46.546 1.00 12.27 43 VAL B N 1
ATOM 5732 C CA . VAL B 1 16 ? -42.634 -27.056 46.129 1.00 12.05 43 VAL B CA 1
ATOM 5733 C C . VAL B 1 16 ? -41.521 -26.481 45.244 1.00 12.05 43 VAL B C 1
ATOM 5734 O O . VAL B 1 16 ? -41.791 -25.681 44.354 1.00 12.40 43 VAL B O 1
ATOM 5738 N N . VAL B 1 17 ? -40.272 -26.839 45.517 1.00 11.89 44 VAL B N 1
ATOM 5739 C CA . VAL B 1 17 ? -39.147 -26.202 44.832 1.00 11.94 44 VAL B CA 1
ATOM 5740 C C . VAL B 1 17 ? -38.965 -26.737 43.407 1.00 11.52 44 VAL B C 1
ATOM 5741 O O . VAL B 1 17 ? -38.754 -27.938 43.203 1.00 11.45 44 VAL B O 1
ATOM 5745 N N . ILE B 1 18 ? -39.060 -25.836 42.433 1.00 11.07 45 ILE B N 1
ATOM 5746 C CA . ILE B 1 18 ? -38.622 -26.121 41.061 1.00 10.92 45 ILE B CA 1
ATOM 5747 C C . ILE B 1 18 ? -37.189 -25.605 40.901 1.00 11.09 45 ILE B C 1
ATOM 5748 O O . ILE B 1 18 ? -36.353 -26.258 40.271 1.00 11.06 45 ILE B O 1
ATOM 5753 N N . GLY B 1 19 ? -36.915 -24.448 41.502 1.00 11.37 46 GLY B N 1
ATOM 5754 C CA . GLY B 1 19 ? -35.575 -23.863 41.510 1.00 11.80 46 GLY B CA 1
ATOM 5755 C C . GLY B 1 19 ? -35.329 -22.916 40.350 1.00 12.15 46 GLY B C 1
ATOM 5756 O O . GLY B 1 19 ? -35.777 -23.159 39.227 1.00 12.36 46 GLY B O 1
ATOM 5757 N N . GLY B 1 20 ? -34.636 -21.816 40.636 1.00 12.30 47 GLY B N 1
ATOM 5758 C CA . GLY B 1 20 ? -34.151 -20.905 39.601 1.00 12.19 47 GLY B CA 1
ATOM 5759 C C . GLY B 1 20 ? -35.179 -20.039 38.890 1.00 11.99 47 GLY B C 1
ATOM 5760 O O . GLY B 1 20 ? -34.891 -19.502 37.818 1.00 11.96 47 GLY B O 1
ATOM 5761 N N . GLY B 1 21 ? -36.365 -19.890 39.474 1.00 11.53 48 GLY B N 1
ATOM 5762 C CA . GLY B 1 21 ? -37.382 -18.992 38.908 1.00 11.45 48 GLY B CA 1
ATOM 5763 C C . GLY B 1 21 ? -38.345 -19.702 37.977 1.00 11.34 48 GLY B C 1
ATOM 5764 O O . GLY B 1 21 ? -39.492 -19.970 38.348 1.00 11.85 48 GLY B O 1
ATOM 5765 N N . GLY B 1 22 ? -37.878 -19.997 36.766 1.00 10.85 49 GLY B N 1
ATOM 5766 C CA . GLY B 1 22 ? -38.641 -20.788 35.810 1.00 10.73 49 GLY B CA 1
ATOM 5767 C C . GLY B 1 22 ? -39.433 -19.984 34.792 1.00 10.68 49 GLY B C 1
ATOM 5768 O O . GLY B 1 22 ? -40.087 -20.559 33.912 1.00 11.14 49 GLY B O 1
ATOM 5769 N N . GLY B 1 23 ? -39.379 -18.660 34.906 1.00 10.05 50 GLY B N 1
ATOM 5770 C CA . GLY B 1 23 ? -40.119 -17.783 34.009 1.00 9.85 50 GLY B CA 1
ATOM 5771 C C . GLY B 1 23 ? -39.383 -16.488 33.737 1.00 10.06 50 GLY B C 1
ATOM 5772 O O . GLY B 1 23 ? -38.214 -16.333 34.098 1.00 10.01 50 GLY B O 1
ATOM 5773 N N . PHE B 1 24 ? -40.081 -15.551 33.104 1.00 9.61 51 PHE B N 1
ATOM 5774 C CA . PHE B 1 24 ? -39.507 -14.277 32.703 1.00 9.62 51 PHE B CA 1
ATOM 5775 C C . PHE B 1 24 ? -39.762 -13.214 33.777 1.00 9.94 51 PHE B C 1
ATOM 5776 O O . PHE B 1 24 ? -40.918 -12.873 34.074 1.00 10.46 51 PHE B O 1
ATOM 5784 N N . MET B 1 25 ? -38.679 -12.721 34.375 1.00 9.94 52 MET B N 1
ATOM 5785 C CA . MET B 1 25 ? -38.725 -11.537 35.232 1.00 10.27 52 MET B CA 1
ATOM 5786 C C . MET B 1 25 ? -38.250 -10.362 34.379 1.00 9.82 52 MET B C 1
ATOM 5787 O O . MET B 1 25 ? -37.069 -10.267 34.083 1.00 10.17 52 MET B O 1
ATOM 5792 N N . PRO B 1 26 ? -39.168 -9.495 33.928 1.00 9.56 53 PRO B N 1
ATOM 5793 C CA . PRO B 1 26 ? -38.747 -8.444 32.995 1.00 9.36 53 PRO B CA 1
ATOM 5794 C C . PRO B 1 26 ? -37.825 -7.351 33.563 1.00 9.18 53 PRO B C 1
ATOM 5795 O O . PRO B 1 26 ? -37.264 -6.562 32.794 1.00 9.33 53 PRO B O 1
ATOM 5799 N N . GLY B 1 27 ? -37.651 -7.299 34.880 1.00 8.85 54 GLY B N 1
ATOM 5800 C CA . GLY B 1 27 ? -36.828 -6.252 35.466 1.00 8.30 54 GLY B CA 1
ATOM 5801 C C . GLY B 1 27 ? -36.269 -6.547 36.843 1.00 8.04 54 GLY B C 1
ATOM 5802 O O . GLY B 1 27 ? -36.913 -7.191 37.664 1.00 7.96 54 GLY B O 1
ATOM 5803 N N . ILE B 1 28 ? -35.055 -6.059 37.070 1.00 7.81 55 ILE B N 1
ATOM 5804 C CA . ILE B 1 28 ? -34.408 -6.049 38.372 1.00 8.05 55 ILE B CA 1
ATOM 5805 C C . ILE B 1 28 ? -34.124 -4.570 38.678 1.00 8.22 55 ILE B C 1
ATOM 5806 O O . ILE B 1 28 ? -33.754 -3.808 37.772 1.00 7.73 55 ILE B O 1
ATOM 5811 N N . VAL B 1 29 ? -34.302 -4.169 39.936 1.00 8.65 56 VAL B N 1
ATOM 5812 C CA . VAL B 1 29 ? -34.071 -2.775 40.352 1.00 9.19 56 VAL B CA 1
ATOM 5813 C C . VAL B 1 29 ? -33.244 -2.734 41.641 1.00 9.79 56 VAL B C 1
ATOM 5814 O O . VAL B 1 29 ? -33.666 -3.266 42.671 1.00 9.94 56 VAL B O 1
ATOM 5818 N N . PHE B 1 30 ? -32.064 -2.120 41.560 1.00 10.08 57 PHE B N 1
ATOM 5819 C CA . PHE B 1 30 ? -31.235 -1.831 42.731 1.00 10.82 57 PHE B CA 1
ATOM 5820 C C . PHE B 1 30 ? -31.620 -0.479 43.340 1.00 11.32 57 PHE B C 1
ATOM 5821 O O . PHE B 1 30 ? -31.925 0.482 42.614 1.00 11.39 57 PHE B O 1
ATOM 5829 N N . ASN B 1 31 ? -31.597 -0.394 44.668 1.00 11.78 58 ASN B N 1
ATOM 5830 C CA . ASN B 1 31 ? -31.701 0.907 45.337 1.00 12.48 58 ASN B CA 1
ATOM 5831 C C . ASN B 1 31 ? -30.413 1.711 45.146 1.00 13.42 58 ASN B C 1
ATOM 5832 O O . ASN B 1 31 ? -29.311 1.154 45.195 1.00 13.53 58 ASN B O 1
ATOM 5837 N N . GLU B 1 32 ? -30.555 3.015 44.917 1.00 14.89 59 GLU B N 1
ATOM 5838 C CA . GLU B 1 32 ? -29.410 3.846 44.561 1.00 16.66 59 GLU B CA 1
ATOM 5839 C C . GLU B 1 32 ? -28.587 4.274 45.774 1.00 16.91 59 GLU B C 1
ATOM 5840 O O . GLU B 1 32 ? -27.452 4.727 45.626 1.00 17.31 59 GLU B O 1
ATOM 5846 N N . THR B 1 33 ? -29.145 4.128 46.971 1.00 17.18 60 THR B N 1
ATOM 5847 C CA . THR B 1 33 ? -28.440 4.586 48.162 1.00 17.66 60 THR B CA 1
ATOM 5848 C C . THR B 1 33 ? -28.128 3.515 49.203 1.00 17.38 60 THR B C 1
ATOM 5849 O O . THR B 1 33 ? -27.164 3.659 49.946 1.00 17.36 60 THR B O 1
ATOM 5853 N N . GLU B 1 34 ? -28.916 2.444 49.254 1.00 17.13 61 GLU B N 1
ATOM 5854 C CA . GLU B 1 34 ? -28.650 1.373 50.222 1.00 17.17 61 GLU B CA 1
ATOM 5855 C C . GLU B 1 34 ? -28.085 0.098 49.587 1.00 16.76 61 GLU B C 1
ATOM 5856 O O . GLU B 1 34 ? -28.739 -0.549 48.763 1.00 16.10 61 GLU B O 1
ATOM 5862 N N . LYS B 1 35 ? -26.867 -0.252 50.002 1.00 16.37 62 LYS B N 1
ATOM 5863 C CA . LYS B 1 35 ? -26.189 -1.471 49.564 1.00 16.45 62 LYS B CA 1
ATOM 5864 C C . LYS B 1 35 ? -27.022 -2.713 49.866 1.00 15.59 62 LYS B C 1
ATOM 5865 O O . LYS B 1 35 ? -27.614 -2.828 50.938 1.00 15.49 62 LYS B O 1
ATOM 5871 N N . ASP B 1 36 ? -27.069 -3.623 48.894 1.00 15.16 63 ASP B N 1
ATOM 5872 C CA . ASP B 1 36 ? -27.715 -4.940 49.021 1.00 14.79 63 ASP B CA 1
ATOM 5873 C C . ASP B 1 36 ? -29.242 -4.928 48.963 1.00 13.81 63 ASP B C 1
ATOM 5874 O O . ASP B 1 36 ? -29.876 -5.981 49.124 1.00 13.90 63 ASP B O 1
ATOM 5879 N N . LEU B 1 37 ? -29.827 -3.753 48.730 1.00 12.51 64 LEU B N 1
ATOM 5880 C CA . LEU B 1 37 ? -31.276 -3.626 48.561 1.00 11.58 64 LEU B CA 1
ATOM 5881 C C . LEU B 1 37 ? -31.670 -3.745 47.086 1.00 10.84 64 LEU B C 1
ATOM 5882 O O . LEU B 1 37 ? -31.383 -2.853 46.280 1.00 10.68 64 LEU B O 1
ATOM 5887 N N . ILE B 1 38 ? -32.310 -4.866 46.748 1.00 9.85 65 ILE B N 1
ATOM 5888 C CA . ILE B 1 38 ? -32.662 -5.188 45.365 1.00 9.13 65 ILE B CA 1
ATOM 5889 C C . ILE B 1 38 ? -34.077 -5.744 45.297 1.00 8.76 65 ILE B C 1
ATOM 5890 O O . ILE B 1 38 ? -34.513 -6.479 46.195 1.00 8.47 65 ILE B O 1
ATOM 5895 N N . TYR B 1 39 ? -34.787 -5.383 44.228 1.00 7.96 66 TYR B N 1
ATOM 5896 C CA . TYR B 1 39 ? -36.107 -5.931 43.949 1.00 7.55 66 TYR B CA 1
ATOM 5897 C C . TYR B 1 39 ? -36.152 -6.493 42.538 1.00 7.41 66 TYR B C 1
ATOM 5898 O O . TYR B 1 39 ? -35.415 -6.041 41.653 1.00 7.13 66 TYR B O 1
ATOM 5907 N N . ALA B 1 40 ? -37.008 -7.487 42.339 1.00 7.28 67 ALA B N 1
ATOM 5908 C CA . ALA B 1 40 ? -37.211 -8.077 41.018 1.00 7.64 67 ALA B CA 1
ATOM 5909 C C . ALA B 1 40 ? -38.700 -8.143 40.724 1.00 7.41 67 ALA B C 1
ATOM 5910 O O . ALA B 1 40 ? -39.490 -8.441 41.618 1.00 7.91 67 ALA B O 1
ATOM 5912 N N . ARG B 1 41 ? -39.078 -7.873 39.476 1.00 7.18 68 ARG B N 1
ATOM 5913 C CA . ARG B 1 41 ? -40.483 -7.924 39.076 1.00 7.28 68 ARG B CA 1
ATOM 5914 C C . ARG B 1 41 ? -40.763 -9.020 38.059 1.00 7.30 68 ARG B C 1
ATOM 5915 O O . ARG B 1 41 ? -39.977 -9.231 37.135 1.00 7.15 68 ARG B O 1
ATOM 5923 N N . ALA B 1 42 ? -41.889 -9.705 38.245 1.00 7.36 69 ALA B N 1
ATOM 5924 C CA . ALA B 1 42 ? -42.317 -10.792 37.362 1.00 7.73 69 ALA B CA 1
ATOM 5925 C C . ALA B 1 42 ? -43.460 -10.380 36.443 1.00 7.70 69 ALA B C 1
ATOM 5926 O O . ALA B 1 42 ? -44.266 -9.504 36.783 1.00 7.57 69 ALA B O 1
ATOM 5928 N N . ALA B 1 43 ? -43.528 -11.031 35.285 1.00 7.72 70 ALA B N 1
ATOM 5929 C CA . ALA B 1 43 ? -44.607 -10.798 34.323 1.00 8.05 70 ALA B CA 1
ATOM 5930 C C . ALA B 1 43 ? -45.964 -11.297 34.843 1.00 8.10 70 ALA B C 1
ATOM 5931 O O . ALA B 1 43 ? -46.996 -10.631 34.645 1.00 7.99 70 ALA B O 1
ATOM 5933 N N . ILE B 1 44 ? -45.963 -12.462 35.499 1.00 7.51 71 ILE B N 1
ATOM 5934 C CA . ILE B 1 44 ? -47.200 -13.055 36.029 1.00 7.51 71 ILE B CA 1
ATOM 5935 C C . ILE B 1 44 ? -47.061 -13.505 37.485 1.00 7.48 71 ILE B C 1
ATOM 5936 O O . ILE B 1 44 ? -47.976 -14.118 38.035 1.00 7.87 71 ILE B O 1
ATOM 5941 N N . GLY B 1 45 ? -45.925 -13.203 38.107 1.00 7.78 72 GLY B N 1
ATOM 5942 C CA . GLY B 1 45 ? -45.593 -13.794 39.401 1.00 7.29 72 GLY B CA 1
ATOM 5943 C C . GLY B 1 45 ? -45.269 -12.850 40.550 1.00 7.67 72 GLY B C 1
ATOM 5944 O O . GLY B 1 45 ? -44.538 -13.227 41.475 1.00 7.29 72 GLY B O 1
ATOM 5945 N N . GLY B 1 46 ? -45.799 -11.627 40.495 1.00 7.61 73 GLY B N 1
ATOM 5946 C CA . GLY B 1 46 ? -45.615 -10.660 41.588 1.00 7.83 73 GLY B CA 1
ATOM 5947 C C . GLY B 1 46 ? -44.230 -10.042 41.634 1.00 8.22 73 GLY B C 1
ATOM 5948 O O . GLY B 1 46 ? -43.605 -9.802 40.596 1.00 8.71 73 GLY B O 1
ATOM 5949 N N . ALA B 1 47 ? -43.754 -9.751 42.839 1.00 8.07 74 ALA B N 1
ATOM 5950 C CA . ALA B 1 47 ? -42.440 -9.145 43.001 1.00 8.19 74 ALA B CA 1
ATOM 5951 C C . ALA B 1 47 ? -41.704 -9.733 44.193 1.00 7.95 74 ALA B C 1
ATOM 5952 O O . ALA B 1 47 ? -42.316 -10.340 45.069 1.00 8.71 74 ALA B O 1
ATOM 5954 N N . TYR B 1 48 ? -40.389 -9.542 44.214 1.00 8.04 75 TYR B N 1
ATOM 5955 C CA . TYR B 1 48 ? -39.531 -10.112 45.250 1.00 7.94 75 TYR B CA 1
ATOM 5956 C C . TYR B 1 48 ? -38.562 -9.062 45.748 1.00 8.07 75 TYR B C 1
ATOM 5957 O O . TYR B 1 48 ? -38.178 -8.152 45.001 1.00 7.72 75 TYR B O 1
ATOM 5966 N N . ARG B 1 49 ? -38.138 -9.228 47.000 1.00 8.47 76 ARG B N 1
ATOM 5967 C CA . ARG B 1 49 ? -37.021 -8.470 47.564 1.00 9.07 76 ARG B CA 1
ATOM 5968 C C . ARG B 1 49 ? -35.880 -9.439 47.869 1.00 9.52 76 ARG B C 1
ATOM 5969 O O . ARG B 1 49 ? -36.106 -10.556 48.349 1.00 8.99 76 ARG B O 1
ATOM 5977 N N . TRP B 1 50 ? -34.661 -9.001 47.577 1.00 10.11 77 TRP B N 1
ATOM 5978 C CA . TRP B 1 50 ? -33.459 -9.790 47.822 1.00 11.54 77 TRP B CA 1
ATOM 5979 C C . TRP B 1 50 ? -33.158 -9.852 49.313 1.00 12.33 77 TRP B C 1
ATOM 5980 O O . TRP B 1 50 ? -33.284 -8.849 50.025 1.00 11.98 77 TRP B O 1
ATOM 5991 N N . ASP B 1 51 ? -32.782 -11.042 49.775 1.00 13.50 78 ASP B N 1
ATOM 5992 C CA . ASP B 1 51 ? -32.306 -11.240 51.136 1.00 14.83 78 ASP B CA 1
ATOM 5993 C C . ASP B 1 51 ? -30.808 -11.531 51.077 1.00 15.39 78 ASP B C 1
ATOM 5994 O O . ASP B 1 51 ? -30.406 -12.641 50.725 1.00 15.25 78 ASP B O 1
ATOM 5999 N N . PRO B 1 52 ? -29.971 -10.522 51.389 1.00 16.36 79 PRO B N 1
ATOM 6000 C CA . PRO B 1 52 ? -28.518 -10.701 51.256 1.00 17.31 79 PRO B CA 1
ATOM 6001 C C . PRO B 1 52 ? -27.912 -11.717 52.230 1.00 18.35 79 PRO B C 1
ATOM 6002 O O . PRO B 1 52 ? -26.867 -12.307 51.931 1.00 18.82 79 PRO B O 1
ATOM 6006 N N . SER B 1 53 ? -28.572 -11.940 53.364 1.00 19.23 80 SER B N 1
ATOM 6007 C CA . SER B 1 53 ? -28.074 -12.898 54.349 1.00 20.39 80 SER B CA 1
ATOM 6008 C C . SER B 1 53 ? -28.149 -14.340 53.844 1.00 20.46 80 SER B C 1
ATOM 6009 O O . SER B 1 53 ? -27.271 -15.145 54.151 1.00 21.00 80 SER B O 1
ATOM 6012 N N . THR B 1 54 ? -29.163 -14.649 53.037 1.00 20.25 81 THR B N 1
ATOM 6013 C CA . THR B 1 54 ? -29.333 -15.999 52.486 1.00 20.12 81 THR B CA 1
ATOM 6014 C C . THR B 1 54 ? -29.026 -16.102 50.982 1.00 19.69 81 THR B C 1
ATOM 6015 O O . THR B 1 54 ? -28.968 -17.199 50.437 1.00 19.99 81 THR B O 1
ATOM 6019 N N . GLU B 1 55 ? -28.819 -14.963 50.320 1.00 19.08 82 GLU B N 1
ATOM 6020 C CA . GLU B 1 55 ? -28.752 -14.897 48.851 1.00 18.57 82 GLU B CA 1
ATOM 6021 C C . GLU B 1 55 ? -29.968 -15.573 48.199 1.00 17.50 82 GLU B C 1
ATOM 6022 O O . GLU B 1 55 ? -29.832 -16.397 47.289 1.00 16.90 82 GLU B O 1
ATOM 6028 N N . THR B 1 56 ? -31.153 -15.233 48.700 1.00 16.03 83 THR B N 1
ATOM 6029 C CA . THR B 1 56 ? -32.406 -15.722 48.132 1.00 15.29 83 THR B CA 1
ATOM 6030 C C . THR B 1 56 ? -33.386 -14.563 47.989 1.00 14.15 83 THR B C 1
ATOM 6031 O O . THR B 1 56 ? -33.204 -13.507 48.600 1.00 14.26 83 THR B O 1
ATOM 6035 N N . TRP B 1 57 ? -34.432 -14.778 47.198 1.00 12.79 84 TRP B N 1
ATOM 6036 C CA . TRP B 1 57 ? -35.461 -13.770 46.970 1.00 11.71 84 TRP B CA 1
ATOM 6037 C C . TRP B 1 57 ? -36.706 -14.069 47.796 1.00 11.04 84 TRP B C 1
ATOM 6038 O O . TRP B 1 57 ? -37.092 -15.223 47.940 1.00 10.39 84 TRP B O 1
ATOM 6049 N N . ILE B 1 58 ? -37.332 -13.014 48.318 1.00 10.34 85 ILE B N 1
ATOM 6050 C CA . ILE B 1 58 ? -38.526 -13.127 49.161 1.00 10.21 85 ILE B CA 1
ATOM 6051 C C . ILE B 1 58 ? -39.758 -12.576 48.428 1.00 9.52 85 ILE B C 1
ATOM 6052 O O . ILE B 1 58 ? -39.770 -11.399 48.054 1.00 9.29 85 ILE B O 1
ATOM 6057 N N . PRO B 1 59 ? -40.803 -13.411 48.227 1.00 9.07 86 PRO B N 1
ATOM 6058 C CA . PRO B 1 59 ? -42.002 -12.916 47.516 1.00 8.94 86 PRO B CA 1
ATOM 6059 C C . PRO B 1 59 ? -42.810 -11.896 48.335 1.00 9.04 86 PRO B C 1
ATOM 6060 O O . PRO B 1 59 ? -42.977 -12.063 49.554 1.00 9.13 86 PRO B O 1
ATOM 6064 N N . LEU B 1 60 ? -43.329 -10.871 47.658 1.00 8.32 87 LEU B N 1
ATOM 6065 C CA . LEU B 1 60 ? -43.906 -9.707 48.340 1.00 8.33 87 LEU B CA 1
ATOM 6066 C C . LEU B 1 60 ? -45.422 -9.551 48.241 1.00 8.26 87 LEU B C 1
ATOM 6067 O O . LEU B 1 60 ? -46.023 -8.797 49.024 1.00 8.43 87 LEU B O 1
ATOM 6072 N N . LEU B 1 61 ? -46.044 -10.232 47.281 1.00 8.10 88 LEU B N 1
ATOM 6073 C CA . LEU B 1 61 ? -47.439 -9.937 46.944 1.00 8.22 88 LEU B CA 1
ATOM 6074 C C . LEU B 1 61 ? -48.387 -11.124 47.076 1.00 8.43 88 LEU B C 1
ATOM 6075 O O . LEU B 1 61 ? -49.451 -11.129 46.454 1.00 8.58 88 LEU B O 1
ATOM 6080 N N . ASP B 1 62 ? -48.016 -12.113 47.888 1.00 8.62 89 ASP B N 1
ATOM 6081 C CA . ASP B 1 62 ? -48.780 -13.364 47.967 1.00 9.07 89 ASP B CA 1
ATOM 6082 C C . ASP B 1 62 ? -50.163 -13.241 48.596 1.00 9.34 89 ASP B C 1
ATOM 6083 O O . ASP B 1 62 ? -50.966 -14.168 48.490 1.00 8.98 89 ASP B O 1
ATOM 6088 N N . HIS B 1 63 ? -50.445 -12.088 49.211 1.00 9.28 90 HIS B N 1
ATOM 6089 C CA . HIS B 1 63 ? -51.763 -11.812 49.800 1.00 9.63 90 HIS B CA 1
ATOM 6090 C C . HIS B 1 63 ? -52.892 -11.683 48.768 1.00 9.74 90 HIS B C 1
ATOM 6091 O O . HIS B 1 63 ? -54.067 -11.858 49.108 1.00 9.88 90 HIS B O 1
ATOM 6098 N N . PHE B 1 64 ? -52.547 -11.358 47.522 1.00 9.59 91 PHE B N 1
ATOM 6099 C CA . PHE B 1 64 ? -53.556 -11.217 46.476 1.00 9.48 91 PHE B CA 1
ATOM 6100 C C . PHE B 1 64 ? -54.246 -12.552 46.196 1.00 9.95 91 PHE B C 1
ATOM 6101 O O . PHE B 1 64 ? -53.608 -13.535 45.788 1.00 9.83 91 PHE B O 1
ATOM 6109 N N . GLN B 1 65 ? -55.558 -12.562 46.423 1.00 10.27 92 GLN B N 1
ATOM 6110 C CA . GLN B 1 65 ? -56.399 -13.727 46.200 1.00 10.81 92 GLN B CA 1
ATOM 6111 C C . GLN B 1 65 ? -56.818 -13.787 44.727 1.00 11.33 92 GLN B C 1
ATOM 6112 O O . GLN B 1 65 ? -56.417 -12.936 43.922 1.00 10.61 92 GLN B O 1
ATOM 6118 N N . MET B 1 66 ? -57.632 -14.780 44.376 1.00 11.80 93 MET B N 1
ATOM 6119 C CA . MET B 1 66 ? -57.923 -15.071 42.974 1.00 13.55 93 MET B CA 1
ATOM 6120 C C . MET B 1 66 ? -58.648 -13.951 42.211 1.00 12.77 93 MET B C 1
ATOM 6121 O O . MET B 1 66 ? -58.484 -13.823 40.993 1.00 12.69 93 MET B O 1
ATOM 6126 N N . ASP B 1 67 ? -59.422 -13.134 42.926 1.00 12.27 94 ASP B N 1
ATOM 6127 C CA . ASP B 1 67 ? -60.108 -11.998 42.310 1.00 12.06 94 ASP B CA 1
ATOM 6128 C C . ASP B 1 67 ? -59.158 -10.826 42.030 1.00 11.34 94 ASP B C 1
ATOM 6129 O O . ASP B 1 67 ? -59.534 -9.854 41.370 1.00 10.89 94 ASP B O 1
ATOM 6134 N N . GLU B 1 68 ? -57.934 -10.919 42.542 1.00 10.69 95 GLU B N 1
ATOM 6135 C CA . GLU B 1 68 ? -56.911 -9.907 42.271 1.00 10.32 95 GLU B CA 1
ATOM 6136 C C . GLU B 1 68 ? -55.644 -10.504 41.665 1.00 9.41 95 GLU B C 1
ATOM 6137 O O . GLU B 1 68 ? -54.544 -9.961 41.834 1.00 8.75 95 GLU B O 1
ATOM 6143 N N . TYR B 1 69 ? -55.816 -11.617 40.949 1.00 8.63 96 TYR B N 1
ATOM 6144 C CA . TYR B 1 69 ? -54.731 -12.242 40.202 1.00 8.16 96 TYR B CA 1
ATOM 6145 C C . TYR B 1 69 ? -53.958 -11.221 39.356 1.00 8.09 96 TYR B C 1
ATOM 6146 O O . TYR B 1 69 ? -52.727 -11.260 39.308 1.00 7.50 96 TYR B O 1
ATOM 6155 N N . SER B 1 70 ? -54.688 -10.296 38.726 1.00 7.64 97 SER B N 1
ATOM 6156 C CA . SER B 1 70 ? -54.083 -9.279 37.868 1.00 7.83 97 SER B CA 1
ATOM 6157 C C . SER B 1 70 ? -52.892 -8.566 38.504 1.00 7.54 97 SER B C 1
ATOM 6158 O O . SER B 1 70 ? -51.947 -8.181 37.807 1.00 7.58 97 SER B O 1
ATOM 6161 N N . TYR B 1 71 ? -52.937 -8.391 39.821 1.00 7.50 98 TYR B N 1
ATOM 6162 C CA . TYR B 1 71 ? -51.905 -7.632 40.524 1.00 7.79 98 TYR B CA 1
ATOM 6163 C C . TYR B 1 71 ? -50.584 -8.383 40.755 1.00 7.64 98 TYR B C 1
ATOM 6164 O O . TYR B 1 71 ? -49.633 -7.825 41.308 1.00 7.66 98 TYR B O 1
ATOM 6173 N N . TYR B 1 72 ? -50.525 -9.636 40.306 1.00 7.55 99 TYR B N 1
ATOM 6174 C CA . TYR B 1 72 ? -49.248 -10.337 40.160 1.00 7.77 99 TYR B CA 1
ATOM 6175 C C . TYR B 1 72 ? -48.493 -9.892 38.895 1.00 7.65 99 TYR B C 1
ATOM 6176 O O . TYR B 1 72 ? -47.305 -10.159 38.759 1.00 7.99 99 TYR B O 1
ATOM 6185 N N . GLY B 1 73 ? -49.186 -9.218 37.978 1.00 7.74 100 GLY B N 1
ATOM 6186 C CA . GLY B 1 73 ? -48.540 -8.643 36.797 1.00 7.94 100 GLY B CA 1
ATOM 6187 C C . GLY B 1 73 ? -47.881 -7.332 37.178 1.00 8.20 100 GLY B C 1
ATOM 6188 O O . GLY B 1 73 ? -48.560 -6.316 37.358 1.00 8.62 100 GLY B O 1
ATOM 6189 N N . VAL B 1 74 ? -46.562 -7.354 37.325 1.00 8.12 101 VAL B N 1
ATOM 6190 C CA . VAL B 1 74 ? -45.837 -6.195 37.844 1.00 8.38 101 VAL B CA 1
ATOM 6191 C C . VAL B 1 74 ? -45.182 -5.401 36.714 1.00 8.45 101 VAL B C 1
ATOM 6192 O O . VAL B 1 74 ? -44.144 -5.790 36.159 1.00 8.36 101 VAL B O 1
ATOM 6196 N N . GLU B 1 75 ? -45.823 -4.287 36.383 1.00 8.23 102 GLU B N 1
ATOM 6197 C CA . GLU B 1 75 ? -45.406 -3.424 35.295 1.00 8.55 102 GLU B CA 1
ATOM 6198 C C . GLU B 1 75 ? -44.099 -2.687 35.631 1.00 8.18 102 GLU B C 1
ATOM 6199 O O . GLU B 1 75 ? -43.239 -2.513 34.769 1.00 7.52 102 GLU B O 1
ATOM 6205 N N . SER B 1 76 ? -43.958 -2.254 36.881 1.00 7.93 103 SER B N 1
ATOM 6206 C CA . SER B 1 76 ? -42.768 -1.506 37.293 1.00 8.32 103 SER B CA 1
ATOM 6207 C C . SER B 1 76 ? -42.609 -1.534 38.803 1.00 8.49 103 SER B C 1
ATOM 6208 O O . SER B 1 76 ? -43.579 -1.709 39.549 1.00 7.99 103 SER B O 1
ATOM 6211 N N . ILE B 1 77 ? -41.373 -1.397 39.250 1.00 8.82 104 ILE B N 1
ATOM 6212 C CA . ILE B 1 77 ? -41.093 -1.345 40.672 1.00 9.34 104 ILE B CA 1
ATOM 6213 C C . ILE B 1 77 ? -40.125 -0.193 40.919 1.00 9.12 104 ILE B C 1
ATOM 6214 O O . ILE B 1 77 ? -39.185 0.028 40.141 1.00 8.71 104 ILE B O 1
ATOM 6219 N N . ALA B 1 78 ? -40.412 0.589 41.952 1.00 8.60 105 ALA B N 1
ATOM 6220 C CA . ALA B 1 78 ? -39.574 1.730 42.289 1.00 8.74 105 ALA B CA 1
ATOM 6221 C C . ALA B 1 78 ? -39.223 1.702 43.767 1.00 8.67 105 ALA B C 1
ATOM 6222 O O . ALA B 1 78 ? -40.106 1.541 44.621 1.00 9.01 105 ALA B O 1
ATOM 6224 N N . THR B 1 79 ? -37.926 1.850 44.050 1.00 8.91 106 THR B N 1
ATOM 6225 C CA . THR B 1 79 ? -37.387 1.828 45.411 1.00 8.63 106 THR B CA 1
ATOM 6226 C C . THR B 1 79 ? -36.790 3.197 45.761 1.00 9.19 106 THR B C 1
ATOM 6227 O O . THR B 1 79 ? -35.971 3.749 45.018 1.00 8.85 106 THR B O 1
ATOM 6231 N N . ASP B 1 80 ? -37.231 3.740 46.892 1.00 9.22 107 ASP B N 1
ATOM 6232 C CA . ASP B 1 80 ? -36.986 5.136 47.279 1.00 9.95 107 ASP B CA 1
ATOM 6233 C C . ASP B 1 80 ? -35.527 5.324 47.730 1.00 10.45 107 ASP B C 1
ATOM 6234 O O . ASP B 1 80 ? -35.078 4.659 48.669 1.00 10.53 107 ASP B O 1
ATOM 6239 N N . PRO B 1 81 ? -34.768 6.204 47.036 1.00 11.05 108 PRO B N 1
ATOM 6240 C CA . PRO B 1 81 ? -33.368 6.448 47.413 1.00 11.39 108 PRO B CA 1
ATOM 6241 C C . PRO B 1 81 ? -33.221 7.357 48.645 1.00 12.01 108 PRO B C 1
ATOM 6242 O O . PRO B 1 81 ? -32.159 7.374 49.273 1.00 12.57 108 PRO B O 1
ATOM 6246 N N . VAL B 1 82 ? -34.274 8.096 48.982 1.00 11.99 109 VAL B N 1
ATOM 6247 C CA . VAL B 1 82 ? -34.265 8.970 50.158 1.00 12.44 109 VAL B CA 1
ATOM 6248 C C . VAL B 1 82 ? -34.631 8.183 51.415 1.00 12.16 109 VAL B C 1
ATOM 6249 O O . VAL B 1 82 ? -33.892 8.214 52.415 1.00 12.46 109 VAL B O 1
ATOM 6253 N N . ASP B 1 83 ? -35.766 7.482 51.352 1.00 11.79 110 ASP B N 1
ATOM 6254 C CA . ASP B 1 83 ? -36.165 6.518 52.376 1.00 11.26 110 ASP B CA 1
ATOM 6255 C C . ASP B 1 83 ? -36.273 5.104 51.776 1.00 11.08 110 ASP B C 1
ATOM 6256 O O . ASP B 1 83 ? -37.332 4.726 51.285 1.00 11.02 110 ASP B O 1
ATOM 6261 N N . PRO B 1 84 ? -35.182 4.322 51.825 1.00 11.04 111 PRO B N 1
ATOM 6262 C CA . PRO B 1 84 ? -35.163 2.946 51.292 1.00 10.94 111 PRO B CA 1
ATOM 6263 C C . PRO B 1 84 ? -36.151 1.967 51.946 1.00 11.25 111 PRO B C 1
ATOM 6264 O O . PRO B 1 84 ? -36.290 0.832 51.473 1.00 10.68 111 PRO B O 1
ATOM 6268 N N . ASN B 1 85 ? -36.832 2.389 53.015 1.00 11.13 112 ASN B N 1
ATOM 6269 C CA . ASN B 1 85 ? -37.933 1.598 53.552 1.00 11.17 112 ASN B CA 1
ATOM 6270 C C . ASN B 1 85 ? -39.168 1.650 52.648 1.00 11.36 112 ASN B C 1
ATOM 6271 O O . ASN B 1 85 ? -40.040 0.774 52.726 1.00 11.66 112 ASN B O 1
ATOM 6276 N N . ARG B 1 86 ? -39.227 2.662 51.779 1.00 10.69 113 ARG B N 1
ATOM 6277 C CA . ARG B 1 86 ? -40.347 2.828 50.852 1.00 10.27 113 ARG B CA 1
ATOM 6278 C C . ARG B 1 86 ? -40.111 2.107 49.529 1.00 9.82 113 ARG B C 1
ATOM 6279 O O . ARG B 1 86 ? -39.013 2.155 48.958 1.00 9.62 113 ARG B O 1
ATOM 6287 N N . VAL B 1 87 ? -41.157 1.440 49.052 1.00 9.16 114 VAL B N 1
ATOM 6288 C CA . VAL B 1 87 ? -41.137 0.783 47.752 1.00 8.68 114 VAL B CA 1
ATOM 6289 C C . VAL B 1 87 ? -42.544 0.858 47.173 1.00 8.77 114 VAL B C 1
ATOM 6290 O O . VAL B 1 87 ? -43.533 0.848 47.915 1.00 8.79 114 VAL B O 1
ATOM 6294 N N . TYR B 1 88 ? -42.621 0.953 45.847 1.00 8.69 115 TYR B N 1
ATOM 6295 C CA . TYR B 1 88 ? -43.874 1.115 45.139 1.00 8.43 115 TYR B CA 1
ATOM 6296 C C . TYR B 1 88 ? -43.914 0.175 43.943 1.00 8.33 115 TYR B C 1
ATOM 6297 O O . TYR B 1 88 ? -42.879 -0.119 43.334 1.00 7.77 115 TYR B O 1
ATOM 6306 N N . ILE B 1 89 ? -45.116 -0.266 43.593 1.00 7.99 116 ILE B N 1
ATOM 6307 C CA . ILE B 1 89 ? -45.305 -1.154 42.451 1.00 8.18 116 ILE B CA 1
ATOM 6308 C C . ILE B 1 89 ? -46.456 -0.671 41.578 1.00 8.63 116 ILE B C 1
ATOM 6309 O O . ILE B 1 89 ? -47.517 -0.305 42.076 1.00 8.36 116 ILE B O 1
ATOM 6314 N N . VAL B 1 90 ? -46.229 -0.669 40.272 1.00 8.92 117 VAL B N 1
ATOM 6315 C CA . VAL B 1 90 ? -47.317 -0.522 39.319 1.00 10.24 117 VAL B CA 1
ATOM 6316 C C . VAL B 1 90 ? -47.775 -1.924 38.909 1.00 9.41 117 VAL B C 1
ATOM 6317 O O . VAL B 1 90 ? -47.004 -2.711 38.327 1.00 8.91 117 VAL B O 1
ATOM 6321 N N . ALA B 1 91 ? -49.019 -2.235 39.272 1.00 8.56 118 ALA B N 1
ATOM 6322 C CA . ALA B 1 91 ? -49.555 -3.589 39.181 1.00 8.56 118 ALA B CA 1
ATOM 6323 C C . ALA B 1 91 ? -50.772 -3.661 38.271 1.00 8.67 118 ALA B C 1
ATOM 6324 O O . ALA B 1 91 ? -51.599 -2.737 38.231 1.00 8.48 118 ALA B O 1
ATOM 6326 N N . GLY B 1 92 ? -50.872 -4.765 37.539 1.00 8.05 119 GLY B N 1
ATOM 6327 C CA . GLY B 1 92 ? -51.971 -4.986 36.607 1.00 8.61 119 GLY B CA 1
ATOM 6328 C C . GLY B 1 92 ? -51.402 -5.720 35.412 1.00 9.04 119 GLY B C 1
ATOM 6329 O O . GLY B 1 92 ? -50.422 -5.276 34.809 1.00 9.62 119 GLY B O 1
ATOM 6330 N N . MET B 1 93 ? -52.017 -6.842 35.070 1.00 8.90 120 MET B N 1
ATOM 6331 C CA . MET B 1 93 ? -51.390 -7.812 34.183 1.00 8.67 120 MET B CA 1
ATOM 6332 C C . MET B 1 93 ? -51.658 -7.583 32.691 1.00 8.52 120 MET B C 1
ATOM 6333 O O . MET B 1 93 ? -50.748 -7.734 31.870 1.00 7.65 120 MET B O 1
ATOM 6338 N N . TYR B 1 94 ? -52.901 -7.250 32.343 1.00 8.63 121 TYR B N 1
ATOM 6339 C CA . TYR B 1 94 ? -53.282 -7.092 30.938 1.00 8.96 121 TYR B CA 1
ATOM 6340 C C . TYR B 1 94 ? -54.040 -5.784 30.699 1.00 9.86 121 TYR B C 1
ATOM 6341 O O . TYR B 1 94 ? -54.822 -5.347 31.551 1.00 8.94 121 TYR B O 1
ATOM 6350 N N . THR B 1 95 ? -53.798 -5.174 29.536 1.00 10.40 122 THR B N 1
ATOM 6351 C CA . THR B 1 95 ? -54.502 -3.951 29.143 1.00 11.64 122 THR B CA 1
ATOM 6352 C C . THR B 1 95 ? -55.783 -4.243 28.355 1.00 12.65 122 THR B C 1
ATOM 6353 O O . THR B 1 95 ? -56.516 -3.318 27.992 1.00 13.07 122 THR B O 1
ATOM 6357 N N . ASN B 1 96 ? -56.037 -5.519 28.068 1.00 13.35 123 ASN B N 1
ATOM 6358 C CA . ASN B 1 96 ? -57.300 -5.915 27.435 1.00 14.19 123 ASN B CA 1
ATOM 6359 C C . ASN B 1 96 ? -58.309 -6.447 28.466 1.00 14.43 123 ASN B C 1
ATOM 6360 O O . ASN B 1 96 ? -58.169 -6.198 29.672 1.00 14.02 123 ASN B O 1
ATOM 6365 N N . ASP B 1 97 ? -59.308 -7.191 27.992 1.00 15.20 124 ASP B N 1
ATOM 6366 C CA . ASP B 1 97 ? -60.371 -7.708 28.860 1.00 16.18 124 ASP B CA 1
ATOM 6367 C C . ASP B 1 97 ? -60.110 -9.114 29.411 1.00 15.70 124 ASP B C 1
ATOM 6368 O O . ASP B 1 97 ? -61.023 -9.751 29.939 1.00 15.38 124 ASP B O 1
ATOM 6373 N N . TRP B 1 98 ? -58.876 -9.599 29.289 1.00 15.10 125 TRP B N 1
ATOM 6374 C CA . TRP B 1 98 ? -58.535 -10.923 29.822 1.00 14.83 125 TRP B CA 1
ATOM 6375 C C . TRP B 1 98 ? -58.745 -11.002 31.334 1.00 14.77 125 TRP B C 1
ATOM 6376 O O . TRP B 1 98 ? -59.123 -12.052 31.859 1.00 14.87 125 TRP B O 1
ATOM 6387 N N . LEU B 1 99 ? -58.497 -9.885 32.018 1.00 14.52 126 LEU B N 1
ATOM 6388 C CA . LEU B 1 99 ? -58.834 -9.728 33.434 1.00 14.60 126 LEU B CA 1
ATOM 6389 C C . LEU B 1 99 ? -59.581 -8.396 33.631 1.00 15.11 126 LEU B C 1
ATOM 6390 O O . LEU B 1 99 ? -59.336 -7.436 32.894 1.00 14.90 126 LEU B O 1
ATOM 6395 N N . PRO B 1 100 ? -60.521 -8.340 34.599 1.00 15.63 127 PRO B N 1
ATOM 6396 C CA . PRO B 1 100 ? -61.362 -7.144 34.715 1.00 15.84 127 PRO B CA 1
ATOM 6397 C C . PRO B 1 100 ? -60.764 -5.960 35.490 1.00 15.71 127 PRO B C 1
ATOM 6398 O O . PRO B 1 100 ? -61.228 -4.827 35.314 1.00 15.83 127 PRO B O 1
ATOM 6402 N N . ASN B 1 101 ? -59.760 -6.211 36.330 1.00 15.07 128 ASN B N 1
ATOM 6403 C CA . ASN B 1 101 ? -59.246 -5.199 37.259 1.00 14.72 128 ASN B CA 1
ATOM 6404 C C . ASN B 1 101 ? -58.623 -4.007 36.554 1.00 14.59 128 ASN B C 1
ATOM 6405 O O . ASN B 1 101 ? -57.949 -4.165 35.535 1.00 14.58 128 ASN B O 1
ATOM 6410 N N . MET B 1 102 ? -58.846 -2.820 37.110 1.00 14.27 129 MET B N 1
ATOM 6411 C CA . MET B 1 102 ? -58.082 -1.650 36.706 1.00 14.48 129 MET B CA 1
ATOM 6412 C C . MET B 1 102 ? -56.696 -1.777 37.324 1.00 13.75 129 MET B C 1
ATOM 6413 O O . MET B 1 102 ? -56.515 -2.516 38.292 1.00 13.75 129 MET B O 1
ATOM 6418 N N . GLY B 1 103 ? -55.725 -1.063 36.763 1.00 13.25 130 GLY B N 1
ATOM 6419 C CA . GLY B 1 103 ? -54.378 -1.016 37.323 1.00 12.44 130 GLY B CA 1
ATOM 6420 C C . GLY B 1 103 ? -54.341 -0.380 38.700 1.00 11.90 130 GLY B C 1
ATOM 6421 O O . GLY B 1 103 ? -55.288 0.303 39.120 1.00 11.94 130 GLY B O 1
ATOM 6422 N N . ALA B 1 104 ? -53.247 -0.612 39.415 1.00 10.94 131 ALA B N 1
ATOM 6423 C CA . ALA B 1 104 ? -53.076 -0.042 40.750 1.00 10.30 131 ALA B CA 1
ATOM 6424 C C . ALA B 1 104 ? -51.628 0.338 41.030 1.00 9.88 131 ALA B C 1
ATOM 6425 O O . ALA B 1 104 ? -50.696 -0.262 40.488 1.00 9.62 131 ALA B O 1
ATOM 6427 N N . ILE B 1 105 ? -51.450 1.352 41.869 1.00 9.47 132 ILE B N 1
ATOM 6428 C CA . ILE B 1 105 ? -50.155 1.627 42.452 1.00 9.90 132 ILE B CA 1
ATOM 6429 C C . ILE B 1 105 ? -50.177 1.090 43.877 1.00 9.78 132 ILE B C 1
ATOM 6430 O O . ILE B 1 105 ? -51.024 1.483 44.682 1.00 9.65 132 ILE B O 1
ATOM 6435 N N . LEU B 1 106 ? -49.270 0.159 44.161 1.00 9.52 133 LEU B N 1
ATOM 6436 C CA . LEU B 1 106 ? -49.130 -0.415 45.491 1.00 9.48 133 LEU B CA 1
ATOM 6437 C C . LEU B 1 106 ? -48.031 0.360 46.213 1.00 9.81 133 LEU B C 1
ATOM 6438 O O . LEU B 1 106 ? -46.987 0.652 45.626 1.00 9.42 133 LEU B O 1
ATOM 6443 N N . ARG B 1 107 ? -48.280 0.726 47.470 1.00 9.75 134 ARG B N 1
ATOM 6444 C CA . ARG B 1 107 ? -47.287 1.441 48.271 1.00 10.43 134 ARG B CA 1
ATOM 6445 C C . ARG B 1 107 ? -46.974 0.682 49.556 1.00 10.26 134 ARG B C 1
ATOM 6446 O O . ARG B 1 107 ? -47.856 0.076 50.163 1.00 10.50 134 ARG B O 1
ATOM 6454 N N . SER B 1 108 ? -45.712 0.730 49.961 1.00 10.61 135 SER B N 1
ATOM 6455 C CA . SER B 1 108 ? -45.255 0.078 51.187 1.00 10.76 135 SER B CA 1
ATOM 6456 C C . SER B 1 108 ? -44.226 0.966 51.865 1.00 11.17 135 SER B C 1
ATOM 6457 O O . SER B 1 108 ? -43.427 1.609 51.185 1.00 10.67 135 SER B O 1
ATOM 6460 N N . THR B 1 109 ? -44.285 1.059 53.170 1.00 11.67 136 THR B N 1
ATOM 6461 C CA . THR B 1 109 ? -43.261 1.665 54.003 1.00 12.21 136 THR B CA 1
ATOM 6462 C C . THR B 1 109 ? -42.335 0.697 54.769 1.00 12.76 136 THR B C 1
ATOM 6463 O O . THR B 1 109 ? -41.626 1.117 55.629 1.00 12.95 136 THR B O 1
ATOM 6467 N N . ASP B 1 110 ? -42.379 -0.579 54.421 1.00 12.71 137 ASP B N 1
ATOM 6468 C CA . ASP B 1 110 ? -41.626 -1.616 55.081 1.00 13.36 137 ASP B CA 1
ATOM 6469 C C . ASP B 1 110 ? -41.066 -2.658 54.100 1.00 13.39 137 ASP B C 1
ATOM 6470 O O . ASP B 1 110 ? -41.018 -3.807 54.396 1.00 13.29 137 ASP B O 1
ATOM 6475 N N . ARG B 1 111 ? -40.706 -2.183 52.939 1.00 13.93 138 ARG B N 1
ATOM 6476 C CA . ARG B 1 111 ? -39.908 -2.890 51.968 1.00 12.82 138 ARG B CA 1
ATOM 6477 C C . ARG B 1 111 ? -40.671 -4.082 51.373 1.00 12.30 138 ARG B C 1
ATOM 6478 O O . ARG B 1 111 ? -40.099 -5.000 50.930 1.00 12.39 138 ARG B O 1
ATOM 6486 N N . GLY B 1 112 ? -41.983 -3.954 51.356 1.00 12.00 139 GLY B N 1
ATOM 6487 C CA . GLY B 1 112 ? -42.878 -4.905 50.745 1.00 12.54 139 GLY B CA 1
ATOM 6488 C C . GLY B 1 112 ? -43.466 -5.951 51.662 1.00 12.82 139 GLY B C 1
ATOM 6489 O O . GLY B 1 112 ? -44.132 -6.845 51.260 1.00 12.62 139 GLY B O 1
ATOM 6490 N N . GLU B 1 113 ? -43.182 -5.797 52.931 1.00 13.52 140 GLU B N 1
ATOM 6491 C CA . GLU B 1 113 ? -43.803 -6.687 53.909 1.00 14.26 140 GLU B CA 1
ATOM 6492 C C . GLU B 1 113 ? -45.315 -6.486 53.995 1.00 13.66 140 GLU B C 1
ATOM 6493 O O . GLU B 1 113 ? -46.072 -7.455 54.000 1.00 13.51 140 GLU B O 1
ATOM 6499 N N . THR B 1 114 ? -45.746 -5.226 54.022 1.00 13.35 141 THR B N 1
ATOM 6500 C CA . THR B 1 114 ? -47.167 -4.875 53.994 1.00 13.13 141 THR B CA 1
ATOM 6501 C C . THR B 1 114 ? -47.420 -3.817 52.919 1.00 12.79 141 THR B C 1
ATOM 6502 O O . THR B 1 114 ? -46.517 -3.058 52.561 1.00 12.58 141 THR B O 1
ATOM 6506 N N . TRP B 1 115 ? -48.650 -3.760 52.422 1.00 12.63 142 TRP B N 1
ATOM 6507 C CA . TRP B 1 115 ? -48.988 -2.901 51.293 1.00 12.90 142 TRP B CA 1
ATOM 6508 C C . TRP B 1 115 ? -50.327 -2.198 51.478 1.00 13.56 142 TRP B C 1
ATOM 6509 O O . TRP B 1 115 ? -51.218 -2.706 52.159 1.00 13.39 142 TRP B O 1
ATOM 6520 N N . GLU B 1 116 ? -50.454 -1.028 50.857 1.00 14.18 143 GLU B N 1
ATOM 6521 C CA . GLU B 1 116 ? -51.749 -0.407 50.596 1.00 15.22 143 GLU B CA 1
ATOM 6522 C C . GLU B 1 116 ? -51.794 -0.146 49.092 1.00 14.55 143 GLU B C 1
ATOM 6523 O O . GLU B 1 116 ? -50.761 -0.230 48.418 1.00 14.02 143 GLU B O 1
ATOM 6529 N N . LYS B 1 117 ? -52.974 0.149 48.553 1.00 13.91 144 LYS B N 1
ATOM 6530 C CA . LYS B 1 117 ? -53.072 0.419 47.118 1.00 13.95 144 LYS B CA 1
ATOM 6531 C C . LYS B 1 117 ? -54.018 1.556 46.758 1.00 13.42 144 LYS B C 1
ATOM 6532 O O . LYS B 1 117 ? -54.944 1.872 47.511 1.00 12.71 144 LYS B O 1
ATOM 6538 N N . THR B 1 118 ? -53.752 2.150 45.594 1.00 13.05 145 THR B N 1
ATOM 6539 C CA . THR B 1 118 ? -54.638 3.101 44.945 1.00 13.20 145 THR B CA 1
ATOM 6540 C C . THR B 1 118 ? -54.969 2.564 43.556 1.00 13.18 145 THR B C 1
ATOM 6541 O O . THR B 1 118 ? -54.070 2.342 42.737 1.00 13.12 145 THR B O 1
ATOM 6545 N N . ILE B 1 119 ? -56.257 2.346 43.305 1.00 13.38 146 ILE B N 1
ATOM 6546 C CA . ILE B 1 119 ? -56.729 1.873 41.999 1.00 13.78 146 ILE B CA 1
ATOM 6547 C C . ILE B 1 119 ? -56.766 3.060 41.033 1.00 14.12 146 ILE B C 1
ATOM 6548 O O . ILE B 1 119 ? -57.260 4.140 41.378 1.00 13.63 146 ILE B O 1
ATOM 6553 N N . LEU B 1 120 ? -56.233 2.850 39.831 1.00 14.31 147 LEU B N 1
ATOM 6554 C CA . LEU B 1 120 ? -56.175 3.883 38.793 1.00 14.54 147 LEU B CA 1
ATOM 6555 C C . LEU B 1 120 ? -57.346 3.744 37.814 1.00 14.56 147 LEU B C 1
ATOM 6556 O O . LEU B 1 120 ? -57.986 2.686 37.762 1.00 14.80 147 LEU B O 1
ATOM 6561 N N . PRO B 1 121 ? -57.645 4.813 37.044 1.00 14.79 148 PRO B N 1
ATOM 6562 C CA . PRO B 1 121 ? -58.721 4.743 36.046 1.00 14.42 148 PRO B CA 1
ATOM 6563 C C . PRO B 1 121 ? -58.332 4.106 34.696 1.00 14.37 148 PRO B C 1
ATOM 6564 O O . PRO B 1 121 ? -59.044 4.286 33.710 1.00 14.83 148 PRO B O 1
ATOM 6568 N N . PHE B 1 122 ? -57.223 3.366 34.661 1.00 13.70 149 PHE B N 1
ATOM 6569 C CA . PHE B 1 122 ? -56.749 2.687 33.448 1.00 12.86 149 PHE B CA 1
ATOM 6570 C C . PHE B 1 122 ? -56.019 1.401 33.837 1.00 12.78 149 PHE B C 1
ATOM 6571 O O . PHE B 1 122 ? -55.715 1.190 35.011 1.00 12.41 149 PHE B O 1
ATOM 6579 N N . LYS B 1 123 ? -55.740 0.554 32.849 1.00 12.56 150 LYS B N 1
ATOM 6580 C CA . LYS B 1 123 ? -55.097 -0.740 33.088 1.00 12.92 150 LYS B CA 1
ATOM 6581 C C . LYS B 1 123 ? -53.575 -0.693 32.923 1.00 12.72 150 LYS B C 1
ATOM 6582 O O . LYS B 1 123 ? -53.036 0.184 32.235 1.00 12.20 150 LYS B O 1
ATOM 6588 N N . MET B 1 124 ? -52.902 -1.638 33.580 1.00 12.45 151 MET B N 1
ATOM 6589 C CA . MET B 1 124 ? -51.469 -1.880 33.418 1.00 12.74 151 MET B CA 1
ATOM 6590 C C . MET B 1 124 ? -51.241 -3.112 32.561 1.00 11.76 151 MET B C 1
ATOM 6591 O O . MET B 1 124 ? -52.149 -3.921 32.386 1.00 11.65 151 MET B O 1
ATOM 6596 N N . GLY B 1 125 ? -50.017 -3.263 32.059 1.00 10.91 152 GLY B N 1
ATOM 6597 C CA . GLY B 1 125 ? -49.679 -4.372 31.172 1.00 9.84 152 GLY B CA 1
ATOM 6598 C C . GLY B 1 125 ? -48.463 -5.180 31.578 1.00 9.43 152 GLY B C 1
ATOM 6599 O O . GLY B 1 125 ? -47.535 -5.351 30.780 1.00 9.20 152 GLY B O 1
ATOM 6600 N N . GLY B 1 126 ? -48.483 -5.692 32.809 1.00 8.60 153 GLY B N 1
ATOM 6601 C CA . GLY B 1 126 ? -47.379 -6.475 33.361 1.00 8.33 153 GLY B CA 1
ATOM 6602 C C . GLY B 1 126 ? -46.994 -7.684 32.516 1.00 8.02 153 GLY B C 1
ATOM 6603 O O . GLY B 1 126 ? -45.823 -8.043 32.465 1.00 7.99 153 GLY B O 1
ATOM 6604 N N . ASN B 1 127 ? -47.981 -8.305 31.867 1.00 7.78 154 ASN B N 1
ATOM 6605 C CA . ASN B 1 127 ? -47.745 -9.423 30.933 1.00 7.88 154 ASN B CA 1
ATOM 6606 C C . ASN B 1 127 ? -48.064 -9.105 29.454 1.00 8.09 154 ASN B C 1
ATOM 6607 O O . ASN B 1 127 ? -48.413 -10.002 28.673 1.00 8.18 154 ASN B O 1
ATOM 6612 N N . MET B 1 128 ? -47.915 -7.831 29.082 1.00 8.12 155 MET B N 1
ATOM 6613 C CA . MET B 1 128 ? -48.117 -7.352 27.707 1.00 8.45 155 MET B CA 1
ATOM 6614 C C . MET B 1 128 ? -46.783 -7.269 26.958 1.00 8.20 155 MET B C 1
ATOM 6615 O O . MET B 1 128 ? -45.723 -7.375 27.568 1.00 7.90 155 MET B O 1
ATOM 6620 N N . PRO B 1 129 ? -46.830 -7.064 25.626 1.00 8.51 156 PRO B N 1
ATOM 6621 C CA . PRO B 1 129 ? -45.572 -6.851 24.890 1.00 8.62 156 PRO B CA 1
ATOM 6622 C C . PRO B 1 129 ? -44.795 -5.640 25.413 1.00 8.43 156 PRO B C 1
ATOM 6623 O O . PRO B 1 129 ? -45.392 -4.709 25.954 1.00 8.38 156 PRO B O 1
ATOM 6627 N N . GLY B 1 130 ? -43.474 -5.659 25.260 1.00 8.34 157 GLY B N 1
ATOM 6628 C CA . GLY B 1 130 ? -42.636 -4.534 25.695 1.00 8.11 157 GLY B CA 1
ATOM 6629 C C . GLY B 1 130 ? -42.424 -4.424 27.198 1.00 7.82 157 GLY B C 1
ATOM 6630 O O . GLY B 1 130 ? -41.918 -3.414 27.676 1.00 7.97 157 GLY B O 1
ATOM 6631 N N . ARG B 1 131 ? -42.785 -5.468 27.946 1.00 7.93 158 ARG B N 1
ATOM 6632 C CA . ARG B 1 131 ? -42.754 -5.415 29.415 1.00 7.53 158 ARG B CA 1
ATOM 6633 C C . ARG B 1 131 ? -41.366 -5.279 30.061 1.00 7.56 158 ARG B C 1
ATOM 6634 O O . ARG B 1 131 ? -41.262 -4.853 31.216 1.00 7.66 158 ARG B O 1
ATOM 6642 N N . SER B 1 132 ? -40.302 -5.613 29.332 1.00 7.43 159 SER B N 1
ATOM 6643 C CA . SER B 1 132 ? -38.958 -5.345 29.854 1.00 7.55 159 SER B CA 1
ATOM 6644 C C . SER B 1 132 ? -38.482 -3.902 29.630 1.00 7.79 159 SER B C 1
ATOM 6645 O O . SER B 1 132 ? -37.464 -3.495 30.181 1.00 7.78 159 SER B O 1
ATOM 6648 N N . MET B 1 133 ? -39.205 -3.121 28.830 1.00 8.01 160 MET B N 1
ATOM 6649 C CA . MET B 1 133 ? -38.904 -1.689 28.739 1.00 8.76 160 MET B CA 1
ATOM 6650 C C . MET B 1 133 ? -39.305 -1.062 30.067 1.00 8.44 160 MET B C 1
ATOM 6651 O O . MET B 1 133 ? -40.336 -1.428 30.641 1.00 8.73 160 MET B O 1
ATOM 6656 N N . GLY B 1 134 ? -38.492 -0.136 30.568 1.00 8.35 161 GLY B N 1
ATOM 6657 C CA . GLY B 1 134 ? -38.754 0.464 31.878 1.00 8.53 161 GLY B CA 1
ATOM 6658 C C . GLY B 1 134 ? -37.530 1.129 32.476 1.00 8.84 161 GLY B C 1
ATOM 6659 O O . GLY B 1 134 ? -36.530 1.293 31.784 1.00 9.63 161 GLY B O 1
ATOM 6660 N N . GLU B 1 135 ? -37.594 1.538 33.745 1.00 8.48 162 GLU B N 1
ATOM 6661 C CA . GLU B 1 135 ? -38.787 1.401 34.583 1.00 8.38 162 GLU B CA 1
ATOM 6662 C C . GLU B 1 135 ? -39.750 2.561 34.367 1.00 8.34 162 GLU B C 1
ATOM 6663 O O . GLU B 1 135 ? -39.344 3.729 34.365 1.00 7.88 162 GLU B O 1
ATOM 6669 N N . ARG B 1 136 ? -41.027 2.219 34.204 1.00 8.03 163 ARG B N 1
ATOM 6670 C CA . ARG B 1 136 ? -42.096 3.198 34.014 1.00 8.39 163 ARG B CA 1
ATOM 6671 C C . ARG B 1 136 ? -42.408 4.030 35.259 1.00 8.58 163 ARG B C 1
ATOM 6672 O O . ARG B 1 136 ? -42.888 5.168 35.146 1.00 8.77 163 ARG B O 1
ATOM 6680 N N . LEU B 1 137 ? -42.162 3.453 36.436 1.00 8.47 164 LEU B N 1
ATOM 6681 C CA . LEU B 1 137 ? -42.418 4.146 37.706 1.00 8.47 164 LEU B CA 1
ATOM 6682 C C . LEU B 1 137 ? -41.104 4.639 38.301 1.00 8.75 164 LEU B C 1
ATOM 6683 O O . LEU B 1 137 ? -40.139 3.874 38.385 1.00 9.25 164 LEU B O 1
ATOM 6688 N N . ALA B 1 138 ? -41.076 5.904 38.729 1.00 8.73 165 ALA B N 1
ATOM 6689 C CA . ALA B 1 138 ? -39.859 6.520 39.217 1.00 8.94 165 ALA B CA 1
ATOM 6690 C C . ALA B 1 138 ? -40.120 7.499 40.356 1.00 9.44 165 ALA B C 1
ATOM 6691 O O . ALA B 1 138 ? -41.105 8.234 40.334 1.00 9.92 165 ALA B O 1
ATOM 6693 N N . ILE B 1 139 ? -39.205 7.523 41.322 1.00 9.38 166 ILE B N 1
ATOM 6694 C CA . ILE B 1 139 ? -39.299 8.400 42.496 1.00 9.83 166 ILE B CA 1
ATOM 6695 C C . ILE B 1 139 ? -38.266 9.527 42.399 1.00 10.04 166 ILE B C 1
ATOM 6696 O O . ILE B 1 139 ? -37.092 9.277 42.133 1.00 9.72 166 ILE B O 1
ATOM 6701 N N . ASP B 1 140 ? -38.716 10.764 42.610 1.00 10.80 167 ASP B N 1
ATOM 6702 C CA . ASP B 1 140 ? -37.828 11.936 42.630 1.00 11.27 167 ASP B CA 1
ATOM 6703 C C . ASP B 1 140 ? -36.748 11.782 43.721 1.00 11.78 167 ASP B C 1
ATOM 6704 O O . ASP B 1 140 ? -37.074 11.662 44.907 1.00 12.16 167 ASP B O 1
ATOM 6709 N N . PRO B 1 141 ? -35.458 11.779 43.324 1.00 12.38 168 PRO B N 1
ATOM 6710 C CA . PRO B 1 141 ? -34.377 11.513 44.279 1.00 12.99 168 PRO B CA 1
ATOM 6711 C C . PRO B 1 141 ? -34.059 12.698 45.203 1.00 13.51 168 PRO B C 1
ATOM 6712 O O . PRO B 1 141 ? -33.283 12.541 46.147 1.00 13.71 168 PRO B O 1
ATOM 6716 N N . ASN B 1 142 ? -34.655 13.861 44.932 1.00 14.29 169 ASN B N 1
ATOM 6717 C CA . ASN B 1 142 ? -34.491 15.046 45.789 1.00 14.47 169 ASN B CA 1
ATOM 6718 C C . ASN B 1 142 ? -35.687 15.292 46.704 1.00 14.55 169 ASN B C 1
ATOM 6719 O O . ASN B 1 142 ? -35.517 15.676 47.861 1.00 14.66 169 ASN B O 1
ATOM 6724 N N . ASP B 1 143 ? -36.891 15.070 46.176 1.00 14.40 170 ASP B N 1
ATOM 6725 C CA . ASP B 1 143 ? -38.132 15.218 46.935 1.00 14.31 170 ASP B CA 1
ATOM 6726 C C . ASP B 1 143 ? -38.970 13.967 46.711 1.00 13.89 170 ASP B C 1
ATOM 6727 O O . ASP B 1 143 ? -39.719 13.893 45.732 1.00 13.57 170 ASP B O 1
ATOM 6732 N N . ASN B 1 144 ? -38.850 12.994 47.620 1.00 13.66 171 ASN B N 1
ATOM 6733 C CA . ASN B 1 144 ? -39.422 11.647 47.414 1.00 13.35 171 ASN B CA 1
ATOM 6734 C C . ASN B 1 144 ? -40.944 11.559 47.575 1.00 12.91 171 ASN B C 1
ATOM 6735 O O . ASN B 1 144 ? -41.526 10.469 47.495 1.00 12.74 171 ASN B O 1
ATOM 6740 N N . ARG B 1 145 ? -41.582 12.710 47.794 1.00 11.91 172 ARG B N 1
ATOM 6741 C CA . ARG B 1 145 ? -43.038 12.818 47.747 1.00 11.42 172 ARG B CA 1
ATOM 6742 C C . ARG B 1 145 ? -43.554 12.683 46.317 1.00 10.68 172 ARG B C 1
ATOM 6743 O O . ARG B 1 145 ? -44.712 12.327 46.103 1.00 9.91 172 ARG B O 1
ATOM 6751 N N . ILE B 1 146 ? -42.674 12.971 45.359 1.00 9.87 173 ILE B N 1
ATOM 6752 C CA . ILE B 1 146 ? -43.009 12.985 43.932 1.00 9.77 173 ILE B CA 1
ATOM 6753 C C . ILE B 1 146 ? -42.647 11.668 43.239 1.00 9.64 173 ILE B C 1
ATOM 6754 O O . ILE B 1 146 ? -41.515 11.174 43.358 1.00 9.23 173 ILE B O 1
ATOM 6759 N N . LEU B 1 147 ? -43.633 11.120 42.527 1.00 9.57 174 LEU B N 1
ATOM 6760 C CA . LEU B 1 147 ? -43.462 9.948 41.672 1.00 9.84 174 LEU B CA 1
ATOM 6761 C C . LEU B 1 147 ? -44.061 10.215 40.293 1.00 10.06 174 LEU B C 1
ATOM 6762 O O . LEU B 1 147 ? -45.072 10.910 40.170 1.00 10.27 174 LEU B O 1
ATOM 6767 N N . TYR B 1 148 ? -43.421 9.677 39.261 1.00 9.80 175 TYR B N 1
ATOM 6768 C CA . TYR B 1 148 ? -43.945 9.734 37.902 1.00 9.97 175 TYR B CA 1
ATOM 6769 C C . TYR B 1 148 ? -44.237 8.319 37.416 1.00 9.89 175 TYR B C 1
ATOM 6770 O O . TYR B 1 148 ? -43.555 7.376 37.808 1.00 9.87 175 TYR B O 1
ATOM 6779 N N . LEU B 1 149 ? -45.241 8.183 36.557 1.00 9.64 176 LEU B N 1
ATOM 6780 C CA . LEU B 1 149 ? -45.595 6.898 35.985 1.00 9.51 176 LEU B CA 1
ATOM 6781 C C . LEU B 1 149 ? -45.838 7.003 34.486 1.00 9.40 176 LEU B C 1
ATOM 6782 O O . LEU B 1 149 ? -46.711 7.753 34.040 1.00 9.19 176 LEU B O 1
ATOM 6787 N N . GLY B 1 150 ? -45.059 6.245 33.712 1.00 9.17 177 GLY B N 1
ATOM 6788 C CA . GLY B 1 150 ? -45.350 6.055 32.296 1.00 9.02 177 GLY B CA 1
ATOM 6789 C C . GLY B 1 150 ? -46.411 4.984 32.110 1.00 9.06 177 GLY B C 1
ATOM 6790 O O . GLY B 1 150 ? -46.362 3.936 32.751 1.00 8.87 177 GLY B O 1
ATOM 6791 N N . THR B 1 151 ? -47.381 5.248 31.239 1.00 8.75 178 THR B N 1
ATOM 6792 C CA . THR B 1 151 ? -48.524 4.356 31.080 1.00 8.84 178 THR B CA 1
ATOM 6793 C C . THR B 1 151 ? -48.645 3.833 29.654 1.00 8.87 178 THR B C 1
ATOM 6794 O O . THR B 1 151 ? -48.023 4.362 28.721 1.00 8.96 178 THR B O 1
ATOM 6798 N N . ARG B 1 152 ? -49.467 2.802 29.498 1.00 8.93 179 ARG B N 1
ATOM 6799 C CA . ARG B 1 152 ? -49.782 2.233 28.199 1.00 9.24 179 ARG B CA 1
ATOM 6800 C C . ARG B 1 152 ? -51.103 2.807 27.656 1.00 9.95 179 ARG B C 1
ATOM 6801 O O . ARG B 1 152 ? -51.777 3.585 28.335 1.00 10.00 179 ARG B O 1
ATOM 6809 N N . CYS B 1 153 ? -51.443 2.432 26.424 1.00 11.01 180 CYS B N 1
ATOM 6810 C CA . CYS B 1 153 ? -52.772 2.665 25.848 1.00 12.33 180 CYS B CA 1
ATOM 6811 C C . CYS B 1 153 ? -53.109 4.127 25.551 1.00 12.26 180 CYS B C 1
ATOM 6812 O O . CYS B 1 153 ? -54.282 4.471 25.407 1.00 13.25 180 CYS B O 1
ATOM 6815 N N . GLY B 1 154 ? -52.094 4.976 25.448 1.00 12.29 181 GLY B N 1
ATOM 6816 C CA . GLY B 1 154 ? -52.303 6.397 25.179 1.00 12.19 181 GLY B CA 1
ATOM 6817 C C . GLY B 1 154 ? -52.685 7.226 26.395 1.00 12.45 181 GLY B C 1
ATOM 6818 O O . GLY B 1 154 ? -53.123 8.364 26.252 1.00 12.25 181 GLY B O 1
ATOM 6819 N N . ASN B 1 155 ? -52.509 6.678 27.597 1.00 12.12 182 ASN B N 1
ATOM 6820 C CA . ASN B 1 155 ? -52.813 7.437 28.821 1.00 12.23 182 ASN B CA 1
ATOM 6821 C C . ASN B 1 155 ? -51.695 8.399 29.246 1.00 11.83 182 ASN B C 1
ATOM 6822 O O . ASN B 1 155 ? -51.879 9.208 30.151 1.00 12.03 182 ASN B O 1
ATOM 6827 N N . GLY B 1 156 ? -50.539 8.304 28.593 1.00 11.41 183 GLY B N 1
ATOM 6828 C CA . GLY B 1 156 ? -49.480 9.297 28.760 1.00 11.28 183 GLY B CA 1
ATOM 6829 C C . GLY B 1 156 ? -48.662 9.167 30.028 1.00 10.97 183 GLY B C 1
ATOM 6830 O O . GLY B 1 156 ? -48.353 8.051 30.472 1.00 10.78 183 GLY B O 1
ATOM 6831 N N . LEU B 1 157 ? -48.320 10.320 30.601 1.00 10.55 184 LEU B N 1
ATOM 6832 C CA . LEU B 1 157 ? -47.500 10.400 31.805 1.00 10.43 184 LEU B CA 1
ATOM 6833 C C . LEU B 1 157 ? -48.332 10.872 32.989 1.00 10.82 184 LEU B C 1
ATOM 6834 O O . LEU B 1 157 ? -49.008 11.900 32.917 1.00 10.68 184 LEU B O 1
ATOM 6839 N N . TRP B 1 158 ? -48.276 10.105 34.077 1.00 10.77 185 TRP B N 1
ATOM 6840 C CA . TRP B 1 158 ? -49.018 10.416 35.295 1.00 10.87 185 TRP B CA 1
ATOM 6841 C C . TRP B 1 158 ? -48.070 10.755 36.433 1.00 10.76 185 TRP B C 1
ATOM 6842 O O . TRP B 1 158 ? -46.877 10.450 36.363 1.00 10.65 185 TRP B O 1
ATOM 6853 N N . ARG B 1 159 ? -48.599 11.398 37.472 1.00 10.96 186 ARG B N 1
ATOM 6854 C CA . ARG B 1 159 ? -47.778 11.951 38.548 1.00 11.12 186 ARG B CA 1
ATOM 6855 C C . ARG B 1 159 ? -48.496 11.910 39.899 1.00 11.26 186 ARG B C 1
ATOM 6856 O O . ARG B 1 159 ? -49.712 12.083 39.970 1.00 11.19 186 ARG B O 1
ATOM 6864 N N . SER B 1 160 ? -47.724 11.664 40.957 1.00 11.56 187 SER B N 1
ATOM 6865 C CA . SER B 1 160 ? -48.190 11.795 42.328 1.00 11.98 187 SER B CA 1
ATOM 6866 C C . SER B 1 160 ? -47.254 12.759 43.040 1.00 12.36 187 SER B C 1
ATOM 6867 O O . SER B 1 160 ? -46.047 12.770 42.769 1.00 12.46 187 SER B O 1
ATOM 6870 N N . THR B 1 161 ? -47.803 13.577 43.934 1.00 12.56 188 THR B N 1
ATOM 6871 C CA . THR B 1 161 ? -46.972 14.446 44.770 1.00 13.18 188 THR B CA 1
ATOM 6872 C C . THR B 1 161 ? -47.188 14.197 46.270 1.00 13.47 188 THR B C 1
ATOM 6873 O O . THR B 1 161 ? -46.746 14.978 47.116 1.00 13.41 188 THR B O 1
ATOM 6877 N N . ASP B 1 162 ? -47.824 13.072 46.590 1.00 13.52 189 ASP B N 1
ATOM 6878 C CA . ASP B 1 162 ? -48.131 12.729 47.978 1.00 13.95 189 ASP B CA 1
ATOM 6879 C C . ASP B 1 162 ? -47.737 11.286 48.324 1.00 13.70 189 ASP B C 1
ATOM 6880 O O . ASP B 1 162 ? -48.504 10.553 48.955 1.00 13.68 189 ASP B O 1
ATOM 6885 N N . TYR B 1 163 ? -46.531 10.896 47.915 1.00 13.01 190 TYR B N 1
ATOM 6886 C CA . TYR B 1 163 ? -46.004 9.555 48.160 1.00 13.03 190 TYR B CA 1
ATOM 6887 C C . TYR B 1 163 ? -46.893 8.457 47.563 1.00 12.74 190 TYR B C 1
ATOM 6888 O O . TYR B 1 163 ? -47.141 7.432 48.211 1.00 12.81 190 TYR B O 1
ATOM 6897 N N . GLY B 1 164 ? -47.389 8.680 46.347 1.00 12.34 191 GLY B N 1
ATOM 6898 C CA . GLY B 1 164 ? -48.100 7.646 45.587 1.00 12.07 191 GLY B CA 1
ATOM 6899 C C . GLY B 1 164 ? -49.534 7.352 46.007 1.00 12.47 191 GLY B C 1
ATOM 6900 O O . GLY B 1 164 ? -50.156 6.418 45.489 1.00 12.12 191 GLY B O 1
ATOM 6901 N N . VAL B 1 165 ? -50.067 8.146 46.937 1.00 12.55 192 VAL B N 1
ATOM 6902 C CA . VAL B 1 165 ? -51.441 7.963 47.413 1.00 12.77 192 VAL B CA 1
ATOM 6903 C C . VAL B 1 165 ? -52.465 8.402 46.359 1.00 13.14 192 VAL B C 1
ATOM 6904 O O . VAL B 1 165 ? -53.408 7.660 46.058 1.00 13.09 192 VAL B O 1
ATOM 6908 N N . THR B 1 166 ? -52.282 9.599 45.796 1.00 13.10 193 THR B N 1
ATOM 6909 C CA . THR B 1 166 ? -53.183 10.079 44.748 1.00 13.42 193 THR B CA 1
ATOM 6910 C C . THR B 1 166 ? -52.413 10.408 43.469 1.00 12.88 193 THR B C 1
ATOM 6911 O O . THR B 1 166 ? -51.263 10.828 43.524 1.00 13.29 193 THR B O 1
ATOM 6915 N N . TRP B 1 167 ? -53.073 10.224 42.330 1.00 12.81 194 TRP B N 1
ATOM 6916 C CA . TRP B 1 167 ? -52.431 10.276 41.017 1.00 12.75 194 TRP B CA 1
ATOM 6917 C C . TRP B 1 167 ? -53.253 11.109 40.053 1.00 13.22 194 TRP B C 1
ATOM 6918 O O . TRP B 1 167 ? -54.484 11.057 40.083 1.00 13.58 194 TRP B O 1
ATOM 6929 N N . SER B 1 168 ? -52.573 11.876 39.203 1.00 13.60 195 SER B N 1
ATOM 6930 C CA . SER B 1 168 ? -53.238 12.617 38.129 1.00 13.96 195 SER B CA 1
ATOM 6931 C C . SER B 1 168 ? -52.389 12.644 36.858 1.00 13.83 195 SER B C 1
ATOM 6932 O O . SER B 1 168 ? -51.165 12.486 36.913 1.00 13.44 195 SER B O 1
ATOM 6935 N N . LYS B 1 169 ? -53.044 12.848 35.717 1.00 13.62 196 LYS B N 1
ATOM 6936 C CA . LYS B 1 169 ? -52.356 12.947 34.433 1.00 13.70 196 LYS B CA 1
ATOM 6937 C C . LYS B 1 169 ? -51.517 14.224 34.334 1.00 13.92 196 LYS B C 1
ATOM 6938 O O . LYS B 1 169 ? -51.942 15.293 34.787 1.00 14.09 196 LYS B O 1
ATOM 6944 N N . VAL B 1 170 ? -50.321 14.110 33.755 1.00 13.40 197 VAL B N 1
ATOM 6945 C CA . VAL B 1 170 ? -49.517 15.289 33.442 1.00 13.10 197 VAL B CA 1
ATOM 6946 C C . VAL B 1 170 ? -49.993 15.761 32.067 1.00 13.29 197 VAL B C 1
ATOM 6947 O O . VAL B 1 170 ? -49.552 15.256 31.035 1.00 12.59 197 VAL B O 1
ATOM 6951 N N . GLU B 1 171 ? -50.922 16.715 32.068 1.00 13.65 198 GLU B N 1
ATOM 6952 C CA . GLU B 1 171 ? -51.588 17.148 30.836 1.00 14.83 198 GLU B CA 1
ATOM 6953 C C . GLU B 1 171 ? -50.630 17.786 29.835 1.00 14.40 198 GLU B C 1
ATOM 6954 O O . GLU B 1 171 ? -50.833 17.691 28.618 1.00 14.81 198 GLU B O 1
ATOM 6960 N N . SER B 1 172 ? -49.586 18.421 30.352 1.00 13.94 199 SER B N 1
ATOM 6961 C CA . SER B 1 172 ? -48.610 19.112 29.519 1.00 13.98 199 SER B CA 1
ATOM 6962 C C . SER B 1 172 ? -47.634 18.175 28.801 1.00 13.89 199 SER B C 1
ATOM 6963 O O . SER B 1 172 ? -46.874 18.629 27.939 1.00 14.12 199 SER B O 1
ATOM 6966 N N . PHE B 1 173 ? -47.626 16.889 29.163 1.00 13.35 200 PHE B N 1
ATOM 6967 C CA . PHE B 1 173 ? -46.776 15.936 28.444 1.00 12.80 200 PHE B CA 1
ATOM 6968 C C . PHE B 1 173 ? -47.292 15.722 27.010 1.00 13.04 200 PHE B C 1
ATOM 6969 O O . PHE B 1 173 ? -48.456 15.382 26.814 1.00 13.23 200 PHE B O 1
ATOM 6977 N N . PRO B 1 174 ? -46.429 15.960 26.003 1.00 13.25 201 PRO B N 1
ATOM 6978 C CA . PRO B 1 174 ? -46.876 16.065 24.610 1.00 13.55 201 PRO B CA 1
ATOM 6979 C C . PRO B 1 174 ? -47.168 14.765 23.840 1.00 13.82 201 PRO B C 1
ATOM 6980 O O . PRO B 1 174 ? -47.911 14.810 22.850 1.00 14.05 201 PRO B O 1
ATOM 6984 N N . ASN B 1 175 ? -46.618 13.631 24.285 1.00 12.88 202 ASN B N 1
ATOM 6985 C CA . ASN B 1 175 ? -46.643 12.399 23.480 1.00 12.47 202 ASN B CA 1
ATOM 6986 C C . ASN B 1 175 ? -46.882 11.139 24.317 1.00 11.99 202 ASN B C 1
ATOM 6987 O O . ASN B 1 175 ? -45.968 10.673 25.004 1.00 11.54 202 ASN B O 1
ATOM 6992 N N . PRO B 1 176 ? -48.101 10.570 24.248 1.00 11.78 203 PRO B N 1
ATOM 6993 C CA . PRO B 1 176 ? -48.359 9.338 24.998 1.00 11.63 203 PRO B CA 1
ATOM 6994 C C . PRO B 1 176 ? -47.842 8.067 24.302 1.00 11.32 203 PRO B C 1
ATOM 6995 O O . PRO B 1 176 ? -48.037 6.969 24.823 1.00 11.34 203 PRO B O 1
ATOM 6999 N N . GLY B 1 177 ? -47.196 8.219 23.144 1.00 11.05 204 GLY B N 1
ATOM 7000 C CA . GLY B 1 177 ? -46.698 7.078 22.370 1.00 10.78 204 GLY B CA 1
ATOM 7001 C C . GLY B 1 177 ? -47.571 6.751 21.178 1.00 10.77 204 GLY B C 1
ATOM 7002 O O . GLY B 1 177 ? -48.794 6.901 21.233 1.00 10.66 204 GLY B O 1
ATOM 7003 N N . THR B 1 178 ? -46.937 6.309 20.095 1.00 10.64 205 THR B N 1
ATOM 7004 C CA . THR B 1 178 ? -47.652 5.941 18.869 1.00 10.96 205 THR B CA 1
ATOM 7005 C C . THR B 1 178 ? -47.427 4.482 18.443 1.00 10.92 205 THR B C 1
ATOM 7006 O O . THR B 1 178 ? -48.260 3.909 17.727 1.00 11.33 205 THR B O 1
ATOM 7010 N N . TYR B 1 179 ? -46.295 3.903 18.847 1.00 10.84 206 TYR B N 1
ATOM 7011 C CA . TYR B 1 179 ? -45.930 2.529 18.477 1.00 11.40 206 TYR B CA 1
ATOM 7012 C C . TYR B 1 179 ? -46.892 1.499 19.068 1.00 11.70 206 TYR B C 1
ATOM 7013 O O . TYR B 1 179 ? -47.194 1.533 20.264 1.00 11.55 206 TYR B O 1
ATOM 7022 N N . ILE B 1 180 ? -47.359 0.599 18.201 1.00 11.98 207 ILE B N 1
ATOM 7023 C CA . ILE B 1 180 ? -48.246 -0.508 18.552 1.00 12.93 207 ILE B CA 1
ATOM 7024 C C . ILE B 1 180 ? -47.622 -1.783 17.986 1.00 13.59 207 ILE B C 1
ATOM 7025 O O . ILE B 1 180 ? -47.274 -1.833 16.800 1.00 13.69 207 ILE B O 1
ATOM 7030 N N . TYR B 1 181 ? -47.463 -2.804 18.824 1.00 14.18 208 TYR B N 1
ATOM 7031 C CA . TYR B 1 181 ? -46.801 -4.025 18.378 1.00 15.01 208 TYR B CA 1
ATOM 7032 C C . TYR B 1 181 ? -47.470 -4.665 17.152 1.00 15.64 208 TYR B C 1
ATOM 7033 O O . TYR B 1 181 ? -46.793 -4.941 16.160 1.00 15.46 208 TYR B O 1
ATOM 7042 N N . ASP B 1 182 ? -48.786 -4.881 17.219 1.00 16.40 209 ASP B N 1
ATOM 7043 C CA . ASP B 1 182 ? -49.560 -5.412 16.083 1.00 17.23 209 ASP B CA 1
ATOM 7044 C C . ASP B 1 182 ? -51.062 -5.155 16.260 1.00 17.32 209 ASP B C 1
ATOM 7045 O O . ASP B 1 182 ? -51.720 -5.846 17.033 1.00 17.39 209 ASP B O 1
ATOM 7050 N N . PRO B 1 183 ? -51.611 -4.158 15.538 1.00 17.98 210 PRO B N 1
ATOM 7051 C CA . PRO B 1 183 ? -53.035 -3.811 15.607 1.00 18.56 210 PRO B CA 1
ATOM 7052 C C . PRO B 1 183 ? -54.002 -4.936 15.206 1.00 18.95 210 PRO B C 1
ATOM 7053 O O . PRO B 1 183 ? -55.192 -4.833 15.480 1.00 19.13 210 PRO B O 1
ATOM 7057 N N . ASN B 1 184 ? -53.492 -5.996 14.587 1.00 19.66 211 ASN B N 1
ATOM 7058 C CA . ASN B 1 184 ? -54.339 -7.070 14.039 1.00 20.34 211 ASN B CA 1
ATOM 7059 C C . ASN B 1 184 ? -54.811 -8.129 15.043 1.00 20.60 211 ASN B C 1
ATOM 7060 O O . ASN B 1 184 ? -55.596 -9.021 14.694 1.00 20.73 211 ASN B O 1
ATOM 7065 N N . PHE B 1 185 ? -54.324 -8.047 16.277 1.00 20.33 212 PHE B N 1
ATOM 7066 C CA . PHE B 1 185 ? -54.713 -9.000 17.310 1.00 20.09 212 PHE B CA 1
ATOM 7067 C C . PHE B 1 185 ? -55.021 -8.266 18.591 1.00 19.09 212 PHE B C 1
ATOM 7068 O O . PHE B 1 185 ? -54.364 -7.274 18.913 1.00 18.78 212 PHE B O 1
ATOM 7076 N N . ASP B 1 186 ? -56.016 -8.766 19.317 1.00 17.96 213 ASP B N 1
ATOM 7077 C CA . ASP B 1 186 ? -56.456 -8.156 20.565 1.00 17.38 213 ASP B CA 1
ATOM 7078 C C . ASP B 1 186 ? -55.301 -7.990 21.564 1.00 16.44 213 ASP B C 1
ATOM 7079 O O . ASP B 1 186 ? -55.139 -6.928 22.171 1.00 16.39 213 ASP B O 1
ATOM 7084 N N . TYR B 1 187 ? -54.499 -9.040 21.720 1.00 15.08 214 TYR B N 1
ATOM 7085 C CA . TYR B 1 187 ? -53.403 -9.036 22.690 1.00 14.07 214 TYR B CA 1
ATOM 7086 C C . TYR B 1 187 ? -52.322 -7.990 22.380 1.00 13.84 214 TYR B C 1
ATOM 7087 O O . TYR B 1 187 ? -51.701 -7.437 23.296 1.00 14.02 214 TYR B O 1
ATOM 7096 N N . THR B 1 188 ? -52.116 -7.706 21.097 1.00 13.15 215 THR B N 1
ATOM 7097 C CA . THR B 1 188 ? -50.979 -6.892 20.671 1.00 12.63 215 THR B CA 1
ATOM 7098 C C . THR B 1 188 ? -51.352 -5.482 20.184 1.00 12.35 215 THR B C 1
ATOM 7099 O O . THR B 1 188 ? -50.476 -4.722 19.764 1.00 12.15 215 THR B O 1
ATOM 7103 N N . LYS B 1 189 ? -52.633 -5.129 20.261 1.00 12.07 216 LYS B N 1
ATOM 7104 C CA . LYS B 1 189 ? -53.152 -3.911 19.603 1.00 12.43 216 LYS B CA 1
ATOM 7105 C C . LYS B 1 189 ? -52.937 -2.580 20.336 1.00 11.84 216 LYS B C 1
ATOM 7106 O O . LYS B 1 189 ? -53.179 -1.523 19.760 1.00 11.73 216 LYS B O 1
ATOM 7112 N N . ASP B 1 190 ? -52.484 -2.618 21.584 1.00 11.52 217 ASP B N 1
ATOM 7113 C CA . ASP B 1 190 ? -52.385 -1.390 22.384 1.00 11.40 217 ASP B CA 1
ATOM 7114 C C . ASP B 1 190 ? -51.103 -0.577 22.188 1.00 10.79 217 ASP B C 1
ATOM 7115 O O . ASP B 1 190 ? -50.026 -1.123 21.923 1.00 10.51 217 ASP B O 1
ATOM 7120 N N . ILE B 1 191 ? -51.242 0.740 22.336 1.00 10.55 218 ILE B N 1
ATOM 7121 C CA . ILE B 1 191 ? -50.107 1.649 22.425 1.00 10.23 218 ILE B CA 1
ATOM 7122 C C . ILE B 1 191 ? -49.181 1.173 23.558 1.00 9.48 218 ILE B C 1
ATOM 7123 O O . ILE B 1 191 ? -49.631 0.993 24.693 1.00 8.92 218 ILE B O 1
ATOM 7128 N N . ILE B 1 192 ? -47.907 0.950 23.233 1.00 8.52 219 ILE B N 1
ATOM 7129 C CA . ILE B 1 192 ? -46.891 0.578 24.230 1.00 8.54 219 ILE B CA 1
ATOM 7130 C C . ILE B 1 192 ? -46.694 1.706 25.250 1.00 8.47 219 ILE B C 1
ATOM 7131 O O . ILE B 1 192 ? -46.598 1.452 26.450 1.00 8.92 219 ILE B O 1
ATOM 7136 N N . GLY B 1 193 ? -46.626 2.943 24.758 1.00 8.76 220 GLY B N 1
ATOM 7137 C CA . GLY B 1 193 ? -46.756 4.143 25.604 1.00 8.05 220 GLY B CA 1
ATOM 7138 C C . GLY B 1 193 ? -45.472 4.755 26.121 1.00 8.19 220 GLY B C 1
ATOM 7139 O O . GLY B 1 193 ? -44.440 4.747 25.444 1.00 8.06 220 GLY B O 1
ATOM 7140 N N . VAL B 1 194 ? -45.557 5.296 27.332 1.00 7.97 221 VAL B N 1
ATOM 7141 C CA . VAL B 1 194 ? -44.464 6.032 27.951 1.00 8.06 221 VAL B CA 1
ATOM 7142 C C . VAL B 1 194 ? -43.684 5.021 28.790 1.00 8.14 221 VAL B C 1
ATOM 7143 O O . VAL B 1 194 ? -44.235 4.425 29.719 1.00 8.58 221 VAL B O 1
ATOM 7147 N N . VAL B 1 195 ? -42.412 4.818 28.447 1.00 8.03 222 VAL B N 1
ATOM 7148 C CA . VAL B 1 195 ? -41.685 3.622 28.917 1.00 7.86 222 VAL B CA 1
ATOM 7149 C C . VAL B 1 195 ? -40.725 3.822 30.088 1.00 8.28 222 VAL B C 1
ATOM 7150 O O . VAL B 1 195 ? -40.520 2.896 30.870 1.00 8.32 222 VAL B O 1
ATOM 7154 N N . TRP B 1 196 ? -40.124 5.006 30.214 1.00 8.42 223 TRP B N 1
ATOM 7155 C CA . TRP B 1 196 ? -39.271 5.266 31.371 1.00 8.87 223 TRP B CA 1
ATOM 7156 C C . TRP B 1 196 ? -39.154 6.733 31.743 1.00 9.44 223 TRP B C 1
ATOM 7157 O O . TRP B 1 196 ? -39.402 7.616 30.921 1.00 9.43 223 TRP B O 1
ATOM 7168 N N . VAL B 1 197 ? -38.789 6.967 33.003 1.00 10.67 224 VAL B N 1
ATOM 7169 C CA . VAL B 1 197 ? -38.585 8.305 33.557 1.00 11.20 224 VAL B CA 1
ATOM 7170 C C . VAL B 1 197 ? -37.246 8.287 34.284 1.00 11.84 224 VAL B C 1
ATOM 7171 O O . VAL B 1 197 ? -36.982 7.388 35.096 1.00 11.83 224 VAL B O 1
ATOM 7175 N N . VAL B 1 198 ? -36.400 9.271 33.974 1.00 11.80 225 VAL B N 1
ATOM 7176 C CA . VAL B 1 198 ? -35.068 9.404 34.567 1.00 12.57 225 VAL B CA 1
ATOM 7177 C C . VAL B 1 198 ? -34.917 10.819 35.125 1.00 12.92 225 VAL B C 1
ATOM 7178 O O . VAL B 1 198 ? -35.108 11.797 34.403 1.00 12.84 225 VAL B O 1
ATOM 7182 N N . PHE B 1 199 ? -34.601 10.922 36.412 1.00 13.46 226 PHE B N 1
ATOM 7183 C CA . PHE B 1 199 ? -34.376 12.217 37.048 1.00 13.90 226 PHE B CA 1
ATOM 7184 C C . PHE B 1 199 ? -32.914 12.623 36.978 1.00 14.72 226 PHE B C 1
ATOM 7185 O O . PHE B 1 199 ? -32.016 11.783 37.140 1.00 15.29 226 PHE B O 1
ATOM 7193 N N . ASP B 1 200 ? -32.670 13.909 36.738 1.00 15.38 227 ASP B N 1
ATOM 7194 C CA . ASP B 1 200 ? -31.327 14.460 36.874 1.00 16.31 227 ASP B CA 1
ATOM 7195 C C . ASP B 1 200 ? -31.199 15.044 38.276 1.00 16.82 227 ASP B C 1
ATOM 7196 O O . ASP B 1 200 ? -31.579 16.191 38.513 1.00 16.84 227 ASP B O 1
ATOM 7201 N N . LYS B 1 201 ? -30.659 14.246 39.197 1.00 17.51 228 LYS B N 1
ATOM 7202 C CA . LYS B 1 201 ? -30.539 14.637 40.607 1.00 18.52 228 LYS B CA 1
ATOM 7203 C C . LYS B 1 201 ? -29.792 15.965 40.805 1.00 18.90 228 LYS B C 1
ATOM 7204 O O . LYS B 1 201 ? -30.118 16.741 41.705 1.00 19.10 228 LYS B O 1
ATOM 7210 N N . SER B 1 202 ? -28.805 16.225 39.950 1.00 19.44 229 SER B N 1
ATOM 7211 C CA . SER B 1 202 ? -27.960 17.418 40.082 1.00 20.02 229 SER B CA 1
ATOM 7212 C C . SER B 1 202 ? -28.690 18.720 39.748 1.00 19.93 229 SER B C 1
ATOM 7213 O O . SER B 1 202 ? -28.221 19.802 40.104 1.00 20.29 229 SER B O 1
ATOM 7216 N N . SER B 1 203 ? -29.841 18.619 39.085 1.00 19.48 230 SER B N 1
ATOM 7217 C CA . SER B 1 203 ? -30.609 19.798 38.675 1.00 19.36 230 SER B CA 1
ATOM 7218 C C . SER B 1 203 ? -31.325 20.502 39.831 1.00 19.51 230 SER B C 1
ATOM 7219 O O . SER B 1 203 ? -31.895 21.580 39.642 1.00 19.55 230 SER B O 1
ATOM 7222 N N . SER B 1 204 ? -31.311 19.881 41.011 1.00 19.57 231 SER B N 1
ATOM 7223 C CA . SER B 1 204 ? -31.895 20.475 42.221 1.00 19.97 231 SER B CA 1
ATOM 7224 C C . SER B 1 204 ? -31.089 20.113 43.461 1.00 20.24 231 SER B C 1
ATOM 7225 O O . SER B 1 204 ? -30.196 19.264 43.410 1.00 20.24 231 SER B O 1
ATOM 7228 N N . THR B 1 205 ? -31.405 20.769 44.573 1.00 20.65 232 THR B N 1
ATOM 7229 C CA . THR B 1 205 ? -30.802 20.440 45.863 1.00 21.15 232 THR B CA 1
ATOM 7230 C C . THR B 1 205 ? -31.797 19.604 46.676 1.00 21.17 232 THR B C 1
ATOM 7231 O O . THR B 1 205 ? -33.003 19.704 46.449 1.00 21.36 232 THR B O 1
ATOM 7235 N N . PRO B 1 206 ? -31.301 18.773 47.616 1.00 21.42 233 PRO B N 1
ATOM 7236 C CA . PRO B 1 206 ? -32.200 17.904 48.382 1.00 21.34 233 PRO B CA 1
ATOM 7237 C C . PRO B 1 206 ? -33.357 18.642 49.051 1.00 21.22 233 PRO B C 1
ATOM 7238 O O . PRO B 1 206 ? -33.173 19.749 49.579 1.00 21.35 233 PRO B O 1
ATOM 7242 N N . GLY B 1 207 ? -34.542 18.039 48.999 1.00 20.54 234 GLY B N 1
ATOM 7243 C CA . GLY B 1 207 ? -35.737 18.623 49.594 1.00 20.05 234 GLY B CA 1
ATOM 7244 C C . GLY B 1 207 ? -36.594 19.394 48.611 1.00 19.81 234 GLY B C 1
ATOM 7245 O O . GLY B 1 207 ? -37.762 19.676 48.889 1.00 19.98 234 GLY B O 1
ATOM 7246 N N . ASN B 1 208 ? -36.018 19.740 47.459 1.00 19.19 235 ASN B N 1
ATOM 7247 C CA . ASN B 1 208 ? -36.750 20.443 46.404 1.00 18.62 235 ASN B CA 1
ATOM 7248 C C . ASN B 1 208 ? -37.071 19.522 45.224 1.00 17.84 235 ASN B C 1
ATOM 7249 O O . ASN B 1 208 ? -36.278 18.636 44.914 1.00 17.96 235 ASN B O 1
ATOM 7254 N N . PRO B 1 209 ? -38.227 19.728 44.558 1.00 17.01 236 PRO B N 1
ATOM 7255 C CA . PRO B 1 209 ? -38.528 18.951 43.351 1.00 16.61 236 PRO B CA 1
ATOM 7256 C C . PRO B 1 209 ? -37.381 18.992 42.350 1.00 16.16 236 PRO B C 1
ATOM 7257 O O . PRO B 1 209 ? -36.777 20.046 42.139 1.00 15.90 236 PRO B O 1
ATOM 7261 N N . THR B 1 210 ? -37.063 17.844 41.764 1.00 15.46 237 THR B N 1
ATOM 7262 C CA . THR B 1 210 ? -36.013 17.781 40.755 1.00 14.78 237 THR B CA 1
ATOM 7263 C C . THR B 1 210 ? -36.503 18.523 39.511 1.00 14.61 237 THR B C 1
ATOM 7264 O O . THR B 1 210 ? -37.589 18.247 39.003 1.00 14.75 237 THR B O 1
ATOM 7268 N N . LYS B 1 211 ? -35.709 19.482 39.046 1.00 14.44 238 LYS B N 1
ATOM 7269 C CA . LYS B 1 211 ? -36.122 20.347 37.941 1.00 14.71 238 LYS B CA 1
ATOM 7270 C C . LYS B 1 211 ? -36.011 19.681 36.563 1.00 13.51 238 LYS B C 1
ATOM 7271 O O . LYS B 1 211 ? -36.901 19.842 35.734 1.00 13.37 238 LYS B O 1
ATOM 7277 N N . THR B 1 212 ? -34.929 18.943 36.329 1.00 13.06 239 THR B N 1
ATOM 7278 C CA . THR B 1 212 ? -34.707 18.289 35.031 1.00 12.82 239 THR B CA 1
ATOM 7279 C C . THR B 1 212 ? -35.083 16.803 35.079 1.00 12.42 239 THR B C 1
ATOM 7280 O O . THR B 1 212 ? -34.595 16.047 35.928 1.00 12.31 239 THR B O 1
ATOM 7284 N N . ILE B 1 213 ? -35.962 16.414 34.162 1.00 11.79 240 ILE B N 1
ATOM 7285 C CA . ILE B 1 213 ? -36.514 15.061 34.092 1.00 11.49 240 ILE B CA 1
ATOM 7286 C C . ILE B 1 213 ? -36.503 14.636 32.628 1.00 11.30 240 ILE B C 1
ATOM 7287 O O . ILE B 1 213 ? -36.935 15.396 31.764 1.00 11.17 240 ILE B O 1
ATOM 7292 N N . TYR B 1 214 ? -36.011 13.426 32.359 1.00 11.33 241 TYR B N 1
ATOM 7293 C CA . TYR B 1 214 ? -36.055 12.825 31.017 1.00 11.23 241 TYR B CA 1
ATOM 7294 C C . TYR B 1 214 ? -37.076 11.715 30.959 1.00 10.79 241 TYR B C 1
ATOM 7295 O O . TYR B 1 214 ? -37.216 10.926 31.907 1.00 10.30 241 TYR B O 1
ATOM 7304 N N . VAL B 1 215 ? -37.794 11.664 29.842 1.00 10.24 242 VAL B N 1
ATOM 7305 C CA . VAL B 1 215 ? -38.832 10.665 29.652 1.00 9.91 242 VAL B CA 1
ATOM 7306 C C . VAL B 1 215 ? -38.682 9.996 28.291 1.00 9.89 242 VAL B C 1
ATOM 7307 O O . VAL B 1 215 ? -38.540 10.674 27.264 1.00 10.39 242 VAL B O 1
ATOM 7311 N N . GLY B 1 216 ? -38.723 8.663 28.299 1.00 9.39 243 GLY B N 1
ATOM 7312 C CA . GLY B 1 216 ? -38.670 7.864 27.077 1.00 9.05 243 GLY B CA 1
ATOM 7313 C C . GLY B 1 216 ? -40.059 7.399 26.681 1.00 9.07 243 GLY B C 1
ATOM 7314 O O . GLY B 1 216 ? -40.846 6.963 27.528 1.00 9.17 243 GLY B O 1
ATOM 7315 N N . VAL B 1 217 ? -40.348 7.495 25.384 1.0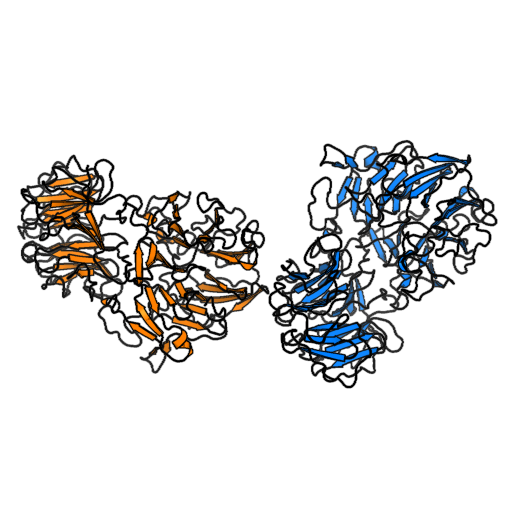0 9.24 244 VAL B N 1
ATOM 7316 C CA . VAL B 1 217 ? -41.657 7.180 24.819 1.00 9.23 244 VAL B CA 1
ATOM 7317 C C . VAL B 1 217 ? -41.473 6.231 23.638 1.00 9.10 244 VAL B C 1
ATOM 7318 O O . VAL B 1 217 ? -40.553 6.399 22.836 1.00 9.07 244 VAL B O 1
ATOM 7322 N N . ALA B 1 218 ? -42.335 5.222 23.548 1.00 8.98 245 ALA B N 1
ATOM 7323 C CA . ALA B 1 218 ? -42.333 4.297 22.409 1.00 9.44 245 ALA B CA 1
ATOM 7324 C C . ALA B 1 218 ? -42.981 4.946 21.180 1.00 9.31 245 ALA B C 1
ATOM 7325 O O . ALA B 1 218 ? -44.193 4.858 20.968 1.00 9.31 245 ALA B O 1
ATOM 7327 N N . ASP B 1 219 ? -42.142 5.615 20.394 1.00 9.53 246 ASP B N 1
ATOM 7328 C CA . ASP B 1 219 ? -42.550 6.379 19.217 1.00 9.81 246 ASP B CA 1
ATOM 7329 C C . ASP B 1 219 ? -41.282 6.522 18.386 1.00 9.63 246 ASP B C 1
ATOM 7330 O O . ASP B 1 219 ? -40.313 7.161 18.808 1.00 9.85 246 ASP B O 1
ATOM 7335 N N . LYS B 1 220 ? -41.281 5.891 17.220 1.00 9.59 247 LYS B N 1
ATOM 7336 C CA . LYS B 1 220 ? -40.110 5.868 16.359 1.00 9.70 247 LYS B CA 1
ATOM 7337 C C . LYS B 1 220 ? -39.752 7.244 15.768 1.00 10.05 247 LYS B C 1
ATOM 7338 O O . LYS B 1 220 ? -38.607 7.476 15.378 1.00 10.23 247 LYS B O 1
ATOM 7344 N N . ASN B 1 221 ? -40.726 8.148 15.709 1.00 9.98 248 ASN B N 1
ATOM 7345 C CA . ASN B 1 221 ? -40.494 9.486 15.171 1.00 10.15 248 ASN B CA 1
ATOM 7346 C C . ASN B 1 221 ? -39.871 10.453 16.183 1.00 10.40 248 ASN B C 1
ATOM 7347 O O . ASN B 1 221 ? -39.072 11.329 15.817 1.00 10.15 248 ASN B O 1
ATOM 7352 N N . GLU B 1 222 ? -40.247 10.296 17.451 1.00 10.21 249 GLU B N 1
ATOM 7353 C CA . GLU B 1 222 ? -39.812 11.207 18.505 1.00 10.38 249 GLU B CA 1
ATOM 7354 C C . GLU B 1 222 ? -40.051 10.527 19.847 1.00 10.35 249 GLU B C 1
ATOM 7355 O O . GLU B 1 222 ? -41.198 10.336 20.250 1.00 9.54 249 GLU B O 1
ATOM 7361 N N . SER B 1 223 ? -38.969 10.173 20.536 1.00 10.29 250 SER B N 1
ATOM 7362 C CA . SER B 1 223 ? -39.072 9.301 21.703 1.00 10.76 250 SER B CA 1
ATOM 7363 C C . SER B 1 223 ? -38.503 9.843 23.015 1.00 10.92 250 SER B C 1
ATOM 7364 O O . SER B 1 223 ? -38.822 9.320 24.085 1.00 11.31 250 SER B O 1
ATOM 7367 N N . ILE B 1 224 ? -37.657 10.870 22.943 1.00 10.75 251 ILE B N 1
ATOM 7368 C CA . ILE B 1 224 ? -36.939 11.343 24.129 1.00 10.37 251 ILE B CA 1
ATOM 7369 C C . ILE B 1 224 ? -37.369 12.772 24.458 1.00 10.99 251 ILE B C 1
ATOM 7370 O O . ILE B 1 224 ? -37.173 13.694 23.651 1.00 10.91 251 ILE B O 1
ATOM 7375 N N . TYR B 1 225 ? -37.960 12.938 25.643 1.00 11.02 252 TYR B N 1
ATOM 7376 C CA . TYR B 1 225 ? -38.476 14.233 26.099 1.00 11.11 252 TYR B CA 1
ATOM 7377 C C . TYR B 1 225 ? -37.778 14.702 27.358 1.00 11.25 252 TYR B C 1
ATOM 7378 O O . TYR B 1 225 ? -37.256 13.888 28.126 1.00 11.14 252 TYR B O 1
ATOM 7387 N N . ARG B 1 226 ? -37.775 16.016 27.565 1.00 11.38 253 ARG B N 1
ATOM 7388 C CA . ARG B 1 226 ? -37.107 16.620 28.706 1.00 12.11 253 ARG B CA 1
ATOM 7389 C C . ARG B 1 226 ? -37.910 17.795 29.247 1.00 12.51 253 ARG B C 1
ATOM 7390 O O . ARG B 1 226 ? -38.423 18.608 28.482 1.00 12.59 253 ARG B O 1
ATOM 7398 N N . SER B 1 227 ? -38.036 17.846 30.568 1.00 12.88 254 SER B N 1
ATOM 7399 C CA . SER B 1 227 ? -38.485 19.044 31.256 1.00 13.66 254 SER B CA 1
ATOM 7400 C C . SER B 1 227 ? -37.292 19.591 32.007 1.00 13.82 254 SER B C 1
ATOM 7401 O O . SER B 1 227 ? -36.470 18.828 32.514 1.00 13.23 254 SER B O 1
ATOM 7404 N N . THR B 1 228 ? -37.198 20.915 32.070 1.00 14.29 255 THR B N 1
ATOM 7405 C CA . THR B 1 228 ? -36.170 21.565 32.874 1.00 14.92 255 THR B CA 1
ATOM 7406 C C . THR B 1 228 ? -36.817 22.465 33.940 1.00 15.39 255 THR B C 1
ATOM 7407 O O . THR B 1 228 ? -36.121 23.188 34.656 1.00 15.47 255 THR B O 1
ATOM 7411 N N . ASP B 1 229 ? -38.146 22.401 34.052 1.00 15.23 256 ASP B N 1
ATOM 7412 C CA . ASP B 1 229 ? -38.873 23.198 35.041 1.00 15.83 256 ASP B CA 1
ATOM 7413 C C . ASP B 1 229 ? -39.724 22.361 36.011 1.00 15.63 256 ASP B C 1
ATOM 7414 O O . ASP B 1 229 ? -40.803 22.780 36.421 1.00 15.88 256 ASP B O 1
ATOM 7419 N N . GLY B 1 230 ? -39.233 21.175 36.363 1.00 15.34 257 GLY B N 1
ATOM 7420 C CA . GLY B 1 230 ? -39.916 20.306 37.324 1.00 14.84 257 GLY B CA 1
ATOM 7421 C C . GLY B 1 230 ? -41.217 19.727 36.804 1.00 14.73 257 GLY B C 1
ATOM 7422 O O . GLY B 1 230 ? -42.145 19.475 37.577 1.00 14.80 257 GLY B O 1
ATOM 7423 N N . GLY B 1 231 ? -41.291 19.518 35.490 1.00 14.34 258 GLY B N 1
ATOM 7424 C CA . GLY B 1 231 ? -42.423 18.817 34.895 1.00 13.73 258 GLY B CA 1
ATOM 7425 C C . GLY B 1 231 ? -43.613 19.674 34.519 1.00 13.67 258 GLY B C 1
ATOM 7426 O O . GLY B 1 231 ? -44.667 19.146 34.159 1.00 13.13 258 GLY B O 1
ATOM 7427 N N . VAL B 1 232 ? -43.450 20.995 34.588 1.00 13.37 259 VAL B N 1
ATOM 7428 C CA . VAL B 1 232 ? -44.495 21.913 34.132 1.00 13.74 259 VAL B CA 1
ATOM 7429 C C . VAL B 1 232 ? -44.589 21.906 32.597 1.00 13.65 259 VAL B C 1
ATOM 7430 O O . VAL B 1 232 ? -45.681 21.765 32.042 1.00 13.64 259 VAL B O 1
ATOM 7434 N N . THR B 1 233 ? -43.447 22.049 31.921 1.00 13.98 260 THR B N 1
ATOM 7435 C CA . THR B 1 233 ? -43.402 22.014 30.456 1.00 14.02 260 THR B CA 1
ATOM 7436 C C . THR B 1 233 ? -42.420 20.949 29.960 1.00 14.24 260 THR B C 1
ATOM 7437 O O . THR B 1 233 ? -41.481 20.584 30.679 1.00 14.03 260 THR B O 1
ATOM 7441 N N . TRP B 1 234 ? -42.636 20.478 28.727 1.00 14.23 261 TRP B N 1
ATOM 7442 C CA . TRP B 1 234 ? -41.860 19.381 28.136 1.00 14.83 261 TRP B CA 1
ATOM 7443 C C . TRP B 1 234 ? -41.493 19.666 26.683 1.00 14.96 261 TRP B C 1
ATOM 7444 O O . TRP B 1 234 ? -42.311 20.183 25.928 1.00 15.65 261 TRP B O 1
ATOM 7455 N N . LYS B 1 235 ? -40.270 19.309 26.300 1.00 14.88 262 LYS B N 1
ATOM 7456 C CA . LYS B 1 235 ? -39.814 19.423 24.914 1.00 15.06 262 LYS B CA 1
ATOM 7457 C C . LYS B 1 235 ? -39.055 18.166 24.483 1.00 13.79 262 LYS B C 1
ATOM 7458 O O . LYS B 1 235 ? -38.372 17.536 25.301 1.00 13.09 262 LYS B O 1
ATOM 7464 N N . ALA B 1 236 ? -39.183 17.807 23.205 1.00 12.73 263 ALA B N 1
ATOM 7465 C CA . ALA B 1 236 ? -38.334 16.782 22.599 1.00 12.36 263 ALA B CA 1
ATOM 7466 C C . ALA B 1 236 ? -36.890 17.248 22.650 1.00 12.09 263 ALA B C 1
ATOM 7467 O O . ALA B 1 236 ? -36.613 18.427 22.420 1.00 12.01 263 ALA B O 1
ATOM 7469 N N . VAL B 1 237 ? -35.976 16.335 22.963 1.00 11.35 264 VAL B N 1
ATOM 7470 C CA . VAL B 1 237 ? -34.551 16.668 23.005 1.00 11.46 264 VAL B CA 1
ATOM 7471 C C . VAL B 1 237 ? -34.038 16.759 21.562 1.00 11.53 264 VAL B C 1
ATOM 7472 O O . VAL B 1 237 ? -34.159 15.794 20.809 1.00 11.55 264 VAL B O 1
ATOM 7476 N N . PRO B 1 238 ? -33.480 17.920 21.170 1.00 11.43 265 PRO B N 1
ATOM 7477 C CA . PRO B 1 238 ? -32.990 18.097 19.792 1.00 11.12 265 PRO B CA 1
ATOM 7478 C C . PRO B 1 238 ? -31.855 17.142 19.431 1.00 10.90 265 PRO B C 1
ATOM 7479 O O . PRO B 1 238 ? -31.001 16.844 20.278 1.00 10.78 265 PRO B O 1
ATOM 7483 N N . GLY B 1 239 ? -31.853 16.668 18.185 1.00 10.57 266 GLY B N 1
ATOM 7484 C CA . GLY B 1 239 ? -30.762 15.843 17.660 1.00 10.59 266 GLY B CA 1
ATOM 7485 C C . GLY B 1 239 ? -30.928 14.351 17.906 1.00 10.50 266 GLY B C 1
ATOM 7486 O O . GLY B 1 239 ? -30.078 13.555 17.516 1.00 10.60 266 GLY B O 1
ATOM 7487 N N . GLN B 1 240 ? -32.028 13.959 18.545 1.00 10.59 267 GLN B N 1
ATOM 7488 C CA . GLN B 1 240 ? -32.217 12.549 18.918 1.00 10.61 267 GLN B CA 1
ATOM 7489 C C . GLN B 1 240 ? -32.396 11.639 17.692 1.00 10.54 267 GLN B C 1
ATOM 7490 O O . GLN B 1 240 ? -32.934 12.079 16.660 1.00 10.99 267 GLN B O 1
ATOM 7496 N N . PRO B 1 241 ? -31.928 10.377 17.784 1.00 11.04 268 PRO B N 1
ATOM 7497 C CA . PRO B 1 241 ? -32.078 9.471 16.633 1.00 11.19 268 PRO B CA 1
ATOM 7498 C C . PRO B 1 241 ? -33.532 9.040 16.389 1.00 11.79 268 PRO B C 1
ATOM 7499 O O . PRO B 1 241 ? -34.323 9.008 17.332 1.00 11.53 268 PRO B O 1
ATOM 7503 N N . LYS B 1 242 ? -33.856 8.714 15.132 1.00 12.59 269 LYS B N 1
ATOM 7504 C CA . LYS B 1 242 ? -35.126 8.077 14.722 1.00 13.67 269 LYS B CA 1
ATOM 7505 C C . LYS B 1 242 ? -34.747 6.779 13.977 1.00 13.82 269 LYS B C 1
ATOM 7506 O O . LYS B 1 242 ? -33.588 6.615 13.661 1.00 14.82 269 LYS B O 1
ATOM 7512 N N . GLY B 1 243 ? -35.622 5.814 13.683 1.00 14.96 270 GLY B N 1
ATOM 7513 C CA . GLY B 1 243 ? -36.909 5.524 14.244 1.00 13.28 270 GLY B CA 1
ATOM 7514 C C . GLY B 1 243 ? -36.823 4.121 14.858 1.00 12.68 270 GLY B C 1
ATOM 7515 O O . GLY B 1 243 ? -37.201 3.090 14.262 1.00 12.31 270 GLY B O 1
ATOM 7516 N N . LEU B 1 244 ? -36.299 4.102 16.070 1.00 11.76 271 LEU B N 1
ATOM 7517 C CA . LEU B 1 244 ? -36.294 2.932 16.918 1.00 11.12 271 LEU B CA 1
ATOM 7518 C C . LEU B 1 244 ? -36.918 3.351 18.254 1.00 11.10 271 LEU B C 1
ATOM 7519 O O . LEU B 1 244 ? -37.361 4.501 18.413 1.00 10.54 271 LEU B O 1
ATOM 7524 N N . LEU B 1 245 ? -36.932 2.416 19.201 1.00 10.78 272 LEU B N 1
ATOM 7525 C CA . LEU B 1 245 ? -37.638 2.563 20.476 1.00 11.05 272 LEU B CA 1
ATOM 7526 C C . LEU B 1 245 ? -36.650 2.457 21.636 1.00 11.23 272 LEU B C 1
ATOM 7527 O O . LEU B 1 245 ? -35.887 1.483 21.699 1.00 11.36 272 LEU B O 1
ATOM 7532 N N . PRO B 1 246 ? -36.659 3.449 22.554 1.00 11.17 273 PRO B N 1
ATOM 7533 C CA . PRO B 1 246 ? -35.729 3.494 23.680 1.00 11.39 273 PRO B CA 1
ATOM 7534 C C . PRO B 1 246 ? -36.140 2.552 24.815 1.00 11.44 273 PRO B C 1
ATOM 7535 O O . PRO B 1 246 ? -37.125 2.788 25.517 1.00 11.58 273 PRO B O 1
ATOM 7539 N N . HIS B 1 247 ? -35.360 1.507 25.008 1.00 11.30 274 HIS B N 1
ATOM 7540 C CA . HIS B 1 247 ? -35.738 0.466 25.926 1.00 11.25 274 HIS B CA 1
ATOM 7541 C C . HIS B 1 247 ? -35.455 0.612 27.421 1.00 11.19 274 HIS B C 1
ATOM 7542 O O . HIS B 1 247 ? -36.373 0.540 28.235 1.00 10.26 274 HIS B O 1
ATOM 7549 N N . HIS B 1 248 ? -34.218 0.891 27.820 1.00 11.69 275 HIS B N 1
ATOM 7550 C CA . HIS B 1 248 ? -33.851 1.924 28.779 1.00 11.30 275 HIS B CA 1
ATOM 7551 C C . HIS B 1 248 ? -33.037 3.175 28.569 1.00 11.03 275 HIS B C 1
ATOM 7552 O O . HIS B 1 248 ? -32.393 3.380 27.554 1.00 10.69 275 HIS B O 1
ATOM 7559 N N . GLY B 1 249 ? -33.022 3.955 29.650 1.00 10.93 276 GLY B N 1
ATOM 7560 C CA . GLY B 1 249 ? -32.196 5.147 29.779 1.00 11.17 276 GLY B CA 1
ATOM 7561 C C . GLY B 1 249 ? -31.584 5.206 31.159 1.00 11.04 276 GLY B C 1
ATOM 7562 O O . GLY B 1 249 ? -32.275 4.993 32.159 1.00 11.12 276 GLY B O 1
ATOM 7563 N N . VAL B 1 250 ? -30.282 5.471 31.213 1.00 11.23 277 VAL B N 1
ATOM 7564 C CA . VAL B 1 250 ? -29.549 5.571 32.480 1.00 11.91 277 VAL B CA 1
ATOM 7565 C C . VAL B 1 250 ? -28.682 6.831 32.429 1.00 12.33 277 VAL B C 1
ATOM 7566 O O . VAL B 1 250 ? -27.881 6.994 31.503 1.00 12.03 277 VAL B O 1
ATOM 7570 N N . LEU B 1 251 ? -28.861 7.716 33.409 1.00 12.91 278 LEU B N 1
ATOM 7571 C CA . LEU B 1 251 ? -28.048 8.931 33.517 1.00 13.60 278 LEU B CA 1
ATOM 7572 C C . LEU B 1 251 ? -26.856 8.709 34.448 1.00 14.26 278 LEU B C 1
ATOM 7573 O O . LEU B 1 251 ? -27.018 8.466 35.650 1.00 14.01 278 LEU B O 1
ATOM 7578 N N . ALA B 1 252 ? -25.661 8.786 33.872 1.00 14.57 279 ALA B N 1
ATOM 7579 C CA . ALA B 1 252 ? -24.429 8.490 34.591 1.00 15.25 279 ALA B CA 1
ATOM 7580 C C . ALA B 1 252 ? -23.941 9.731 35.334 1.00 15.75 279 ALA B C 1
ATOM 7581 O O . ALA B 1 252 ? -24.385 10.845 35.047 1.00 15.84 279 ALA B O 1
ATOM 7583 N N . SER B 1 253 ? -23.021 9.530 36.276 1.00 16.40 280 SER B N 1
ATOM 7584 C CA . SER B 1 253 ? -22.511 10.612 37.131 1.00 16.99 280 SER B CA 1
ATOM 7585 C C . SER B 1 253 ? -21.702 11.669 36.376 1.00 17.07 280 SER B C 1
ATOM 7586 O O . SER B 1 253 ? -21.499 12.764 36.885 1.00 17.41 280 SER B O 1
ATOM 7589 N N . ASN B 1 254 ? -21.242 11.347 35.171 1.00 16.87 281 ASN B N 1
ATOM 7590 C CA . ASN B 1 254 ? -20.581 12.346 34.330 1.00 16.75 281 ASN B CA 1
ATOM 7591 C C . ASN B 1 254 ? -21.554 13.147 33.443 1.00 16.53 281 ASN B C 1
ATOM 7592 O O . ASN B 1 254 ? -21.133 13.932 32.596 1.00 16.55 281 ASN B O 1
ATOM 7597 N N . GLY B 1 255 ? -22.852 12.931 33.641 1.00 16.12 282 GLY B N 1
ATOM 7598 C CA . GLY B 1 255 ? -23.883 13.625 32.872 1.00 15.41 282 GLY B CA 1
ATOM 7599 C C . GLY B 1 255 ? -24.223 12.992 31.532 1.00 14.90 282 GLY B C 1
ATOM 7600 O O . GLY B 1 255 ? -24.978 13.564 30.753 1.00 15.06 282 GLY B O 1
ATOM 7601 N N . MET B 1 256 ? -23.660 11.821 31.247 1.00 14.44 283 MET B N 1
ATOM 7602 C CA . MET B 1 256 ? -24.003 11.099 30.028 1.00 13.86 283 MET B CA 1
ATOM 7603 C C . MET B 1 256 ? -25.287 10.303 30.240 1.00 13.26 283 MET B C 1
ATOM 7604 O O . MET B 1 256 ? -25.385 9.502 31.173 1.00 13.21 283 MET B O 1
ATOM 7609 N N . LEU B 1 257 ? -26.265 10.542 29.375 1.00 12.09 284 LEU B N 1
ATOM 7610 C CA . LEU B 1 257 ? -27.494 9.765 29.369 1.00 11.49 284 LEU B CA 1
ATOM 7611 C C . LEU B 1 257 ? -27.369 8.656 28.328 1.00 11.07 284 LEU B C 1
ATOM 7612 O O . LEU B 1 257 ? -27.418 8.904 27.120 1.00 10.80 284 LEU B O 1
ATOM 7617 N N . TYR B 1 258 ? -27.183 7.433 28.808 1.00 10.71 285 TYR B N 1
ATOM 7618 C CA . TYR B 1 258 ? -27.059 6.284 27.917 1.00 10.68 285 TYR B CA 1
ATOM 7619 C C . TYR B 1 258 ? -28.445 5.744 27.621 1.00 10.11 285 TYR B C 1
ATOM 7620 O O . TYR B 1 258 ? -29.271 5.661 28.529 1.00 10.77 285 TYR B O 1
ATOM 7629 N N . ILE B 1 259 ? -28.700 5.395 26.360 1.00 9.41 286 ILE B N 1
ATOM 7630 C CA . ILE B 1 259 ? -30.009 4.884 25.926 1.00 9.21 286 ILE B CA 1
ATOM 7631 C C . ILE B 1 259 ? -29.850 3.715 24.939 1.00 9.02 286 ILE B C 1
ATOM 7632 O O . ILE B 1 259 ? -29.124 3.826 23.941 1.00 9.35 286 ILE B O 1
ATOM 7637 N N . THR B 1 260 ? -30.523 2.602 25.226 1.00 8.50 287 THR B N 1
ATOM 7638 C CA . THR B 1 260 ? -30.580 1.468 24.300 1.00 8.70 287 THR B CA 1
ATOM 7639 C C . THR B 1 260 ? -31.828 1.541 23.423 1.00 8.78 287 THR B C 1
ATOM 7640 O O . THR B 1 260 ? -32.908 1.878 23.912 1.00 9.01 287 THR B O 1
ATOM 7644 N N . TYR B 1 261 ? -31.686 1.200 22.142 1.00 8.85 288 TYR B N 1
ATOM 7645 C CA . TYR B 1 261 ? -32.813 1.232 21.205 1.00 8.90 288 TYR B CA 1
ATOM 7646 C C . TYR B 1 261 ? -32.982 -0.079 20.446 1.00 9.19 288 TYR B C 1
ATOM 7647 O O . TYR B 1 261 ? -31.999 -0.762 20.133 1.00 9.48 288 TYR B O 1
ATOM 7656 N N . GLY B 1 262 ? -34.229 -0.402 20.111 1.00 9.21 289 GLY B N 1
ATOM 7657 C CA . GLY B 1 262 ? -34.523 -1.546 19.249 1.00 9.92 289 GLY B CA 1
ATOM 7658 C C . GLY B 1 262 ? -35.653 -1.184 18.308 1.00 10.34 289 GLY B C 1
ATOM 7659 O O . GLY B 1 262 ? -36.403 -0.234 18.571 1.00 10.27 289 GLY B O 1
ATOM 7660 N N . ASP B 1 263 ? -35.775 -1.921 17.206 1.00 10.32 290 ASP B N 1
ATOM 7661 C CA . ASP B 1 263 ? -36.866 -1.680 16.256 1.00 10.78 290 ASP B CA 1
ATOM 7662 C C . ASP B 1 263 ? -38.215 -2.289 16.678 1.00 10.68 290 ASP B C 1
ATOM 7663 O O . ASP B 1 263 ? -39.237 -2.016 16.047 1.00 10.60 290 ASP B O 1
ATOM 7668 N N . THR B 1 264 ? -38.211 -3.111 17.733 1.00 10.33 291 THR B N 1
ATOM 7669 C CA . THR B 1 264 ? -39.445 -3.629 18.339 1.00 10.44 291 THR B CA 1
ATOM 7670 C C . THR B 1 264 ? -39.364 -3.511 19.856 1.00 10.19 291 THR B C 1
ATOM 7671 O O . THR B 1 264 ? -38.296 -3.233 20.406 1.00 10.04 291 THR B O 1
ATOM 7675 N N . CYS B 1 265 ? -40.484 -3.757 20.530 1.00 9.89 292 CYS B N 1
ATOM 7676 C CA . CYS B 1 265 ? -40.536 -3.640 21.991 1.00 9.56 292 CYS B CA 1
ATOM 7677 C C . CYS B 1 265 ? -40.126 -4.927 22.726 1.00 9.21 292 CYS B C 1
ATOM 7678 O O . CYS B 1 265 ? -39.869 -4.900 23.937 1.00 9.11 292 CYS B O 1
ATOM 7681 N N . GLY B 1 266 ? -40.076 -6.049 22.008 1.00 8.75 293 GLY B N 1
ATOM 7682 C CA . GLY B 1 266 ? -39.767 -7.339 22.634 1.00 8.69 293 GLY B CA 1
ATOM 7683 C C . GLY B 1 266 ? -40.945 -7.925 23.403 1.00 8.45 293 GLY B C 1
ATOM 7684 O O . GLY B 1 266 ? -42.061 -7.392 23.334 1.00 8.25 293 GLY B O 1
ATOM 7685 N N . PRO B 1 267 ? -40.704 -9.006 24.171 1.00 8.63 294 PRO B N 1
ATOM 7686 C CA . PRO B 1 267 ? -39.396 -9.618 24.440 1.00 8.67 294 PRO B CA 1
ATOM 7687 C C . PRO B 1 267 ? -38.915 -10.744 23.502 1.00 8.94 294 PRO B C 1
ATOM 7688 O O . PRO B 1 267 ? -37.796 -11.234 23.692 1.00 8.86 294 PRO B O 1
ATOM 7692 N N . TYR B 1 268 ? -39.733 -11.159 22.533 1.00 8.56 295 TYR B N 1
ATOM 7693 C CA . TYR B 1 268 ? -39.455 -12.377 21.755 1.00 9.86 295 TYR B CA 1
ATOM 7694 C C . TYR B 1 268 ? -38.798 -12.150 20.396 1.00 10.56 295 TYR B C 1
ATOM 7695 O O . TYR B 1 268 ? -38.388 -13.106 19.728 1.00 10.54 295 TYR B O 1
ATOM 7704 N N . ASP B 1 269 ? -38.708 -10.893 19.979 1.00 11.10 296 ASP B N 1
ATOM 7705 C CA . ASP B 1 269 ? -38.341 -10.594 18.598 1.00 12.08 296 ASP B CA 1
ATOM 7706 C C . ASP B 1 269 ? -36.929 -11.005 18.205 1.00 12.28 296 ASP B C 1
ATOM 7707 O O . ASP B 1 269 ? -36.017 -11.024 19.030 1.00 12.36 296 ASP B O 1
ATOM 7712 N N . GLY B 1 270 ? -36.781 -11.345 16.930 1.00 12.87 297 GLY B N 1
ATOM 7713 C CA . GLY B 1 270 ? -35.485 -11.591 16.323 1.00 13.92 297 GLY B CA 1
ATOM 7714 C C . GLY B 1 270 ? -35.391 -10.855 14.996 1.00 14.71 297 GLY B C 1
ATOM 7715 O O . GLY B 1 270 ? -36.398 -10.356 14.482 1.00 14.47 297 GLY B O 1
ATOM 7716 N N . ASN B 1 271 ? -34.178 -10.761 14.456 1.00 15.82 298 ASN B N 1
ATOM 7717 C CA . ASN B 1 271 ? -33.935 -10.111 13.156 1.00 17.36 298 ASN B CA 1
ATOM 7718 C C . ASN B 1 271 ? -34.737 -8.807 12.835 1.00 16.93 298 ASN B C 1
ATOM 7719 O O . ASN B 1 271 ? -35.416 -8.763 11.829 1.00 17.61 298 ASN B O 1
ATOM 7724 N N . GLY B 1 272 ? -34.662 -7.711 13.587 1.00 17.43 299 GLY B N 1
ATOM 7725 C CA . GLY B 1 272 ? -33.661 -7.340 14.535 1.00 15.86 299 GLY B CA 1
ATOM 7726 C C . GLY B 1 272 ? -32.890 -6.134 14.002 1.00 14.61 299 GLY B C 1
ATOM 7727 O O . GLY B 1 272 ? -32.122 -6.286 13.067 1.00 14.28 299 GLY B O 1
ATOM 7728 N N . LYS B 1 273 ? -33.105 -4.946 14.582 1.00 13.89 300 LYS B N 1
ATOM 7729 C CA . LYS B 1 273 ? -32.146 -3.818 14.496 1.00 12.88 300 LYS B CA 1
ATOM 7730 C C . LYS B 1 273 ? -32.051 -3.096 15.841 1.00 12.37 300 LYS B C 1
ATOM 7731 O O . LYS B 1 273 ? -33.021 -3.045 16.607 1.00 12.09 300 LYS B O 1
ATOM 7737 N N . GLY B 1 274 ? -30.886 -2.533 16.131 1.00 11.22 301 GLY B N 1
ATOM 7738 C CA . GLY B 1 274 ? -30.692 -1.853 17.401 1.00 10.26 301 GLY B CA 1
ATOM 7739 C C . GLY B 1 274 ? -29.613 -0.799 17.351 1.00 9.94 301 GLY B C 1
ATOM 7740 O O . GLY B 1 274 ? -28.738 -0.830 16.477 1.00 9.66 301 GLY B O 1
ATOM 7741 N N . GLN B 1 275 ? -29.687 0.136 18.292 1.00 9.12 302 GLN B N 1
ATOM 7742 C CA . GLN B 1 275 ? -28.673 1.178 18.450 1.00 9.21 302 GLN B CA 1
ATOM 7743 C C . GLN B 1 275 ? -28.441 1.450 19.926 1.00 8.78 302 GLN B C 1
ATOM 7744 O O . GLN B 1 275 ? -29.285 1.143 20.765 1.00 8.61 302 GLN B O 1
ATOM 7750 N N . VAL B 1 276 ? -27.282 2.021 20.233 1.00 8.77 303 VAL B N 1
ATOM 7751 C CA . VAL B 1 276 ? -26.972 2.470 21.581 1.00 8.66 303 VAL B CA 1
ATOM 7752 C C . VAL B 1 276 ? -26.352 3.853 21.447 1.00 9.12 303 VAL B C 1
ATOM 7753 O O . VAL B 1 276 ? -25.448 4.057 20.639 1.00 9.52 303 VAL B O 1
ATOM 7757 N N . TRP B 1 277 ? -26.859 4.790 22.236 1.00 9.45 304 TRP B N 1
ATOM 7758 C CA . TRP B 1 277 ? -26.441 6.174 22.168 1.00 10.11 304 TRP B CA 1
ATOM 7759 C C . TRP B 1 277 ? -26.033 6.667 23.537 1.00 10.52 304 TRP B C 1
ATOM 7760 O O . TRP B 1 277 ? -26.452 6.115 24.549 1.00 11.08 304 TRP B O 1
ATOM 7771 N N . LYS B 1 278 ? -25.193 7.693 23.558 1.00 10.69 305 LYS B N 1
ATOM 7772 C CA . LYS B 1 278 ? -25.059 8.523 24.737 1.00 11.16 305 LYS B CA 1
ATOM 7773 C C . LYS B 1 278 ? -25.390 9.978 24.374 1.00 10.89 305 LYS B C 1
ATOM 7774 O O . LYS B 1 278 ? -24.882 10.528 23.383 1.00 10.32 305 LYS B O 1
ATOM 7780 N N . PHE B 1 279 ? -26.288 10.570 25.156 1.00 10.85 306 PHE B N 1
ATOM 7781 C CA . PHE B 1 279 ? -26.607 11.993 25.047 1.00 11.15 306 PHE B CA 1
ATOM 7782 C C . PHE B 1 279 ? -25.886 12.755 26.156 1.00 11.64 306 PHE B C 1
ATOM 7783 O O . PHE B 1 279 ? -26.044 12.451 27.353 1.00 10.78 306 PHE B O 1
ATOM 7791 N N . ASN B 1 280 ? -25.056 13.714 25.751 1.00 12.16 307 ASN B N 1
ATOM 7792 C CA . ASN B 1 280 ? -24.317 14.522 26.713 1.00 13.05 307 ASN B CA 1
ATOM 7793 C C . ASN B 1 280 ? -25.207 15.639 27.235 1.00 13.44 307 ASN B C 1
ATOM 7794 O O . ASN B 1 280 ? -25.444 16.645 26.544 1.00 13.47 307 ASN B O 1
ATOM 7799 N N . THR B 1 281 ? -25.721 15.452 28.449 1.00 14.10 308 THR B N 1
ATOM 7800 C CA . THR B 1 281 ? -26.676 16.400 29.024 1.00 15.08 308 THR B CA 1
ATOM 7801 C C . THR B 1 281 ? -25.996 17.727 29.338 1.00 16.39 308 THR B C 1
ATOM 7802 O O . THR B 1 281 ? -26.672 18.731 29.554 1.00 17.19 308 THR B O 1
ATOM 7806 N N . ARG B 1 282 ? -24.665 17.712 29.360 1.00 17.61 309 ARG B N 1
ATOM 7807 C CA . ARG B 1 282 ? -23.861 18.904 29.641 1.00 18.97 309 ARG B CA 1
ATOM 7808 C C . ARG B 1 282 ? -23.403 19.671 28.390 1.00 18.92 309 ARG B C 1
ATOM 7809 O O . ARG B 1 282 ? -22.679 20.666 28.523 1.00 19.59 309 ARG B O 1
ATOM 7817 N N . THR B 1 283 ? -23.793 19.210 27.196 1.00 18.37 310 THR B N 1
ATOM 7818 C CA . THR B 1 283 ? -23.407 19.872 25.925 1.00 18.01 310 THR B CA 1
ATOM 7819 C C . THR B 1 283 ? -24.498 19.828 24.841 1.00 17.59 310 THR B C 1
ATOM 7820 O O . THR B 1 283 ? -24.486 20.628 23.899 1.00 17.52 310 THR B O 1
ATOM 7824 N N . GLY B 1 284 ? -25.424 18.878 24.953 1.00 16.88 311 GLY B N 1
ATOM 7825 C CA . GLY B 1 284 ? -26.460 18.701 23.930 1.00 15.74 311 GLY B CA 1
ATOM 7826 C C . GLY B 1 284 ? -26.068 17.790 22.774 1.00 15.11 311 GLY B C 1
ATOM 7827 O O . GLY B 1 284 ? -26.863 17.571 21.853 1.00 14.59 311 GLY B O 1
ATOM 7828 N N . GLU B 1 285 ? -24.852 17.251 22.827 1.00 14.61 312 GLU B N 1
ATOM 7829 C CA . GLU B 1 285 ? -24.332 16.386 21.766 1.00 14.63 312 GLU B CA 1
ATOM 7830 C C . GLU B 1 285 ? -24.796 14.929 21.929 1.00 13.84 312 GLU B C 1
ATOM 7831 O O . GLU B 1 285 ? -24.771 14.382 23.039 1.00 12.90 312 GLU B O 1
ATOM 7837 N N . TRP B 1 286 ? -25.222 14.331 20.812 1.00 13.02 313 TRP B N 1
ATOM 7838 C CA . TRP B 1 286 ? -25.565 12.903 20.727 1.00 12.51 313 TRP B CA 1
ATOM 7839 C C . TRP B 1 286 ? -24.427 12.134 20.066 1.00 12.66 313 TRP B C 1
ATOM 7840 O O . TRP B 1 286 ? -23.962 12.526 18.990 1.00 12.19 313 TRP B O 1
ATOM 7851 N N . ILE B 1 287 ? -23.977 11.048 20.700 1.00 12.19 314 ILE B N 1
ATOM 7852 C CA . ILE B 1 287 ? -22.934 10.194 20.118 1.00 12.09 314 ILE B CA 1
ATOM 7853 C C . ILE B 1 287 ? -23.404 8.749 19.993 1.00 11.66 314 ILE B C 1
ATOM 7854 O O . ILE B 1 287 ? -23.869 8.147 20.967 1.00 10.75 314 ILE B O 1
ATOM 7859 N N . ASP B 1 288 ? -23.299 8.220 18.775 1.00 11.29 315 ASP B N 1
ATOM 7860 C CA . ASP B 1 288 ? -23.640 6.835 18.472 1.00 11.96 315 ASP B CA 1
ATOM 7861 C C . ASP B 1 288 ? -22.541 5.909 18.984 1.00 12.01 315 ASP B C 1
ATOM 7862 O O . ASP B 1 288 ? -21.399 6.001 18.540 1.00 12.40 315 ASP B O 1
ATOM 7867 N N . ILE B 1 289 ? -22.890 5.027 19.919 1.00 12.28 316 ILE B N 1
ATOM 7868 C CA . ILE B 1 289 ? -21.932 4.067 20.500 1.00 11.77 316 ILE B CA 1
ATOM 7869 C C . ILE B 1 289 ? -22.380 2.613 20.315 1.00 11.90 316 ILE B C 1
ATOM 7870 O O . ILE B 1 289 ? -22.014 1.735 21.100 1.00 12.03 316 ILE B O 1
ATOM 7875 N N . THR B 1 290 ? -23.161 2.365 19.270 1.00 12.07 317 THR B N 1
ATOM 7876 C CA . THR B 1 290 ? -23.677 1.023 18.981 1.00 12.04 317 THR B CA 1
ATOM 7877 C C . THR B 1 290 ? -22.514 0.037 18.786 1.00 12.43 317 THR B C 1
ATOM 7878 O O . THR B 1 290 ? -21.648 0.273 17.938 1.00 12.40 317 THR B O 1
ATOM 7882 N N . PRO B 1 291 ? -22.480 -1.052 19.590 1.00 12.87 318 PRO B N 1
ATOM 7883 C CA . PRO B 1 291 ? -21.388 -2.045 19.548 1.00 13.14 318 PRO B CA 1
ATOM 7884 C C . PRO B 1 291 ? -21.185 -2.717 18.183 1.00 13.59 318 PRO B C 1
ATOM 7885 O O . PRO B 1 291 ? -20.045 -2.996 17.798 1.00 13.35 318 PRO B O 1
ATOM 7889 N N . ILE B 1 292 ? -22.277 -3.002 17.481 1.00 13.62 319 ILE B N 1
ATOM 7890 C CA . ILE B 1 292 ? -22.208 -3.458 16.095 1.00 14.66 319 ILE B CA 1
ATOM 7891 C C . ILE B 1 292 ? -22.885 -2.398 15.227 1.00 15.31 319 ILE B C 1
ATOM 7892 O O . ILE B 1 292 ? -24.058 -2.086 15.451 1.00 15.13 319 ILE B O 1
ATOM 7897 N N . PRO B 1 293 ? -22.159 -1.852 14.231 1.00 16.04 320 PRO B N 1
ATOM 7898 C CA . PRO B 1 293 ? -22.698 -0.745 13.442 1.00 16.47 320 PRO B CA 1
ATOM 7899 C C . PRO B 1 293 ? -24.091 -1.050 12.901 1.00 16.67 320 PRO B C 1
ATOM 7900 O O . PRO B 1 293 ? -24.332 -2.130 12.360 1.00 16.30 320 PRO B O 1
ATOM 7904 N N . TYR B 1 294 ? -25.002 -0.102 13.086 1.00 17.22 321 TYR B N 1
ATOM 7905 C CA . TYR B 1 294 ? -26.381 -0.232 12.631 1.00 18.19 321 TYR B CA 1
ATOM 7906 C C . TYR B 1 294 ? -26.444 -0.511 11.130 1.00 18.88 321 TYR B C 1
ATOM 7907 O O . TYR B 1 294 ? -27.291 -1.269 10.676 1.00 18.77 321 TYR B O 1
ATOM 7916 N N . SER B 1 295 ? -25.534 0.063 10.376 1.00 19.85 322 SER B N 1
ATOM 7917 C CA . SER B 1 295 ? -25.479 -0.168 8.949 1.00 21.14 322 SER B CA 1
ATOM 7918 C C . SER B 1 295 ? -25.062 -1.569 8.558 1.00 21.75 322 SER B C 1
ATOM 7919 O O . SER B 1 295 ? -25.192 -1.929 7.452 1.00 22.15 322 SER B O 1
ATOM 7922 N N . SER B 1 296 ? -24.533 -2.329 9.489 1.00 22.20 323 SER B N 1
ATOM 7923 C CA . SER B 1 296 ? -24.053 -3.651 9.204 1.00 23.00 323 SER B CA 1
ATOM 7924 C C . SER B 1 296 ? -25.182 -4.671 9.305 1.00 23.54 323 SER B C 1
ATOM 7925 O O . SER B 1 296 ? -26.017 -4.586 10.165 1.00 23.46 323 SER B O 1
ATOM 7928 N N . SER B 1 297 ? -25.155 -5.651 8.444 1.00 24.17 324 SER B N 1
ATOM 7929 C CA . SER B 1 297 ? -26.073 -6.718 8.527 1.00 24.43 324 SER B CA 1
ATOM 7930 C C . SER B 1 297 ? -25.813 -7.640 9.704 1.00 23.93 324 SER B C 1
ATOM 7931 O O . SER B 1 297 ? -26.638 -8.376 10.055 1.00 25.07 324 SER B O 1
ATOM 7934 N N . ASP B 1 298 ? -24.653 -7.546 10.329 1.00 23.66 325 ASP B N 1
ATOM 7935 C CA . ASP B 1 298 ? -24.427 -8.217 11.589 1.00 21.90 325 ASP B CA 1
ATOM 7936 C C . ASP B 1 298 ? -25.181 -7.606 12.787 1.00 20.30 325 ASP B C 1
ATOM 7937 O O . ASP B 1 298 ? -25.326 -8.235 13.777 1.00 19.48 325 ASP B O 1
ATOM 7942 N N . ASN B 1 299 ? -25.587 -6.354 12.652 1.00 18.44 326 ASN B N 1
ATOM 7943 C CA . ASN B 1 299 ? -26.576 -5.738 13.514 1.00 17.02 326 ASN B CA 1
ATOM 7944 C C . ASN B 1 299 ? -27.971 -6.320 13.217 1.00 16.48 326 ASN B C 1
ATOM 7945 O O . ASN B 1 299 ? -28.578 -5.934 12.247 1.00 15.80 326 ASN B O 1
ATOM 7950 N N . ARG B 1 300 ? -28.420 -7.251 14.060 1.00 15.95 327 ARG B N 1
ATOM 7951 C CA . ARG B 1 300 ? -29.591 -8.087 13.745 1.00 15.82 327 ARG B CA 1
ATOM 7952 C C . ARG B 1 300 ? -30.556 -8.324 14.939 1.00 15.37 327 ARG B C 1
ATOM 7953 O O . ARG B 1 300 ? -31.313 -9.300 14.955 1.00 15.01 327 ARG B O 1
ATOM 7961 N N . PHE B 1 301 ? -30.531 -7.401 15.834 1.00 14.78 328 PHE B N 1
ATOM 7962 C CA . PHE B 1 301 ? -31.295 -7.456 17.028 1.00 14.85 328 PHE B CA 1
ATOM 7963 C C . PHE B 1 301 ? -31.343 -6.064 17.656 1.00 14.52 328 PHE B C 1
ATOM 7964 O O . PHE B 1 301 ? -30.457 -5.285 17.504 1.00 14.35 328 PHE B O 1
ATOM 7972 N N . CYS B 1 302 ? -32.444 -5.812 18.339 1.00 15.41 329 CYS B N 1
ATOM 7973 C CA . CYS B 1 302 ? -32.543 -4.817 19.374 1.00 14.24 329 CYS B CA 1
ATOM 7974 C C . CYS B 1 302 ? -31.363 -4.842 20.353 1.00 13.18 329 CYS B C 1
ATOM 7975 O O . CYS B 1 302 ? -30.910 -5.853 20.692 1.00 11.93 329 CYS B O 1
ATOM 7978 N N . PHE B 1 303 ? -30.886 -3.685 20.717 1.00 11.75 330 PHE B N 1
ATOM 7979 C CA . PHE B 1 303 ? -30.259 -3.504 21.989 1.00 11.20 330 PHE B CA 1
ATOM 7980 C C . PHE B 1 303 ? -31.287 -3.173 23.088 1.00 10.85 330 PHE B C 1
ATOM 7981 O O . PHE B 1 303 ? -32.113 -2.342 22.938 1.00 10.62 330 PHE B O 1
ATOM 7989 N N . ALA B 1 304 ? -31.159 -3.882 24.192 1.00 10.24 331 ALA B N 1
ATOM 7990 C CA . ALA B 1 304 ? -32.165 -3.875 25.227 1.00 9.89 331 ALA B CA 1
ATOM 7991 C C . ALA B 1 304 ? -31.606 -3.540 26.609 1.00 9.63 331 ALA B C 1
ATOM 7992 O O . ALA B 1 304 ? -31.666 -2.479 27.023 1.00 9.29 331 ALA B O 1
ATOM 7994 N N . GLY B 1 305 ? -31.079 -4.535 27.285 1.00 9.53 332 GLY B N 1
ATOM 7995 C CA . GLY B 1 305 ? -30.465 -4.325 28.600 1.00 9.33 332 GLY B CA 1
ATOM 7996 C C . GLY B 1 305 ? -29.431 -3.213 28.564 1.00 9.45 332 GLY B C 1
ATOM 7997 O O . GLY B 1 305 ? -28.672 -3.101 27.603 1.00 9.42 332 GLY B O 1
ATOM 7998 N N . LEU B 1 306 ? -29.431 -2.378 29.602 1.00 9.68 333 LEU B N 1
ATOM 7999 C CA . LEU B 1 306 ? -28.448 -1.310 29.770 1.00 10.33 333 LEU B CA 1
ATOM 8000 C C . LEU B 1 306 ? -28.029 -1.231 31.235 1.00 10.78 333 LEU B C 1
ATOM 8001 O O . LEU B 1 306 ? -28.875 -1.047 32.120 1.00 10.82 333 LEU B O 1
ATOM 8006 N N . ALA B 1 307 ? -26.735 -1.396 31.491 1.00 11.18 334 ALA B N 1
ATOM 8007 C CA . ALA B 1 307 ? -26.194 -1.186 32.831 1.00 12.11 334 ALA B CA 1
ATOM 8008 C C . ALA B 1 307 ? -25.042 -0.191 32.771 1.00 12.69 334 ALA B C 1
ATOM 8009 O O . ALA B 1 307 ? -24.292 -0.163 31.801 1.00 13.02 334 ALA B O 1
ATOM 8011 N N . VAL B 1 308 ? -24.943 0.659 33.787 1.00 13.59 335 VAL B N 1
ATOM 8012 C CA . VAL B 1 308 ? -23.843 1.604 33.913 1.00 14.52 335 VAL B CA 1
ATOM 8013 C C . VAL B 1 308 ? -23.283 1.428 35.314 1.00 15.40 335 VAL B C 1
ATOM 8014 O O . VAL B 1 308 ? -24.040 1.389 36.283 1.00 15.13 335 VAL B O 1
ATOM 8018 N N . ASP B 1 309 ? -21.963 1.306 35.412 1.00 16.59 336 ASP B N 1
ATOM 8019 C CA . ASP B 1 309 ? -21.289 1.199 36.702 1.00 18.10 336 ASP B CA 1
ATOM 8020 C C . ASP B 1 309 ? -21.361 2.546 37.439 1.00 19.19 336 ASP B C 1
ATOM 8021 O O . ASP B 1 309 ? -20.822 3.550 36.962 1.00 19.03 336 ASP B O 1
ATOM 8026 N N . ARG B 1 310 ? -22.037 2.574 38.587 1.00 20.63 337 ARG B N 1
ATOM 8027 C CA . ARG B 1 310 ? -22.174 3.827 39.349 1.00 22.63 337 ARG B CA 1
ATOM 8028 C C . ARG B 1 310 ? -20.822 4.401 39.794 1.00 22.64 337 ARG B C 1
ATOM 8029 O O . ARG B 1 310 ? -20.688 5.610 39.980 1.00 23.18 337 ARG B O 1
ATOM 8037 N N . GLN B 1 311 ? -19.828 3.532 39.946 1.00 22.90 338 GLN B N 1
ATOM 8038 C CA . GLN B 1 311 ? -18.514 3.938 40.446 1.00 23.01 338 GLN B CA 1
ATOM 8039 C C . GLN B 1 311 ? -17.521 4.295 39.335 1.00 22.45 338 GLN B C 1
ATOM 8040 O O . GLN B 1 311 ? -16.421 4.775 39.610 1.00 22.53 338 GLN B O 1
ATOM 8046 N N . ASN B 1 312 ? -17.918 4.057 38.085 1.00 21.61 339 ASN B N 1
ATOM 8047 C CA . ASN B 1 312 ? -17.161 4.501 36.911 1.00 20.58 339 ASN B CA 1
ATOM 8048 C C . ASN B 1 312 ? -18.122 4.659 35.734 1.00 20.00 339 ASN B C 1
ATOM 8049 O O . ASN B 1 312 ? -18.521 3.664 35.122 1.00 20.07 339 ASN B O 1
ATOM 8054 N N . PRO B 1 313 ? -18.479 5.915 35.400 1.00 19.49 340 PRO B N 1
ATOM 8055 C CA . PRO B 1 313 ? -19.506 6.186 34.388 1.00 18.68 340 PRO B CA 1
ATOM 8056 C C . PRO B 1 313 ? -19.114 5.763 32.968 1.00 17.94 340 PRO B C 1
ATOM 8057 O O . PRO B 1 313 ? -19.971 5.772 32.077 1.00 17.81 340 PRO B O 1
ATOM 8061 N N . ASP B 1 314 ? -17.843 5.404 32.762 1.00 17.10 341 ASP B N 1
ATOM 8062 C CA . ASP B 1 314 ? -17.353 4.919 31.462 1.00 16.53 341 ASP B CA 1
ATOM 8063 C C . ASP B 1 314 ? -17.521 3.412 31.293 1.00 15.91 341 ASP B C 1
ATOM 8064 O O . ASP B 1 314 ? -17.288 2.864 30.208 1.00 15.95 341 ASP B O 1
ATOM 8069 N N . ILE B 1 315 ? -17.897 2.742 32.376 1.00 15.30 342 ILE B N 1
ATOM 8070 C CA . ILE B 1 315 ? -18.150 1.316 32.317 1.00 14.50 342 ILE B CA 1
ATOM 8071 C C . ILE B 1 315 ? -19.641 1.084 32.094 1.00 14.02 342 ILE B C 1
ATOM 8072 O O . ILE B 1 315 ? -20.472 1.432 32.937 1.00 13.44 342 ILE B O 1
ATOM 8077 N N . ILE B 1 316 ? -19.954 0.489 30.948 1.00 13.86 343 ILE B N 1
ATOM 8078 C CA . ILE B 1 316 ? -21.332 0.232 30.541 1.00 13.66 343 ILE B CA 1
ATOM 8079 C C . ILE B 1 316 ? -21.449 -1.154 29.920 1.00 13.34 343 ILE B C 1
ATOM 8080 O O . ILE B 1 316 ? -20.487 -1.678 29.343 1.00 13.01 343 ILE B O 1
ATOM 8085 N N . MET B 1 317 ? -22.636 -1.746 30.044 1.00 12.63 344 MET B N 1
ATOM 8086 C CA . MET B 1 317 ? -22.914 -3.022 29.406 1.00 12.85 344 MET B CA 1
ATOM 8087 C C . MET B 1 317 ? -24.269 -2.975 28.719 1.00 12.10 344 MET B C 1
ATOM 8088 O O . MET B 1 317 ? -25.187 -2.299 29.194 1.00 11.85 344 MET B O 1
ATOM 8093 N N . VAL B 1 318 ? -24.379 -3.662 27.585 1.00 11.65 345 VAL B N 1
ATOM 8094 C CA . VAL B 1 318 ? -25.650 -3.761 26.865 1.00 11.25 345 VAL B CA 1
ATOM 8095 C C . VAL B 1 318 ? -25.875 -5.175 26.391 1.00 10.98 345 VAL B C 1
ATOM 8096 O O . VAL B 1 318 ? -24.917 -5.932 26.223 1.00 10.73 345 VAL B O 1
ATOM 8100 N N . THR B 1 319 ? -27.140 -5.533 26.171 1.00 10.34 346 THR B N 1
ATOM 8101 C CA . THR B 1 319 ? -27.471 -6.887 25.736 1.00 10.68 346 THR B CA 1
ATOM 8102 C C . THR B 1 319 ? -28.328 -6.887 24.467 1.00 10.76 346 THR B C 1
ATOM 8103 O O . THR B 1 319 ? -29.070 -5.937 24.199 1.00 10.87 346 THR B O 1
ATOM 8107 N N . SER B 1 320 ? -28.216 -7.967 23.699 1.00 10.65 347 SER B N 1
ATOM 8108 C CA . SER B 1 320 ? -29.059 -8.200 22.527 1.00 10.40 347 SER B CA 1
ATOM 8109 C C . SER B 1 320 ? -30.445 -8.706 22.940 1.00 10.77 347 SER B C 1
ATOM 8110 O O . SER B 1 320 ? -30.587 -9.348 23.981 1.00 10.16 347 SER B O 1
ATOM 8113 N N . MET B 1 321 ? -31.457 -8.414 22.119 1.00 10.69 348 MET B N 1
ATOM 8114 C CA . MET B 1 321 ? -32.794 -9.012 22.268 1.00 11.89 348 MET B CA 1
ATOM 8115 C C . MET B 1 321 ? -33.539 -9.071 20.921 1.00 11.08 348 MET B C 1
ATOM 8116 O O . MET B 1 321 ? -34.144 -8.077 20.514 1.00 11.47 348 MET B O 1
ATOM 8121 N N . ASN B 1 322 ? -33.495 -10.197 20.201 1.00 10.91 349 ASN B N 1
ATOM 8122 C CA . ASN B 1 322 ? -32.710 -11.388 20.513 1.00 10.50 349 ASN B CA 1
ATOM 8123 C C . ASN B 1 322 ? -31.923 -11.811 19.275 1.00 10.75 349 ASN B C 1
ATOM 8124 O O . ASN B 1 322 ? -32.436 -11.724 18.154 1.00 10.67 349 ASN B O 1
ATOM 8129 N N . ALA B 1 323 ? -30.693 -12.275 19.488 1.00 10.53 350 ALA B N 1
ATOM 8130 C CA . ALA B 1 323 ? -29.930 -12.984 18.461 1.00 10.94 350 ALA B CA 1
ATOM 8131 C C . ALA B 1 323 ? -30.518 -14.385 18.250 1.00 11.12 350 ALA B C 1
ATOM 8132 O O . ALA B 1 323 ? -30.621 -14.857 17.114 1.00 11.19 350 ALA B O 1
ATOM 8134 N N . TRP B 1 324 ? -30.912 -15.025 19.357 1.00 11.44 351 TRP B N 1
ATOM 8135 C CA . TRP B 1 324 ? -31.440 -16.407 19.384 1.00 11.82 351 TRP B CA 1
ATOM 8136 C C . TRP B 1 324 ? -30.413 -17.494 19.049 1.00 12.63 351 TRP B C 1
ATOM 8137 O O . TRP B 1 324 ? -30.404 -18.565 19.673 1.00 12.23 351 TRP B O 1
ATOM 8148 N N . TRP B 1 325 ? -29.566 -17.208 18.064 1.00 13.24 352 TRP B N 1
ATOM 8149 C CA . TRP B 1 325 ? -28.493 -18.106 17.636 1.00 14.31 352 TRP B CA 1
ATOM 8150 C C . TRP B 1 325 ? -27.221 -17.291 17.406 1.00 14.05 352 TRP B C 1
ATOM 8151 O O . TRP B 1 325 ? -27.292 -16.214 16.818 1.00 14.24 352 TRP B O 1
ATOM 8162 N N . PRO B 1 326 ? -26.050 -17.796 17.859 1.00 14.00 353 PRO B N 1
ATOM 8163 C CA . PRO B 1 326 ? -25.844 -19.053 18.597 1.00 13.85 353 PRO B CA 1
ATOM 8164 C C . PRO B 1 326 ? -26.215 -18.910 20.075 1.00 13.73 353 PRO B C 1
ATOM 8165 O O . PRO B 1 326 ? -26.469 -19.910 20.747 1.00 13.65 353 PRO B O 1
ATOM 8169 N N . ASP B 1 327 ? -26.225 -17.664 20.551 1.00 12.99 354 ASP B N 1
ATOM 8170 C CA . ASP B 1 327 ? -26.542 -17.296 21.928 1.00 12.86 354 ASP B CA 1
ATOM 8171 C C . ASP B 1 327 ? -26.678 -15.774 21.873 1.00 12.56 354 ASP B C 1
ATOM 8172 O O . ASP B 1 327 ? -26.447 -15.168 20.820 1.00 12.30 354 ASP B O 1
ATOM 8177 N N . GLU B 1 328 ? -27.039 -15.159 22.994 1.00 11.97 355 GLU B N 1
ATOM 8178 C CA . GLU B 1 328 ? -27.129 -13.709 23.047 1.00 11.92 355 GLU B CA 1
ATOM 8179 C C . GLU B 1 328 ? -25.754 -13.065 23.174 1.00 12.11 355 GLU B C 1
ATOM 8180 O O . GLU B 1 328 ? -24.753 -13.740 23.451 1.00 12.33 355 GLU B O 1
ATOM 8186 N N . TYR B 1 329 ? -25.726 -11.759 22.940 1.00 11.90 356 TYR B N 1
ATOM 8187 C CA . TYR B 1 329 ? -24.542 -10.941 23.083 1.00 12.22 356 TYR B CA 1
ATOM 8188 C C . TYR B 1 329 ? -24.653 -10.124 24.358 1.00 12.06 356 TYR B C 1
ATOM 8189 O O . TYR B 1 329 ? -25.710 -9.553 24.657 1.00 12.15 356 TYR B O 1
ATOM 8198 N N . ILE B 1 330 ? -23.567 -10.093 25.121 1.00 12.06 357 ILE B N 1
ATOM 8199 C CA . ILE B 1 330 ? -23.448 -9.197 26.271 1.00 11.90 357 ILE B CA 1
ATOM 8200 C C . ILE B 1 330 ? -22.164 -8.409 26.044 1.00 11.95 357 ILE B C 1
ATOM 8201 O O . ILE B 1 330 ? -21.061 -8.961 26.130 1.00 12.06 357 ILE B O 1
ATOM 8206 N N . PHE B 1 331 ? -22.324 -7.134 25.700 1.00 11.68 358 PHE B N 1
ATOM 8207 C CA . PHE B 1 331 ? -21.202 -6.251 25.396 1.00 11.56 358 PHE B CA 1
ATOM 8208 C C . PHE B 1 331 ? -20.833 -5.395 26.593 1.00 11.60 358 PHE B C 1
ATOM 8209 O O . PHE B 1 331 ? -21.712 -4.872 27.280 1.00 11.13 358 PHE B O 1
ATOM 8217 N N . ARG B 1 332 ? -19.529 -5.248 26.823 1.00 11.85 359 ARG B N 1
ATOM 8218 C CA . ARG B 1 332 ? -19.001 -4.403 27.888 1.00 12.20 359 ARG B CA 1
ATOM 8219 C C . ARG B 1 332 ? -18.007 -3.393 27.325 1.00 12.65 359 ARG B C 1
ATOM 8220 O O . ARG B 1 332 ? -17.174 -3.729 26.472 1.00 12.82 359 ARG B O 1
ATOM 8228 N N . SER B 1 333 ? -18.101 -2.162 27.814 1.00 12.83 360 SER B N 1
ATOM 8229 C CA . SER B 1 333 ? -17.162 -1.111 27.471 1.00 13.31 360 SER B CA 1
ATOM 8230 C C . SER B 1 333 ? -16.587 -0.515 28.747 1.00 13.59 360 SER B C 1
ATOM 8231 O O . SER B 1 333 ? -17.290 -0.395 29.755 1.00 13.21 360 SER B O 1
ATOM 8234 N N . THR B 1 334 ? -15.305 -0.164 28.715 1.00 13.92 361 THR B N 1
ATOM 8235 C CA . THR B 1 334 ? -14.684 0.532 29.838 1.00 14.39 361 THR B CA 1
ATOM 8236 C C . THR B 1 334 ? -14.241 1.952 29.453 1.00 14.78 361 THR B C 1
ATOM 8237 O O . THR B 1 334 ? -13.599 2.641 30.247 1.00 14.67 361 THR B O 1
ATOM 8241 N N . ASP B 1 335 ? -14.602 2.381 28.241 1.00 15.10 362 ASP B N 1
ATOM 8242 C CA . ASP B 1 335 ? -14.287 3.730 27.753 1.00 15.58 362 ASP B CA 1
ATOM 8243 C C . ASP B 1 335 ? -15.525 4.486 27.234 1.00 15.57 362 ASP B C 1
ATOM 8244 O O . ASP B 1 335 ? -15.454 5.216 26.235 1.00 15.11 362 ASP B O 1
ATOM 8249 N N . GLY B 1 336 ? -16.656 4.294 27.914 1.00 15.01 363 GLY B N 1
ATOM 8250 C CA . GLY B 1 336 ? -17.880 5.031 27.607 1.00 14.93 363 GLY B CA 1
ATOM 8251 C C . GLY B 1 336 ? -18.481 4.712 26.251 1.00 14.83 363 GLY B C 1
ATOM 8252 O O . GLY B 1 336 ? -19.132 5.562 25.644 1.00 14.78 363 GLY B O 1
ATOM 8253 N N . GLY B 1 337 ? -18.258 3.489 25.772 1.00 14.68 364 GLY B N 1
ATOM 8254 C CA . GLY B 1 337 ? -18.831 3.045 24.507 1.00 14.42 364 GLY B CA 1
ATOM 8255 C C . GLY B 1 337 ? -18.010 3.333 23.266 1.00 14.84 364 GLY B C 1
ATOM 8256 O O . GLY B 1 337 ? -18.472 3.073 22.149 1.00 14.56 364 GLY B O 1
ATOM 8257 N N . ALA B 1 338 ? -16.801 3.871 23.444 1.00 14.82 365 ALA B N 1
ATOM 8258 C CA . ALA B 1 338 ? -15.877 4.075 22.321 1.00 15.13 365 ALA B CA 1
ATOM 8259 C C . ALA B 1 338 ? -15.511 2.734 21.690 1.00 15.38 365 ALA B C 1
ATOM 8260 O O . ALA B 1 338 ? -15.470 2.594 20.462 1.00 15.26 365 ALA B O 1
ATOM 8262 N N . THR B 1 339 ? -15.249 1.750 22.545 1.00 15.15 366 THR B N 1
ATOM 8263 C CA . THR B 1 339 ? -14.935 0.401 22.112 1.00 15.98 366 THR B CA 1
ATOM 8264 C C . THR B 1 339 ? -15.672 -0.599 23.008 1.00 15.33 366 THR B C 1
ATOM 8265 O O . THR B 1 339 ? -15.970 -0.292 24.162 1.00 15.22 366 THR B O 1
ATOM 8269 N N . TRP B 1 340 ? -15.982 -1.773 22.462 1.00 15.13 367 TRP B N 1
ATOM 8270 C CA . TRP B 1 340 ? -16.727 -2.799 23.191 1.00 14.83 367 TRP B CA 1
ATOM 8271 C C . TRP B 1 340 ? -16.080 -4.171 23.071 1.00 15.23 367 TRP B C 1
ATOM 8272 O O . TRP B 1 340 ? -15.361 -4.451 22.103 1.00 14.16 367 TRP B O 1
ATOM 8283 N N . LYS B 1 341 ? -16.398 -5.026 24.043 1.00 15.45 368 LYS B N 1
ATOM 8284 C CA . LYS B 1 341 ? -16.003 -6.426 24.054 1.00 16.04 368 LYS B CA 1
ATOM 8285 C C . LYS B 1 341 ? -17.242 -7.279 24.294 1.00 15.34 368 LYS B C 1
ATOM 8286 O O . LYS B 1 341 ? -17.976 -7.017 25.243 1.00 15.49 368 LYS B O 1
ATOM 8292 N N . ASN B 1 342 ? -17.475 -8.292 23.456 1.00 14.69 369 ASN B N 1
ATOM 8293 C CA . ASN B 1 342 ? -18.534 -9.271 23.721 1.00 14.29 369 ASN B CA 1
ATOM 8294 C C . ASN B 1 342 ? -18.026 -10.350 24.680 1.00 14.33 369 ASN B C 1
ATOM 8295 O O . ASN B 1 342 ? -16.827 -10.623 24.716 1.00 13.84 369 ASN B O 1
ATOM 8300 N N . ILE B 1 343 ? -18.936 -10.956 25.447 1.00 14.03 370 ILE B N 1
ATOM 8301 C CA . ILE B 1 343 ? -18.566 -11.967 26.453 1.00 13.93 370 ILE B CA 1
ATOM 8302 C C . ILE B 1 343 ? -18.160 -13.319 25.827 1.00 14.32 370 ILE B C 1
ATOM 8303 O O . ILE B 1 343 ? -17.669 -14.226 26.517 1.00 13.67 370 ILE B O 1
ATOM 8308 N N . TRP B 1 344 ? -18.374 -13.440 24.521 1.00 14.80 371 TRP B N 1
ATOM 8309 C CA . TRP B 1 344 ? -17.797 -14.523 23.724 1.00 15.91 371 TRP B CA 1
ATOM 8310 C C . TRP B 1 344 ? -17.322 -13.994 22.364 1.00 16.95 371 TRP B C 1
ATOM 8311 O O . TRP B 1 344 ? -17.707 -12.896 21.936 1.00 16.97 371 TRP B O 1
ATOM 8322 N N . GLU B 1 345 ? -16.470 -14.773 21.703 1.00 18.24 372 GLU B N 1
ATOM 8323 C CA . GLU B 1 345 ? -15.983 -14.459 20.361 1.00 20.12 372 GLU B CA 1
ATOM 8324 C C . GLU B 1 345 ? -15.983 -15.722 19.522 1.00 20.24 372 GLU B C 1
ATOM 8325 O O . GLU B 1 345 ? -15.891 -16.832 20.056 1.00 20.07 372 GLU B O 1
ATOM 8331 N N . TRP B 1 346 ? -16.086 -15.547 18.209 1.00 21.00 373 TRP B N 1
ATOM 8332 C CA . TRP B 1 346 ? -15.952 -16.652 17.280 1.00 21.76 373 TRP B CA 1
ATOM 8333 C C . TRP B 1 346 ? -14.500 -17.098 17.246 1.00 22.78 373 TRP B C 1
ATOM 8334 O O . TRP B 1 346 ? -13.591 -16.275 17.134 1.00 22.83 373 TRP B O 1
ATOM 8345 N N . GLY B 1 347 ? -14.286 -18.398 17.372 1.00 23.93 374 GLY B N 1
ATOM 8346 C CA . GLY B 1 347 ? -12.975 -18.965 17.117 1.00 25.77 374 GLY B CA 1
ATOM 8347 C C . GLY B 1 347 ? -13.012 -19.673 15.780 1.00 26.99 374 GLY B C 1
ATOM 8348 O O . GLY B 1 347 ? -13.533 -19.153 14.791 1.00 27.01 374 GLY B O 1
ATOM 8349 N N . MET B 1 348 ? -12.467 -20.880 15.775 1.00 28.29 375 MET B N 1
ATOM 8350 C CA . MET B 1 348 ? -12.450 -21.767 14.624 1.00 29.67 375 MET B CA 1
ATOM 8351 C C . MET B 1 348 ? -13.800 -22.479 14.446 1.00 29.48 375 MET B C 1
ATOM 8352 O O . MET B 1 348 ? -13.990 -23.568 14.973 1.00 29.60 375 MET B O 1
ATOM 8357 N N . TYR B 1 349 ? -14.733 -21.873 13.708 1.00 29.56 376 TYR B N 1
ATOM 8358 C CA . TYR B 1 349 ? -16.086 -22.441 13.549 1.00 29.55 376 TYR B CA 1
ATOM 8359 C C . TYR B 1 349 ? -16.041 -23.973 13.416 1.00 29.76 376 TYR B C 1
ATOM 8360 O O . TYR B 1 349 ? -15.315 -24.479 12.551 1.00 29.94 376 TYR B O 1
ATOM 8369 N N . PRO B 1 350 ? -16.810 -24.734 14.243 1.00 29.80 377 PRO B N 1
ATOM 8370 C CA . PRO B 1 350 ? -17.871 -24.570 15.261 1.00 29.78 377 PRO B CA 1
ATOM 8371 C C . PRO B 1 350 ? -17.936 -23.321 16.148 1.00 29.44 377 PRO B C 1
ATOM 8372 O O . PRO B 1 350 ? -19.045 -22.909 16.432 1.00 29.82 377 PRO B O 1
ATOM 8376 N N . GLU B 1 351 ? -16.873 -22.777 16.733 1.00 28.84 378 GLU B N 1
ATOM 8377 C CA . GLU B 1 351 ? -16.180 -23.206 17.933 1.00 27.84 378 GLU B CA 1
ATOM 8378 C C . GLU B 1 351 ? -16.139 -21.760 18.467 1.00 26.36 378 GLU B C 1
ATOM 8379 O O . GLU B 1 351 ? -15.835 -20.833 17.701 1.00 26.04 378 GLU B O 1
ATOM 8385 N N . ARG B 1 352 ? -16.494 -21.541 19.729 1.00 24.61 379 ARG B N 1
ATOM 8386 C CA . ARG B 1 352 ? -16.551 -20.176 20.262 1.00 23.10 379 ARG B CA 1
ATOM 8387 C C . ARG B 1 352 ? -15.692 -20.026 21.505 1.00 22.88 379 ARG B C 1
ATOM 8388 O O . ARG B 1 352 ? -15.599 -20.952 22.311 1.00 22.88 379 ARG B O 1
ATOM 8396 N N . ILE B 1 353 ? -15.053 -18.888 21.607 1.00 22.21 380 ILE B N 1
ATOM 8397 C CA . ILE B 1 353 ? -14.258 -18.538 22.726 1.00 21.94 380 ILE B CA 1
ATOM 8398 C C . ILE B 1 353 ? -15.099 -17.828 23.779 1.00 21.80 380 ILE B C 1
ATOM 8399 O O . ILE B 1 353 ? -15.708 -16.870 23.516 1.00 21.47 380 ILE B O 1
ATOM 8404 N N . LEU B 1 354 ? -15.117 -18.389 24.961 1.00 21.96 381 LEU B N 1
ATOM 8405 C CA . LEU B 1 354 ? -15.972 -17.955 26.014 1.00 22.05 381 LEU B CA 1
ATOM 8406 C C . LEU B 1 354 ? -15.178 -17.226 27.061 1.00 22.06 381 LEU B C 1
ATOM 8407 O O . LEU B 1 354 ? -14.229 -17.722 27.579 1.00 23.62 381 LEU B O 1
ATOM 8412 N N . HIS B 1 355 ? -15.613 -16.036 27.370 1.00 22.19 382 HIS B N 1
ATOM 8413 C CA . HIS B 1 355 ? -15.094 -15.260 28.470 1.00 20.41 382 HIS B CA 1
ATOM 8414 C C . HIS B 1 355 ? -15.865 -15.371 29.803 1.00 19.03 382 HIS B C 1
ATOM 8415 O O . HIS B 1 355 ? -15.832 -14.499 30.623 1.00 18.13 382 HIS B O 1
ATOM 8422 N N . TYR B 1 356 ? -16.507 -16.500 29.970 1.00 17.48 383 TYR B N 1
ATOM 8423 C CA . TYR B 1 356 ? -17.427 -16.784 31.056 1.00 16.58 383 TYR B CA 1
ATOM 8424 C C . TYR B 1 356 ? -17.571 -18.269 31.290 1.00 16.55 383 TYR B C 1
ATOM 8425 O O . TYR B 1 356 ? -17.328 -19.038 30.418 1.00 16.44 383 TYR B O 1
ATOM 8434 N N . GLU B 1 357 ? -17.993 -18.625 32.480 1.00 16.33 384 GLU B N 1
ATOM 8435 C CA . GLU B 1 357 ? -18.490 -19.954 32.804 1.00 16.99 384 GLU B CA 1
ATOM 8436 C C . GLU B 1 357 ? -19.906 -19.796 33.354 1.00 15.95 384 GLU B C 1
ATOM 8437 O O . GLU B 1 357 ? -20.243 -18.738 33.885 1.00 15.99 384 GLU B O 1
ATOM 8443 N N . ILE B 1 358 ? -20.724 -20.839 33.238 1.00 15.39 385 ILE B N 1
ATOM 8444 C CA . ILE B 1 358 ? -22.040 -20.845 33.892 1.00 15.00 385 ILE B CA 1
ATOM 8445 C C . ILE B 1 358 ? -22.202 -22.046 34.818 1.00 15.11 385 ILE B C 1
ATOM 8446 O O . ILE B 1 358 ? -22.092 -23.202 34.388 1.00 14.91 385 ILE B O 1
ATOM 8451 N N . ASP B 1 359 ? -22.470 -21.749 36.085 1.00 14.99 386 ASP B N 1
ATOM 8452 C CA . ASP B 1 359 ? -22.777 -22.754 37.090 1.00 15.10 386 ASP B CA 1
ATOM 8453 C C . ASP B 1 359 ? -24.300 -22.789 37.255 1.00 14.61 386 ASP B C 1
ATOM 8454 O O . ASP B 1 359 ? -24.904 -21.799 37.680 1.00 13.98 386 ASP B O 1
ATOM 8459 N N . ILE B 1 360 ? -24.914 -23.919 36.906 1.00 13.99 387 ILE B N 1
ATOM 8460 C CA . ILE B 1 360 ? -26.367 -24.065 37.038 1.00 13.99 387 ILE B CA 1
ATOM 8461 C C . ILE B 1 360 ? -26.782 -25.030 38.151 1.00 14.03 387 ILE B C 1
ATOM 8462 O O . ILE B 1 360 ? -27.899 -25.539 38.144 1.00 14.08 387 ILE B O 1
ATOM 8467 N N . SER B 1 361 ? -25.900 -25.250 39.125 1.00 14.18 388 SER B N 1
ATOM 8468 C CA . SER B 1 361 ? -26.188 -26.193 40.211 1.00 14.47 388 SER B CA 1
ATOM 8469 C C . SER B 1 361 ? -27.430 -25.826 41.050 1.00 14.42 388 SER B C 1
ATOM 8470 O O . SER B 1 361 ? -28.076 -26.707 41.630 1.00 14.23 388 SER B O 1
ATOM 8473 N N . ALA B 1 362 ? -27.777 -24.539 41.083 1.00 14.07 389 ALA B N 1
ATOM 8474 C CA . ALA B 1 362 ? -28.988 -24.065 41.763 1.00 13.95 389 ALA B CA 1
ATOM 8475 C C . ALA B 1 362 ? -30.294 -24.322 40.982 1.00 13.81 389 ALA B C 1
ATOM 8476 O O . ALA B 1 362 ? -31.394 -24.181 41.535 1.00 14.26 389 ALA B O 1
ATOM 8478 N N . ALA B 1 363 ? -30.173 -24.686 39.704 1.00 13.36 390 ALA B N 1
ATOM 8479 C CA . ALA B 1 363 ? -31.330 -25.021 38.857 1.00 12.49 390 ALA B CA 1
ATOM 8480 C C . ALA B 1 363 ? -30.882 -25.858 37.656 1.00 12.07 390 ALA B C 1
ATOM 8481 O O . ALA B 1 363 ? -30.826 -25.356 36.528 1.00 11.62 390 ALA B O 1
ATOM 8483 N N . PRO B 1 364 ? -30.558 -27.145 37.893 1.00 11.73 391 PRO B N 1
ATOM 8484 C CA . PRO B 1 364 ? -29.913 -28.011 36.890 1.00 11.58 391 PRO B CA 1
ATOM 8485 C C . PRO B 1 364 ? -30.711 -28.275 35.615 1.00 11.45 391 PRO B C 1
ATOM 8486 O O . PRO B 1 364 ? -30.136 -28.692 34.603 1.00 11.60 391 PRO B O 1
ATOM 8490 N N . TRP B 1 365 ? -32.016 -28.022 35.647 1.00 11.11 392 TRP B N 1
ATOM 8491 C CA . TRP B 1 365 ? -32.846 -28.184 34.460 1.00 10.81 392 TRP B CA 1
ATOM 8492 C C . TRP B 1 365 ? -32.497 -27.182 33.345 1.00 10.92 392 TRP B C 1
ATOM 8493 O O . TRP B 1 365 ? -32.945 -27.347 32.208 1.00 10.44 392 TRP B O 1
ATOM 8504 N N . LEU B 1 366 ? -31.694 -26.160 33.672 1.00 10.87 393 LEU B N 1
ATOM 8505 C CA . LEU B 1 366 ? -31.336 -25.077 32.731 1.00 11.33 393 LEU B CA 1
ATOM 8506 C C . LEU B 1 366 ? -30.498 -25.506 31.508 1.00 11.93 393 LEU B C 1
ATOM 8507 O O . LEU B 1 366 ? -30.360 -24.731 30.553 1.00 11.74 393 LEU B O 1
ATOM 8512 N N . ASP B 1 367 ? -29.951 -26.726 31.532 1.00 12.29 394 ASP B N 1
ATOM 8513 C CA . ASP B 1 367 ? -29.287 -27.281 30.338 1.00 13.23 394 ASP B CA 1
ATOM 8514 C C . ASP B 1 367 ? -30.231 -28.074 29.433 1.00 13.54 394 ASP B C 1
ATOM 8515 O O . ASP B 1 367 ? -29.810 -28.631 28.406 1.00 13.48 394 ASP B O 1
ATOM 8520 N N . TRP B 1 368 ? -31.509 -28.120 29.812 1.00 13.94 395 TRP B N 1
ATOM 8521 C CA . TRP B 1 368 ? -32.518 -28.876 29.074 1.00 14.65 395 TRP B CA 1
ATOM 8522 C C . TRP B 1 368 ? -32.111 -30.344 28.880 1.00 15.61 395 TRP B C 1
ATOM 8523 O O . TRP B 1 368 ? -32.555 -31.005 27.935 1.00 15.84 395 TRP B O 1
ATOM 8534 N N . GLY B 1 369 ? -31.261 -30.837 29.783 1.00 16.72 396 GLY B N 1
ATOM 8535 C CA . GLY B 1 369 ? -30.729 -32.203 29.716 1.00 18.10 396 GLY B CA 1
ATOM 8536 C C . GLY B 1 369 ? -30.148 -32.586 28.366 1.00 19.16 396 GLY B C 1
ATOM 8537 O O . GLY B 1 369 ? -30.132 -33.768 27.998 1.00 19.12 396 GLY B O 1
ATOM 8538 N N . THR B 1 370 ? -29.654 -31.586 27.637 1.00 19.74 397 THR B N 1
ATOM 8539 C CA . THR B 1 370 ? -29.250 -31.759 26.251 1.00 20.69 397 THR B CA 1
ATOM 8540 C C . THR B 1 370 ? -27.867 -31.170 25.979 1.00 21.20 397 THR B C 1
ATOM 8541 O O . THR B 1 370 ? -27.604 -30.007 26.287 1.00 20.99 397 THR B O 1
ATOM 8545 N N . GLU B 1 371 ? -26.989 -31.991 25.409 1.00 21.82 398 GLU B N 1
ATOM 8546 C CA . GLU B 1 371 ? -25.729 -31.505 24.854 1.00 22.94 398 GLU B CA 1
ATOM 8547 C C . GLU B 1 371 ? -26.010 -31.040 23.428 1.00 22.29 398 GLU B C 1
ATOM 8548 O O . GLU B 1 371 ? -26.554 -31.793 22.616 1.00 22.23 398 GLU B O 1
ATOM 8554 N N . LYS B 1 372 ? -25.657 -29.790 23.135 1.00 21.90 399 LYS B N 1
ATOM 8555 C CA . LYS B 1 372 ? -25.944 -29.188 21.834 1.00 21.62 399 LYS B CA 1
ATOM 8556 C C . LYS B 1 372 ? -24.812 -29.396 20.830 1.00 21.74 399 LYS B C 1
ATOM 8557 O O . LYS B 1 372 ? -23.670 -29.652 21.207 1.00 21.38 399 LYS B O 1
ATOM 8563 N N . GLN B 1 373 ? -25.147 -29.264 19.551 1.00 21.99 400 GLN B N 1
ATOM 8564 C CA . GLN B 1 373 ? -24.157 -29.192 18.487 1.00 22.28 400 GLN B CA 1
ATOM 8565 C C . GLN B 1 373 ? -23.552 -27.784 18.473 1.00 21.56 400 GLN B C 1
ATOM 8566 O O . GLN B 1 373 ? -24.290 -26.796 18.362 1.00 21.02 400 GLN B O 1
ATOM 8572 N N . LEU B 1 374 ? -22.224 -27.689 18.577 1.00 20.46 401 LEU B N 1
ATOM 8573 C CA . LEU B 1 374 ? -21.545 -26.401 18.413 1.00 19.98 401 LEU B CA 1
ATOM 8574 C C . LEU B 1 374 ? -21.943 -25.757 17.076 1.00 19.18 401 LEU B C 1
ATOM 8575 O O . LEU B 1 374 ? -22.145 -26.473 16.084 1.00 18.83 401 LEU B O 1
ATOM 8580 N N . PRO B 1 375 ? -22.048 -24.407 17.030 1.00 18.52 402 PRO B N 1
ATOM 8581 C CA . PRO B 1 375 ? -21.660 -23.385 18.012 1.00 18.03 402 PRO B CA 1
ATOM 8582 C C . PRO B 1 375 ? -22.620 -23.193 19.191 1.00 17.61 402 PRO B C 1
ATOM 8583 O O . PRO B 1 375 ? -22.337 -22.384 20.076 1.00 17.28 402 PRO B O 1
ATOM 8587 N N . GLU B 1 376 ? -23.741 -23.907 19.190 1.00 17.49 403 GLU B N 1
ATOM 8588 C CA . GLU B 1 376 ? -24.679 -23.845 20.316 1.00 17.33 403 GLU B CA 1
ATOM 8589 C C . GLU B 1 376 ? -24.143 -24.604 21.521 1.00 17.04 403 GLU B C 1
ATOM 8590 O O . GLU B 1 376 ? -23.495 -25.646 21.361 1.00 17.23 403 GLU B O 1
ATOM 8596 N N . ILE B 1 377 ? -24.395 -24.066 22.717 1.00 16.22 404 ILE B N 1
ATOM 8597 C CA . ILE B 1 377 ? -23.970 -24.685 23.976 1.00 15.62 404 ILE B CA 1
ATOM 8598 C C . ILE B 1 377 ? -25.058 -24.504 25.034 1.00 15.37 404 ILE B C 1
ATOM 8599 O O . ILE B 1 377 ? -25.497 -23.379 25.274 1.00 15.42 404 ILE B O 1
ATOM 8604 N N . ASN B 1 378 ? -25.485 -25.607 25.657 1.00 14.86 405 ASN B N 1
ATOM 8605 C CA . ASN B 1 378 ? -26.355 -25.563 26.842 1.00 14.22 405 ASN B CA 1
ATOM 8606 C C . ASN B 1 378 ? -25.520 -25.753 28.117 1.00 14.26 405 ASN B C 1
ATOM 8607 O O . ASN B 1 378 ? -24.617 -26.594 28.131 1.00 14.50 405 ASN B O 1
ATOM 8612 N N . PRO B 1 379 ? -25.800 -24.974 29.186 1.00 13.92 406 PRO B N 1
ATOM 8613 C CA . PRO B 1 379 ? -26.803 -23.909 29.262 1.00 13.82 406 PRO B CA 1
ATOM 8614 C C . PRO B 1 379 ? -26.354 -22.657 28.507 1.00 13.84 406 PRO B C 1
ATOM 8615 O O . PRO B 1 379 ? -25.156 -22.381 28.439 1.00 14.22 406 PRO B O 1
ATOM 8619 N N . LYS B 1 380 ? -27.317 -21.930 27.939 1.00 13.70 407 LYS B N 1
ATOM 8620 C CA . LYS B 1 380 ? -27.064 -20.666 27.223 1.00 13.51 407 LYS B CA 1
ATOM 8621 C C . LYS B 1 380 ? -26.863 -19.523 28.209 1.00 12.85 407 LYS B C 1
ATOM 8622 O O . LYS B 1 380 ? -27.383 -19.569 29.326 1.00 12.37 407 LYS B O 1
ATOM 8628 N N . LEU B 1 381 ? -26.139 -18.484 27.790 1.00 12.02 408 LEU B N 1
ATOM 8629 C CA . LEU B 1 381 ? -26.143 -17.211 28.523 1.00 11.79 408 LEU B CA 1
ATOM 8630 C C . LEU B 1 381 ? -27.569 -16.772 28.811 1.00 11.16 408 LEU B C 1
ATOM 8631 O O . LEU B 1 381 ? -27.879 -16.299 29.904 1.00 11.47 408 LEU B O 1
ATOM 8636 N N . GLY B 1 382 ? -28.432 -16.935 27.817 1.00 10.96 409 GLY B N 1
ATOM 8637 C CA . GLY B 1 382 ? -29.844 -16.659 27.989 1.00 10.61 409 GLY B CA 1
ATOM 8638 C C . GLY B 1 382 ? -30.541 -16.280 26.705 1.00 10.18 409 GLY B C 1
ATOM 8639 O O . GLY B 1 382 ? -30.062 -16.571 25.608 1.00 10.57 409 GLY B O 1
ATOM 8640 N N . TRP B 1 383 ? -31.700 -15.653 26.880 1.00 9.76 410 TRP B N 1
ATOM 8641 C CA . TRP B 1 383 ? -32.573 -15.146 25.827 1.00 9.08 410 TRP B CA 1
ATOM 8642 C C . TRP B 1 383 ? -33.581 -14.262 26.556 1.00 8.88 410 TRP B C 1
ATOM 8643 O O . TRP B 1 383 ? -33.759 -14.390 27.770 1.00 8.12 410 TRP B O 1
ATOM 8654 N N . MET B 1 384 ? -34.230 -13.366 25.821 1.00 8.91 411 MET B N 1
ATOM 8655 C CA . MET B 1 384 ? -35.107 -12.351 26.425 1.00 9.48 411 MET B CA 1
ATOM 8656 C C . MET B 1 384 ? -34.377 -11.559 27.519 1.00 9.23 411 MET B C 1
ATOM 8657 O O . MET B 1 384 ? -34.943 -11.261 28.573 1.00 8.89 411 MET B O 1
ATOM 8662 N N . ILE B 1 385 ? -33.118 -11.213 27.249 1.00 8.75 412 ILE B N 1
ATOM 8663 C CA . ILE B 1 385 ? -32.314 -10.462 28.206 1.00 9.06 412 ILE B CA 1
ATOM 8664 C C . ILE B 1 385 ? -32.620 -8.970 28.069 1.00 9.29 412 ILE B C 1
ATOM 8665 O O . ILE B 1 385 ? -31.851 -8.202 27.470 1.00 9.85 412 ILE B O 1
ATOM 8670 N N . GLY B 1 386 ? -33.756 -8.572 28.637 1.00 9.35 413 GLY B N 1
ATOM 8671 C CA . GLY B 1 386 ? -34.265 -7.210 28.475 1.00 9.30 413 GLY B CA 1
ATOM 8672 C C . GLY B 1 386 ? -33.768 -6.240 29.523 1.00 9.27 413 GLY B C 1
ATOM 8673 O O . GLY B 1 386 ? -34.058 -5.046 29.455 1.00 9.13 413 GLY B O 1
ATOM 8674 N N . ASP B 1 387 ? -33.005 -6.757 30.487 1.00 9.16 414 ASP B N 1
ATOM 8675 C CA . ASP B 1 387 ? -32.530 -5.969 31.614 1.00 9.17 414 ASP B CA 1
ATOM 8676 C C . ASP B 1 387 ? -31.220 -6.565 32.123 1.00 9.42 414 ASP B C 1
ATOM 8677 O O . ASP B 1 387 ? -31.089 -7.787 32.274 1.00 9.16 414 ASP B O 1
ATOM 8682 N N . ILE B 1 388 ? -30.251 -5.692 32.362 1.00 9.47 415 ILE B N 1
ATOM 8683 C CA . ILE B 1 388 ? -28.980 -6.071 32.968 1.00 9.88 415 ILE B CA 1
ATOM 8684 C C . ILE B 1 388 ? -28.605 -4.986 33.970 1.00 9.96 415 ILE B C 1
ATOM 8685 O O . ILE B 1 388 ? -28.847 -3.795 33.721 1.00 9.67 415 ILE B O 1
ATOM 8690 N N . GLU B 1 389 ? -28.055 -5.399 35.112 1.00 10.06 416 GLU B N 1
ATOM 8691 C CA . GLU B 1 389 ? -27.700 -4.468 36.182 1.00 10.84 416 GLU B CA 1
ATOM 8692 C C . GLU B 1 389 ? -26.283 -4.681 36.698 1.00 11.20 416 GLU B C 1
ATOM 8693 O O . GLU B 1 389 ? -25.861 -5.820 36.905 1.00 11.27 416 GLU B O 1
ATOM 8699 N N . ILE B 1 390 ? -25.561 -3.582 36.899 1.00 10.81 417 ILE B N 1
ATOM 8700 C CA . ILE B 1 390 ? -24.345 -3.590 37.715 1.00 11.04 417 ILE B CA 1
ATOM 8701 C C . ILE B 1 390 ? -24.694 -3.020 39.096 1.00 11.38 417 ILE B C 1
ATOM 8702 O O . ILE B 1 390 ? -25.266 -1.928 39.209 1.00 10.65 417 ILE B O 1
ATOM 8707 N N . ASP B 1 391 ? -24.388 -3.789 40.137 1.00 11.89 418 ASP B N 1
ATOM 8708 C CA . ASP B 1 391 ? -24.548 -3.347 41.522 1.00 12.60 418 ASP B CA 1
ATOM 8709 C C . ASP B 1 391 ? -23.890 -1.964 41.701 1.00 12.98 418 ASP B C 1
ATOM 8710 O O . ASP B 1 391 ? -22.686 -1.822 41.470 1.00 13.02 418 ASP B O 1
ATOM 8715 N N . PRO B 1 392 ? -24.678 -0.941 42.096 1.00 13.40 419 PRO B N 1
ATOM 8716 C CA . PRO B 1 392 ? -24.091 0.393 42.309 1.00 13.70 419 PRO B CA 1
ATOM 8717 C C . PRO B 1 392 ? -23.090 0.455 43.471 1.00 14.16 419 PRO B C 1
ATOM 8718 O O . PRO B 1 392 ? -22.384 1.456 43.606 1.00 14.11 419 PRO B O 1
ATOM 8722 N N . PHE B 1 393 ? -23.016 -0.607 44.277 1.00 14.54 420 PHE B N 1
ATOM 8723 C CA . PHE B 1 393 ? -22.072 -0.673 45.404 1.00 15.20 420 PHE B CA 1
ATOM 8724 C C . PHE B 1 393 ? -21.004 -1.760 45.254 1.00 15.54 420 PHE B C 1
ATOM 8725 O O . PHE B 1 393 ? -20.165 -1.971 46.143 1.00 15.67 420 PHE B O 1
ATOM 8733 N N . ASN B 1 394 ? -21.020 -2.426 44.107 1.00 15.45 421 ASN B N 1
ATOM 8734 C CA . ASN B 1 394 ? -20.039 -3.450 43.813 1.00 15.38 421 ASN B CA 1
ATOM 8735 C C . ASN B 1 394 ? -19.864 -3.631 42.311 1.00 15.02 421 ASN B C 1
ATOM 8736 O O . ASN B 1 394 ? -20.674 -4.290 41.660 1.00 14.94 421 ASN B O 1
ATOM 8741 N N . SER B 1 395 ? -18.797 -3.039 41.776 1.00 14.72 422 SER B N 1
ATOM 8742 C CA . SER B 1 395 ? -18.448 -3.152 40.353 1.00 14.78 422 SER B CA 1
ATOM 8743 C C . SER B 1 395 ? -18.268 -4.594 39.872 1.00 14.77 422 SER B C 1
ATOM 8744 O O . SER B 1 395 ? -18.348 -4.864 38.676 1.00 14.66 422 SER B O 1
ATOM 8747 N N . ASP B 1 396 ? -18.026 -5.507 40.807 1.00 14.78 423 ASP B N 1
ATOM 8748 C CA . ASP B 1 396 ? -17.838 -6.915 40.488 1.00 15.40 423 ASP B CA 1
ATOM 8749 C C . ASP B 1 396 ? -19.138 -7.715 40.399 1.00 15.66 423 ASP B C 1
ATOM 8750 O O . ASP B 1 396 ? -19.124 -8.875 39.986 1.00 15.91 423 ASP B O 1
ATOM 8755 N N . ARG B 1 397 ? -20.261 -7.102 40.766 1.00 15.95 424 ARG B N 1
ATOM 8756 C CA . ARG B 1 397 ? -21.536 -7.816 40.757 1.00 16.08 424 ARG B CA 1
ATOM 8757 C C . ARG B 1 397 ? -22.479 -7.356 39.646 1.00 16.05 424 ARG B C 1
ATOM 8758 O O . ARG B 1 397 ? -22.820 -6.177 39.561 1.00 15.44 424 ARG B O 1
ATOM 8766 N N . MET B 1 398 ? -22.878 -8.303 38.796 1.00 16.13 425 MET B N 1
ATOM 8767 C CA . MET B 1 398 ? -23.865 -8.073 37.737 1.00 17.18 425 MET B CA 1
ATOM 8768 C C . MET B 1 398 ? -25.032 -9.046 37.914 1.00 15.86 425 MET B C 1
ATOM 8769 O O . MET B 1 398 ? -24.846 -10.150 38.418 1.00 15.29 425 MET B O 1
ATOM 8774 N N . MET B 1 399 ? -26.231 -8.624 37.518 1.00 14.58 426 MET B N 1
ATOM 8775 C CA . MET B 1 399 ? -27.374 -9.527 37.397 1.00 14.07 426 MET B CA 1
ATOM 8776 C C . MET B 1 399 ? -28.079 -9.226 36.084 1.00 12.70 426 MET B C 1
ATOM 8777 O O . MET B 1 399 ? -28.167 -8.070 35.683 1.00 11.90 426 MET B O 1
ATOM 8782 N N . TYR B 1 400 ? -28.561 -10.267 35.414 1.00 11.27 427 TYR B N 1
ATOM 8783 C CA . TYR B 1 400 ? -29.404 -10.087 34.235 1.00 10.17 427 TYR B CA 1
ATOM 8784 C C . TYR B 1 400 ? -30.513 -11.125 34.188 1.00 9.49 427 TYR B C 1
ATOM 8785 O O . TYR B 1 400 ? -30.399 -12.197 34.791 1.00 8.99 427 TYR B O 1
ATOM 8794 N N . VAL B 1 401 ? -31.576 -10.790 33.464 1.00 8.76 428 VAL B N 1
ATOM 8795 C CA . VAL B 1 401 ? -32.764 -11.623 33.378 1.00 8.21 428 VAL B CA 1
ATOM 8796 C C . VAL B 1 401 ? -32.750 -12.437 32.096 1.00 8.22 428 VAL B C 1
ATOM 8797 O O . VAL B 1 401 ? -32.115 -12.051 31.116 1.00 8.55 428 VAL B O 1
ATOM 8801 N N . THR B 1 402 ? -33.448 -13.568 32.113 1.00 8.05 429 THR B N 1
ATOM 8802 C CA . THR B 1 402 ? -33.685 -14.356 30.905 1.00 8.37 429 THR B CA 1
ATOM 8803 C C . THR B 1 402 ? -35.141 -14.813 30.905 1.00 8.73 429 THR B C 1
ATOM 8804 O O . THR B 1 402 ? -35.865 -14.555 31.867 1.00 9.25 429 THR B O 1
ATOM 8808 N N . GLY B 1 403 ? -35.569 -15.488 29.839 1.00 9.12 430 GLY B N 1
ATOM 8809 C CA . GLY B 1 403 ? -36.920 -16.052 29.781 1.00 9.03 430 GLY B CA 1
ATOM 8810 C C . GLY B 1 403 ? -37.179 -17.158 30.802 1.00 9.52 430 GLY B C 1
ATOM 8811 O O . GLY B 1 403 ? -38.326 -17.588 30.978 1.00 9.30 430 GLY B O 1
ATOM 8812 N N . ALA B 1 404 ? -36.122 -17.617 31.480 1.00 9.16 431 ALA B N 1
ATOM 8813 C CA . ALA B 1 404 ? -36.248 -18.730 32.427 1.00 9.42 431 ALA B CA 1
ATOM 8814 C C . ALA B 1 404 ? -35.660 -18.498 33.817 1.00 9.38 431 ALA B C 1
ATOM 8815 O O . ALA B 1 404 ? -36.010 -19.218 34.747 1.00 9.41 431 ALA B O 1
ATOM 8817 N N . THR B 1 405 ? -34.753 -17.535 33.965 1.00 8.96 432 THR B N 1
ATOM 8818 C CA . THR B 1 405 ? -34.057 -17.362 35.249 1.00 9.28 432 THR B CA 1
ATOM 8819 C C . THR B 1 405 ? -33.445 -15.974 35.409 1.00 9.38 432 THR B C 1
ATOM 8820 O O . THR B 1 405 ? -33.624 -15.102 34.553 1.00 9.34 432 THR B O 1
ATOM 8824 N N . ILE B 1 406 ? -32.754 -15.768 36.528 1.00 9.40 433 ILE B N 1
ATOM 8825 C CA . ILE B 1 406 ? -31.866 -14.627 36.705 1.00 9.29 433 ILE B CA 1
ATOM 8826 C C . ILE B 1 406 ? -30.452 -15.174 36.895 1.00 9.07 433 ILE B C 1
ATOM 8827 O O . ILE B 1 406 ? -30.214 -16.021 37.757 1.00 8.37 433 ILE B O 1
ATOM 8832 N N . TYR B 1 407 ? -29.521 -14.677 36.090 1.00 9.15 434 TYR B N 1
ATOM 8833 C CA . TYR B 1 407 ? -28.125 -15.040 36.225 1.00 9.48 434 TYR B CA 1
ATOM 8834 C C . TYR B 1 407 ? -27.356 -13.861 36.786 1.00 9.90 434 TYR B C 1
ATOM 8835 O O . TYR B 1 407 ? -27.771 -12.710 36.632 1.00 9.70 434 TYR B O 1
ATOM 8844 N N . GLY B 1 408 ? -26.218 -14.148 37.411 1.00 10.27 435 GLY B N 1
ATOM 8845 C CA . GLY B 1 408 ? -25.352 -13.095 37.921 1.00 11.45 435 GLY B CA 1
ATOM 8846 C C . GLY B 1 408 ? -23.966 -13.587 38.273 1.00 12.31 435 GLY B C 1
ATOM 8847 O O . GLY B 1 408 ? -23.701 -14.792 38.251 1.00 12.26 435 GLY B O 1
ATOM 8848 N N . CYS B 1 409 ? -23.089 -12.648 38.619 1.00 13.09 436 CYS B N 1
ATOM 8849 C CA . CYS B 1 409 ? -21.710 -12.973 38.968 1.00 14.17 436 CYS B CA 1
ATOM 8850 C C . CYS B 1 409 ? -21.226 -12.091 40.102 1.00 14.66 436 CYS B C 1
ATOM 8851 O O . CYS B 1 409 ? -21.870 -11.091 40.440 1.00 14.98 436 CYS B O 1
ATOM 8854 N N . ASP B 1 410 ? -20.082 -12.460 40.673 1.00 15.15 437 ASP B N 1
ATOM 8855 C CA . ASP B 1 410 ? -19.467 -11.681 41.741 1.00 15.49 437 ASP B CA 1
ATOM 8856 C C . ASP B 1 410 ? -18.009 -11.325 41.438 1.00 15.25 437 ASP B C 1
ATOM 8857 O O . ASP B 1 410 ? -17.322 -10.743 42.277 1.00 15.30 437 ASP B O 1
ATOM 8862 N N . ASN B 1 411 ? -17.558 -11.635 40.223 1.00 15.16 438 ASN B N 1
ATOM 8863 C CA . ASN B 1 411 ? -16.190 -11.315 39.792 1.00 15.24 438 ASN B CA 1
ATOM 8864 C C . ASN B 1 411 ? -16.145 -10.586 38.446 1.00 15.17 438 ASN B C 1
ATOM 8865 O O . ASN B 1 411 ? -15.244 -10.824 37.633 1.00 15.36 438 ASN B O 1
ATOM 8870 N N . LEU B 1 412 ? -17.108 -9.698 38.211 1.00 15.14 439 LEU B N 1
ATOM 8871 C CA . LEU B 1 412 ? -17.270 -9.093 36.883 1.00 15.33 439 LEU B CA 1
ATOM 8872 C C . LEU B 1 412 ? -15.983 -8.482 36.294 1.00 15.63 439 LEU B C 1
ATOM 8873 O O . LEU B 1 412 ? -15.680 -8.699 35.122 1.00 15.68 439 LEU B O 1
ATOM 8878 N N . THR B 1 413 ? -15.239 -7.727 37.100 1.00 16.18 440 THR B N 1
ATOM 8879 C CA . THR B 1 413 ? -14.050 -7.025 36.598 1.00 16.98 440 THR B CA 1
ATOM 8880 C C . THR B 1 413 ? -12.868 -7.940 36.242 1.00 17.51 440 THR B C 1
ATOM 8881 O O . THR B 1 413 ? -11.903 -7.475 35.621 1.00 17.80 440 THR B O 1
ATOM 8885 N N . ASP B 1 414 ? -12.947 -9.223 36.616 1.00 17.58 441 ASP B N 1
ATOM 8886 C CA . ASP B 1 414 ? -11.983 -10.236 36.137 1.00 17.94 441 ASP B CA 1
ATOM 8887 C C . ASP B 1 414 ? -11.912 -10.244 34.613 1.00 17.97 441 ASP B C 1
ATOM 8888 O O . ASP B 1 414 ? -10.848 -10.455 34.039 1.00 17.70 441 ASP B O 1
ATOM 8893 N N . TRP B 1 415 ? -13.063 -10.007 33.977 1.00 18.02 442 TRP B N 1
ATOM 8894 C CA . TRP B 1 415 ? -13.185 -9.848 32.529 1.00 18.17 442 TRP B CA 1
ATOM 8895 C C . TRP B 1 415 ? -12.220 -8.779 31.988 1.00 18.67 442 TRP B C 1
ATOM 8896 O O . TRP B 1 415 ? -11.607 -8.975 30.941 1.00 18.77 442 TRP B O 1
ATOM 8907 N N . ASP B 1 416 ? -12.098 -7.660 32.704 1.00 19.13 443 ASP B N 1
ATOM 8908 C CA . ASP B 1 416 ? -11.239 -6.547 32.289 1.00 19.92 443 ASP B CA 1
ATOM 8909 C C . ASP B 1 416 ? -9.745 -6.857 32.452 1.00 20.94 443 ASP B C 1
ATOM 8910 O O . ASP B 1 416 ? -8.902 -6.158 31.878 1.00 20.51 443 ASP B O 1
ATOM 8915 N N . ARG B 1 417 ? -9.426 -7.889 33.235 1.00 22.00 444 ARG B N 1
ATOM 8916 C CA . ARG B 1 417 ? -8.035 -8.312 33.416 1.00 23.68 444 ARG B CA 1
ATOM 8917 C C . ARG B 1 417 ? -7.736 -9.687 32.792 1.00 23.89 444 ARG B C 1
ATOM 8918 O O . ARG B 1 417 ? -6.800 -10.380 33.206 1.00 24.58 444 ARG B O 1
ATOM 8926 N N . GLY B 1 418 ? -8.535 -10.066 31.792 1.00 23.92 445 GLY B N 1
ATOM 8927 C CA . GLY B 1 418 ? -8.305 -11.287 31.017 1.00 23.94 445 GLY B CA 1
ATOM 8928 C C . GLY B 1 418 ? -8.783 -12.589 31.643 1.00 23.83 445 GLY B C 1
ATOM 8929 O O . GLY B 1 418 ? -8.387 -13.669 31.204 1.00 24.39 445 GLY B O 1
ATOM 8930 N N . GLY B 1 419 ? -9.628 -12.489 32.666 1.00 23.30 446 GLY B N 1
ATOM 8931 C CA . GLY B 1 419 ? -10.223 -13.662 33.307 1.00 22.83 446 GLY B CA 1
ATOM 8932 C C . GLY B 1 419 ? -11.653 -13.899 32.849 1.00 22.29 446 GLY B C 1
ATOM 8933 O O . GLY B 1 419 ? -12.216 -13.103 32.101 1.00 22.47 446 GLY B O 1
ATOM 8934 N N . LYS B 1 420 ? -12.238 -15.005 33.295 1.00 21.66 447 LYS B N 1
ATOM 8935 C CA . LYS B 1 420 ? -13.583 -15.379 32.891 1.00 20.85 447 LYS B CA 1
ATOM 8936 C C . LYS B 1 420 ? -14.581 -14.957 33.955 1.00 20.06 447 LYS B C 1
ATOM 8937 O O . LYS B 1 420 ? -14.335 -15.137 35.154 1.00 20.00 447 LYS B O 1
ATOM 8943 N N . VAL B 1 421 ? -15.704 -14.402 33.508 1.00 18.87 448 VAL B N 1
ATOM 8944 C CA . VAL B 1 421 ? -16.819 -14.068 34.389 1.00 17.86 448 VAL B CA 1
ATOM 8945 C C . VAL B 1 421 ? -17.440 -15.369 34.921 1.00 17.12 448 VAL B C 1
ATOM 8946 O O . VAL B 1 421 ? -17.779 -16.265 34.145 1.00 17.16 448 VAL B O 1
ATOM 8950 N N . LYS B 1 422 ? -17.568 -15.476 36.239 1.00 16.47 449 LYS B N 1
ATOM 8951 C CA . LYS B 1 422 ? -18.164 -16.661 36.852 1.00 16.23 449 LYS B CA 1
ATOM 8952 C C . LYS B 1 422 ? -19.667 -16.459 37.043 1.00 15.07 449 LYS B C 1
ATOM 8953 O O . LYS B 1 422 ? -20.112 -15.938 38.063 1.00 14.91 449 LYS B O 1
ATOM 8959 N N . ILE B 1 423 ? -20.445 -16.863 36.048 1.00 14.49 450 ILE B N 1
ATOM 8960 C CA . ILE B 1 423 ? -21.897 -16.701 36.111 1.00 13.53 450 ILE B CA 1
ATOM 8961 C C . ILE B 1 423 ? -22.520 -17.875 36.856 1.00 13.75 450 ILE B C 1
ATOM 8962 O O . ILE B 1 423 ? -22.089 -19.012 36.699 1.00 13.47 450 ILE B O 1
ATOM 8967 N N . GLU B 1 424 ? -23.527 -17.579 37.675 1.00 13.56 451 GLU B N 1
ATOM 8968 C CA . GLU B 1 424 ? -24.322 -18.594 38.354 1.00 13.94 451 GLU B CA 1
ATOM 8969 C C . GLU B 1 424 ? -25.784 -18.146 38.443 1.00 13.09 451 GLU B C 1
ATOM 8970 O O . GLU B 1 424 ? -26.084 -16.967 38.261 1.00 12.29 451 GLU B O 1
ATOM 8976 N N . VAL B 1 425 ? -26.675 -19.094 38.726 1.00 12.79 452 VAL B N 1
ATOM 8977 C CA . VAL B 1 425 ? -28.096 -18.798 38.966 1.00 12.68 452 VAL B CA 1
ATOM 8978 C C . VAL B 1 425 ? -28.239 -17.943 40.222 1.00 12.67 452 VAL B C 1
ATOM 8979 O O . VAL B 1 425 ? -27.755 -18.317 41.293 1.00 11.99 452 VAL B O 1
ATOM 8983 N N . LYS B 1 426 ? -28.894 -16.794 40.076 1.00 12.45 453 LYS B N 1
ATOM 8984 C CA . LYS B 1 426 ? -29.160 -15.897 41.200 1.00 13.09 453 LYS B CA 1
ATOM 8985 C C . LYS B 1 426 ? -30.658 -15.751 41.466 1.00 13.04 453 LYS B C 1
ATOM 8986 O O . LYS B 1 426 ? -31.105 -14.711 41.951 1.00 14.05 453 LYS B O 1
ATOM 8992 N N . ALA B 1 427 ? -31.431 -16.786 41.160 1.00 12.61 454 ALA B N 1
ATOM 8993 C CA . ALA B 1 427 ? -32.890 -16.701 41.245 1.00 11.98 454 ALA B CA 1
ATOM 8994 C C . ALA B 1 427 ? -33.483 -17.570 42.362 1.00 11.72 454 ALA B C 1
ATOM 8995 O O . ALA B 1 427 ? -34.692 -17.812 42.395 1.00 11.21 454 ALA B O 1
ATOM 8997 N N . THR B 1 428 ? -32.629 -18.049 43.263 1.00 11.11 455 THR B N 1
ATOM 8998 C CA . THR B 1 428 ? -33.077 -18.928 44.344 1.00 11.44 455 THR B CA 1
ATOM 8999 C C . THR B 1 428 ? -34.121 -18.216 45.214 1.00 10.58 455 THR B C 1
ATOM 9000 O O . THR B 1 428 ? -33.904 -17.092 45.665 1.00 10.37 455 THR B O 1
ATOM 9004 N N . GLY B 1 429 ? -35.258 -18.874 45.408 1.00 10.03 456 GLY B N 1
ATOM 9005 C CA . GLY B 1 429 ? -36.381 -18.296 46.136 1.00 9.92 456 GLY B CA 1
ATOM 9006 C C . GLY B 1 429 ? -37.504 -17.852 45.211 1.00 9.66 456 GLY B C 1
ATOM 9007 O O . GLY B 1 429 ? -38.657 -17.742 45.637 1.00 9.53 456 GLY B O 1
ATOM 9008 N N . ILE B 1 430 ? -37.170 -17.579 43.950 1.00 9.31 457 ILE B N 1
ATOM 9009 C CA . ILE B 1 430 ? -38.184 -17.214 42.953 1.00 9.18 457 ILE B CA 1
ATOM 9010 C C . ILE B 1 430 ? -38.831 -18.472 42.384 1.00 9.36 457 ILE B C 1
ATOM 9011 O O . ILE B 1 430 ? -38.142 -19.407 41.982 1.00 9.67 457 ILE B O 1
ATOM 9016 N N . GLU B 1 431 ? -40.160 -18.489 42.383 1.00 9.46 458 GLU B N 1
ATOM 9017 C CA . GLU B 1 431 ? -40.932 -19.550 41.762 1.00 10.14 458 GLU B CA 1
ATOM 9018 C C . GLU B 1 431 ? -42.031 -18.867 40.949 1.00 10.38 458 GLU B C 1
ATOM 9019 O O . GLU B 1 431 ? -42.997 -18.364 41.518 1.00 9.89 458 GLU B O 1
ATOM 9025 N N . GLU B 1 432 ? -41.863 -18.828 39.627 1.00 10.79 459 GLU B N 1
ATOM 9026 C CA . GLU B 1 432 ? -42.775 -18.087 38.745 1.00 12.12 459 GLU B CA 1
ATOM 9027 C C . GLU B 1 432 ? -43.496 -18.965 37.703 1.00 11.53 459 GLU B C 1
ATOM 9028 O O . GLU B 1 432 ? -44.151 -18.445 36.784 1.00 11.53 459 GLU B O 1
ATOM 9034 N N . CYS B 1 433 ? -43.377 -20.284 37.828 1.00 11.34 460 CYS B N 1
ATOM 9035 C CA . CYS B 1 433 ? -43.968 -21.180 36.827 1.00 11.28 460 CYS B CA 1
ATOM 9036 C C . CYS B 1 433 ? -45.491 -21.099 36.810 1.00 10.73 460 CYS B C 1
ATOM 9037 O O . CYS B 1 433 ? -46.121 -20.836 37.842 1.00 10.44 460 CYS B O 1
ATOM 9040 N N . ALA B 1 434 ? -46.061 -21.291 35.621 1.00 10.19 461 ALA B N 1
ATOM 9041 C CA . ALA B 1 434 ? -47.490 -21.511 35.475 1.00 10.28 461 ALA B CA 1
ATOM 9042 C C . ALA B 1 434 ? -47.706 -23.021 35.418 1.00 10.28 461 ALA B C 1
ATOM 9043 O O . ALA B 1 434 ? -47.205 -23.707 34.509 1.00 10.35 461 ALA B O 1
ATOM 9045 N N . VAL B 1 435 ? -48.428 -23.534 36.405 1.00 9.68 462 VAL B N 1
ATOM 9046 C CA . VAL B 1 435 ? -48.566 -24.981 36.587 1.00 8.96 462 VAL B CA 1
ATOM 9047 C C . VAL B 1 435 ? -49.904 -25.436 36.011 1.00 9.18 462 VAL B C 1
ATOM 9048 O O . VAL B 1 435 ? -50.957 -24.880 36.349 1.00 8.78 462 VAL B O 1
ATOM 9052 N N . LEU B 1 436 ? -49.853 -26.436 35.130 1.00 9.00 463 LEU B N 1
ATOM 9053 C CA . LEU B 1 436 ? -51.022 -26.812 34.334 1.00 9.43 463 LEU B CA 1
ATOM 9054 C C . LEU B 1 436 ? -51.729 -28.070 34.836 1.00 9.24 463 LEU B C 1
ATOM 9055 O O . LEU B 1 436 ? -52.943 -28.198 34.694 1.00 9.41 463 LEU B O 1
ATOM 9060 N N . ASP B 1 437 ? -50.962 -28.997 35.405 1.00 9.35 464 ASP B N 1
ATOM 9061 C CA . ASP B 1 437 ? -51.517 -30.216 35.991 1.00 9.76 464 ASP B CA 1
ATOM 9062 C C . ASP B 1 437 ? -50.560 -30.769 37.043 1.00 9.86 464 ASP B C 1
ATOM 9063 O O . ASP B 1 437 ? -49.361 -30.467 37.024 1.00 9.46 464 ASP B O 1
ATOM 9068 N N . LEU B 1 438 ? -51.118 -31.559 37.962 1.00 10.22 465 LEU B N 1
ATOM 9069 C CA . LEU B 1 438 ? -50.400 -32.160 39.087 1.00 10.45 465 LEU B CA 1
ATOM 9070 C C . LEU B 1 438 ? -51.030 -33.500 39.452 1.00 10.88 465 LEU B C 1
ATOM 9071 O O . LEU B 1 438 ? -52.256 -33.645 39.420 1.00 10.66 465 LEU B O 1
ATOM 9076 N N . VAL B 1 439 ? -50.189 -34.467 39.816 1.00 10.98 466 VAL B N 1
ATOM 9077 C CA . VAL B 1 439 ? -50.654 -35.730 40.392 1.00 11.00 466 VAL B CA 1
ATOM 9078 C C . VAL B 1 439 ? -49.761 -36.129 41.562 1.00 10.81 466 VAL B C 1
ATOM 9079 O O . VAL B 1 439 ? -48.546 -35.919 41.537 1.00 10.70 466 VAL B O 1
ATOM 9083 N N . SER B 1 440 ? -50.383 -36.695 42.589 1.00 10.85 467 SER B N 1
ATOM 9084 C CA . SER B 1 440 ? -49.668 -37.210 43.744 1.00 11.13 467 SER B CA 1
ATOM 9085 C C . SER B 1 440 ? -50.013 -38.699 43.821 1.00 11.33 467 SER B C 1
ATOM 9086 O O . SER B 1 440 ? -51.041 -39.070 44.389 1.00 11.04 467 SER B O 1
ATOM 9089 N N . PRO B 1 441 ? -49.173 -39.558 43.206 1.00 12.13 468 PRO B N 1
ATOM 9090 C CA . PRO B 1 441 ? -49.527 -40.972 43.083 1.00 12.64 468 PRO B CA 1
ATOM 9091 C C . PRO B 1 441 ? -49.424 -41.694 44.432 1.00 13.15 468 PRO B C 1
ATOM 9092 O O . PRO B 1 441 ? -48.724 -41.207 45.318 1.00 12.95 468 PRO B O 1
ATOM 9096 N N . PRO B 1 442 ? -50.130 -42.835 44.595 1.00 13.82 469 PRO B N 1
ATOM 9097 C CA . PRO B 1 442 ? -50.084 -43.589 45.860 1.00 14.65 469 PRO B CA 1
ATOM 9098 C C . PRO B 1 442 ? -48.773 -44.349 46.121 1.00 15.40 469 PRO B C 1
ATOM 9099 O O . PRO B 1 442 ? -48.564 -44.860 47.221 1.00 14.94 469 PRO B O 1
ATOM 9103 N N . GLU B 1 443 ? -47.914 -44.426 45.109 1.00 16.23 470 GLU B N 1
ATOM 9104 C CA . GLU B 1 443 ? -46.592 -45.025 45.227 1.00 17.46 470 GLU B CA 1
ATOM 9105 C C . GLU B 1 443 ? -45.662 -44.192 44.365 1.00 16.59 470 GLU B C 1
ATOM 9106 O O . GLU B 1 443 ? -46.105 -43.612 43.377 1.00 16.74 470 GLU B O 1
ATOM 9112 N N . GLY B 1 444 ? -44.385 -44.132 44.736 1.00 16.13 471 GLY B N 1
ATOM 9113 C CA . GLY B 1 444 ? -43.392 -43.369 43.977 1.00 15.50 471 GLY B CA 1
ATOM 9114 C C . GLY B 1 444 ? -43.145 -42.003 44.592 1.00 14.77 471 GLY B C 1
ATOM 9115 O O . GLY B 1 444 ? -43.175 -41.857 45.815 1.00 14.48 471 GLY B O 1
ATOM 9116 N N . ALA B 1 445 ? -42.902 -41.002 43.743 1.00 13.81 472 ALA B N 1
ATOM 9117 C CA . ALA B 1 445 ? -42.655 -39.639 44.207 1.00 12.66 472 ALA B CA 1
ATOM 9118 C C . ALA B 1 445 ? -43.923 -39.017 44.804 1.00 12.09 472 ALA B C 1
ATOM 9119 O O . ALA B 1 445 ? -45.039 -39.405 44.434 1.00 11.90 472 ALA B O 1
ATOM 9121 N N . PRO B 1 446 ? -43.763 -38.065 45.746 1.00 11.82 473 PRO B N 1
ATOM 9122 C CA . PRO B 1 446 ? -44.946 -37.399 46.306 1.00 11.69 473 PRO B CA 1
ATOM 9123 C C . PRO B 1 446 ? -45.703 -36.562 45.286 1.00 11.30 473 PRO B C 1
ATOM 9124 O O . PRO B 1 446 ? -46.912 -36.368 45.436 1.00 11.30 473 PRO B O 1
ATOM 9128 N N . LEU B 1 447 ? -45.001 -36.067 44.265 1.00 10.58 474 LEU B N 1
ATOM 9129 C CA . LEU B 1 447 ? -45.632 -35.194 43.282 1.00 10.26 474 LEU B CA 1
ATOM 9130 C C . LEU B 1 447 ? -44.970 -35.286 41.917 1.00 9.90 474 LEU B C 1
ATOM 9131 O O . LEU B 1 447 ? -43.743 -35.358 41.808 1.00 9.92 474 LEU B O 1
ATOM 9136 N N . VAL B 1 448 ? -45.799 -35.291 40.881 1.00 9.47 475 VAL B N 1
ATOM 9137 C CA . VAL B 1 448 ? -45.321 -35.177 39.508 1.00 9.59 475 VAL B CA 1
ATOM 9138 C C . VAL B 1 448 ? -46.113 -34.050 38.838 1.00 9.40 475 VAL B C 1
ATOM 9139 O O . VAL B 1 448 ? -47.340 -34.026 38.897 1.00 9.23 475 VAL B O 1
ATOM 9143 N N . SER B 1 449 ? -45.403 -33.115 38.214 1.00 9.68 476 SER B N 1
ATOM 9144 C CA . SER B 1 449 ? -46.031 -31.905 37.673 1.00 9.79 476 SER B CA 1
ATOM 9145 C C . SER B 1 449 ? -46.022 -31.816 36.143 1.00 10.13 476 SER B C 1
ATOM 9146 O O . SER B 1 449 ? -45.211 -32.462 35.468 1.00 9.84 476 SER B O 1
ATOM 9149 N N . ALA B 1 450 ? -46.941 -31.003 35.616 1.00 10.08 477 ALA B N 1
ATOM 9150 C CA . ALA B 1 450 ? -46.974 -30.614 34.210 1.00 10.03 477 ALA B CA 1
ATOM 9151 C C . ALA B 1 450 ? -47.025 -29.078 34.198 1.00 10.26 477 ALA B C 1
ATOM 9152 O O . ALA B 1 450 ? -47.969 -28.486 34.713 1.00 9.92 477 ALA B O 1
ATOM 9154 N N . VAL B 1 451 ? -45.988 -28.440 33.662 1.00 10.33 478 VAL B N 1
ATOM 9155 C CA . VAL B 1 451 ? -45.878 -26.980 33.754 1.00 10.89 478 VAL B CA 1
ATOM 9156 C C . VAL B 1 451 ? -45.620 -26.333 32.396 1.00 10.83 478 VAL B C 1
ATOM 9157 O O . VAL B 1 451 ? -45.037 -26.952 31.502 1.00 10.51 478 VAL B O 1
ATOM 9161 N N . GLY B 1 452 ? -46.060 -25.086 32.242 1.00 10.76 479 GLY B N 1
ATOM 9162 C CA . GLY B 1 452 ? -45.757 -24.319 31.033 1.00 10.49 479 GLY B CA 1
ATOM 9163 C C . GLY B 1 452 ? -44.274 -24.018 30.931 1.00 10.40 479 GLY B C 1
ATOM 9164 O O . GLY B 1 452 ? -43.599 -23.848 31.950 1.00 10.53 479 GLY B O 1
ATOM 9165 N N . ASP B 1 453 ? -43.768 -23.980 29.696 1.00 10.67 480 ASP B N 1
ATOM 9166 C CA . ASP B 1 453 ? -42.368 -23.619 29.376 1.00 10.73 480 ASP B CA 1
ATOM 9167 C C . ASP B 1 453 ? -41.286 -24.637 29.788 1.00 10.66 480 ASP B C 1
ATOM 9168 O O . ASP B 1 453 ? -40.331 -24.859 29.035 1.00 10.39 480 ASP B O 1
ATOM 9173 N N . LEU B 1 454 ? -41.430 -25.233 30.974 1.00 10.22 481 LEU B N 1
ATOM 9174 C CA . LEU B 1 454 ? -40.431 -26.164 31.508 1.00 10.28 481 LEU B CA 1
ATOM 9175 C C . LEU B 1 454 ? -40.908 -27.623 31.488 1.00 9.81 481 LEU B C 1
ATOM 9176 O O . LEU B 1 454 ? -40.224 -28.508 32.007 1.00 9.55 481 LEU B O 1
ATOM 9181 N N . VAL B 1 455 ? -42.074 -27.853 30.884 1.00 9.41 482 VAL B N 1
ATOM 9182 C CA . VAL B 1 455 ? -42.666 -29.194 30.690 1.00 9.30 482 VAL B CA 1
ATOM 9183 C C . VAL B 1 455 ? -43.192 -29.849 31.971 1.00 9.37 482 VAL B C 1
ATOM 9184 O O . VAL B 1 455 ? -44.354 -30.243 32.032 1.00 9.28 482 VAL B O 1
ATOM 9188 N N . GLY B 1 456 ? -42.336 -29.985 32.977 1.00 9.25 483 GLY B N 1
ATOM 9189 C CA . GLY B 1 456 ? -42.742 -30.588 34.242 1.00 9.54 483 GLY B CA 1
ATOM 9190 C C . GLY B 1 456 ? -41.663 -31.475 34.816 1.00 9.67 483 GLY B C 1
ATOM 9191 O O . GLY B 1 456 ? -40.661 -31.756 34.152 1.00 9.47 483 GLY B O 1
ATOM 9192 N N . PHE B 1 457 ? -41.868 -31.913 36.055 1.00 9.75 484 PHE B N 1
ATOM 9193 C CA . PHE B 1 457 ? -40.821 -32.598 36.816 1.00 10.32 484 PHE B CA 1
ATOM 9194 C C . PHE B 1 457 ? -41.384 -33.696 37.705 1.00 10.53 484 PHE B C 1
ATOM 9195 O O . PHE B 1 457 ? -42.570 -33.681 38.054 1.00 10.36 484 PHE B O 1
ATOM 9203 N N . VAL B 1 458 ? -40.518 -34.642 38.055 1.00 10.86 485 VAL B N 1
ATOM 9204 C CA . VAL B 1 458 ? -40.746 -35.526 39.186 1.00 11.72 485 VAL B CA 1
ATOM 9205 C C . VAL B 1 458 ? -40.137 -34.814 40.390 1.00 11.49 485 VAL B C 1
ATOM 9206 O O . VAL B 1 458 ? -38.995 -34.363 40.332 1.00 11.70 485 VAL B O 1
ATOM 9210 N N . HIS B 1 459 ? -40.912 -34.712 41.467 1.00 11.77 486 HIS B N 1
ATOM 9211 C CA . HIS B 1 459 ? -40.479 -34.059 42.692 1.00 11.97 486 HIS B CA 1
ATOM 9212 C C . HIS B 1 459 ? -40.245 -35.121 43.769 1.00 12.90 486 HIS B C 1
ATOM 9213 O O . HIS B 1 459 ? -41.178 -35.530 44.463 1.00 12.87 486 HIS B O 1
ATOM 9220 N N . ASP B 1 460 ? -39.003 -35.584 43.886 1.00 13.82 487 ASP B N 1
ATOM 9221 C CA . ASP B 1 460 ? -38.649 -36.594 44.889 1.00 14.86 487 ASP B CA 1
ATOM 9222 C C . ASP B 1 460 ? -38.681 -36.029 46.302 1.00 15.00 487 ASP B C 1
ATOM 9223 O O . ASP B 1 460 ? -39.073 -36.711 47.251 1.00 15.29 487 ASP B O 1
ATOM 9228 N N . ASP B 1 461 ? -38.251 -34.781 46.426 1.00 15.15 488 ASP B N 1
ATOM 9229 C CA . ASP B 1 461 ? -38.172 -34.091 47.697 1.00 15.84 488 ASP B CA 1
ATOM 9230 C C . ASP B 1 461 ? -38.731 -32.696 47.448 1.00 15.70 488 ASP B C 1
ATOM 9231 O O . ASP B 1 461 ? -38.214 -31.971 46.602 1.00 16.02 488 ASP B O 1
ATOM 9236 N N . LEU B 1 462 ? -39.776 -32.321 48.183 1.00 15.57 489 LEU B N 1
ATOM 9237 C CA . LEU B 1 462 ? -40.441 -31.024 47.982 1.00 15.58 489 LEU B CA 1
ATOM 9238 C C . LEU B 1 462 ? -39.530 -29.812 48.237 1.00 15.86 489 LEU B C 1
ATOM 9239 O O . LEU B 1 462 ? -39.775 -28.724 47.718 1.00 15.84 489 LEU B O 1
ATOM 9244 N N . LYS B 1 463 ? -38.480 -30.015 49.028 1.00 16.15 490 LYS B N 1
ATOM 9245 C CA . LYS B 1 463 ? -37.544 -28.952 49.404 1.00 16.91 490 LYS B CA 1
ATOM 9246 C C . LYS B 1 463 ? -36.329 -28.890 48.479 1.00 16.44 490 LYS B C 1
ATOM 9247 O O . LYS B 1 463 ? -35.471 -28.024 48.639 1.00 16.29 490 LYS B O 1
ATOM 9253 N N . VAL B 1 464 ? -36.254 -29.811 47.520 1.00 15.95 491 VAL B N 1
ATOM 9254 C CA . VAL B 1 464 ? -35.096 -29.901 46.626 1.00 15.84 491 VAL B CA 1
ATOM 9255 C C . VAL B 1 464 ? -35.546 -29.801 45.170 1.00 15.46 491 VAL B C 1
ATOM 9256 O O . VAL B 1 464 ? -36.426 -30.542 44.736 1.00 15.15 491 VAL B O 1
ATOM 9260 N N . GLY B 1 465 ? -34.950 -28.869 44.428 1.00 15.42 492 GLY B N 1
ATOM 9261 C CA . GLY B 1 465 ? -35.275 -28.695 43.014 1.00 15.27 492 GLY B CA 1
ATOM 9262 C C . GLY B 1 465 ? -34.882 -29.900 42.171 1.00 15.00 492 GLY B C 1
ATOM 9263 O O . GLY B 1 465 ? -33.817 -30.481 42.382 1.00 15.04 492 GLY B O 1
ATOM 9264 N N . PRO B 1 466 ? -35.749 -30.291 41.219 1.00 14.85 493 PRO B N 1
ATOM 9265 C CA . PRO B 1 466 ? -35.455 -31.400 40.301 1.00 15.05 493 PRO B CA 1
ATOM 9266 C C . PRO B 1 466 ? -34.297 -31.083 39.347 1.00 15.30 493 PRO B C 1
ATOM 9267 O O . PRO B 1 466 ? -34.002 -29.910 39.096 1.00 15.51 493 PRO B O 1
ATOM 9271 N N . LYS B 1 467 ? -33.655 -32.129 38.830 1.00 15.59 494 LYS B N 1
ATOM 9272 C CA . LYS B 1 467 ? -32.450 -31.986 38.004 1.00 16.12 494 LYS B CA 1
ATOM 9273 C C . LYS B 1 467 ? -32.758 -31.865 36.515 1.00 15.76 494 LYS B C 1
ATOM 9274 O O . LYS B 1 467 ? -31.959 -31.326 35.752 1.00 15.27 494 LYS B O 1
ATOM 9280 N N . LYS B 1 468 ? -33.913 -32.374 36.104 1.00 15.62 495 LYS B N 1
ATOM 9281 C CA . LYS B 1 468 ? -34.244 -32.470 34.689 1.00 16.47 495 LYS B CA 1
ATOM 9282 C C . LYS B 1 468 ? -35.750 -32.392 34.507 1.00 16.16 495 LYS B C 1
ATOM 9283 O O . LYS B 1 468 ? -36.504 -32.848 35.372 1.00 15.98 495 LYS B O 1
ATOM 9289 N N . MET B 1 469 ? -36.178 -31.822 33.384 1.00 15.92 496 MET B N 1
ATOM 9290 C CA . MET B 1 469 ? -37.586 -31.852 32.980 1.00 16.55 496 MET B CA 1
ATOM 9291 C C . MET B 1 469 ? -37.951 -33.164 32.283 1.00 15.54 496 MET B C 1
ATOM 9292 O O . MET B 1 469 ? -37.070 -33.901 31.826 1.00 15.60 496 MET B O 1
ATOM 9297 N N . HIS B 1 470 ? -39.249 -33.436 32.174 1.00 14.64 497 HIS B N 1
ATOM 9298 C CA . HIS B 1 470 ? -39.725 -34.703 31.617 1.00 14.05 497 HIS B CA 1
ATOM 9299 C C . HIS B 1 470 ? -39.179 -34.996 30.216 1.00 14.07 497 HIS B C 1
ATOM 9300 O O . HIS B 1 470 ? -38.508 -36.006 30.007 1.00 13.96 497 HIS B O 1
ATOM 9307 N N . VAL B 1 471 ? -39.487 -34.111 29.270 1.00 13.79 498 VAL B N 1
ATOM 9308 C CA . VAL B 1 471 ? -39.175 -34.309 27.858 1.00 13.60 498 VAL B CA 1
ATOM 9309 C C . VAL B 1 471 ? -38.681 -32.963 27.312 1.00 13.87 498 VAL B C 1
ATOM 9310 O O . VAL B 1 471 ? -39.489 -32.067 27.050 1.00 13.40 498 VAL B O 1
ATOM 9314 N N . PRO B 1 472 ? -37.352 -32.809 27.170 1.00 14.19 499 PRO B N 1
ATOM 9315 C CA . PRO B 1 472 ? -36.782 -31.504 26.790 1.00 14.27 499 PRO B CA 1
ATOM 9316 C C . PRO B 1 472 ? -37.133 -30.970 25.399 1.00 14.09 499 PRO B C 1
ATOM 9317 O O . PRO B 1 472 ? -36.890 -29.790 25.134 1.00 14.08 499 PRO B O 1
ATOM 9321 N N . SER B 1 473 ? -37.709 -31.810 24.536 1.00 13.73 500 SER B N 1
ATOM 9322 C CA . SER B 1 473 ? -38.179 -31.370 23.213 1.00 13.77 500 SER B CA 1
ATOM 9323 C C . SER B 1 473 ? -39.618 -30.829 23.257 1.00 13.23 500 SER B C 1
ATOM 9324 O O . SER B 1 473 ? -40.121 -30.294 22.269 1.00 13.04 500 SER B O 1
ATOM 9327 N N . TYR B 1 474 ? -40.277 -30.983 24.404 1.00 12.53 501 TYR B N 1
ATOM 9328 C CA . TYR B 1 474 ? -41.574 -30.361 24.622 1.00 12.08 501 TYR B CA 1
ATOM 9329 C C . TYR B 1 474 ? -41.385 -28.900 25.064 1.00 12.17 501 TYR B C 1
ATOM 9330 O O . TYR B 1 474 ? -40.289 -28.499 25.467 1.00 11.53 501 TYR B O 1
ATOM 9339 N N . SER B 1 475 ? -42.452 -28.114 24.967 1.00 12.48 502 SER B N 1
ATOM 9340 C CA . SER B 1 475 ? -42.439 -26.739 25.451 1.00 13.34 502 SER B CA 1
ATOM 9341 C C . SER B 1 475 ? -43.317 -26.551 26.694 1.00 13.62 502 SER B C 1
ATOM 9342 O O . SER B 1 475 ? -42.897 -25.901 27.645 1.00 14.77 502 SER B O 1
ATOM 9345 N N . SER B 1 476 ? -44.512 -27.136 26.703 1.00 13.30 503 SER B N 1
ATOM 9346 C CA . SER B 1 476 ? -45.362 -27.107 27.902 1.00 13.04 503 SER B CA 1
ATOM 9347 C C . SER B 1 476 ? -46.024 -28.444 28.160 1.00 12.72 503 SER B C 1
ATOM 9348 O O . SER B 1 476 ? -46.550 -29.056 27.237 1.00 12.68 503 SER B O 1
ATOM 9351 N N . GLY B 1 477 ? -45.984 -28.891 29.414 1.00 12.32 504 GLY B N 1
ATOM 9352 C CA . GLY B 1 477 ? -46.767 -30.043 29.859 1.00 11.85 504 GLY B CA 1
ATOM 9353 C C . GLY B 1 477 ? -48.143 -29.558 30.267 1.00 11.85 504 GLY B C 1
ATOM 9354 O O . GLY B 1 477 ? -48.263 -28.721 31.160 1.00 11.69 504 GLY B O 1
ATOM 9355 N N . THR B 1 478 ? -49.180 -30.079 29.617 1.00 11.16 505 THR B N 1
ATOM 9356 C CA . THR B 1 478 ? -50.534 -29.549 29.794 1.00 11.16 505 THR B CA 1
ATOM 9357 C C . THR B 1 478 ? -51.458 -30.498 30.559 1.00 10.83 505 THR B C 1
ATOM 9358 O O . THR B 1 478 ? -52.498 -30.086 31.076 1.00 10.09 505 THR B O 1
ATOM 9362 N N . GLY B 1 479 ? -51.073 -31.769 30.632 1.00 10.44 506 GLY B N 1
ATOM 9363 C CA . GLY B 1 479 ? -51.890 -32.769 31.314 1.00 10.39 506 GLY B CA 1
ATOM 9364 C C . GLY B 1 479 ? -51.061 -33.978 31.679 1.00 10.60 506 GLY B C 1
ATOM 9365 O O . GLY B 1 479 ? -50.147 -34.362 30.944 1.00 10.50 506 GLY B O 1
ATOM 9366 N N . ILE B 1 480 ? -51.376 -34.566 32.827 1.00 10.84 507 ILE B N 1
ATOM 9367 C CA . ILE B 1 480 ? -50.693 -35.758 33.314 1.00 10.97 507 ILE B CA 1
ATOM 9368 C C . ILE B 1 480 ? -51.682 -36.603 34.124 1.00 11.53 507 ILE B C 1
ATOM 9369 O O . ILE B 1 480 ? -52.540 -36.065 34.834 1.00 11.21 507 ILE B O 1
ATOM 9374 N N . ASP B 1 481 ? -51.591 -37.924 33.973 1.00 11.77 508 ASP B N 1
ATOM 9375 C CA . ASP B 1 481 ? -52.369 -38.848 34.798 1.00 12.16 508 ASP B CA 1
ATOM 9376 C C . ASP B 1 481 ? -51.576 -40.134 34.999 1.00 12.49 508 ASP B C 1
ATOM 9377 O O . ASP B 1 481 ? -50.620 -40.408 34.265 1.00 12.57 508 ASP B O 1
ATOM 9382 N N . TYR B 1 482 ? -51.956 -40.900 36.014 1.00 12.63 509 TYR B N 1
ATOM 9383 C CA . TYR B 1 482 ? -51.326 -42.180 36.301 1.00 13.00 509 TYR B CA 1
ATOM 9384 C C . TYR B 1 482 ? -52.415 -43.237 36.437 1.00 12.88 509 TYR B C 1
ATOM 9385 O O . TYR B 1 482 ? -53.584 -42.916 36.725 1.00 12.47 509 TYR B O 1
ATOM 9394 N N . ALA B 1 483 ? -52.031 -44.489 36.208 1.00 12.88 510 ALA B N 1
ATOM 9395 C CA . ALA B 1 483 ? -52.918 -45.623 36.404 1.00 13.12 510 ALA B CA 1
ATOM 9396 C C . ALA B 1 483 ? -53.035 -45.880 37.900 1.00 13.27 510 ALA B C 1
ATOM 9397 O O . ALA B 1 483 ? -52.045 -46.197 38.556 1.00 13.19 510 ALA B O 1
ATOM 9399 N N . GLU B 1 484 ? -54.237 -45.724 38.446 1.00 13.62 511 GLU B N 1
ATOM 9400 C CA . GLU B 1 484 ? -54.417 -45.805 39.902 1.00 14.16 511 GLU B CA 1
ATOM 9401 C C . GLU B 1 484 ? -53.865 -47.108 40.486 1.00 14.54 511 GLU B C 1
ATOM 9402 O O . GLU B 1 484 ? -53.158 -47.095 41.502 1.00 14.29 511 GLU B O 1
ATOM 9408 N N . LEU B 1 485 ? -54.169 -48.222 39.822 1.00 14.98 512 LEU B N 1
ATOM 9409 C CA . LEU B 1 485 ? -53.779 -49.546 40.306 1.00 15.78 512 LEU B CA 1
ATOM 9410 C C . LEU B 1 485 ? -52.408 -49.975 39.782 1.00 16.02 512 LEU B C 1
ATOM 9411 O O . LEU B 1 485 ? -51.857 -50.984 40.234 1.00 16.52 512 LEU B O 1
ATOM 9416 N N . VAL B 1 486 ? -51.866 -49.210 38.831 1.00 15.83 513 VAL B N 1
ATOM 9417 C CA . VAL B 1 486 ? -50.504 -49.414 38.314 1.00 15.89 513 VAL B CA 1
ATOM 9418 C C . VAL B 1 486 ? -49.794 -48.045 38.316 1.00 15.81 513 VAL B C 1
ATOM 9419 O O . VAL B 1 486 ? -49.538 -47.469 37.251 1.00 15.61 513 VAL B O 1
ATOM 9423 N N . PRO B 1 487 ? -49.455 -47.523 39.514 1.00 15.75 514 PRO B N 1
ATOM 9424 C CA . PRO B 1 487 ? -49.133 -46.091 39.605 1.00 15.74 514 PRO B CA 1
ATOM 9425 C C . PRO B 1 487 ? -47.748 -45.704 39.072 1.00 15.66 514 PRO B C 1
ATOM 9426 O O . PRO B 1 487 ? -47.435 -44.511 38.984 1.00 15.63 514 PRO B O 1
ATOM 9430 N N . ASN B 1 488 ? -46.939 -46.695 38.706 1.00 15.34 515 ASN B N 1
ATOM 9431 C CA . ASN B 1 488 ? -45.689 -46.446 37.981 1.00 15.35 515 ASN B CA 1
ATOM 9432 C C . ASN B 1 488 ? -45.942 -46.029 36.521 1.00 14.86 515 ASN B C 1
ATOM 9433 O O . ASN B 1 488 ? -45.067 -45.455 35.880 1.00 14.96 515 ASN B O 1
ATOM 9438 N N . PHE B 1 489 ? -47.130 -46.342 36.002 1.00 14.70 516 PHE B N 1
ATOM 9439 C CA . PHE B 1 489 ? -47.501 -46.009 34.622 1.00 14.18 516 PHE B CA 1
ATOM 9440 C C . PHE B 1 489 ? -48.174 -44.640 34.553 1.00 13.87 516 PHE B C 1
ATOM 9441 O O . PHE B 1 489 ? -49.182 -44.411 35.218 1.00 13.39 516 PHE B O 1
ATOM 9449 N N . MET B 1 490 ? -47.626 -43.757 33.721 1.00 13.48 517 MET B N 1
ATOM 9450 C CA . MET B 1 490 ? -48.147 -42.391 33.569 1.00 14.02 517 MET B CA 1
ATOM 9451 C C . MET B 1 490 ? -48.205 -41.976 32.106 1.00 12.95 517 MET B C 1
ATOM 9452 O O . MET B 1 490 ? -47.441 -42.478 31.277 1.00 12.54 517 MET B O 1
ATOM 9457 N N . ALA B 1 491 ? -49.117 -41.058 31.799 1.00 12.32 518 ALA B N 1
ATOM 9458 C CA . ALA B 1 491 ? -49.182 -40.439 30.482 1.00 12.08 518 ALA B CA 1
ATOM 9459 C C . ALA B 1 491 ? -49.085 -38.928 30.659 1.00 12.11 518 ALA B C 1
ATOM 9460 O O . ALA B 1 491 ? -49.685 -38.360 31.576 1.00 12.07 518 ALA B O 1
ATOM 9462 N N . LEU B 1 492 ? -48.308 -38.295 29.788 1.00 11.91 519 LEU B N 1
ATOM 9463 C CA . LEU B 1 492 ? -48.128 -36.844 29.785 1.00 11.76 519 LEU B CA 1
ATOM 9464 C C . LEU B 1 492 ? -48.445 -36.302 28.397 1.00 12.00 519 LEU B C 1
ATOM 9465 O O . LEU B 1 492 ? -47.897 -36.788 27.402 1.00 12.09 519 LEU B O 1
ATOM 9470 N N . VAL B 1 493 ? -49.323 -35.303 28.328 1.00 11.77 520 VAL B N 1
ATOM 9471 C CA . VAL B 1 493 ? -49.573 -34.610 27.063 1.00 11.35 520 VAL B CA 1
ATOM 9472 C C . VAL B 1 493 ? -48.987 -33.196 27.105 1.00 11.69 520 VAL B C 1
ATOM 9473 O O . VAL B 1 493 ? -48.875 -32.584 28.176 1.00 10.94 520 VAL B O 1
ATOM 9477 N N . ALA B 1 494 ? -48.605 -32.690 25.936 1.00 11.73 521 ALA B N 1
ATOM 9478 C CA . ALA B 1 494 ? -47.816 -31.467 25.876 1.00 12.47 521 ALA B CA 1
ATOM 9479 C C . ALA B 1 494 ? -47.980 -30.686 24.589 1.00 12.93 521 ALA B C 1
ATOM 9480 O O . ALA B 1 494 ? -48.510 -31.186 23.598 1.00 13.00 521 ALA B O 1
ATOM 9482 N N . LYS B 1 495 ? -47.526 -29.440 24.629 1.00 13.66 522 LYS B N 1
ATOM 9483 C CA . LYS B 1 495 ? -47.272 -28.678 23.426 1.00 14.66 522 LYS B CA 1
ATOM 9484 C C . LYS B 1 495 ? -45.779 -28.794 23.131 1.00 14.98 522 LYS B C 1
ATOM 9485 O O . LYS B 1 495 ? -44.974 -29.017 24.045 1.00 14.29 522 LYS B O 1
ATOM 9491 N N . ALA B 1 496 ? -45.422 -28.674 21.854 1.00 15.57 523 ALA B N 1
ATOM 9492 C CA . ALA B 1 496 ? -44.029 -28.692 21.419 1.00 16.51 523 ALA B CA 1
ATOM 9493 C C . ALA B 1 496 ? -43.804 -27.638 20.324 1.00 17.43 523 ALA B C 1
ATOM 9494 O O . ALA B 1 496 ? -43.862 -27.935 19.125 1.00 17.33 523 ALA B O 1
ATOM 9496 N N . ASP B 1 497 ? -43.550 -26.405 20.756 1.00 18.48 524 ASP B N 1
ATOM 9497 C CA . ASP B 1 497 ? -43.391 -25.255 19.863 1.00 19.83 524 ASP B CA 1
ATOM 9498 C C . ASP B 1 497 ? -42.209 -25.364 18.910 1.00 19.89 524 ASP B C 1
ATOM 9499 O O . ASP B 1 497 ? -42.243 -24.800 17.817 1.00 20.13 524 ASP B O 1
ATOM 9504 N N . LEU B 1 498 ? -41.160 -26.065 19.330 1.00 20.22 525 LEU B N 1
ATOM 9505 C CA . LEU B 1 498 ? -39.882 -26.031 18.610 1.00 20.52 525 LEU B CA 1
ATOM 9506 C C . LEU B 1 498 ? -39.534 -27.293 17.822 1.00 20.86 525 LEU B C 1
ATOM 9507 O O . LEU B 1 498 ? -38.670 -27.250 16.941 1.00 20.53 525 LEU B O 1
ATOM 9512 N N . TYR B 1 499 ? -40.182 -28.412 18.143 1.00 21.01 526 TYR B N 1
ATOM 9513 C CA . TYR B 1 499 ? -39.794 -29.701 17.558 1.00 21.50 526 TYR B CA 1
ATOM 9514 C C . TYR B 1 499 ? -40.966 -30.532 17.077 1.00 22.04 526 TYR B C 1
ATOM 9515 O O . TYR B 1 499 ? -42.033 -30.523 17.687 1.00 22.02 526 TYR B O 1
ATOM 9524 N N . ASP B 1 500 ? -40.747 -31.254 15.978 1.00 22.83 527 ASP B N 1
ATOM 9525 C CA . ASP B 1 500 ? -41.735 -32.183 15.442 1.00 23.44 527 ASP B CA 1
ATOM 9526 C C . ASP B 1 500 ? -41.614 -33.513 16.171 1.00 23.17 527 ASP B C 1
ATOM 9527 O O . ASP B 1 500 ? -41.053 -34.480 15.648 1.00 23.80 527 ASP B O 1
ATOM 9532 N N . VAL B 1 501 ? -42.141 -33.543 17.390 1.00 22.25 528 VAL B N 1
ATOM 9533 C CA . VAL B 1 501 ? -42.100 -34.717 18.252 1.00 21.09 528 VAL B CA 1
ATOM 9534 C C . VAL B 1 501 ? -43.555 -35.086 18.547 1.00 20.33 528 VAL B C 1
ATOM 9535 O O . VAL B 1 501 ? -44.430 -34.218 18.526 1.00 20.37 528 VAL B O 1
ATOM 9539 N N . LYS B 1 502 ? -43.829 -36.369 18.768 1.00 19.20 529 LYS B N 1
ATOM 9540 C CA . LYS B 1 502 ? -45.182 -36.789 19.131 1.00 18.11 529 LYS B CA 1
ATOM 9541 C C . LYS B 1 502 ? -45.478 -36.284 20.542 1.00 17.04 529 LYS B C 1
ATOM 9542 O O . LYS B 1 502 ? -44.656 -36.427 21.449 1.00 16.60 529 LYS B O 1
ATOM 9548 N N . LYS B 1 503 ? -46.643 -35.667 20.701 1.00 16.14 530 LYS B N 1
ATOM 9549 C CA . LYS B 1 503 ? -46.923 -34.824 21.866 1.00 15.26 530 LYS B CA 1
ATOM 9550 C C . LYS B 1 503 ? -47.677 -35.508 23.015 1.00 14.64 530 LYS B C 1
ATOM 9551 O O . LYS B 1 503 ? -48.256 -34.847 23.888 1.00 14.29 530 LYS B O 1
ATOM 9557 N N . ILE B 1 504 ? -47.667 -36.841 22.999 1.00 13.86 531 ILE B N 1
ATOM 9558 C CA . ILE B 1 504 ? -47.975 -37.625 24.190 1.00 13.08 531 ILE B CA 1
ATOM 9559 C C . ILE B 1 504 ? -46.746 -38.477 24.506 1.00 13.24 531 ILE B C 1
ATOM 9560 O O . ILE B 1 504 ? -46.041 -38.931 23.600 1.00 12.61 531 ILE B O 1
ATOM 9565 N N . SER B 1 505 ? -46.464 -38.634 25.793 1.00 13.03 532 SER B N 1
ATOM 9566 C CA . SER B 1 505 ? -45.394 -39.501 26.244 1.00 13.32 532 SER B CA 1
ATOM 9567 C C . SER B 1 505 ? -45.935 -40.448 27.306 1.00 13.68 532 SER B C 1
ATOM 9568 O O . SER B 1 505 ? -46.869 -40.104 28.031 1.00 13.20 532 SER B O 1
ATOM 9571 N N . PHE B 1 506 ? -45.345 -41.636 27.384 1.00 13.93 533 PHE B N 1
ATOM 9572 C CA . PHE B 1 506 ? -45.690 -42.608 28.420 1.00 14.25 533 PHE B CA 1
ATOM 9573 C C . PHE B 1 506 ? -44.470 -42.877 29.282 1.00 14.39 533 PHE B C 1
ATOM 9574 O O . PHE B 1 506 ? -43.332 -42.788 28.806 1.00 14.31 533 PHE B O 1
ATOM 9582 N N . SER B 1 507 ? -44.716 -43.167 30.558 1.00 14.66 534 SER B N 1
ATOM 9583 C CA . SER B 1 507 ? -43.669 -43.575 31.492 1.00 15.21 534 SER B CA 1
ATOM 9584 C C . SER B 1 507 ? -44.098 -44.848 32.206 1.00 16.10 534 SER B C 1
ATOM 9585 O O . SER B 1 507 ? -45.278 -45.016 32.515 1.00 15.57 534 SER B O 1
ATOM 9588 N N . TYR B 1 508 ? -43.145 -45.741 32.465 1.00 17.46 535 TYR B N 1
ATOM 9589 C CA . TYR B 1 508 ? -43.434 -46.914 33.288 1.00 18.95 535 TYR B CA 1
ATOM 9590 C C . TYR B 1 508 ? -42.625 -46.941 34.588 1.00 18.94 535 TYR B C 1
ATOM 9591 O O . TYR B 1 508 ? -42.669 -47.921 35.336 1.00 19.30 535 TYR B O 1
ATOM 9600 N N . ASP B 1 509 ? -41.916 -45.848 34.866 1.00 18.61 536 ASP B N 1
ATOM 9601 C CA . ASP B 1 509 ? -41.163 -45.718 36.113 1.00 18.58 536 ASP B CA 1
ATOM 9602 C C . ASP B 1 509 ? -41.572 -44.496 36.955 1.00 18.38 536 ASP B C 1
ATOM 9603 O O . ASP B 1 509 ? -40.726 -43.821 37.530 1.00 18.23 536 ASP B O 1
ATOM 9608 N N . GLY B 1 510 ? -42.872 -44.218 37.016 1.00 18.42 537 GLY B N 1
ATOM 9609 C CA . GLY B 1 510 ? -43.393 -43.155 37.886 1.00 18.32 537 GLY B CA 1
ATOM 9610 C C . GLY B 1 510 ? -43.041 -41.751 37.427 1.00 18.65 537 GLY B C 1
ATOM 9611 O O . GLY B 1 510 ? -42.996 -40.815 38.234 1.00 18.47 537 GLY B O 1
ATOM 9612 N N . GLY B 1 511 ? -42.784 -41.611 36.129 1.00 18.72 538 GLY B N 1
ATOM 9613 C CA . GLY B 1 511 ? -42.576 -40.307 35.510 1.00 19.44 538 GLY B CA 1
ATOM 9614 C C . GLY B 1 511 ? -41.133 -39.866 35.406 1.00 20.02 538 GLY B C 1
ATOM 9615 O O . GLY B 1 511 ? -40.860 -38.711 35.074 1.00 20.57 538 GLY B O 1
ATOM 9616 N N . ARG B 1 512 ? -40.208 -40.778 35.684 1.00 20.54 539 ARG B N 1
ATOM 9617 C CA . ARG B 1 512 ? -38.787 -40.454 35.690 1.00 21.30 539 ARG B CA 1
ATOM 9618 C C . ARG B 1 512 ? -38.252 -40.426 34.264 1.00 21.38 539 ARG B C 1
ATOM 9619 O O . ARG B 1 512 ? -37.557 -39.481 33.866 1.00 22.01 539 ARG B O 1
ATOM 9627 N N . ASN B 1 513 ? -38.589 -41.459 33.500 1.00 20.99 540 ASN B N 1
ATOM 9628 C CA . ASN B 1 513 ? -38.203 -41.540 32.096 1.00 20.60 540 ASN B CA 1
ATOM 9629 C C . ASN B 1 513 ? -39.433 -41.690 31.210 1.00 19.54 540 ASN B C 1
ATOM 9630 O O . ASN B 1 513 ? -40.416 -42.327 31.598 1.00 19.26 540 ASN B O 1
ATOM 9635 N N . TRP B 1 514 ? -39.368 -41.093 30.025 1.00 18.52 541 TRP B N 1
ATOM 9636 C CA . TRP B 1 514 ? -40.510 -41.015 29.126 1.00 17.81 541 TRP B CA 1
ATOM 9637 C C . TRP B 1 514 ? -40.146 -41.478 27.723 1.00 17.96 541 TRP B C 1
ATOM 9638 O O . TRP B 1 514 ? -39.015 -41.284 27.273 1.00 18.02 541 TRP B O 1
ATOM 9649 N N . PHE B 1 515 ? -41.115 -42.077 27.041 1.00 18.19 542 PHE B N 1
ATOM 9650 C CA . PHE B 1 515 ? -40.974 -42.408 25.623 1.00 18.96 542 PHE B CA 1
ATOM 9651 C C . PHE B 1 515 ? -42.217 -41.965 24.846 1.00 18.70 542 PHE B C 1
ATOM 9652 O O . PHE B 1 515 ? -43.300 -41.834 25.419 1.00 18.01 542 PHE B O 1
ATOM 9660 N N . GLN B 1 516 ? -42.047 -41.743 23.544 1.00 18.72 543 GLN B N 1
ATOM 9661 C CA . GLN B 1 516 ? -43.140 -41.301 22.676 1.00 19.22 543 GLN B CA 1
ATOM 9662 C C . GLN B 1 516 ? -43.639 -42.431 21.768 1.00 19.86 543 GLN B C 1
ATOM 9663 O O . GLN B 1 516 ? -42.843 -43.248 21.305 1.00 19.89 543 GLN B O 1
ATOM 9669 N N . PRO B 1 517 ? -44.960 -42.479 21.508 1.00 20.62 544 PRO B N 1
ATOM 9670 C CA . PRO B 1 517 ? -45.525 -43.483 20.611 1.00 20.89 544 PRO B CA 1
ATOM 9671 C C . PRO B 1 517 ? -45.300 -43.106 19.146 1.00 21.30 544 PRO B C 1
ATOM 9672 O O . PRO B 1 517 ? -44.926 -41.964 18.860 1.00 21.38 544 PRO B O 1
ATOM 9676 N N . PRO B 1 518 ? -45.528 -44.057 18.216 1.00 21.71 545 PRO B N 1
ATOM 9677 C CA . PRO B 1 518 ? -45.421 -43.701 16.797 1.00 21.91 545 PRO B CA 1
ATOM 9678 C C . PRO B 1 518 ? -46.495 -42.717 16.313 1.00 21.96 545 PRO B C 1
ATOM 9679 O O . PRO B 1 518 ? -46.231 -41.942 15.393 1.00 22.16 545 PRO B O 1
ATOM 9683 N N . ASN B 1 519 ? -47.680 -42.750 16.924 1.00 21.88 546 ASN B N 1
ATOM 9684 C CA . ASN B 1 519 ? -48.828 -41.961 16.458 1.00 22.04 546 ASN B CA 1
ATOM 9685 C C . ASN B 1 519 ? -49.502 -41.098 17.533 1.00 21.90 546 ASN B C 1
ATOM 9686 O O . ASN B 1 519 ? -49.422 -41.389 18.723 1.00 21.67 546 ASN B O 1
ATOM 9691 N N . GLU B 1 520 ? -50.172 -40.038 17.092 1.00 21.68 547 GLU B N 1
ATOM 9692 C CA . GLU B 1 520 ? -50.915 -39.165 17.992 1.00 21.57 547 GLU B CA 1
ATOM 9693 C C . GLU B 1 520 ? -52.409 -39.308 17.751 1.00 21.68 547 GLU B C 1
ATOM 9694 O O . GLU B 1 520 ? -52.835 -39.696 16.661 1.00 21.41 547 GLU B O 1
ATOM 9700 N N . ALA B 1 521 ? -53.199 -38.975 18.769 1.00 21.62 548 ALA B N 1
ATOM 9701 C CA . ALA B 1 521 ? -54.616 -38.682 18.585 1.00 21.78 548 ALA B CA 1
ATOM 9702 C C . ALA B 1 521 ? -54.726 -37.507 17.606 1.00 21.97 548 ALA B C 1
ATOM 9703 O O . ALA B 1 521 ? -53.840 -36.649 17.589 1.00 22.30 548 ALA B O 1
ATOM 9705 N N . PRO B 1 522 ? -55.805 -37.455 16.790 1.00 21.87 549 PRO B N 1
ATOM 9706 C CA . PRO B 1 522 ? -55.966 -36.304 15.897 1.00 21.62 549 PRO B CA 1
ATOM 9707 C C . PRO B 1 522 ? -55.845 -34.994 16.681 1.00 21.25 549 PRO B C 1
ATOM 9708 O O . PRO B 1 522 ? -56.503 -34.830 17.711 1.00 21.15 549 PRO B O 1
ATOM 9712 N N . ASN B 1 523 ? -54.988 -34.092 16.205 1.00 20.87 550 ASN B N 1
ATOM 9713 C CA . ASN B 1 523 ? -54.728 -32.830 16.892 1.00 20.38 550 ASN B CA 1
ATOM 9714 C C . ASN B 1 523 ? -54.123 -31.779 15.966 1.00 20.32 550 ASN B C 1
ATOM 9715 O O . ASN B 1 523 ? -53.664 -32.101 14.862 1.00 20.30 550 ASN B O 1
ATOM 9720 N N . SER B 1 524 ? -54.107 -30.532 16.432 1.00 19.81 551 SER B N 1
ATOM 9721 C CA . SER B 1 524 ? -53.457 -29.442 15.712 1.00 19.73 551 SER B CA 1
ATOM 9722 C C . SER B 1 524 ? -52.155 -29.005 16.388 1.00 19.30 551 SER B C 1
ATOM 9723 O O . SER B 1 524 ? -51.157 -28.751 15.708 1.00 19.36 551 SER B O 1
ATOM 9726 N N . VAL B 1 525 ? -52.165 -28.937 17.722 1.00 18.72 552 VAL B N 1
ATOM 9727 C CA . VAL B 1 525 ? -51.031 -28.405 18.501 1.00 17.94 552 VAL B CA 1
ATOM 9728 C C . VAL B 1 525 ? -50.660 -29.280 19.719 1.00 17.47 552 VAL B C 1
ATOM 9729 O O . VAL B 1 525 ? -49.898 -28.853 20.595 1.00 17.39 552 VAL B O 1
ATOM 9733 N N . GLY B 1 526 ? -51.188 -30.499 19.758 1.00 16.64 553 GLY B N 1
ATOM 9734 C CA . GLY B 1 526 ? -51.034 -31.371 20.923 1.00 15.91 553 GLY B CA 1
ATOM 9735 C C . GLY B 1 526 ? -51.758 -30.752 22.100 1.00 15.31 553 GLY B C 1
ATOM 9736 O O . GLY B 1 526 ? -52.887 -30.281 21.954 1.00 15.15 553 GLY B O 1
ATOM 9737 N N . GLY B 1 527 ? -51.100 -30.736 23.258 1.00 15.11 554 GLY B N 1
ATOM 9738 C CA . GLY B 1 527 ? -51.671 -30.122 24.461 1.00 14.50 554 GLY B CA 1
ATOM 9739 C C . GLY B 1 527 ? -52.946 -30.794 24.947 1.00 14.36 554 GLY B C 1
ATOM 9740 O O . GLY B 1 527 ? -53.161 -31.989 24.716 1.00 14.26 554 GLY B O 1
ATOM 9741 N N . GLY B 1 528 ? -53.785 -30.028 25.640 1.00 13.94 555 GLY B N 1
ATOM 9742 C CA . GLY B 1 528 ? -55.035 -30.550 26.173 1.00 13.81 555 GLY B CA 1
ATOM 9743 C C . GLY B 1 528 ? -54.830 -31.417 27.400 1.00 13.77 555 GLY B C 1
ATOM 9744 O O . GLY B 1 528 ? -53.903 -31.206 28.176 1.00 13.96 555 GLY B O 1
ATOM 9745 N N . SER B 1 529 ? -55.694 -32.403 27.577 1.00 13.99 556 SER B N 1
ATOM 9746 C CA . SER B 1 529 ? -55.679 -33.185 28.806 1.00 14.68 556 SER B CA 1
ATOM 9747 C C . SER B 1 529 ? -55.580 -34.680 28.516 1.00 14.35 556 SER B C 1
ATOM 9748 O O . SER B 1 529 ? -55.732 -35.107 27.363 1.00 14.00 556 SER B O 1
ATOM 9751 N N . VAL B 1 530 ? -55.329 -35.456 29.567 1.00 13.94 557 VAL B N 1
ATOM 9752 C CA . VAL B 1 530 ? -55.133 -36.906 29.445 1.00 13.58 557 VAL B CA 1
ATOM 9753 C C . VAL B 1 530 ? -55.748 -37.646 30.641 1.00 13.74 557 VAL B C 1
ATOM 9754 O O . VAL B 1 530 ? -55.738 -37.147 31.775 1.00 13.27 557 VAL B O 1
ATOM 9758 N N . ALA B 1 531 ? -56.317 -38.817 30.359 1.00 13.80 558 ALA B N 1
ATOM 9759 C CA . ALA B 1 531 ? -56.926 -39.675 31.373 1.00 14.04 558 ALA B CA 1
ATOM 9760 C C . ALA B 1 531 ? -56.407 -41.104 31.189 1.00 14.26 558 ALA B C 1
ATOM 9761 O O . ALA B 1 531 ? -56.411 -41.627 30.073 1.00 14.19 558 ALA B O 1
ATOM 9763 N N . VAL B 1 532 ? -55.946 -41.716 32.276 1.00 14.38 559 VAL B N 1
ATOM 9764 C CA . VAL B 1 532 ? -55.369 -43.066 32.232 1.00 14.50 559 VAL B CA 1
ATOM 9765 C C . VAL B 1 532 ? -56.266 -44.057 32.984 1.00 14.81 559 VAL B C 1
ATOM 9766 O O . VAL B 1 532 ? -56.655 -43.801 34.125 1.00 14.73 559 VAL B O 1
ATOM 9770 N N . ALA B 1 533 ? -56.588 -45.183 32.341 1.00 14.90 560 ALA B N 1
ATOM 9771 C CA . ALA B 1 533 ? -57.426 -46.219 32.960 1.00 15.11 560 ALA B CA 1
ATOM 9772 C C . ALA B 1 533 ? -56.800 -46.751 34.246 1.00 15.37 560 ALA B C 1
ATOM 9773 O O . ALA B 1 533 ? -55.572 -46.854 34.349 1.00 15.31 560 ALA B O 1
ATOM 9775 N N . ALA B 1 534 ? -57.651 -47.082 35.221 1.00 15.87 561 ALA B N 1
ATOM 9776 C CA . ALA B 1 534 ? -57.215 -47.602 36.521 1.00 16.47 561 ALA B CA 1
ATOM 9777 C C . ALA B 1 534 ? -56.206 -48.744 36.401 1.00 16.89 561 ALA B C 1
ATOM 9778 O O . ALA B 1 534 ? -55.251 -48.810 37.175 1.00 16.46 561 ALA B O 1
ATOM 9780 N N . ASP B 1 535 ? -56.409 -49.614 35.410 1.00 17.76 562 ASP B N 1
ATOM 9781 C CA . ASP B 1 535 ? -55.554 -50.793 35.193 1.00 18.84 562 ASP B CA 1
ATOM 9782 C C . ASP B 1 535 ? -54.497 -50.596 34.096 1.00 19.21 562 ASP B C 1
ATOM 9783 O O . ASP B 1 535 ? -53.862 -51.562 33.668 1.00 19.26 562 ASP B O 1
ATOM 9788 N N . ALA B 1 536 ? -54.332 -49.352 33.635 1.00 19.17 563 ALA B N 1
ATOM 9789 C CA . ALA B 1 536 ? -53.354 -48.999 32.590 1.00 19.50 563 ALA B CA 1
ATOM 9790 C C . ALA B 1 536 ? -53.626 -49.583 31.186 1.00 19.90 563 ALA B C 1
ATOM 9791 O O . ALA B 1 536 ? -52.760 -49.526 30.314 1.00 20.43 563 ALA B O 1
ATOM 9793 N N . LYS B 1 537 ? -54.820 -50.119 30.956 1.00 20.20 564 LYS B N 1
ATOM 9794 C CA . LYS B 1 537 ? -55.128 -50.760 29.671 1.00 20.79 564 LYS B CA 1
ATOM 9795 C C . LYS B 1 537 ? -55.547 -49.807 28.560 1.00 20.47 564 LYS B C 1
ATOM 9796 O O . LYS B 1 537 ? -55.475 -50.168 27.382 1.00 20.95 564 LYS B O 1
ATOM 9802 N N . SER B 1 538 ? -56.007 -48.611 28.922 1.00 19.64 565 SER B N 1
ATOM 9803 C CA . SER B 1 538 ? -56.306 -47.581 27.928 1.00 18.90 565 SER B CA 1
ATOM 9804 C C . SER B 1 538 ? -55.980 -46.168 28.417 1.00 18.22 565 SER B C 1
ATOM 9805 O O . SER B 1 538 ? -55.889 -45.920 29.618 1.00 17.63 565 SER B O 1
ATOM 9808 N N . VAL B 1 539 ? -55.778 -45.262 27.465 1.00 17.53 566 VAL B N 1
ATOM 9809 C CA . VAL B 1 539 ? -55.463 -43.859 27.747 1.00 17.21 566 VAL B CA 1
ATOM 9810 C C . VAL B 1 539 ? -56.286 -42.973 26.808 1.00 16.84 566 VAL B C 1
ATOM 9811 O O . VAL B 1 539 ? -56.276 -43.184 25.591 1.00 17.22 566 VAL B O 1
ATOM 9815 N N . ILE B 1 540 ? -57.008 -42.003 27.366 1.00 16.07 567 ILE B N 1
ATOM 9816 C CA . ILE B 1 540 ? -57.748 -41.042 26.545 1.00 15.42 567 ILE B CA 1
ATOM 9817 C C . ILE B 1 540 ? -57.028 -39.700 26.536 1.00 15.14 567 ILE B C 1
ATOM 9818 O O . ILE B 1 540 ? -56.762 -39.120 27.584 1.00 14.59 567 ILE B O 1
ATOM 9823 N N . TRP B 1 541 ? -56.705 -39.236 25.333 1.00 14.71 568 TRP B N 1
ATOM 9824 C CA . TRP B 1 541 ? -56.089 -37.934 25.112 1.00 14.28 568 TRP B CA 1
ATOM 9825 C C . TRP B 1 541 ? -57.146 -37.023 24.512 1.00 14.39 568 TRP B C 1
ATOM 9826 O O . TRP B 1 541 ? -57.770 -37.364 23.502 1.00 14.29 568 TRP B O 1
ATOM 9837 N N . THR B 1 542 ? -57.373 -35.882 25.154 1.00 14.17 569 THR B N 1
ATOM 9838 C CA . THR B 1 542 ? -58.239 -34.851 24.599 1.00 14.84 569 THR B CA 1
ATOM 9839 C C . THR B 1 542 ? -57.381 -33.622 24.286 1.00 14.93 569 THR B C 1
ATOM 9840 O O . THR B 1 542 ? -57.246 -32.730 25.126 1.00 14.72 569 THR B O 1
ATOM 9844 N N . PRO B 1 543 ? -56.783 -33.583 23.075 1.00 15.49 570 PRO B N 1
ATOM 9845 C CA . PRO B 1 543 ? -55.865 -32.501 22.708 1.00 15.77 570 PRO B CA 1
ATOM 9846 C C . PRO B 1 543 ? -56.584 -31.165 22.580 1.00 16.26 570 PRO B C 1
ATOM 9847 O O . PRO B 1 543 ? -57.792 -31.132 22.335 1.00 16.21 570 PRO B O 1
ATOM 9851 N N . GLU B 1 544 ? -55.833 -30.083 22.752 1.00 17.10 571 GLU B N 1
ATOM 9852 C CA . GLU B 1 544 ? -56.359 -28.728 22.630 1.00 18.38 571 GLU B CA 1
ATOM 9853 C C . GLU B 1 544 ? -57.150 -28.556 21.329 1.00 18.86 571 GLU B C 1
ATOM 9854 O O . GLU B 1 544 ? -56.647 -28.858 20.248 1.00 18.56 571 GLU B O 1
ATOM 9860 N N . ASN B 1 545 ? -58.389 -28.081 21.459 1.00 19.79 572 ASN B N 1
ATOM 9861 C CA . ASN B 1 545 ? -59.299 -27.847 20.321 1.00 20.55 572 ASN B CA 1
ATOM 9862 C C . ASN B 1 545 ? -59.565 -29.082 19.449 1.00 20.61 572 ASN B C 1
ATOM 9863 O O . ASN B 1 545 ? -59.753 -28.964 18.228 1.00 21.13 572 ASN B O 1
ATOM 9868 N N . ALA B 1 546 ? -59.598 -30.253 20.090 1.00 19.97 573 ALA B N 1
ATOM 9869 C CA . ALA B 1 546 ? -59.869 -31.523 19.412 1.00 19.64 573 ALA B CA 1
ATOM 9870 C C . ALA B 1 546 ? -60.729 -32.461 20.268 1.00 19.46 573 ALA B C 1
ATOM 9871 O O . ALA B 1 546 ? -60.950 -32.211 21.456 1.00 19.29 573 ALA B O 1
ATOM 9873 N N . SER B 1 547 ? -61.225 -33.530 19.649 1.00 19.26 574 SER B N 1
ATOM 9874 C CA . SER B 1 547 ? -62.082 -34.507 20.322 1.00 19.21 574 SER B CA 1
ATOM 9875 C C . SER B 1 547 ? -61.251 -35.511 21.108 1.00 18.78 574 SER B C 1
ATOM 9876 O O . SER B 1 547 ? -60.110 -35.775 20.738 1.00 18.72 574 SER B O 1
ATOM 9879 N N . PRO B 1 548 ? -61.817 -36.072 22.199 1.00 18.73 575 PRO B N 1
ATOM 9880 C CA . PRO B 1 548 ? -61.148 -37.184 22.895 1.00 18.82 575 PRO B CA 1
ATOM 9881 C C . PRO B 1 548 ? -60.904 -38.374 21.971 1.00 18.97 575 PRO B C 1
ATOM 9882 O O . PRO B 1 548 ? -61.768 -38.708 21.153 1.00 19.16 575 PRO B O 1
ATOM 9886 N N . ALA B 1 549 ? -59.725 -38.981 22.090 1.00 18.98 576 ALA B N 1
ATOM 9887 C CA . ALA B 1 549 ? -59.403 -40.224 21.395 1.00 19.09 576 ALA B CA 1
ATOM 9888 C C . ALA B 1 549 ? -58.724 -41.191 22.354 1.00 19.26 576 ALA B C 1
ATOM 9889 O O . ALA B 1 549 ? -57.955 -40.781 23.232 1.00 18.97 576 ALA B O 1
ATOM 9891 N N . VAL B 1 550 ? -59.008 -42.475 22.173 1.00 19.40 577 VAL B N 1
ATOM 9892 C CA . VAL B 1 550 ? -58.510 -43.510 23.064 1.00 19.76 577 VAL B CA 1
ATOM 9893 C C . VAL B 1 550 ? -57.473 -44.393 22.372 1.00 20.34 577 VAL B C 1
ATOM 9894 O O . VAL B 1 550 ? -57.587 -44.691 21.180 1.00 20.52 577 VAL B O 1
ATOM 9898 N N . THR B 1 551 ? -56.450 -44.778 23.123 1.00 20.56 578 THR B N 1
ATOM 9899 C CA . THR B 1 551 ? -55.537 -45.823 22.693 1.00 21.39 578 THR B CA 1
ATOM 9900 C C . THR B 1 551 ? -55.577 -46.988 23.686 1.00 22.22 578 THR B C 1
ATOM 9901 O O . THR B 1 551 ? -55.670 -46.783 24.899 1.00 21.86 578 THR B O 1
ATOM 9905 N N . THR B 1 552 ? -55.538 -48.206 23.151 1.00 23.15 579 THR B N 1
ATOM 9906 C CA . THR B 1 552 ? -55.369 -49.416 23.953 1.00 24.13 579 THR B CA 1
ATOM 9907 C C . THR B 1 552 ? -54.010 -50.022 23.613 1.00 24.85 579 THR B C 1
ATOM 9908 O O . THR B 1 552 ? -53.717 -51.171 23.962 1.00 25.12 579 THR B O 1
ATOM 9912 N N . ASP B 1 553 ? -53.178 -49.200 22.969 1.00 25.44 580 ASP B N 1
ATOM 9913 C CA . ASP B 1 553 ? -51.969 -49.622 22.255 1.00 26.13 580 ASP B CA 1
ATOM 9914 C C . ASP B 1 553 ? -50.673 -48.981 22.719 1.00 25.99 580 ASP B C 1
ATOM 9915 O O . ASP B 1 553 ? -49.629 -49.188 22.089 1.00 26.21 580 ASP B O 1
ATOM 9920 N N . ASN B 1 554 ? -50.734 -48.186 23.784 1.00 25.74 581 ASN B N 1
ATOM 9921 C CA . ASN B 1 554 ? -49.677 -47.218 24.085 1.00 25.57 581 ASN B CA 1
ATOM 9922 C C . ASN B 1 554 ? -49.387 -46.293 22.889 1.00 25.38 581 ASN B C 1
ATOM 9923 O O . ASN B 1 554 ? -48.236 -45.965 22.603 1.00 24.87 581 ASN B O 1
ATOM 9928 N N . GLY B 1 555 ? -50.446 -45.898 22.188 1.00 25.30 582 GLY B N 1
ATOM 9929 C CA . GLY B 1 555 ? -50.342 -44.912 21.121 1.00 25.67 582 GLY B CA 1
ATOM 9930 C C . GLY B 1 555 ? -49.917 -45.435 19.761 1.00 25.95 582 GLY B C 1
ATOM 9931 O O . GLY B 1 555 ? -49.635 -44.645 18.860 1.00 25.50 582 GLY B O 1
ATOM 9932 N N . ASN B 1 556 ? -49.858 -46.759 19.608 1.00 26.43 583 ASN B N 1
ATOM 9933 C CA . ASN B 1 556 ? -49.657 -47.355 18.282 1.00 26.92 583 ASN B CA 1
ATOM 9934 C C . ASN B 1 556 ? -50.839 -47.015 17.373 1.00 26.59 583 ASN B C 1
ATOM 9935 O O . ASN B 1 556 ? -50.659 -46.696 16.198 1.00 26.80 583 ASN B O 1
ATOM 9940 N N . SER B 1 557 ? -52.043 -47.050 17.937 1.00 26.22 584 SER B N 1
ATOM 9941 C CA . SER B 1 557 ? -53.245 -46.669 17.214 1.00 25.87 584 SER B CA 1
ATOM 9942 C C . SER B 1 557 ? -54.187 -45.869 18.108 1.00 25.86 584 SER B C 1
ATOM 9943 O O . SER B 1 557 ? -54.153 -46.002 19.337 1.00 25.74 584 SER B O 1
ATOM 9946 N N . TRP B 1 558 ? -55.032 -45.057 17.474 1.00 25.51 585 TRP B N 1
ATOM 9947 C CA . TRP B 1 558 ? -55.976 -44.186 18.163 1.00 25.39 585 TRP B CA 1
ATOM 9948 C C . TRP B 1 558 ? -57.352 -44.288 17.530 1.00 26.05 585 TRP B C 1
ATOM 9949 O O . TRP B 1 558 ? -57.476 -44.396 16.303 1.00 26.17 585 TRP B O 1
ATOM 9960 N N . LYS B 1 559 ? -58.381 -44.249 18.370 1.00 26.44 586 LYS B N 1
ATOM 9961 C CA . LYS B 1 559 ? -59.762 -44.198 17.913 1.00 27.11 586 LYS B CA 1
ATOM 9962 C C . LYS B 1 559 ? -60.498 -43.059 18.618 1.00 26.60 586 LYS B C 1
ATOM 9963 O O . LYS B 1 559 ? -60.431 -42.933 19.844 1.00 26.50 586 LYS B O 1
ATOM 9969 N N . VAL B 1 560 ? -61.184 -42.224 17.840 1.00 26.06 587 VAL B N 1
ATOM 9970 C CA . VAL B 1 560 ? -61.970 -41.120 18.389 1.00 25.75 587 VAL B CA 1
ATOM 9971 C C . VAL B 1 560 ? -63.112 -41.684 19.246 1.00 25.55 587 VAL B C 1
ATOM 9972 O O . VAL B 1 560 ? -63.820 -42.604 18.818 1.00 25.54 587 VAL B O 1
ATOM 9976 N N . CYS B 1 561 ? -63.258 -41.151 20.461 1.00 24.69 588 CYS B N 1
ATOM 9977 C CA . CYS B 1 561 ? -64.300 -41.582 21.392 1.00 24.27 588 CYS B CA 1
ATOM 9978 C C . CYS B 1 561 ? -65.679 -41.195 20.864 1.00 24.16 588 CYS B C 1
ATOM 9979 O O . CYS B 1 561 ? -65.922 -40.031 20.536 1.00 24.36 588 CYS B O 1
ATOM 9982 N N . THR B 1 562 ? -66.580 -42.170 20.777 1.00 24.04 589 THR B N 1
ATOM 9983 C CA . THR B 1 562 ? -67.918 -41.922 20.239 1.00 23.83 589 THR B CA 1
ATOM 9984 C C . THR B 1 562 ? -68.746 -41.044 21.168 1.00 23.83 589 THR B C 1
ATOM 9985 O O . THR B 1 562 ? -68.668 -41.173 22.398 1.00 23.92 589 THR B O 1
ATOM 9989 N N . ASN B 1 563 ? -69.519 -40.145 20.558 1.00 23.69 590 ASN B N 1
ATOM 9990 C CA . ASN B 1 563 ? -70.455 -39.243 21.246 1.00 23.76 590 ASN B CA 1
ATOM 9991 C C . ASN B 1 563 ? -69.834 -38.064 22.010 1.00 23.61 590 ASN B C 1
ATOM 9992 O O . ASN B 1 563 ? -70.555 -37.234 22.564 1.00 23.67 590 ASN B O 1
ATOM 9997 N N . LEU B 1 564 ? -68.507 -37.987 22.034 1.00 23.51 591 LEU B N 1
ATOM 9998 C CA . LEU B 1 564 ? -67.830 -36.841 22.635 1.00 23.74 591 LEU B CA 1
ATOM 9999 C C . LEU B 1 564 ? -67.356 -35.891 21.541 1.00 24.14 591 LEU B C 1
ATOM 10000 O O . LEU B 1 564 ? -67.555 -36.161 20.348 1.00 24.44 591 LEU B O 1
ATOM 10005 N N . GLY B 1 565 ? -66.741 -34.783 21.943 1.00 24.05 592 GLY B N 1
ATOM 10006 C CA . GLY B 1 565 ? -66.238 -33.803 20.990 1.00 24.30 592 GLY B CA 1
ATOM 10007 C C . GLY B 1 565 ? -65.396 -32.722 21.631 1.00 24.57 592 GLY B C 1
ATOM 10008 O O . GLY B 1 565 ? -65.046 -32.806 22.812 1.00 24.54 592 GLY B O 1
ATOM 10009 N N . MET B 1 566 ? -65.071 -31.706 20.839 1.00 24.69 593 MET B N 1
ATOM 10010 C CA . MET B 1 566 ? -64.213 -30.613 21.268 1.00 25.34 593 MET B CA 1
ATOM 10011 C C . MET B 1 566 ? -64.742 -29.972 22.546 1.00 24.20 593 MET B C 1
ATOM 10012 O O . MET B 1 566 ? -65.928 -29.650 22.641 1.00 24.32 593 MET B O 1
ATOM 10017 N N . GLY B 1 567 ? -63.859 -29.805 23.528 1.00 23.38 594 GLY B N 1
ATOM 10018 C CA . GLY B 1 567 ? -64.228 -29.178 24.796 1.00 21.85 594 GLY B CA 1
ATOM 10019 C C . GLY B 1 567 ? -64.682 -30.151 25.869 1.00 21.07 594 GLY B C 1
ATOM 10020 O O . GLY B 1 567 ? -64.947 -29.737 27.005 1.00 21.19 594 GLY B O 1
ATOM 10021 N N . ALA B 1 568 ? -64.781 -31.437 25.524 1.00 19.76 595 ALA B N 1
ATOM 10022 C CA . ALA B 1 568 ? -65.173 -32.459 26.502 1.00 18.82 595 ALA B CA 1
ATOM 10023 C C . ALA B 1 568 ? -64.161 -32.520 27.648 1.00 17.98 595 ALA B C 1
ATOM 10024 O O . ALA B 1 568 ? -62.956 -32.418 27.426 1.00 17.47 595 ALA B O 1
ATOM 10026 N N . VAL B 1 569 ? -64.673 -32.669 28.866 1.00 17.29 596 VAL B N 1
ATOM 10027 C CA . VAL B 1 569 ? -63.847 -32.804 30.064 1.00 16.61 596 VAL B CA 1
ATOM 10028 C C . VAL B 1 569 ? -63.917 -34.261 30.521 1.00 16.12 596 VAL B C 1
ATOM 10029 O O . VAL B 1 569 ? -64.952 -34.727 30.990 1.00 15.71 596 VAL B O 1
ATOM 10033 N N . VAL B 1 570 ? -62.803 -34.965 30.367 1.00 15.78 597 VAL B N 1
ATOM 10034 C CA . VAL B 1 570 ? -62.743 -36.416 30.537 1.00 15.70 597 VAL B CA 1
ATOM 10035 C C . VAL B 1 570 ? -61.960 -36.797 31.796 1.00 15.48 597 VAL B C 1
ATOM 10036 O O . VAL B 1 570 ? -60.957 -36.163 32.131 1.00 15.69 597 VAL B O 1
ATOM 10040 N N . ALA B 1 571 ? -62.432 -37.827 32.494 1.00 15.20 598 ALA B N 1
ATOM 10041 C CA . ALA B 1 571 ? -61.688 -38.407 33.612 1.00 15.25 598 ALA B CA 1
ATOM 10042 C C . ALA B 1 571 ? -61.865 -39.924 33.657 1.00 15.23 598 ALA B C 1
ATOM 10043 O O . ALA B 1 571 ? -62.895 -40.452 33.230 1.00 15.28 598 ALA B O 1
ATOM 10045 N N . SER B 1 572 ? -60.861 -40.620 34.175 1.00 15.33 599 SER B N 1
ATOM 10046 C CA . SER B 1 572 ? -60.962 -42.062 34.357 1.00 15.40 599 SER B CA 1
ATOM 10047 C C . SER B 1 572 ? -61.465 -42.420 35.749 1.00 15.47 599 SER B C 1
ATOM 10048 O O . SER B 1 572 ? -61.193 -41.702 36.710 1.00 15.60 599 SER B O 1
ATOM 10051 N N . ASP B 1 573 ? -62.189 -43.537 35.849 1.00 15.49 600 ASP B N 1
ATOM 10052 C CA . ASP B 1 573 ? -62.504 -44.142 37.147 1.00 15.48 600 ASP B CA 1
ATOM 10053 C C . ASP B 1 573 ? -61.207 -44.654 37.762 1.00 15.24 600 ASP B C 1
ATOM 10054 O O . ASP B 1 573 ? -60.295 -45.067 37.046 1.00 15.54 600 ASP B O 1
ATOM 10059 N N . ARG B 1 574 ? -61.123 -44.626 39.085 1.00 15.08 601 ARG B N 1
ATOM 10060 C CA . ARG B 1 574 ? -59.891 -44.984 39.782 1.00 15.41 601 ARG B CA 1
ATOM 10061 C C . ARG B 1 574 ? -59.866 -46.446 40.236 1.00 15.41 601 ARG B C 1
ATOM 10062 O O . ARG B 1 574 ? -58.866 -46.912 40.787 1.00 15.25 601 ARG B O 1
ATOM 10070 N N . VAL B 1 575 ? -60.970 -47.152 40.012 1.00 16.08 602 VAL B N 1
ATOM 10071 C CA . VAL B 1 575 ? -61.133 -48.539 40.462 1.00 16.61 602 VAL B CA 1
ATOM 10072 C C . VAL B 1 575 ? -61.290 -49.490 39.274 1.00 17.21 602 VAL B C 1
ATOM 10073 O O . VAL B 1 575 ? -60.589 -50.501 39.186 1.00 17.35 602 VAL B O 1
ATOM 10077 N N . ASN B 1 576 ? -62.203 -49.149 38.368 1.00 17.79 603 ASN B N 1
ATOM 10078 C CA . ASN B 1 576 ? -62.544 -49.987 37.218 1.00 18.61 603 ASN B CA 1
ATOM 10079 C C . ASN B 1 576 ? -61.948 -49.416 35.929 1.00 18.66 603 ASN B C 1
ATOM 10080 O O . ASN B 1 576 ? -62.421 -48.406 35.411 1.00 18.40 603 ASN B O 1
ATOM 10085 N N . GLY B 1 577 ? -60.912 -50.082 35.422 1.00 19.06 604 GLY B N 1
ATOM 10086 C CA . GLY B 1 577 ? -60.220 -49.677 34.196 1.00 19.55 604 GLY B CA 1
ATOM 10087 C C . GLY B 1 577 ? -61.092 -49.581 32.956 1.00 19.89 604 GLY B C 1
ATOM 10088 O O . GLY B 1 577 ? -60.697 -48.971 31.964 1.00 19.91 604 GLY B O 1
ATOM 10089 N N . LYS B 1 578 ? -62.280 -50.179 33.008 1.00 20.20 605 LYS B N 1
ATOM 10090 C CA . LYS B 1 578 ? -63.238 -50.097 31.900 1.00 20.65 605 LYS B CA 1
ATOM 10091 C C . LYS B 1 578 ? -64.037 -48.795 31.890 1.00 20.45 605 LYS B C 1
ATOM 10092 O O . LYS B 1 578 ? -64.639 -48.438 30.875 1.00 20.18 605 LYS B O 1
ATOM 10098 N N . LYS B 1 579 ? -64.028 -48.089 33.021 1.00 20.21 606 LYS B N 1
ATOM 10099 C CA . LYS B 1 579 ? -64.876 -46.914 33.210 1.00 19.98 606 LYS B CA 1
ATOM 10100 C C . LYS B 1 579 ? -64.138 -45.586 33.048 1.00 19.37 606 LYS B C 1
ATOM 10101 O O . LYS B 1 579 ? -63.072 -45.368 33.640 1.00 19.37 606 LYS B O 1
ATOM 10107 N N . PHE B 1 580 ? -64.721 -44.731 32.210 1.00 18.88 607 PHE B N 1
ATOM 10108 C CA . PHE B 1 580 ? -64.297 -43.347 32.007 1.00 18.27 607 PHE B CA 1
ATOM 10109 C C . PHE B 1 580 ? -65.547 -42.483 32.027 1.00 18.19 607 PHE B C 1
ATOM 10110 O O . PHE B 1 580 ? -66.654 -42.972 31.768 1.00 18.20 607 PHE B O 1
ATOM 10118 N N . TYR B 1 581 ? -65.363 -41.195 32.306 1.00 18.07 608 TYR B N 1
ATOM 10119 C CA . TYR B 1 581 ? -66.463 -40.246 32.416 1.00 17.92 608 TYR B CA 1
ATOM 10120 C C . TYR B 1 581 ? -66.147 -38.994 31.613 1.00 18.01 608 TYR B C 1
ATOM 10121 O O . TYR B 1 581 ? -64.984 -38.640 31.433 1.00 17.51 608 TYR B O 1
ATOM 10130 N N . ALA B 1 582 ? -67.183 -38.329 31.121 1.00 18.14 609 ALA B N 1
ATOM 10131 C CA . ALA B 1 582 ? -66.993 -37.063 30.432 1.00 18.42 609 ALA B CA 1
ATOM 10132 C C . ALA B 1 582 ? -68.167 -36.131 30.652 1.00 18.59 609 ALA B C 1
ATOM 10133 O O . ALA B 1 582 ? -69.327 -36.561 30.682 1.00 18.57 609 ALA B O 1
ATOM 10135 N N . PHE B 1 583 ? -67.852 -34.852 30.820 1.00 18.46 610 PHE B N 1
ATOM 10136 C CA . PHE B 1 583 ? -68.849 -33.804 30.748 1.00 18.77 610 PHE B CA 1
ATOM 10137 C C . PHE B 1 583 ? -68.659 -33.110 29.405 1.00 19.27 610 PHE B C 1
ATOM 10138 O O . PHE B 1 583 ? -67.559 -32.639 29.087 1.00 19.00 610 PHE B O 1
ATOM 10146 N N . TYR B 1 584 ? -69.728 -33.065 28.614 1.00 20.14 611 TYR B N 1
ATOM 10147 C CA . TYR B 1 584 ? -69.647 -32.552 27.248 1.00 20.97 611 TYR B CA 1
ATOM 10148 C C . TYR B 1 584 ? -70.940 -31.866 26.817 1.00 21.54 611 TYR B C 1
ATOM 10149 O O . TYR B 1 584 ? -72.024 -32.465 26.866 1.00 21.56 611 TYR B O 1
ATOM 10158 N N . ASN B 1 585 ? -70.805 -30.605 26.409 1.00 22.01 612 ASN B N 1
ATOM 10159 C CA . ASN B 1 585 ? -71.936 -29.772 25.993 1.00 22.61 612 ASN B CA 1
ATOM 10160 C C . ASN B 1 585 ? -73.155 -29.848 26.919 1.00 22.43 612 ASN B C 1
ATOM 10161 O O . ASN B 1 585 ? -74.284 -30.089 26.474 1.00 22.08 612 ASN B O 1
ATOM 10166 N N . GLY B 1 586 ? -72.909 -29.656 28.214 1.00 22.25 613 GLY B N 1
ATOM 10167 C CA . GLY B 1 586 ? -73.973 -29.620 29.213 1.00 22.19 613 GLY B CA 1
ATOM 10168 C C . GLY B 1 586 ? -74.552 -30.965 29.612 1.00 22.20 613 GLY B C 1
ATOM 10169 O O . GLY B 1 586 ? -75.550 -31.018 30.332 1.00 22.33 613 GLY B O 1
ATOM 10170 N N . LYS B 1 587 ? -73.933 -32.051 29.151 1.00 22.17 614 LYS B N 1
ATOM 10171 C CA . LYS B 1 587 ? -74.399 -33.399 29.469 1.00 22.44 614 LYS B CA 1
ATOM 10172 C C . LYS B 1 587 ? -73.278 -34.266 30.045 1.00 22.03 614 LYS B C 1
ATOM 10173 O O . LYS B 1 587 ? -72.089 -33.989 29.830 1.00 22.10 614 LYS B O 1
ATOM 10179 N N . PHE B 1 588 ? -73.660 -35.310 30.778 1.00 21.47 615 PHE B N 1
ATOM 10180 C CA . PHE B 1 588 ? -72.689 -36.236 31.357 1.00 21.19 615 PHE B CA 1
ATOM 10181 C C . PHE B 1 588 ? -72.725 -37.586 30.654 1.00 20.91 615 PHE B C 1
ATOM 10182 O O . PHE B 1 588 ? -73.795 -38.100 30.322 1.00 20.86 615 PHE B O 1
ATOM 10190 N N . TYR B 1 589 ? -71.538 -38.143 30.438 1.00 20.62 616 TYR B N 1
ATOM 10191 C CA . TYR B 1 589 ? -71.342 -39.351 29.647 1.00 20.57 616 TYR B CA 1
ATOM 10192 C C . TYR B 1 589 ? -70.514 -40.370 30.414 1.00 20.54 616 TYR B C 1
ATOM 10193 O O . TYR B 1 589 ? -69.611 -40.005 31.172 1.00 20.75 616 TYR B O 1
ATOM 10202 N N . ILE B 1 590 ? -70.827 -41.644 30.205 1.00 20.29 617 ILE B N 1
ATOM 10203 C CA . ILE B 1 590 ? -70.076 -42.747 30.792 1.00 20.03 617 ILE B CA 1
ATOM 10204 C C . ILE B 1 590 ? -69.626 -43.732 29.711 1.00 20.30 617 ILE B C 1
ATOM 10205 O O . ILE B 1 590 ? -70.357 -43.997 28.751 1.00 20.48 617 ILE B O 1
ATOM 10210 N N . SER B 1 591 ? -68.413 -44.250 29.872 1.00 20.42 618 SER B N 1
ATOM 10211 C CA . SER B 1 591 ? -67.932 -45.359 29.072 1.00 20.83 618 SER B CA 1
ATOM 10212 C C . SER B 1 591 ? -67.733 -46.573 29.973 1.00 21.48 618 SER B C 1
ATOM 10213 O O . SER B 1 591 ? -67.247 -46.447 31.102 1.00 21.39 618 SER B O 1
ATOM 10216 N N . THR B 1 592 ? -68.112 -47.745 29.470 1.00 21.85 619 THR B N 1
ATOM 10217 C CA . THR B 1 592 ? -67.871 -48.999 30.180 1.00 22.38 619 THR B CA 1
ATOM 10218 C C . THR B 1 592 ? -67.044 -49.983 29.338 1.00 22.61 619 THR B C 1
ATOM 10219 O O . THR B 1 592 ? -66.916 -51.162 29.696 1.00 22.36 619 THR B O 1
ATOM 10223 N N . ASP B 1 593 ? -66.475 -49.490 28.236 1.00 22.87 620 ASP B N 1
ATOM 10224 C CA . ASP B 1 593 ? -65.592 -50.296 27.384 1.00 23.65 620 ASP B CA 1
ATOM 10225 C C . ASP B 1 593 ? -64.166 -49.733 27.269 1.00 23.63 620 ASP B C 1
ATOM 10226 O O . ASP B 1 593 ? -63.472 -49.969 26.276 1.00 23.93 620 ASP B O 1
ATOM 10231 N N . GLY B 1 594 ? -63.739 -48.997 28.292 1.00 23.31 621 GLY B N 1
ATOM 10232 C CA . GLY B 1 594 ? -62.384 -48.456 28.351 1.00 22.85 621 GLY B CA 1
ATOM 10233 C C . GLY B 1 594 ? -62.147 -47.205 27.519 1.00 22.52 621 GLY B C 1
ATOM 10234 O O . GLY B 1 594 ? -61.006 -46.894 27.168 1.00 22.27 621 GLY B O 1
ATOM 10235 N N . GLY B 1 595 ? -63.221 -46.486 27.204 1.00 22.28 622 GLY B N 1
ATOM 10236 C CA . GLY B 1 595 ? -63.109 -45.227 26.480 1.00 22.08 622 GLY B CA 1
ATOM 10237 C C . GLY B 1 595 ? -63.457 -45.252 25.002 1.00 22.01 622 GLY B C 1
ATOM 10238 O O . GLY B 1 595 ? -63.507 -44.202 24.368 1.00 21.63 622 GLY B O 1
ATOM 10239 N N . LEU B 1 596 ? -63.699 -46.441 24.448 1.00 22.26 623 LEU B N 1
ATOM 10240 C CA . LEU B 1 596 ? -64.089 -46.568 23.034 1.00 22.20 623 LEU B CA 1
ATOM 10241 C C . LEU B 1 596 ? -65.422 -45.885 22.713 1.00 21.95 623 LEU B C 1
ATOM 10242 O O . LEU B 1 596 ? -65.521 -45.137 21.735 1.00 22.13 623 LEU B O 1
ATOM 10247 N N . THR B 1 597 ? -66.444 -46.156 23.528 1.00 21.80 624 THR B N 1
ATOM 10248 C CA . THR B 1 597 ? -67.772 -45.567 23.344 1.00 21.84 624 THR B CA 1
ATOM 10249 C C . THR B 1 597 ? -68.288 -44.918 24.629 1.00 21.91 624 THR B C 1
ATOM 10250 O O . THR B 1 597 ? -68.024 -45.409 25.728 1.00 21.99 624 THR B O 1
ATOM 10254 N N . PHE B 1 598 ? -69.022 -43.819 24.476 1.00 21.79 625 PHE B N 1
ATOM 10255 C CA . PHE B 1 598 ? -69.616 -43.108 25.601 1.00 22.04 625 PHE B CA 1
ATOM 10256 C C . PHE B 1 598 ? -71.122 -42.986 25.425 1.00 22.30 625 PHE B C 1
ATOM 10257 O O . PHE B 1 598 ? -71.608 -42.792 24.312 1.00 22.68 625 PHE B O 1
ATOM 10265 N N . THR B 1 599 ? -71.852 -43.074 26.530 1.00 22.67 626 THR B N 1
ATOM 10266 C CA . THR B 1 599 ? -73.309 -42.937 26.507 1.00 23.35 626 THR B CA 1
ATOM 10267 C C . THR B 1 599 ? -73.767 -41.845 27.467 1.00 23.46 626 THR B C 1
ATOM 10268 O O . THR B 1 599 ? -73.306 -41.777 28.603 1.00 23.33 626 THR B O 1
ATOM 10272 N N . ASP B 1 600 ? -74.672 -40.994 26.992 1.00 23.73 627 ASP B N 1
ATOM 10273 C CA . ASP B 1 600 ? -75.284 -39.955 27.812 1.00 24.18 627 ASP B CA 1
ATOM 10274 C C . ASP B 1 600 ? -76.070 -40.624 28.939 1.00 24.24 627 ASP B C 1
ATOM 10275 O O . ASP B 1 600 ? -76.929 -41.470 28.684 1.00 23.92 627 ASP B O 1
ATOM 10280 N N . THR B 1 601 ? -75.760 -40.251 30.181 1.00 24.14 628 THR B N 1
ATOM 10281 C CA . THR B 1 601 ? -76.398 -40.860 31.352 1.00 24.28 628 THR B CA 1
ATOM 10282 C C . THR B 1 601 ? -77.778 -40.269 31.625 1.00 24.42 628 THR B C 1
ATOM 10283 O O . THR B 1 601 ? -78.503 -40.747 32.500 1.00 24.15 628 THR B O 1
ATOM 10287 N N . LYS B 1 602 ? -78.116 -39.218 30.879 1.00 24.59 629 LYS B N 1
ATOM 10288 C CA . LYS B 1 602 ? -79.377 -38.480 31.031 1.00 25.18 629 LYS B CA 1
ATOM 10289 C C . LYS B 1 602 ? -79.602 -37.963 32.453 1.00 24.86 629 LYS B C 1
ATOM 10290 O O . LYS B 1 602 ? -80.740 -37.891 32.929 1.00 25.00 629 LYS B O 1
ATOM 10296 N N . ALA B 1 603 ? -78.509 -37.594 33.122 1.00 24.72 630 ALA B N 1
ATOM 10297 C CA . ALA B 1 603 ? -78.576 -37.054 34.479 1.00 24.44 630 ALA B CA 1
ATOM 10298 C C . ALA B 1 603 ? -79.534 -35.860 34.521 1.00 24.32 630 ALA B C 1
ATOM 10299 O O . ALA B 1 603 ? -79.373 -34.906 33.754 1.00 24.19 630 ALA B O 1
ATOM 10301 N N . PRO B 1 604 ? -80.553 -35.932 35.400 1.00 24.32 631 PRO B N 1
ATOM 10302 C CA . PRO B 1 604 ? -81.639 -34.946 35.470 1.00 24.29 631 PRO B CA 1
ATOM 10303 C C . PRO B 1 604 ? -81.196 -33.556 35.935 1.00 24.33 631 PRO B C 1
ATOM 10304 O O . PRO B 1 604 ? -81.779 -32.552 35.516 1.00 24.13 631 PRO B O 1
ATOM 10308 N N . GLN B 1 605 ? -80.177 -33.505 36.790 1.00 23.87 632 GLN B N 1
ATOM 10309 C CA . GLN B 1 605 ? -79.661 -32.238 37.293 1.00 23.79 632 GLN B CA 1
ATOM 10310 C C . GLN B 1 605 ? -78.153 -32.139 37.131 1.00 22.64 632 GLN B C 1
ATOM 10311 O O . GLN B 1 605 ? -77.402 -32.958 37.670 1.00 22.40 632 GLN B O 1
ATOM 10317 N N . LEU B 1 606 ? -77.737 -31.127 36.372 1.00 21.87 633 LEU B N 1
ATOM 10318 C CA . LEU B 1 606 ? -76.332 -30.874 36.060 1.00 20.88 633 LEU B CA 1
ATOM 10319 C C . LEU B 1 606 ? -76.060 -29.370 36.028 1.00 20.57 633 LEU B C 1
ATOM 10320 O O . LEU B 1 606 ? -76.983 -28.583 35.820 1.00 20.24 633 LEU B O 1
ATOM 10325 N N . PRO B 1 607 ? -74.789 -28.965 36.230 1.00 20.25 634 PRO B N 1
ATOM 10326 C CA . PRO B 1 607 ? -74.405 -27.571 35.985 1.00 20.08 634 PRO B CA 1
ATOM 10327 C C . PRO B 1 607 ? -74.396 -27.284 34.483 1.00 20.09 634 PRO B C 1
ATOM 10328 O O . PRO B 1 607 ? -74.317 -28.220 33.685 1.00 19.87 634 PRO B O 1
ATOM 10332 N N . LYS B 1 608 ? -74.478 -26.009 34.103 1.00 20.19 635 LYS B N 1
ATOM 10333 C CA . LYS B 1 608 ? -74.428 -25.626 32.688 1.00 20.38 635 LYS B CA 1
ATOM 10334 C C . LYS B 1 608 ? -73.089 -26.002 32.054 1.00 19.68 635 LYS B C 1
ATOM 10335 O O . LYS B 1 608 ? -73.036 -26.441 30.905 1.00 19.78 635 LYS B O 1
ATOM 10341 N N . SER B 1 609 ? -72.015 -25.839 32.819 1.00 19.04 636 SER B N 1
ATOM 10342 C CA . SER B 1 609 ? -70.668 -26.172 32.361 1.00 18.38 636 SER B CA 1
ATOM 10343 C C . SER B 1 609 ? -69.777 -26.586 33.533 1.00 17.66 636 SER B C 1
ATOM 10344 O O . SER B 1 609 ? -70.112 -26.345 34.700 1.00 17.52 636 SER B O 1
ATOM 10347 N N . VAL B 1 610 ? -68.641 -27.206 33.226 1.00 16.79 637 VAL B N 1
ATOM 10348 C CA . VAL B 1 610 ? -67.671 -27.559 34.267 1.00 16.14 637 VAL B CA 1
ATOM 10349 C C . VAL B 1 610 ? -66.260 -27.158 33.864 1.00 15.43 637 VAL B C 1
ATOM 10350 O O . VAL B 1 610 ? -65.953 -27.050 32.673 1.00 15.27 637 VAL B O 1
ATOM 10354 N N . ASN B 1 611 ? -65.414 -26.916 34.860 1.00 14.54 638 ASN B N 1
ATOM 10355 C CA . ASN B 1 611 ? -63.990 -26.675 34.613 1.00 13.96 638 ASN B CA 1
ATOM 10356 C C . ASN B 1 611 ? -63.222 -27.986 34.719 1.00 13.64 638 ASN B C 1
ATOM 10357 O O . ASN B 1 611 ? -62.369 -28.299 33.876 1.00 13.71 638 ASN B O 1
ATOM 10362 N N . LYS B 1 612 ? -63.540 -28.764 35.749 1.00 13.21 639 LYS B N 1
ATOM 10363 C CA . LYS B 1 612 ? -62.843 -30.020 35.998 1.00 13.04 639 LYS B CA 1
ATOM 10364 C C . LYS B 1 612 ? -63.828 -31.082 36.440 1.00 12.80 639 LYS B C 1
ATOM 10365 O O . LYS B 1 612 ? -64.844 -30.771 37.060 1.00 12.54 639 LYS B O 1
ATOM 10371 N N . ILE B 1 613 ? -63.530 -32.334 36.107 1.00 12.43 640 ILE B N 1
ATOM 10372 C CA . ILE B 1 613 ? -64.198 -33.469 36.738 1.00 12.62 640 ILE B CA 1
ATOM 10373 C C . ILE B 1 613 ? -63.132 -34.444 37.249 1.00 12.35 640 ILE B C 1
ATOM 10374 O O . ILE B 1 613 ? -62.021 -34.522 36.701 1.00 12.04 640 ILE B O 1
ATOM 10379 N N . LYS B 1 614 ? -63.450 -35.171 38.312 1.00 12.38 641 LYS B N 1
ATOM 10380 C CA . LYS B 1 614 ? -62.476 -36.096 38.885 1.00 12.08 641 LYS B CA 1
ATOM 10381 C C . LYS B 1 614 ? -63.167 -37.228 39.625 1.00 12.24 641 LYS B C 1
ATOM 10382 O O . LYS B 1 614 ? -64.143 -37.007 40.351 1.00 11.59 641 LYS B O 1
ATOM 10388 N N . ALA B 1 615 ? -62.657 -38.442 39.419 1.00 12.52 642 ALA B N 1
ATOM 10389 C CA . ALA B 1 615 ? -63.133 -39.610 40.148 1.00 12.92 642 ALA B CA 1
ATOM 10390 C C . ALA B 1 615 ? -62.254 -39.865 41.361 1.00 13.11 642 ALA B C 1
ATOM 10391 O O . ALA B 1 615 ? -61.097 -39.428 41.414 1.00 13.41 642 ALA B O 1
ATOM 10393 N N . VAL B 1 616 ? -62.812 -40.581 42.332 1.00 13.55 643 VAL B N 1
ATOM 10394 C CA . VAL B 1 616 ? -62.177 -40.786 43.625 1.00 13.78 643 VAL B CA 1
ATOM 10395 C C . VAL B 1 616 ? -61.479 -42.136 43.708 1.00 14.07 643 VAL B C 1
ATOM 10396 O O . VAL B 1 616 ? -62.113 -43.168 43.474 1.00 14.50 643 VAL B O 1
ATOM 10400 N N . PRO B 1 617 ? -60.179 -42.137 44.063 1.00 14.43 644 PRO B N 1
ATOM 10401 C CA . PRO B 1 617 ? -59.467 -43.390 44.356 1.00 14.77 644 PRO B CA 1
ATOM 10402 C C . PRO B 1 617 ? -60.207 -44.227 45.401 1.00 15.36 644 PRO B C 1
ATOM 10403 O O . PRO B 1 617 ? -60.645 -43.691 46.423 1.00 15.25 644 PRO B O 1
ATOM 10407 N N . GLY B 1 618 ? -60.367 -45.523 45.122 1.00 15.90 645 GLY B N 1
ATOM 10408 C CA . GLY B 1 618 ? -61.013 -46.449 46.059 1.00 16.54 645 GLY B CA 1
ATOM 10409 C C . GLY B 1 618 ? -62.535 -46.463 46.030 1.00 16.98 645 GLY B C 1
ATOM 10410 O O . GLY B 1 618 ? -63.163 -47.255 46.734 1.00 17.48 645 GLY B O 1
ATOM 10411 N N . LYS B 1 619 ? -63.137 -45.590 45.225 1.00 16.91 646 LYS B N 1
ATOM 10412 C CA . LYS B 1 619 ? -64.592 -45.471 45.175 1.00 16.92 646 LYS B CA 1
ATOM 10413 C C . LYS B 1 619 ? -65.103 -45.506 43.737 1.00 16.79 646 LYS B C 1
ATOM 10414 O O . LYS B 1 619 ? -65.234 -44.462 43.089 1.00 16.28 646 LYS B O 1
ATOM 10420 N N . GLU B 1 620 ? -65.402 -46.711 43.246 1.00 16.42 647 GLU B N 1
ATOM 10421 C CA . GLU B 1 620 ? -65.918 -46.882 41.888 1.00 16.51 647 GLU B CA 1
ATOM 10422 C C . GLU B 1 620 ? -67.217 -46.102 41.680 1.00 15.83 647 GLU B C 1
ATOM 10423 O O . GLU B 1 620 ? -68.153 -46.218 42.466 1.00 15.62 647 GLU B O 1
ATOM 10429 N N . GLY B 1 621 ? -67.260 -45.296 40.624 1.00 15.09 648 GLY B N 1
ATOM 10430 C CA . GLY B 1 621 ? -68.465 -44.541 40.292 1.00 14.89 648 GLY B CA 1
ATOM 10431 C C . GLY B 1 621 ? -68.662 -43.244 41.060 1.00 14.44 648 GLY B C 1
ATOM 10432 O O . GLY B 1 621 ? -69.686 -42.583 40.891 1.00 14.77 648 GLY B O 1
ATOM 10433 N N . HIS B 1 622 ? -67.698 -42.881 41.908 1.00 14.30 649 HIS B N 1
ATOM 10434 C CA . HIS B 1 622 ? -67.735 -41.598 42.619 1.00 14.31 649 HIS B CA 1
ATOM 10435 C C . HIS B 1 622 ? -67.031 -40.545 41.766 1.00 14.06 649 HIS B C 1
ATOM 10436 O O . HIS B 1 622 ? -65.816 -40.598 41.586 1.00 14.28 649 HIS B O 1
ATOM 10443 N N . VAL B 1 623 ? -67.808 -39.610 41.231 1.00 14.28 650 VAL B N 1
ATOM 10444 C CA . VAL B 1 623 ? -67.296 -38.554 40.352 1.00 14.41 650 VAL B CA 1
ATOM 10445 C C . VAL B 1 623 ? -67.721 -37.187 40.883 1.00 14.31 650 VAL B C 1
ATOM 10446 O O . VAL B 1 623 ? -68.867 -37.009 41.310 1.00 14.88 650 VAL B O 1
ATOM 10450 N N . TRP B 1 624 ? -66.790 -36.232 40.860 1.00 13.92 651 TRP B N 1
ATOM 10451 C CA . TRP B 1 624 ? -67.034 -34.872 41.341 1.00 13.39 651 TRP B CA 1
ATOM 10452 C C . TRP B 1 624 ? -66.864 -33.865 40.203 1.00 13.16 651 TRP B C 1
ATOM 10453 O O . TRP B 1 624 ? -65.962 -34.013 39.383 1.00 13.02 651 TRP B O 1
ATOM 10464 N N . LEU B 1 625 ? -67.730 -32.853 40.158 1.00 12.87 652 LEU B N 1
ATOM 10465 C CA . LEU B 1 625 ? -67.646 -31.799 39.140 1.00 13.14 652 LEU B CA 1
ATOM 10466 C C . LEU B 1 625 ? -67.298 -30.471 39.787 1.00 13.20 652 LEU B C 1
ATOM 10467 O O . LEU B 1 625 ? -67.985 -30.029 40.713 1.00 13.37 652 LEU B O 1
ATOM 10472 N N . ALA B 1 626 ? -66.239 -29.835 39.299 1.00 13.19 653 ALA B N 1
ATOM 10473 C CA . ALA B 1 626 ? -65.891 -28.489 39.753 1.00 13.39 653 ALA B CA 1
ATOM 10474 C C . ALA B 1 626 ? -66.402 -27.522 38.689 1.00 13.21 653 ALA B C 1
ATOM 10475 O O . ALA B 1 626 ? -65.838 -27.433 37.599 1.00 12.83 653 ALA B O 1
ATOM 10477 N N . ALA B 1 627 ? -67.502 -26.840 38.999 1.00 13.41 654 ALA B N 1
ATOM 10478 C CA . ALA B 1 627 ? -68.239 -26.061 37.999 1.00 13.83 654 ALA B CA 1
ATOM 10479 C C . ALA B 1 627 ? -68.019 -24.547 38.126 1.00 14.14 654 ALA B C 1
ATOM 10480 O O . ALA B 1 627 ? -68.844 -23.750 37.664 1.00 14.32 654 ALA B O 1
ATOM 10482 N N . ARG B 1 628 ? -66.904 -24.159 38.746 1.00 14.13 655 ARG B N 1
ATOM 10483 C CA . ARG B 1 628 ? -66.638 -22.760 39.067 1.00 14.48 655 ARG B CA 1
ATOM 10484 C C . ARG B 1 628 ? -67.844 -22.172 39.823 1.00 15.14 655 ARG B C 1
ATOM 10485 O O . ARG B 1 628 ? -68.278 -22.762 40.818 1.00 14.33 655 ARG B O 1
ATOM 10493 N N . GLU B 1 629 ? -68.395 -21.046 39.360 1.00 15.51 656 GLU B N 1
ATOM 10494 C CA . GLU B 1 629 ? -69.526 -20.416 40.057 1.00 17.06 656 GLU B CA 1
ATOM 10495 C C . GLU B 1 629 ? -70.819 -21.249 40.000 1.00 16.29 656 GLU B C 1
ATOM 10496 O O . GLU B 1 629 ? -71.790 -20.957 40.707 1.00 16.17 656 GLU B O 1
ATOM 10502 N N . GLY B 1 630 ? -70.803 -22.298 39.177 1.00 15.78 657 GLY B N 1
ATOM 10503 C CA . GLY B 1 630 ? -71.873 -23.292 39.130 1.00 15.69 657 GLY B CA 1
ATOM 10504 C C . GLY B 1 630 ? -71.835 -24.277 40.292 1.00 15.61 657 GLY B C 1
ATOM 10505 O O . GLY B 1 630 ? -72.736 -25.117 40.425 1.00 15.81 657 GLY B O 1
ATOM 10506 N N . GLY B 1 631 ? -70.787 -24.187 41.118 1.00 14.91 658 GLY B N 1
ATOM 10507 C CA . GLY B 1 631 ? -70.673 -24.965 42.352 1.00 14.46 658 GLY B CA 1
ATOM 10508 C C . GLY B 1 631 ? -69.866 -26.258 42.304 1.00 14.34 658 GLY B C 1
ATOM 10509 O O . GLY B 1 631 ? -69.100 -26.513 41.367 1.00 13.98 658 GLY B O 1
ATOM 10510 N N . LEU B 1 632 ? -70.043 -27.071 43.343 1.00 14.12 659 LEU B N 1
ATOM 10511 C CA . LEU B 1 632 ? -69.418 -28.380 43.443 1.00 13.66 659 LEU B CA 1
ATOM 10512 C C . LEU B 1 632 ? -70.506 -29.439 43.454 1.00 14.40 659 LEU B C 1
ATOM 10513 O O . LEU B 1 632 ? -71.473 -29.335 44.220 1.00 13.91 659 LEU B O 1
ATOM 10518 N N . TRP B 1 633 ? -70.336 -30.453 42.605 1.00 14.82 660 TRP B N 1
ATOM 10519 C CA . TRP B 1 633 ? -71.328 -31.512 42.444 1.00 15.39 660 TRP B CA 1
ATOM 10520 C C . TRP B 1 633 ? -70.687 -32.880 42.633 1.00 15.80 660 TRP B C 1
ATOM 10521 O O . TRP B 1 633 ? -69.503 -33.069 42.330 1.00 15.23 660 TRP B O 1
ATOM 10532 N N . ARG B 1 634 ? -71.473 -33.832 43.133 1.00 16.12 661 ARG B N 1
ATOM 10533 C CA . ARG B 1 634 ? -70.995 -35.196 43.326 1.00 16.81 661 ARG B CA 1
ATOM 10534 C C . ARG B 1 634 ? -72.009 -36.218 42.821 1.00 16.95 661 ARG B C 1
ATOM 10535 O O . ARG B 1 634 ? -73.219 -36.015 42.924 1.00 16.88 661 ARG B O 1
ATOM 10543 N N . SER B 1 635 ? -71.496 -37.305 42.257 1.00 17.52 662 SER B N 1
ATOM 10544 C CA . SER B 1 635 ? -72.294 -38.486 41.947 1.00 17.88 662 SER B CA 1
ATOM 10545 C C . SER B 1 635 ? -71.647 -39.673 42.643 1.00 18.21 662 SER B C 1
ATOM 10546 O O . SER B 1 635 ? -70.431 -39.690 42.835 1.00 18.07 662 SER B O 1
ATOM 10549 N N . THR B 1 636 ? -72.456 -40.657 43.025 1.00 18.77 663 THR B N 1
ATOM 10550 C CA . THR B 1 636 ? -71.933 -41.909 43.573 1.00 19.31 663 THR B CA 1
ATOM 10551 C C . THR B 1 636 ? -72.365 -43.123 42.748 1.00 19.80 663 THR B C 1
ATOM 10552 O O . THR B 1 636 ? -72.105 -44.262 43.134 1.00 19.87 663 THR B O 1
ATOM 10556 N N . ASP B 1 637 ? -73.011 -42.876 41.610 1.00 20.45 664 ASP B N 1
ATOM 10557 C CA . ASP B 1 637 ? -73.522 -43.957 40.754 1.00 21.11 664 ASP B CA 1
ATOM 10558 C C . ASP B 1 637 ? -73.002 -43.905 39.308 1.00 21.30 664 ASP B C 1
ATOM 10559 O O . ASP B 1 637 ? -73.679 -44.349 38.377 1.00 21.58 664 ASP B O 1
ATOM 10564 N N . GLY B 1 638 ? -71.799 -43.367 39.127 1.00 21.25 665 GLY B N 1
ATOM 10565 C CA . GLY B 1 638 ? -71.176 -43.299 37.810 1.00 20.96 665 GLY B CA 1
ATOM 10566 C C . GLY B 1 638 ? -71.732 -42.177 36.960 1.00 21.08 665 GLY B C 1
ATOM 10567 O O . GLY B 1 638 ? -71.556 -42.161 35.742 1.00 20.89 665 GLY B O 1
ATOM 10568 N N . GLY B 1 639 ? -72.415 -41.238 37.605 1.00 21.19 666 GLY B N 1
ATOM 10569 C CA . GLY B 1 639 ? -72.864 -40.030 36.935 1.00 21.49 666 GLY B CA 1
ATOM 10570 C C . GLY B 1 639 ? -74.274 -40.055 36.392 1.00 21.77 666 GLY B C 1
ATOM 10571 O O . GLY B 1 639 ? -74.654 -39.165 35.638 1.00 21.96 666 GLY B O 1
ATOM 10572 N N . TYR B 1 640 ? -75.054 -41.070 36.765 1.00 22.01 667 TYR B N 1
ATOM 10573 C CA . TYR B 1 640 ? -76.465 -41.106 36.382 1.00 22.11 667 TYR B CA 1
ATOM 10574 C C . TYR B 1 640 ? -77.272 -40.062 37.152 1.00 21.90 667 TYR B C 1
ATOM 10575 O O . TYR B 1 640 ? -78.221 -39.485 36.616 1.00 21.88 667 TYR B O 1
ATOM 10584 N N . THR B 1 641 ? -76.880 -39.813 38.400 1.00 21.51 668 THR B N 1
ATOM 10585 C CA . THR B 1 641 ? -77.457 -38.724 39.188 1.00 21.45 668 THR B CA 1
ATOM 10586 C C . THR B 1 641 ? -76.353 -37.933 39.885 1.00 20.99 668 THR B C 1
ATOM 10587 O O . THR B 1 641 ? -75.372 -38.510 40.356 1.00 20.64 668 THR B O 1
ATOM 10591 N N . PHE B 1 642 ? -76.531 -36.616 39.945 1.00 20.87 669 PHE B N 1
ATOM 10592 C CA . PHE B 1 642 ? -75.605 -35.716 40.635 1.00 20.63 669 PHE B CA 1
ATOM 10593 C C . PHE B 1 642 ? -76.333 -34.876 41.668 1.00 20.76 669 PHE B C 1
ATOM 10594 O O . PHE B 1 642 ? -77.477 -34.475 41.458 1.00 20.94 669 PHE B O 1
ATOM 10602 N N . GLU B 1 643 ? -75.647 -34.606 42.774 1.00 20.92 670 GLU B N 1
ATOM 10603 C CA . GLU B 1 643 ? -76.124 -33.709 43.824 1.00 21.18 670 GLU B CA 1
ATOM 10604 C C . GLU B 1 643 ? -75.246 -32.455 43.816 1.00 20.05 670 GLU B C 1
ATOM 10605 O O . GLU B 1 643 ? -74.024 -32.565 43.794 1.00 19.76 670 GLU B O 1
ATOM 10611 N N . LYS B 1 644 ? -75.861 -31.273 43.818 1.00 19.06 671 LYS B N 1
ATOM 10612 C CA . LYS B 1 644 ? -75.110 -30.028 43.999 1.00 18.34 671 LYS B CA 1
ATOM 10613 C C . LYS B 1 644 ? -74.946 -29.765 45.494 1.00 17.96 671 LYS B C 1
ATOM 10614 O O . LYS B 1 644 ? -75.932 -29.712 46.229 1.00 17.29 671 LYS B O 1
ATOM 10620 N N . LEU B 1 645 ? -73.704 -29.612 45.945 1.00 17.57 672 LEU B N 1
ATOM 10621 C CA . LEU B 1 645 ? -73.453 -29.350 47.366 1.00 17.59 672 LEU B CA 1
ATOM 10622 C C . LEU B 1 645 ? -73.927 -27.949 47.727 1.00 17.54 672 LEU B C 1
ATOM 10623 O O . LEU B 1 645 ? -73.561 -26.978 47.073 1.00 17.86 672 LEU B O 1
ATOM 10628 N N . SER B 1 646 ? -74.758 -27.860 48.759 1.00 17.52 673 SER B N 1
ATOM 10629 C CA . SER B 1 646 ? -75.447 -26.611 49.090 1.00 17.66 673 SER B CA 1
ATOM 10630 C C . SER B 1 646 ? -74.568 -25.656 49.891 1.00 17.31 673 SER B C 1
ATOM 10631 O O . SER B 1 646 ? -74.917 -24.486 50.065 1.00 17.59 673 SER B O 1
ATOM 10634 N N . ASN B 1 647 ? -73.422 -26.154 50.357 1.00 16.65 674 ASN B N 1
ATOM 10635 C CA . ASN B 1 647 ? -72.523 -25.379 51.210 1.00 16.26 674 ASN B CA 1
ATOM 10636 C C . ASN B 1 647 ? -71.230 -24.921 50.505 1.00 16.18 674 ASN B C 1
ATOM 10637 O O . ASN B 1 647 ? -70.242 -24.586 51.157 1.00 16.41 674 ASN B O 1
ATOM 10642 N N . VAL B 1 648 ? -71.240 -24.928 49.176 1.00 15.81 675 VAL B N 1
ATOM 10643 C CA . VAL B 1 648 ? -70.109 -24.433 48.380 1.00 15.39 675 VAL B CA 1
ATOM 10644 C C . VAL B 1 648 ? -70.651 -23.505 47.297 1.00 15.26 675 VAL B C 1
ATOM 10645 O O . VAL B 1 648 ? -71.521 -23.899 46.518 1.00 15.53 675 VAL B O 1
ATOM 10649 N N . ASP B 1 649 ? -70.132 -22.279 47.251 1.00 15.06 676 ASP B N 1
ATOM 10650 C CA . ASP B 1 649 ? -70.540 -21.294 46.243 1.00 14.98 676 ASP B CA 1
ATOM 10651 C C . ASP B 1 649 ? -69.807 -21.537 44.925 1.00 14.25 676 ASP B C 1
ATOM 10652 O O . ASP B 1 649 ? -70.433 -21.791 43.892 1.00 14.25 676 ASP B O 1
ATOM 10657 N N . THR B 1 650 ? -68.477 -21.452 44.975 1.00 13.62 677 THR B N 1
ATOM 10658 C CA . THR B 1 650 ? -67.627 -21.613 43.799 1.00 13.11 677 THR B CA 1
ATOM 10659 C C . THR B 1 650 ? -66.571 -22.687 44.050 1.00 12.43 677 THR B C 1
ATOM 10660 O O . THR B 1 650 ? -65.933 -22.702 45.099 1.00 12.47 677 THR B O 1
ATOM 10664 N N . ALA B 1 651 ? -66.405 -23.591 43.090 1.00 11.79 678 ALA B N 1
ATOM 10665 C CA . ALA B 1 651 ? -65.325 -24.571 43.126 1.00 11.34 678 ALA B CA 1
ATOM 10666 C C . ALA B 1 651 ? -64.683 -24.664 41.747 1.00 11.00 678 ALA B C 1
ATOM 10667 O O . ALA B 1 651 ? -65.287 -25.175 40.810 1.00 11.21 678 ALA B O 1
ATOM 10669 N N . HIS B 1 652 ? -63.466 -24.146 41.619 1.00 10.75 679 HIS B N 1
ATOM 10670 C CA . HIS B 1 652 ? -62.777 -24.119 40.326 1.00 10.42 679 HIS B CA 1
ATOM 10671 C C . HIS B 1 652 ? -62.136 -25.459 40.010 1.00 9.98 679 HIS B C 1
ATOM 10672 O O . HIS B 1 652 ? -62.088 -25.880 38.852 1.00 9.63 679 HIS B O 1
ATOM 10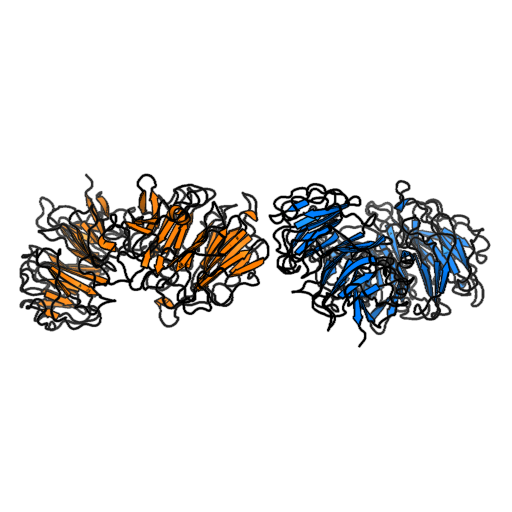679 N N . VAL B 1 653 ? -61.616 -26.103 41.052 1.00 10.03 680 VAL B N 1
ATOM 10680 C CA . VAL B 1 653 ? -60.915 -27.375 40.933 1.00 10.01 680 VAL B CA 1
ATOM 10681 C C . VAL B 1 653 ? -61.241 -28.211 42.165 1.00 9.75 680 VAL B C 1
ATOM 10682 O O . VAL B 1 653 ? -61.622 -27.663 43.202 1.00 10.16 680 VAL B O 1
ATOM 10686 N N . VAL B 1 654 ? -61.074 -29.526 42.054 1.00 9.61 681 VAL B N 1
ATOM 10687 C CA . VAL B 1 654 ? -61.349 -30.448 43.163 1.00 9.01 681 VAL B CA 1
ATOM 10688 C C . VAL B 1 654 ? -60.318 -31.575 43.193 1.00 9.37 681 VAL B C 1
ATOM 10689 O O . VAL B 1 654 ? -59.922 -32.094 42.148 1.00 9.42 681 VAL B O 1
ATOM 10693 N N . GLY B 1 655 ? -59.874 -31.944 44.392 1.00 9.83 682 GLY B N 1
ATOM 10694 C CA . GLY B 1 655 ? -58.875 -32.999 44.537 1.00 9.91 682 GLY B CA 1
ATOM 10695 C C . GLY B 1 655 ? -59.054 -33.782 45.817 1.00 10.19 682 GLY B C 1
ATOM 10696 O O . GLY B 1 655 ? -59.854 -33.398 46.677 1.00 10.08 682 GLY B O 1
ATOM 10697 N N . PHE B 1 656 ? -58.299 -34.871 45.953 1.00 9.90 683 PHE B N 1
ATOM 10698 C CA . PHE B 1 656 ? -58.478 -35.795 47.083 1.00 10.18 683 PHE B CA 1
ATOM 10699 C C . PHE B 1 656 ? -57.158 -36.184 47.724 1.00 10.26 683 PHE B C 1
ATOM 10700 O O . PHE B 1 656 ? -56.140 -36.335 47.037 1.00 10.06 683 PHE B O 1
ATOM 10708 N N . GLY B 1 657 ? -57.180 -36.322 49.046 1.00 10.10 684 GLY B N 1
ATOM 10709 C CA . GLY B 1 657 ? -56.010 -36.739 49.806 1.00 10.32 684 GLY B CA 1
ATOM 10710 C C . GLY B 1 657 ? -56.371 -37.758 50.868 1.00 10.71 684 GLY B C 1
ATOM 10711 O O . GLY B 1 657 ? -57.538 -38.134 51.005 1.00 10.63 684 GLY B O 1
ATOM 10712 N N . LYS B 1 658 ? -55.374 -38.193 51.631 1.00 11.01 685 LYS B N 1
ATOM 10713 C CA . LYS B 1 658 ? -55.577 -39.202 52.676 1.00 11.96 685 LYS B CA 1
ATOM 10714 C C . LYS B 1 658 ? -56.735 -38.823 53.621 1.00 11.89 685 LYS B C 1
ATOM 10715 O O . LYS B 1 658 ? -56.862 -37.665 54.040 1.00 11.64 685 LYS B O 1
ATOM 10721 N N . ALA B 1 659 ? -57.591 -39.800 53.922 1.00 11.34 686 ALA B N 1
ATOM 10722 C CA . ALA B 1 659 ? -58.734 -39.588 54.797 1.00 11.09 686 ALA B CA 1
ATOM 10723 C C . ALA B 1 659 ? -58.293 -39.169 56.201 1.00 10.73 686 ALA B C 1
ATOM 10724 O O . ALA B 1 659 ? -57.269 -39.630 56.703 1.00 10.60 686 ALA B O 1
ATOM 10726 N N . ALA B 1 660 ? -59.072 -38.276 56.808 1.00 10.70 687 ALA B N 1
ATOM 10727 C CA . ALA B 1 660 ? -58.913 -37.904 58.212 1.00 10.94 687 ALA B CA 1
ATOM 10728 C C . ALA B 1 660 ? -59.175 -39.121 59.105 1.00 11.22 687 ALA B C 1
ATOM 10729 O O . ALA B 1 660 ? -59.932 -40.016 58.721 1.00 11.22 687 ALA B O 1
ATOM 10731 N N . PRO B 1 661 ? -58.546 -39.168 60.292 1.00 11.78 688 PRO B N 1
ATOM 10732 C CA . PRO B 1 661 ? -58.930 -40.229 61.230 1.00 12.25 688 PRO B CA 1
ATOM 10733 C C . PRO B 1 661 ? -60.420 -40.136 61.578 1.00 12.81 688 PRO B C 1
ATOM 10734 O O . PRO B 1 661 ? -60.972 -39.034 61.657 1.00 12.42 688 PRO B O 1
ATOM 10738 N N . GLY B 1 662 ? -61.066 -41.289 61.738 1.00 13.67 689 GLY B N 1
ATOM 10739 C CA . GLY B 1 662 ? -62.496 -41.340 62.047 1.00 14.50 689 GLY B CA 1
ATOM 10740 C C . GLY B 1 662 ? -63.437 -41.081 60.887 1.00 15.18 689 GLY B C 1
ATOM 10741 O O . GLY B 1 662 ? -64.652 -41.086 61.062 1.00 15.83 689 GLY B O 1
ATOM 10742 N N . GLN B 1 663 ? -62.892 -40.863 59.696 1.00 15.36 690 GLN B N 1
ATOM 10743 C CA . GLN B 1 663 ? -63.725 -40.588 58.538 1.00 15.86 690 GLN B CA 1
ATOM 10744 C C . GLN B 1 663 ? -63.617 -41.648 57.443 1.00 16.40 690 GLN B C 1
ATOM 10745 O O . GLN B 1 663 ? -62.598 -42.328 57.309 1.00 16.56 690 GLN B O 1
ATOM 10751 N N . ASP B 1 664 ? -64.696 -41.776 56.681 1.00 17.04 691 ASP B N 1
ATOM 10752 C CA . ASP B 1 664 ? -64.881 -42.868 55.721 1.00 18.19 691 ASP B CA 1
ATOM 10753 C C . ASP B 1 664 ? -64.766 -42.385 54.271 1.00 17.52 691 ASP B C 1
ATOM 10754 O O . ASP B 1 664 ? -65.320 -43.000 53.349 1.00 18.31 691 ASP B O 1
ATOM 10759 N N . TYR B 1 665 ? -64.073 -41.272 54.070 1.00 16.22 692 TYR B N 1
ATOM 10760 C CA . TYR B 1 665 ? -63.888 -40.730 52.726 1.00 15.02 692 TYR B CA 1
ATOM 10761 C C . TYR B 1 665 ? -62.571 -40.002 52.680 1.00 14.31 692 TYR B C 1
ATOM 10762 O O . TYR B 1 665 ? -62.139 -39.437 53.679 1.00 14.29 692 TYR B O 1
ATOM 10771 N N . MET B 1 666 ? -61.937 -40.013 51.512 1.00 13.52 693 MET B N 1
ATOM 10772 C CA . MET B 1 666 ? -60.741 -39.216 51.297 1.00 12.61 693 MET B CA 1
ATOM 10773 C C . MET B 1 666 ? -61.062 -37.760 51.621 1.00 11.73 693 MET B C 1
ATOM 10774 O O . MET B 1 666 ? -62.197 -37.321 51.439 1.00 11.36 693 MET B O 1
ATOM 10779 N N . ALA B 1 667 ? -60.087 -37.035 52.161 1.00 11.05 694 ALA B N 1
ATOM 10780 C CA . ALA B 1 667 ? -60.273 -35.601 52.383 1.00 10.79 694 ALA B CA 1
ATOM 10781 C C . ALA B 1 667 ? -60.388 -34.920 51.016 1.00 10.49 694 ALA B C 1
ATOM 10782 O O . ALA B 1 667 ? -59.710 -35.317 50.055 1.00 10.35 694 ALA B O 1
ATOM 10784 N N . ILE B 1 668 ? -61.263 -33.924 50.926 1.00 9.92 695 ILE B N 1
ATOM 10785 C CA . ILE B 1 668 ? -61.529 -33.238 49.660 1.00 9.60 695 ILE B CA 1
ATOM 10786 C C . ILE B 1 668 ? -60.979 -31.816 49.742 1.00 9.48 695 ILE B C 1
ATOM 10787 O O . ILE B 1 668 ? -61.183 -31.125 50.739 1.00 9.23 695 ILE B O 1
ATOM 10792 N N . TYR B 1 669 ? -60.291 -31.400 48.682 1.00 9.13 696 TYR B N 1
ATOM 10793 C CA . TYR B 1 669 ? -59.676 -30.083 48.598 1.00 9.00 696 TYR B CA 1
ATOM 10794 C C . TYR B 1 669 ? -60.200 -29.352 47.369 1.00 9.03 696 TYR B C 1
ATOM 10795 O O . TYR B 1 669 ? -60.238 -29.913 46.273 1.00 9.12 696 TYR B O 1
ATOM 10804 N N . ILE B 1 670 ? -60.613 -28.103 47.562 1.00 8.91 697 ILE B N 1
ATOM 10805 C CA . ILE B 1 670 ? -61.061 -27.257 46.463 1.00 9.17 697 ILE B CA 1
ATOM 10806 C C . ILE B 1 670 ? -60.427 -25.874 46.566 1.00 8.97 697 ILE B C 1
ATOM 10807 O O . ILE B 1 670 ? -59.892 -25.503 47.616 1.00 8.21 697 ILE B O 1
ATOM 10812 N N . THR B 1 671 ? -60.484 -25.125 45.469 1.00 9.28 698 THR B N 1
ATOM 10813 C CA . THR B 1 671 ? -60.281 -23.673 45.532 1.00 10.05 698 THR B CA 1
ATOM 10814 C C . THR B 1 671 ? -61.561 -23.014 45.038 1.00 10.37 698 THR B C 1
ATOM 10815 O O . THR B 1 671 ? -62.305 -23.611 44.261 1.00 10.52 698 THR B O 1
ATOM 10819 N N . GLY B 1 672 ? -61.811 -21.787 45.484 1.00 10.58 699 GLY B N 1
ATOM 10820 C CA . GLY B 1 672 ? -63.025 -21.082 45.097 1.00 11.48 699 GLY B CA 1
ATOM 10821 C C . GLY B 1 672 ? -63.547 -20.201 46.210 1.00 11.56 699 GLY B C 1
ATOM 10822 O O . GLY B 1 672 ? -62.803 -19.412 46.781 1.00 11.38 699 GLY B O 1
ATOM 10823 N N . LYS B 1 673 ? -64.830 -20.354 46.521 1.00 12.15 700 LYS B N 1
ATOM 10824 C CA . LYS B 1 673 ? -65.514 -19.445 47.423 1.00 12.91 700 LYS B CA 1
ATOM 10825 C C . LYS B 1 673 ? -66.577 -20.178 48.232 1.00 13.18 700 LYS B C 1
ATOM 10826 O O . LYS B 1 673 ? -67.396 -20.922 47.679 1.00 13.07 700 LYS B O 1
ATOM 10832 N N . ILE B 1 674 ? -66.544 -19.969 49.544 1.00 13.40 701 ILE B N 1
ATOM 10833 C CA . ILE B 1 674 ? -67.585 -20.462 50.445 1.00 14.23 701 ILE B CA 1
ATOM 10834 C C . ILE B 1 674 ? -67.969 -19.302 51.348 1.00 15.05 701 ILE B C 1
ATOM 10835 O O . ILE B 1 674 ? -67.090 -18.662 51.929 1.00 15.01 701 ILE B O 1
ATOM 10840 N N . ASP B 1 675 ? -69.272 -19.034 51.456 1.00 16.60 702 ASP B N 1
ATOM 10841 C CA . ASP B 1 675 ? -69.801 -17.964 52.320 1.00 18.11 702 ASP B CA 1
ATOM 10842 C C . ASP B 1 675 ? -69.072 -16.631 52.131 1.00 18.66 702 ASP B C 1
ATOM 10843 O O . ASP B 1 675 ? -68.684 -15.991 53.112 1.00 19.27 702 ASP B O 1
ATOM 10848 N N . ASN B 1 676 ? -68.870 -16.221 50.881 1.00 19.20 703 ASN B N 1
ATOM 10849 C CA . ASN B 1 676 ? -68.154 -14.968 50.580 1.00 19.76 703 ASN B CA 1
ATOM 10850 C C . ASN B 1 676 ? -66.699 -14.879 51.068 1.00 18.81 703 ASN B C 1
ATOM 10851 O O . ASN B 1 676 ? -66.159 -13.786 51.251 1.00 18.79 703 ASN B O 1
ATOM 10856 N N . VAL B 1 677 ? -66.079 -16.032 51.281 1.00 17.42 704 VAL B N 1
ATOM 10857 C CA . VAL B 1 677 ? -64.655 -16.098 51.571 1.00 16.50 704 VAL B CA 1
ATOM 10858 C C . VAL B 1 677 ? -63.997 -16.807 50.391 1.00 15.75 704 VAL B C 1
ATOM 10859 O O . VAL B 1 677 ? -64.442 -17.880 49.985 1.00 14.91 704 VAL B O 1
ATOM 10863 N N . LEU B 1 678 ? -62.969 -16.175 49.826 1.00 15.21 705 LEU B N 1
ATOM 10864 C CA . LEU B 1 678 ? -62.203 -16.747 48.720 1.00 14.74 705 LEU B CA 1
ATOM 10865 C C . LEU B 1 678 ? -60.994 -17.488 49.251 1.00 13.91 705 LEU B C 1
ATOM 10866 O O . LEU B 1 678 ? -60.392 -17.074 50.244 1.00 14.05 705 LEU B O 1
ATOM 10871 N N . GLY B 1 679 ? -60.623 -18.575 48.580 1.00 13.24 706 GLY B N 1
ATOM 10872 C CA . GLY B 1 679 ? -59.386 -19.270 48.915 1.00 12.07 706 GLY B CA 1
ATOM 10873 C C . GLY B 1 679 ? -59.441 -20.761 48.699 1.00 11.22 706 GLY B C 1
ATOM 10874 O O . GLY B 1 679 ? -60.072 -21.231 47.746 1.00 10.85 706 GLY B O 1
ATOM 10875 N N . PHE B 1 680 ? -58.759 -21.497 49.574 1.00 10.34 707 PHE B N 1
ATOM 10876 C CA . PHE B 1 680 ? -58.676 -22.951 49.477 1.00 9.93 707 PHE B CA 1
ATOM 10877 C C . PHE B 1 680 ? -59.382 -23.569 50.687 1.00 9.91 707 PHE B C 1
ATOM 10878 O O . PHE B 1 680 ? -59.266 -23.059 51.802 1.00 9.75 707 PHE B O 1
ATOM 10886 N N . PHE B 1 681 ? -60.086 -24.678 50.463 1.00 9.44 708 PHE B N 1
ATOM 10887 C CA . PHE B 1 681 ? -60.928 -25.288 51.494 1.00 9.53 708 PHE B CA 1
ATOM 10888 C C . PHE B 1 681 ? -60.758 -26.800 51.530 1.00 9.33 708 PHE B C 1
ATOM 10889 O O . PHE B 1 681 ? -60.476 -27.421 50.504 1.00 9.50 708 PHE B O 1
ATOM 10897 N N . ARG B 1 682 ? -60.919 -27.369 52.721 1.00 9.07 709 ARG B N 1
ATOM 10898 C CA . ARG B 1 682 ? -60.828 -28.815 52.934 1.00 9.05 709 ARG B CA 1
ATOM 10899 C C . ARG B 1 682 ? -62.121 -29.327 53.572 1.00 9.27 709 ARG B C 1
ATOM 10900 O O . ARG B 1 682 ? -62.693 -28.664 54.448 1.00 9.07 709 ARG B O 1
ATOM 10908 N N . SER B 1 683 ? -62.576 -30.496 53.125 1.00 9.70 710 SER B N 1
ATOM 10909 C CA . SER B 1 683 ? -63.638 -31.234 53.818 1.00 10.08 710 SER B CA 1
ATOM 10910 C C . SER B 1 683 ? -63.146 -32.609 54.202 1.00 10.14 710 SER B C 1
ATOM 10911 O O . SER B 1 683 ? -62.668 -33.354 53.347 1.00 9.71 710 SER B O 1
ATOM 10914 N N . ASP B 1 684 ? -63.286 -32.946 55.483 1.00 10.51 711 ASP B N 1
ATOM 10915 C CA . ASP B 1 684 ? -62.890 -34.264 55.981 1.00 11.18 711 ASP B CA 1
ATOM 10916 C C . ASP B 1 684 ? -64.050 -35.261 56.038 1.00 11.43 711 ASP B C 1
ATOM 10917 O O . ASP B 1 684 ? -63.843 -36.440 56.318 1.00 11.26 711 ASP B O 1
ATOM 10922 N N . ASP B 1 685 ? -65.260 -34.786 55.749 1.00 11.82 712 ASP B N 1
ATOM 10923 C CA . ASP B 1 685 ? -66.464 -35.591 55.931 1.00 12.54 712 ASP B CA 1
ATOM 10924 C C . ASP B 1 685 ? -67.313 -35.663 54.658 1.00 12.65 712 ASP B C 1
ATOM 10925 O O . ASP B 1 685 ? -68.548 -35.587 54.709 1.00 12.70 712 ASP B O 1
ATOM 10930 N N . ALA B 1 686 ? -66.630 -35.823 53.524 1.00 12.73 713 ALA B N 1
ATOM 10931 C CA . ALA B 1 686 ? -67.267 -36.008 52.221 1.00 13.03 713 ALA B CA 1
ATOM 10932 C C . ALA B 1 686 ? -68.162 -34.831 51.819 1.00 13.14 713 ALA B C 1
ATOM 10933 O O . ALA B 1 686 ? -69.194 -35.015 51.173 1.00 13.26 713 ALA B O 1
ATOM 10935 N N . GLY B 1 687 ? -67.756 -33.620 52.195 1.00 13.03 714 GLY B N 1
ATOM 10936 C CA . GLY B 1 687 ? -68.470 -32.414 51.772 1.00 13.07 714 GLY B CA 1
ATOM 10937 C C . GLY B 1 687 ? -69.522 -31.894 52.740 1.00 13.32 714 GLY B C 1
ATOM 10938 O O . GLY B 1 687 ? -70.155 -30.878 52.464 1.00 13.37 714 GLY B O 1
ATOM 10939 N N . LYS B 1 688 ? -69.714 -32.581 53.870 1.00 13.11 715 LYS B N 1
ATOM 10940 C CA . LYS B 1 688 ? -70.685 -32.139 54.879 1.00 13.94 715 LYS B CA 1
ATOM 10941 C C . LYS B 1 688 ? -70.283 -30.820 55.550 1.00 12.91 715 LYS B C 1
ATOM 10942 O O . LYS B 1 688 ? -71.132 -29.973 55.784 1.00 12.66 715 LYS B O 1
ATOM 10948 N N . THR B 1 689 ? -68.999 -30.675 55.888 1.00 12.49 716 THR B N 1
ATOM 10949 C CA . THR B 1 689 ? -68.468 -29.432 56.463 1.00 12.08 716 THR B CA 1
ATOM 10950 C C . THR B 1 689 ? -67.171 -29.038 55.761 1.00 11.78 716 THR B C 1
ATOM 10951 O O . THR B 1 689 ? -66.434 -29.898 55.279 1.00 11.93 716 THR B O 1
ATOM 10955 N N . TRP B 1 690 ? -66.894 -27.739 55.718 1.00 11.36 717 TRP B N 1
ATOM 10956 C CA . TRP B 1 690 ? -65.684 -27.217 55.078 1.00 10.79 717 TRP B CA 1
ATOM 10957 C C . TRP B 1 690 ? -64.942 -26.296 56.026 1.00 10.41 717 TRP B C 1
ATOM 10958 O O . TRP B 1 690 ? -65.565 -25.603 56.835 1.00 9.49 717 TRP B O 1
ATOM 10969 N N . VAL B 1 691 ? -63.611 -26.307 55.930 1.00 9.85 718 VAL B N 1
ATOM 10970 C CA . VAL B 1 691 ? -62.774 -25.299 56.598 1.00 9.36 718 VAL B CA 1
ATOM 10971 C C . VAL B 1 691 ? -61.875 -24.602 55.581 1.00 9.39 718 VAL B C 1
ATOM 10972 O O . VAL B 1 691 ? -61.468 -25.207 54.586 1.00 8.56 718 VAL B O 1
ATOM 10976 N N . ARG B 1 692 ? -61.588 -23.326 55.825 1.00 9.11 719 ARG B N 1
ATOM 10977 C CA . ARG B 1 692 ? -60.642 -22.597 54.988 1.00 9.21 719 ARG B CA 1
ATOM 10978 C C . ARG B 1 692 ? -59.238 -22.959 55.440 1.00 8.89 719 ARG B C 1
ATOM 10979 O O . ARG B 1 692 ? -58.922 -22.868 56.623 1.00 8.03 719 ARG B O 1
ATOM 10987 N N . ILE B 1 693 ? -58.402 -23.376 54.493 1.00 8.91 720 ILE B N 1
ATOM 10988 C CA . ILE B 1 693 ? -57.035 -23.779 54.815 1.00 9.25 720 ILE B CA 1
ATOM 10989 C C . ILE B 1 693 ? -55.973 -22.749 54.427 1.00 9.86 720 ILE B C 1
ATOM 10990 O O . ILE B 1 693 ? -54.866 -22.783 54.954 1.00 9.58 720 ILE B O 1
ATOM 10995 N N . ASN B 1 694 ? -56.298 -21.839 53.510 1.00 10.61 721 ASN B N 1
ATOM 10996 C CA . ASN B 1 694 ? -55.440 -20.666 53.325 1.00 11.46 721 ASN B CA 1
ATOM 10997 C C . ASN B 1 694 ? -55.868 -19.511 54.237 1.00 12.24 721 ASN B C 1
ATOM 10998 O O . ASN B 1 694 ? -56.724 -19.683 55.105 1.00 11.64 721 ASN B O 1
ATOM 11003 N N . ASP B 1 695 ? -55.249 -18.346 54.065 1.00 13.08 722 ASP B N 1
ATOM 11004 C CA . ASP B 1 695 ? -55.588 -17.173 54.862 1.00 14.26 722 ASP B CA 1
ATOM 11005 C C . ASP B 1 695 ? -55.364 -15.924 54.017 1.00 14.97 722 ASP B C 1
ATOM 11006 O O . ASP B 1 695 ? -54.907 -16.025 52.872 1.00 14.50 722 ASP B O 1
ATOM 11011 N N . ASP B 1 696 ? -55.672 -14.760 54.586 1.00 15.79 723 ASP B N 1
ATOM 11012 C CA . ASP B 1 696 ? -55.562 -13.481 53.872 1.00 16.69 723 ASP B CA 1
ATOM 11013 C C . ASP B 1 696 ? -54.150 -13.174 53.357 1.00 17.03 723 ASP B C 1
ATOM 11014 O O . ASP B 1 696 ? -53.996 -12.483 52.349 1.00 17.52 723 ASP B O 1
ATOM 11019 N N . GLU B 1 697 ? -53.128 -13.695 54.032 1.00 17.22 724 GLU B N 1
ATOM 11020 C CA . GLU B 1 697 ? -51.745 -13.492 53.596 1.00 18.08 724 GLU B CA 1
ATOM 11021 C C . GLU B 1 697 ? -51.269 -14.515 52.562 1.00 16.12 724 GLU B C 1
ATOM 11022 O O . GLU B 1 697 ? -50.197 -14.348 51.988 1.00 15.65 724 GLU B O 1
ATOM 11028 N N . HIS B 1 698 ? -52.059 -15.564 52.325 1.00 14.74 725 HIS B N 1
ATOM 11029 C CA . HIS B 1 698 ? -51.656 -16.630 51.394 1.00 14.05 725 HIS B CA 1
ATOM 11030 C C . HIS B 1 698 ? -52.704 -16.897 50.312 1.00 13.25 725 HIS B C 1
ATOM 11031 O O . HIS B 1 698 ? -53.438 -17.896 50.354 1.00 13.34 725 HIS B O 1
ATOM 11038 N N . GLY B 1 699 ? -52.754 -15.990 49.339 1.00 12.22 726 GLY B N 1
ATOM 11039 C CA . GLY B 1 699 ? -53.661 -16.097 48.203 1.00 11.22 726 GLY B CA 1
ATOM 11040 C C . GLY B 1 699 ? -53.064 -16.820 47.004 1.00 10.83 726 GLY B C 1
ATOM 11041 O O . GLY B 1 699 ? -53.654 -17.779 46.507 1.00 10.88 726 GLY B O 1
ATOM 11042 N N . TYR B 1 700 ? -51.913 -16.338 46.532 1.00 9.96 727 TYR B N 1
ATOM 11043 C CA . TYR B 1 700 ? -51.175 -16.930 45.395 1.00 9.68 727 TYR B CA 1
ATOM 11044 C C . TYR B 1 700 ? -51.855 -16.809 44.014 1.00 9.23 727 TYR B C 1
ATOM 11045 O O . TYR B 1 700 ? -51.416 -17.442 43.048 1.00 8.88 727 TYR B O 1
ATOM 11054 N N . GLY B 1 701 ? -52.920 -16.015 43.922 1.00 8.81 728 GLY B N 1
ATOM 11055 C CA . GLY B 1 701 ? -53.507 -15.665 42.630 1.00 8.59 728 GLY B CA 1
ATOM 11056 C C . GLY B 1 701 ? -54.426 -16.703 42.019 1.00 8.93 728 GLY B C 1
ATOM 11057 O O . GLY B 1 701 ? -55.338 -17.200 42.684 1.00 9.00 728 GLY B O 1
ATOM 11058 N N . ALA B 1 702 ? -54.187 -17.017 40.742 1.00 8.75 729 ALA B N 1
ATOM 11059 C CA . ALA B 1 702 ? -55.080 -17.870 39.959 1.00 8.54 729 ALA B CA 1
ATOM 11060 C C . ALA B 1 702 ? -54.786 -19.339 40.231 1.00 8.58 729 ALA B C 1
ATOM 11061 O O . ALA B 1 702 ? -53.686 -19.828 39.978 1.00 8.49 729 ALA B O 1
ATOM 11063 N N . VAL B 1 703 ? -55.784 -20.036 40.754 1.00 8.59 730 VAL B N 1
ATOM 11064 C CA . VAL B 1 703 ? -55.608 -21.406 41.223 1.00 9.04 730 VAL B CA 1
ATOM 11065 C C . VAL B 1 703 ? -56.720 -22.283 40.672 1.00 9.14 730 VAL B C 1
ATOM 11066 O O . VAL B 1 703 ? -57.350 -23.050 41.411 1.00 9.28 730 VAL B O 1
ATOM 11070 N N . ASP B 1 704 ? -56.936 -22.179 39.365 1.00 9.33 731 ASP B N 1
ATOM 11071 C CA . ASP B 1 704 ? -58.043 -22.885 38.722 1.00 9.72 731 ASP B CA 1
ATOM 11072 C C . ASP B 1 704 ? -57.620 -23.941 37.684 1.00 9.74 731 ASP B C 1
ATOM 11073 O O . ASP B 1 704 ? -58.411 -24.302 36.801 1.00 9.65 731 ASP B O 1
ATOM 11078 N N . THR B 1 705 ? -56.397 -24.458 37.822 1.00 9.48 732 THR B N 1
ATOM 11079 C CA . THR B 1 705 ? -55.875 -25.464 36.877 1.00 9.66 732 THR B CA 1
ATOM 11080 C C . THR B 1 705 ? -55.740 -26.874 37.478 1.00 9.58 732 THR B C 1
ATOM 11081 O O . THR B 1 705 ? -56.042 -27.854 36.805 1.00 9.65 732 THR B O 1
ATOM 11085 N N . ALA B 1 706 ? -55.271 -26.976 38.726 1.00 9.59 733 ALA B N 1
ATOM 11086 C CA . ALA B 1 706 ? -55.071 -28.287 39.365 1.00 9.54 733 ALA B CA 1
ATOM 11087 C C . ALA B 1 706 ? -54.915 -28.221 40.880 1.00 9.52 733 ALA B C 1
ATOM 11088 O O . ALA B 1 706 ? -54.271 -27.318 41.420 1.00 9.09 733 ALA B O 1
ATOM 11090 N N . ILE B 1 707 ? -55.524 -29.194 41.553 1.00 9.55 734 ILE B N 1
ATOM 11091 C CA . ILE B 1 707 ? -55.350 -29.382 42.990 1.00 9.60 734 ILE B CA 1
ATOM 11092 C C . ILE B 1 707 ? -55.384 -30.877 43.279 1.00 9.83 734 ILE B C 1
ATOM 11093 O O . ILE B 1 707 ? -56.109 -31.625 42.626 1.00 9.83 734 ILE B O 1
ATOM 11098 N N . THR B 1 708 ? -54.578 -31.311 44.240 1.00 9.90 735 THR B N 1
ATOM 11099 C CA . THR B 1 708 ? -54.646 -32.685 44.704 1.00 10.19 735 THR B CA 1
ATOM 11100 C C . THR B 1 708 ? -54.175 -32.770 46.143 1.00 10.14 735 THR B C 1
ATOM 11101 O O . THR B 1 708 ? -53.248 -32.061 46.557 1.00 9.82 735 THR B O 1
ATOM 11105 N N . GLY B 1 709 ? -54.827 -33.640 46.902 1.00 10.45 736 GLY B N 1
ATOM 11106 C CA . GLY B 1 709 ? -54.311 -34.027 48.203 1.00 10.53 736 GLY B CA 1
ATOM 11107 C C . GLY B 1 709 ? -53.189 -35.018 47.975 1.00 11.01 736 GLY B C 1
ATOM 11108 O O . GLY B 1 709 ? -52.825 -35.314 46.829 1.00 10.95 736 GLY B O 1
ATOM 11109 N N . ASP B 1 710 ? -52.643 -35.522 49.073 1.00 11.33 737 ASP B N 1
ATOM 11110 C CA . ASP B 1 710 ? -51.582 -36.518 49.056 1.00 11.63 737 ASP B CA 1
ATOM 11111 C C . ASP B 1 710 ? -52.182 -37.787 49.651 1.00 11.77 737 ASP B C 1
ATOM 11112 O O . ASP B 1 710 ? -52.570 -37.800 50.822 1.00 11.36 737 ASP B O 1
ATOM 11117 N N . PRO B 1 711 ? -52.272 -38.864 48.849 1.00 12.15 738 PRO B N 1
ATOM 11118 C CA . PRO B 1 711 ? -52.939 -40.072 49.352 1.00 12.56 738 PRO B CA 1
ATOM 11119 C C . PRO B 1 711 ? -52.197 -40.734 50.519 1.00 13.02 738 PRO B C 1
ATOM 11120 O O . PRO B 1 711 ? -52.781 -41.569 51.210 1.00 13.16 738 PRO B O 1
ATOM 11124 N N . ARG B 1 712 ? -50.932 -40.357 50.726 1.00 12.95 739 ARG B N 1
ATOM 11125 C CA . ARG B 1 712 ? -50.107 -40.919 51.796 1.00 13.11 739 ARG B CA 1
ATOM 11126 C C . ARG B 1 712 ? -49.920 -40.006 53.019 1.00 13.12 739 ARG B C 1
ATOM 11127 O O . ARG B 1 712 ? -49.475 -40.469 54.074 1.00 13.10 739 ARG B O 1
ATOM 11135 N N . VAL B 1 713 ? -50.244 -38.715 52.885 1.00 12.64 740 VAL B N 1
ATOM 11136 C CA . VAL B 1 713 ? -50.013 -37.747 53.969 1.00 12.34 740 VAL B CA 1
ATOM 11137 C C . VAL B 1 713 ? -51.285 -36.956 54.262 1.00 12.09 740 VAL B C 1
ATOM 11138 O O . VAL B 1 713 ? -51.729 -36.160 53.429 1.00 11.61 740 VAL B O 1
ATOM 11142 N N . TYR B 1 714 ? -51.878 -37.171 55.437 1.00 11.58 741 TYR B N 1
ATOM 11143 C CA . TYR B 1 714 ? -53.111 -36.466 55.761 1.00 10.92 741 TYR B CA 1
ATOM 11144 C C . TYR B 1 714 ? -52.865 -34.955 55.842 1.00 10.76 741 TYR B C 1
ATOM 11145 O O . TYR B 1 714 ? -51.850 -34.513 56.381 1.00 10.27 741 TYR B O 1
ATOM 11154 N N . GLY B 1 715 ? -53.795 -34.170 55.303 1.00 10.61 742 GLY B N 1
ATOM 11155 C CA . GLY B 1 715 ? -53.761 -32.711 55.476 1.00 10.46 742 GLY B CA 1
ATOM 11156 C C . GLY B 1 715 ? -52.999 -31.959 54.404 1.00 10.57 742 GLY B C 1
ATOM 11157 O O . GLY B 1 715 ? -53.236 -30.761 54.178 1.00 10.54 742 GLY B O 1
ATOM 11158 N N . ARG B 1 716 ? -52.079 -32.655 53.741 1.00 10.28 743 ARG B N 1
ATOM 11159 C CA . ARG B 1 716 ? -51.265 -32.038 52.698 1.00 9.82 743 ARG B CA 1
ATOM 11160 C C . ARG B 1 716 ? -52.063 -31.806 51.415 1.00 9.49 743 ARG B C 1
ATOM 11161 O O . ARG B 1 716 ? -52.826 -32.670 50.972 1.00 9.65 743 ARG B O 1
ATOM 11169 N N . VAL B 1 717 ? -51.880 -30.628 50.832 1.00 9.10 744 VAL B N 1
ATOM 11170 C CA . VAL B 1 717 ? -52.502 -30.285 49.560 1.00 9.09 744 VAL B CA 1
ATOM 11171 C C . VAL B 1 717 ? -51.467 -29.628 48.640 1.00 8.92 744 VAL B C 1
ATOM 11172 O O . VAL B 1 717 ? -50.613 -28.875 49.105 1.00 8.47 744 VAL B O 1
ATOM 11176 N N . TYR B 1 718 ? -51.540 -29.942 47.345 1.00 8.56 745 TYR B N 1
ATOM 11177 C CA . TYR B 1 718 ? -50.666 -29.338 46.345 1.00 8.41 745 TYR B CA 1
ATOM 11178 C C . TYR B 1 718 ? -51.541 -28.541 45.399 1.00 8.54 745 TYR B C 1
ATOM 11179 O O . TYR B 1 718 ? -52.540 -29.057 44.886 1.00 8.35 745 TYR B O 1
ATOM 11188 N N . ILE B 1 719 ? -51.176 -27.288 45.160 1.00 8.54 746 ILE B N 1
ATOM 11189 C CA . ILE B 1 719 ? -52.017 -26.424 44.331 1.00 8.76 746 ILE B CA 1
ATOM 11190 C C . ILE B 1 719 ? -51.217 -25.809 43.195 1.00 8.41 746 ILE B C 1
ATOM 11191 O O . ILE B 1 719 ? -50.144 -25.240 43.418 1.00 8.09 746 ILE B O 1
ATOM 11196 N N . ALA B 1 720 ? -51.746 -25.938 41.981 1.00 8.31 747 ALA B N 1
ATOM 11197 C CA . ALA B 1 720 ? -51.148 -25.305 40.803 1.00 8.63 747 ALA B CA 1
ATOM 11198 C C . ALA B 1 720 ? -51.486 -23.815 40.767 1.00 8.50 747 ALA B C 1
ATOM 11199 O O . ALA B 1 720 ? -52.657 -23.434 40.839 1.00 8.87 747 ALA B O 1
ATOM 11201 N N . THR B 1 721 ? -50.468 -22.966 40.674 1.00 8.49 748 THR B N 1
ATOM 11202 C CA . THR B 1 721 ? -50.725 -21.533 40.502 1.00 8.30 748 THR B CA 1
ATOM 11203 C C . THR B 1 721 ? -50.277 -21.063 39.116 1.00 8.45 748 THR B C 1
ATOM 11204 O O . THR B 1 721 ? -49.525 -21.763 38.421 1.00 8.19 748 THR B O 1
ATOM 11208 N N . ASN B 1 722 ? -50.728 -19.871 38.728 1.00 8.12 749 ASN B N 1
ATOM 11209 C CA . ASN B 1 722 ? -50.382 -19.296 37.430 1.00 8.22 749 ASN B CA 1
ATOM 11210 C C . ASN B 1 722 ? -49.368 -18.165 37.611 1.00 8.33 749 ASN B C 1
ATOM 11211 O O . ASN B 1 722 ? -49.696 -16.982 37.434 1.00 8.49 749 ASN B O 1
ATOM 11216 N N . GLY B 1 723 ? -48.138 -18.525 37.971 1.00 8.25 750 GLY B N 1
ATOM 11217 C CA . GLY B 1 723 ? -47.080 -17.528 38.167 1.00 7.85 750 GLY B CA 1
ATOM 11218 C C . GLY B 1 723 ? -46.418 -17.537 39.533 1.00 8.05 750 GLY B C 1
ATOM 11219 O O . GLY B 1 723 ? -45.498 -16.747 39.790 1.00 7.87 750 GLY B O 1
ATOM 11220 N N . ARG B 1 724 ? -46.890 -18.419 40.410 1.00 7.53 751 ARG B N 1
ATOM 11221 C CA . ARG B 1 724 ? -46.236 -18.640 41.703 1.00 7.95 751 ARG B CA 1
ATOM 11222 C C . ARG B 1 724 ? -45.840 -20.113 41.890 1.00 7.81 751 ARG B C 1
ATOM 11223 O O . ARG B 1 724 ? -45.645 -20.587 43.008 1.00 8.10 751 ARG B O 1
ATOM 11231 N N . GLY B 1 725 ? -45.694 -20.820 40.772 1.00 7.81 752 GLY B N 1
ATOM 11232 C CA . GLY B 1 725 ? -45.262 -22.212 40.786 1.00 7.60 752 GLY B CA 1
ATOM 11233 C C . GLY B 1 725 ? -46.241 -23.115 41.499 1.00 7.58 752 GLY B C 1
ATOM 11234 O O . GLY B 1 725 ? -47.454 -22.907 41.447 1.00 7.48 752 GLY B O 1
ATOM 11235 N N . ILE B 1 726 ? -45.700 -24.136 42.150 1.00 7.67 753 ILE B N 1
ATOM 11236 C CA . ILE B 1 726 ? -46.489 -25.114 42.882 1.00 8.27 753 ILE B CA 1
ATOM 11237 C C . ILE B 1 726 ? -46.409 -24.769 44.353 1.00 8.24 753 ILE B C 1
ATOM 11238 O O . ILE B 1 726 ? -45.318 -24.679 44.908 1.00 7.96 753 ILE B O 1
ATOM 11243 N N . VAL B 1 727 ? -47.562 -24.576 44.980 1.00 8.52 754 VAL B N 1
ATOM 11244 C CA . VAL B 1 727 ? -47.582 -24.342 46.418 1.00 8.74 754 VAL B CA 1
ATOM 11245 C C . VAL B 1 727 ? -48.140 -25.574 47.109 1.00 9.05 754 VAL B C 1
ATOM 11246 O O . VAL B 1 727 ? -48.981 -26.292 46.552 1.00 9.23 754 VAL B O 1
ATOM 11250 N N . TYR B 1 728 ? -47.639 -25.841 48.305 1.00 9.31 755 TYR B N 1
ATOM 11251 C CA . TYR B 1 728 ? -48.208 -26.889 49.120 1.00 9.82 755 TYR B CA 1
ATOM 11252 C C . TYR B 1 728 ? -48.442 -26.413 50.545 1.00 9.72 755 TYR B C 1
ATOM 11253 O O . TYR B 1 728 ? -47.710 -25.555 51.063 1.00 9.09 755 TYR B O 1
ATOM 11262 N N . GLY B 1 729 ? -49.483 -26.966 51.152 1.00 9.68 756 GLY B N 1
ATOM 11263 C CA . GLY B 1 729 ? -49.876 -26.609 52.503 1.00 10.02 756 GLY B CA 1
ATOM 11264 C C . GLY B 1 729 ? -50.053 -27.845 53.350 1.00 10.27 756 GLY B C 1
ATOM 11265 O O . GLY B 1 729 ? -50.418 -28.912 52.841 1.00 9.92 756 GLY B O 1
ATOM 11266 N N . GLU B 1 730 ? -49.778 -27.690 54.643 1.00 10.69 757 GLU B N 1
ATOM 11267 C CA . GLU B 1 730 ? -50.010 -28.727 55.635 1.00 11.72 757 GLU B CA 1
ATOM 11268 C C . GLU B 1 730 ? -50.521 -28.063 56.912 1.00 11.87 757 GLU B C 1
ATOM 11269 O O . GLU B 1 730 ? -50.163 -26.921 57.189 1.00 11.43 757 GLU B O 1
ATOM 11275 N N . PRO B 1 731 ? -51.363 -28.776 57.691 1.00 12.59 758 PRO B N 1
ATOM 11276 C CA . PRO B 1 731 ? -51.795 -28.251 58.993 1.00 13.68 758 PRO B CA 1
ATOM 11277 C C . PRO B 1 731 ? -50.602 -27.810 59.837 1.00 15.12 758 PRO B C 1
ATOM 11278 O O . PRO B 1 731 ? -49.566 -28.481 59.842 1.00 14.69 758 PRO B O 1
ATOM 11282 N N . ALA B 1 732 ? -50.745 -26.679 60.523 1.00 17.51 759 ALA B N 1
ATOM 11283 C CA . ALA B 1 732 ? -49.700 -26.180 61.417 1.00 20.06 759 ALA B CA 1
ATOM 11284 C C . ALA B 1 732 ? -49.462 -27.182 62.553 1.00 21.77 759 ALA B C 1
ATOM 11285 O O . ALA B 1 732 ? -50.386 -27.893 62.964 1.00 22.15 759 ALA B O 1
ATOM 11287 N N . SER B 1 733 ? -48.219 -27.270 63.026 1.00 23.90 760 SER B N 1
ATOM 11288 C CA . SER B 1 733 ? -47.864 -28.194 64.116 1.00 25.58 760 SER B CA 1
ATOM 11289 C C . SER B 1 733 ? -47.833 -27.473 65.454 1.00 26.20 760 SER B C 1
ATOM 11290 O O . SER B 1 733 ? -47.147 -26.460 65.599 1.00 27.27 760 SER B O 1
#

CATH classification: 2.130.10.10 (+1 more: 2.130.10.10)